Protein AF-0000000073389722 (afdb_homodimer)

InterPro domains:
  IPR005814 Aminotransferase class-III [PF00202] (37-452)
  IPR005814 Aminotransferase class-III [PIRSF000521] (42-454)
  IPR005814 Aminotransferase class-III [cd00610] (13-452)
  IPR015421 Pyridoxal phosphate-dependent transferase, major domain [G3DSA:3.40.640.10] (71-349)
  IPR015422 Pyridoxal phosphate-dependent transferase, small domain [G3DSA:3.90.1150.10] (22-452)
  IPR015424 Pyridoxal phosphate-dependent transferase [SSF53383] (17-454)
  IPR049704 Aminotransferases class-III pyridoxal-phosphate attachment site [PS00600] (259-296)

Nearest PDB structures (foldseek):
  6s4g-assembly1_B  TM=9.635E-01  e=1.731E-43  Chromobacterium violaceum ATCC 12472
  4e3q-assembly1_A  TM=9.580E-01  e=2.655E-41  Vibrio fluvialis
  4e3r-assembly1_A  TM=9.564E-01  e=3.849E-40  Vibrio fluvialis
  4grx-assembly2_D  TM=9.586E-01  e=2.822E-39  Paracoccus denitrificans PD1222
  3nui-assembly1_A  TM=9.426E-01  e=2.834E-38  Vibrio fluvialis

pLDDT: mean 97.2, std 6.7, range [24.64, 98.94]

Radius of gyration: 27.25 Å; Cα contacts (8 Å, |Δi|>4): 2241; chains: 2; bounding box: 58×83×64 Å

Secondary structure (DSSP, 8-state):
------HHHHHHHHHHHHHHBPPTTS-HHHHHHH--EEEEEEEBTEEEETT--EEEETTHHHHT-TT-B--HHHHHHHHHHHHH-S----GGGEEEHHHHHHHHHHHHHS-TTEEEEEEESSHHHHHHHHHHHHHHHHHHTT-TT--EEEEETT----SSTTHHHHS--GGGTTTTT-S-TTEEEE----TTTSTTTT-HHHHHHHHHHHHHHHHHHH-GGGEEEEEE-SSBSTTT-B-PPTTHHHHHHHHHHHTT-EEEEE-TTTTTTTTSSSSHHHHHT---SEEEE-GGGTTTSS--EEEEEEHHHHHHHHHHSPTTPPP----TTTT-HHHHHHHHHHHHHHHTTSHHHHHHHHHHHHHHHHHHGGGSTTEEEEEEETTEEEEEE-SBTTTTB---GGG-HHHHHHHHHHHTTEE-EE-TTSEEEE---TT--HHHHHHHHHHHHHHHHHHHHSHHHHHHHH-/------HHHHHHHHHHHHHHBPPTTS-HHHHHHH--EEEEEEEBTEEEETT--EEEETTHHHHT-TT-B--HHHHHHHHHHHHH-S----GGGEEEHHHHHHHHHHHHHS-TTEEEEEEESSHHHHHHHHHHHHHHHHHHTT-TT--EEEEETT----SSTTHHHHS--GGGTTTTT-S-TTEEEE----TTTSTTTT-HHHHHHHHHHHHHHHHHHH-GGGEEEEEE-SSBSTTT-B-PPTTHHHHHHHHHHHTT-EEEEE-TTTTTTTTSSSSHHHHHT---SEEEE-GGGTTTSS--EEEEEEHHHHHHHHHHSPTTPPP----TTTT-HHHHHHHHHHHHHHHTTSHHHHHHHHHHHHHHHHHHGGGSTTEEEEEEETTEEEEEE-SBTTTTB---GGG-HHHHHHHHHHHTTEE-EE-TTSEEEE---TT--HHHHHHHHHHHHHHHHHHHHSHHHHHHHH-

Organism: Paracidovorax avenae (strain ATCC 19860 / DSM 7227 / CCUG 15838 / JCM 20985 / LMG 2117 / NCPPB 1011) (NCBI:txid643561)

Solvent-accessible surface area (backbone atoms only — not comparable to full-atom values): 44077 Å² total; per-residue (Å²): 130,86,63,65,69,45,66,66,56,53,52,49,50,37,53,43,28,45,61,18,45,54,54,30,48,31,22,59,58,54,40,47,74,70,35,62,49,41,46,58,34,30,46,46,55,32,36,26,33,48,86,66,53,59,25,44,33,34,18,13,77,80,53,11,22,36,73,26,34,47,51,60,68,39,35,50,39,28,35,52,34,29,48,38,29,23,60,45,40,28,47,89,45,29,31,35,64,39,31,34,52,36,28,48,51,49,38,71,72,45,49,87,43,28,47,34,30,35,43,28,59,22,44,33,50,9,40,38,49,49,52,49,51,49,40,26,22,27,42,38,65,75,40,67,60,25,62,25,36,37,20,28,42,37,24,72,40,41,38,40,87,62,18,15,26,48,14,44,44,66,56,39,17,65,52,56,78,42,53,47,97,46,38,46,69,38,78,51,63,32,42,88,75,34,93,54,28,80,40,50,68,54,38,40,51,49,48,45,48,45,52,53,50,50,37,59,71,69,33,57,71,24,39,34,32,42,42,42,48,78,48,27,57,87,48,58,42,36,64,47,51,91,60,36,66,41,51,46,49,52,49,29,55,76,58,65,26,45,34,32,38,42,30,31,63,37,23,62,25,31,45,34,45,58,33,57,43,65,78,59,72,42,63,50,45,28,39,27,27,11,38,35,48,30,26,38,59,41,65,34,19,26,28,31,27,11,62,67,54,47,48,32,37,46,69,43,41,60,88,76,45,43,49,39,44,52,58,85,54,24,42,32,27,24,40,23,31,26,22,46,45,44,51,42,34,36,62,82,62,42,32,33,60,39,23,46,60,42,19,57,58,49,46,50,51,45,54,62,44,42,73,41,86,51,31,55,42,50,48,68,45,36,41,33,28,28,40,33,41,21,31,31,67,90,80,58,39,61,66,66,73,89,67,47,53,26,65,51,49,42,51,45,27,43,75,58,27,34,41,61,43,52,38,88,82,38,28,36,39,37,24,44,22,28,64,54,46,73,66,52,50,52,50,50,47,52,39,47,50,53,33,52,52,54,52,56,66,34,67,71,49,45,52,51,49,71,99,130,88,61,64,70,45,66,66,56,53,53,48,50,37,53,44,27,45,62,18,44,56,54,29,48,32,22,59,58,54,40,47,73,70,34,63,50,41,46,58,33,30,45,46,54,34,36,27,32,48,86,66,53,60,26,44,33,33,18,12,77,80,54,12,23,35,74,26,33,47,51,59,69,39,35,49,39,29,35,54,34,30,48,36,28,24,59,43,40,28,48,88,44,29,29,35,63,40,32,34,53,35,29,49,53,49,38,70,72,43,48,85,43,29,48,35,31,35,43,27,59,22,45,32,50,9,40,37,49,48,52,50,51,48,39,25,22,27,42,38,65,74,39,68,59,26,62,26,36,35,23,28,41,37,25,70,40,41,37,41,85,62,18,15,28,49,15,44,44,66,53,39,19,65,53,56,80,42,53,47,97,45,38,45,69,38,78,50,64,32,42,89,74,33,92,53,28,80,41,51,68,53,36,40,51,48,48,46,49,45,52,54,50,50,36,59,72,68,32,57,71,24,39,34,34,42,44,41,47,78,48,28,58,87,49,59,42,36,63,46,52,90,60,37,67,41,49,46,46,51,48,29,56,76,58,65,27,44,34,32,39,43,30,31,64,35,23,62,26,31,43,33,45,59,33,56,43,65,77,59,72,40,63,48,43,28,39,27,27,10,36,34,48,30,26,40,58,42,65,33,18,25,30,31,28,11,62,66,54,46,47,33,38,46,68,44,42,60,88,76,43,45,49,41,42,51,58,83,53,24,43,31,28,24,40,24,32,26,22,47,45,43,51,43,34,36,62,82,63,40,33,35,59,38,23,46,60,41,18,59,59,48,47,50,50,45,55,61,46,41,74,41,88,50,31,56,42,51,50,68,45,35,40,32,29,27,39,33,41,21,33,32,68,89,79,59,39,60,65,66,71,90,67,47,53,26,63,52,50,43,52,45,26,43,74,58,26,34,41,59,43,52,37,87,81,38,28,37,39,36,25,44,22,27,64,54,47,72,67,52,51,51,51,50,47,51,39,48,49,52,32,52,53,54,51,56,64,35,68,70,49,44,51,50,47,73,100

Structure (mmCIF, N/CA/C/O backbone):
data_AF-0000000073389722-model_v1
#
loop_
_entity.id
_entity.type
_entity.pdbx_description
1 polymer 'Adenosylmethionine--8-amino-7-oxononanoate transaminase'
#
loop_
_atom_site.group_PDB
_atom_site.id
_atom_site.type_symbol
_atom_site.label_atom_id
_atom_site.label_alt_id
_atom_site.label_comp_id
_atom_site.label_asym_id
_atom_site.label_entity_id
_atom_site.label_seq_id
_atom_site.pdbx_PDB_ins_code
_atom_site.Cartn_x
_atom_site.Cartn_y
_atom_site.Cartn_z
_atom_site.occupancy
_atom_site.B_iso_or_equiv
_atom_site.auth_seq_id
_atom_site.auth_comp_id
_atom_site.auth_asym_id
_atom_site.auth_atom_id
_atom_site.pdbx_PDB_model_num
ATOM 1 N N . MET A 1 1 ? -17.266 -22.625 18.078 1 25.12 1 MET A N 1
ATOM 2 C CA . MET A 1 1 ? -17.109 -22.188 16.688 1 25.12 1 MET A CA 1
ATOM 3 C C . MET A 1 1 ? -18.438 -21.781 16.078 1 25.12 1 MET A C 1
ATOM 5 O O . MET A 1 1 ? -19.281 -22.641 15.781 1 25.12 1 MET A O 1
ATOM 9 N N . ASN A 1 2 ? -19.094 -20.656 16.406 1 32 2 ASN A N 1
ATOM 10 C CA . ASN A 1 2 ? -20.469 -20.344 16.031 1 32 2 ASN A CA 1
ATOM 11 C C . ASN A 1 2 ? -20.672 -20.391 14.523 1 32 2 ASN A C 1
ATOM 13 O O . ASN A 1 2 ? -20.094 -19.578 13.789 1 32 2 ASN A O 1
ATOM 17 N N . GLN A 1 3 ? -20.844 -21.516 13.906 1 37.94 3 GLN A N 1
ATOM 18 C CA . GLN A 1 3 ? -21.297 -21.781 12.539 1 37.94 3 GLN A CA 1
ATOM 19 C C . GLN A 1 3 ? -22.266 -20.703 12.062 1 37.94 3 GLN A C 1
ATOM 21 O O . GLN A 1 3 ? -23.156 -20.297 12.805 1 37.94 3 GLN A O 1
ATOM 26 N N . ILE A 1 4 ? -21.812 -19.828 11.203 1 47.44 4 ILE A N 1
ATOM 27 C CA . ILE A 1 4 ? -22.828 -18.953 10.625 1 47.44 4 ILE A CA 1
ATOM 28 C C . ILE A 1 4 ? -24.109 -19.734 10.414 1 47.44 4 ILE A C 1
ATOM 30 O O . ILE A 1 4 ? -24.297 -20.375 9.375 1 47.44 4 ILE A O 1
ATOM 34 N N . THR A 1 5 ? -24.469 -20.562 11.305 1 49.75 5 THR A N 1
ATOM 35 C CA . THR A 1 5 ? -25.656 -21.406 11.219 1 49.75 5 THR A CA 1
ATOM 36 C C . THR A 1 5 ? -26.844 -20.609 10.664 1 49.75 5 THR A C 1
ATOM 38 O O . THR A 1 5 ? -27.891 -21.188 10.336 1 49.75 5 THR A O 1
ATOM 41 N N . ASP A 1 6 ? -26.75 -19.297 10.719 1 67.5 6 ASP A N 1
ATOM 42 C CA . ASP A 1 6 ? -28.062 -18.719 10.445 1 67.5 6 ASP A CA 1
ATOM 43 C C . ASP A 1 6 ? -28.172 -18.281 8.984 1 67.5 6 ASP A C 1
ATOM 45 O O . ASP A 1 6 ? -27.406 -17.438 8.523 1 67.5 6 ASP A O 1
ATOM 49 N N . LEU A 1 7 ? -28.719 -19.078 8.078 1 75.06 7 LEU A N 1
ATOM 50 C CA . LEU A 1 7 ? -29.047 -18.812 6.68 1 75.06 7 LEU A CA 1
ATOM 51 C C . LEU A 1 7 ? -29.406 -17.344 6.465 1 75.06 7 LEU A C 1
ATOM 53 O O . LEU A 1 7 ? -29.062 -16.766 5.434 1 75.06 7 LEU A O 1
ATOM 57 N N . SER A 1 8 ? -29.984 -16.844 7.434 1 82.75 8 SER A N 1
ATOM 58 C CA . SER A 1 8 ? -30.359 -15.445 7.332 1 82.75 8 SER A CA 1
ATOM 59 C C . SER A 1 8 ? -29.141 -14.531 7.391 1 82.75 8 SER A C 1
ATOM 61 O O . SER A 1 8 ? -29.078 -13.531 6.672 1 82.75 8 SER A O 1
ATOM 63 N N . SER A 1 9 ? -28.172 -14.875 8.117 1 88 9 SER A N 1
ATOM 64 C CA . SER A 1 9 ? -26.953 -14.094 8.227 1 88 9 SER A CA 1
ATOM 65 C C . SER A 1 9 ? -26.125 -14.18 6.945 1 88 9 SER A C 1
ATOM 67 O O . SER A 1 9 ? -25.562 -13.18 6.492 1 88 9 SER A O 1
ATOM 69 N N . LEU A 1 10 ? -26.109 -15.344 6.418 1 92.75 10 LEU A N 1
ATOM 70 C CA . LEU A 1 10 ? -25.359 -15.539 5.176 1 92.75 10 LEU A CA 1
ATOM 71 C C . LEU A 1 10 ? -26.016 -14.766 4.031 1 92.75 10 LEU A C 1
ATOM 73 O O . LEU A 1 10 ? -25.312 -14.203 3.186 1 92.75 10 LEU A O 1
ATOM 77 N N . ALA A 1 11 ? -27.344 -14.805 3.98 1 94.5 11 ALA A N 1
ATOM 78 C CA . ALA A 1 11 ? -28.062 -14.047 2.961 1 94.5 11 ALA A CA 1
ATOM 79 C C . ALA A 1 11 ? -27.781 -12.555 3.084 1 94.5 11 ALA A C 1
ATOM 81 O O . ALA A 1 11 ? -27.672 -11.852 2.078 1 94.5 11 ALA A O 1
ATOM 82 N N . SER A 1 12 ? -27.75 -12.141 4.289 1 96.38 12 SER A N 1
ATOM 83 C CA . SER A 1 12 ? -27.453 -10.734 4.535 1 96.38 12 SER A CA 1
ATOM 84 C C . SER A 1 12 ? -26.047 -10.383 4.066 1 96.38 12 SER A C 1
ATOM 86 O O . SER A 1 12 ? -25.859 -9.367 3.398 1 96.38 12 SER A O 1
ATOM 88 N N . LEU A 1 13 ? -25.062 -11.195 4.418 1 97.94 13 LEU A N 1
ATOM 89 C CA . LEU A 1 13 ? -23.688 -10.969 3.975 1 97.94 13 LEU A CA 1
ATOM 90 C C . LEU A 1 13 ? -23.609 -10.961 2.451 1 97.94 13 LEU A C 1
ATOM 92 O O . LEU A 1 13 ? -22.906 -10.125 1.868 1 97.94 13 LEU A O 1
ATOM 96 N N . ASP A 1 14 ? -24.281 -11.922 1.877 1 98.06 14 ASP A N 1
ATOM 97 C CA . ASP A 1 14 ? -24.312 -12.023 0.422 1 98.06 14 ASP A CA 1
ATOM 98 C C . ASP A 1 14 ? -24.844 -10.742 -0.21 1 98.06 14 ASP A C 1
ATOM 100 O O . ASP A 1 14 ? -24.234 -10.188 -1.123 1 98.06 14 ASP A O 1
ATOM 104 N N . ALA A 1 15 ? -25.953 -10.211 0.281 1 98.38 15 ALA A N 1
ATOM 105 C CA . ALA A 1 15 ? -26.594 -9.008 -0.257 1 98.38 15 ALA A CA 1
ATOM 106 C C . ALA A 1 15 ? -25.703 -7.789 -0.076 1 98.38 15 ALA A C 1
ATOM 108 O O . ALA A 1 15 ? -25.578 -6.961 -0.983 1 98.38 15 ALA A O 1
ATOM 109 N N . ILE A 1 16 ? -25.125 -7.652 1.079 1 98.75 16 ILE A N 1
ATOM 110 C CA . ILE A 1 16 ? -24.266 -6.516 1.389 1 98.75 16 ILE A CA 1
ATOM 111 C C . ILE A 1 16 ? -23.031 -6.543 0.494 1 98.75 16 ILE A C 1
ATOM 113 O O . ILE A 1 16 ? -22.625 -5.516 -0.066 1 98.75 16 ILE A O 1
ATOM 117 N N . ASP A 1 17 ? -22.422 -7.711 0.407 1 98.81 17 ASP A N 1
ATOM 118 C CA . ASP A 1 17 ? -21.219 -7.871 -0.414 1 98.81 17 ASP A CA 1
ATOM 119 C C . ASP A 1 17 ? -21.5 -7.48 -1.864 1 98.81 17 ASP A C 1
ATOM 121 O O . ASP A 1 17 ? -20.781 -6.648 -2.432 1 98.81 17 ASP A O 1
ATOM 125 N N . ARG A 1 18 ? -22.547 -8.008 -2.479 1 98.5 18 ARG A N 1
ATOM 126 C CA . ARG A 1 18 ? -22.922 -7.73 -3.861 1 98.5 18 ARG A CA 1
ATOM 127 C C . ARG A 1 18 ? -23.172 -6.242 -4.074 1 98.5 18 ARG A C 1
ATOM 129 O O . ARG A 1 18 ? -22.828 -5.691 -5.117 1 98.5 18 ARG A O 1
ATOM 136 N N . ALA A 1 19 ? -23.688 -5.625 -3.043 1 98.38 19 ALA A N 1
ATOM 137 C CA . ALA A 1 19 ? -24.141 -4.246 -3.18 1 98.38 19 ALA A CA 1
ATOM 138 C C . ALA A 1 19 ? -22.984 -3.262 -3.029 1 98.38 19 ALA A C 1
ATOM 140 O O . ALA A 1 19 ? -22.969 -2.203 -3.662 1 98.38 19 ALA A O 1
ATOM 141 N N . HIS A 1 20 ? -21.969 -3.629 -2.164 1 98.81 20 HIS A N 1
ATOM 142 C CA . HIS A 1 20 ? -21.141 -2.525 -1.706 1 98.81 20 HIS A CA 1
ATOM 143 C C . HIS A 1 20 ? -19.656 -2.852 -1.874 1 98.81 20 HIS A C 1
ATOM 145 O O . HIS A 1 20 ? -18.828 -1.949 -2.023 1 98.81 20 HIS A O 1
ATOM 151 N N . LEU A 1 21 ? -19.266 -4.082 -1.75 1 98.88 21 LEU A N 1
ATOM 152 C CA . LEU A 1 21 ? -17.844 -4.41 -1.696 1 98.88 21 LEU A CA 1
ATOM 153 C C . LEU A 1 21 ? -17.297 -4.684 -3.092 1 98.88 21 LEU A C 1
ATOM 155 O O . LEU A 1 21 ? -17.797 -5.566 -3.797 1 98.88 21 LEU A O 1
ATOM 159 N N . ILE A 1 22 ? -16.344 -3.902 -3.564 1 98.88 22 ILE A N 1
ATOM 160 C CA . ILE A 1 22 ? -15.641 -4.129 -4.824 1 98.88 22 ILE A CA 1
ATOM 161 C C . ILE A 1 22 ? -14.516 -5.141 -4.613 1 98.88 22 ILE A C 1
ATOM 163 O O . ILE A 1 22 ? -13.641 -4.945 -3.764 1 98.88 22 ILE A O 1
ATOM 167 N N . HIS A 1 23 ? -14.547 -6.215 -5.336 1 98.69 23 HIS A N 1
ATOM 168 C CA . HIS A 1 23 ? -13.547 -7.27 -5.23 1 98.69 23 HIS A CA 1
ATOM 169 C C . HIS A 1 23 ? -12.375 -7.012 -6.172 1 98.69 23 HIS A C 1
ATOM 171 O O . HIS A 1 23 ? -12.57 -6.543 -7.297 1 98.69 23 HIS A O 1
ATOM 177 N N . PRO A 1 24 ? -11.156 -7.289 -5.73 1 98.25 24 PRO A N 1
ATOM 178 C CA . PRO A 1 24 ? -9.977 -7.102 -6.57 1 98.25 24 PRO A CA 1
ATOM 179 C C . PRO A 1 24 ? -9.945 -8.039 -7.77 1 98.25 24 PRO A C 1
ATOM 181 O O . PRO A 1 24 ? -10.297 -9.219 -7.645 1 98.25 24 PRO A O 1
ATOM 184 N N . VAL A 1 25 ? -9.516 -7.492 -8.914 1 97.62 25 VAL A N 1
ATOM 185 C CA . VAL A 1 25 ? -9.281 -8.227 -10.156 1 97.62 25 VAL A CA 1
ATOM 186 C C . VAL A 1 25 ? -10.453 -9.164 -10.43 1 97.62 25 VAL A C 1
ATOM 188 O O . VAL A 1 25 ? -10.266 -10.375 -10.594 1 97.62 25 VAL A O 1
ATOM 191 N N . SER A 1 26 ? -11.625 -8.648 -10.453 1 97.5 26 SER A N 1
ATOM 192 C CA . SER A 1 26 ? -12.859 -9.398 -10.656 1 97.5 26 SER A CA 1
ATOM 193 C C . SER A 1 26 ? -13.75 -8.734 -11.695 1 97.5 26 SER A C 1
ATOM 195 O O . SER A 1 26 ? -13.672 -7.516 -11.898 1 97.5 26 SER A O 1
ATOM 197 N N . PRO A 1 27 ? -14.508 -9.531 -12.453 1 97.69 27 PRO A N 1
ATOM 198 C CA . PRO A 1 27 ? -15.586 -8.922 -13.234 1 97.69 27 PRO A CA 1
ATOM 199 C C . PRO A 1 27 ? -16.734 -8.422 -12.359 1 97.69 27 PRO A C 1
ATOM 201 O O . PRO A 1 27 ? -17.5 -9.227 -11.812 1 97.69 27 PRO A O 1
ATOM 204 N N . TRP A 1 28 ? -16.875 -7.145 -12.234 1 98.44 28 TRP A N 1
ATOM 205 C CA . TRP A 1 28 ? -17.719 -6.535 -11.211 1 98.44 28 TRP A CA 1
ATOM 206 C C . TRP A 1 28 ? -19.172 -6.961 -11.383 1 98.44 28 TRP A C 1
ATOM 208 O O . TRP A 1 28 ? -19.828 -7.34 -10.406 1 98.44 28 TRP A O 1
ATOM 218 N N . ARG A 1 29 ? -19.719 -6.98 -12.648 1 98.06 29 ARG A N 1
ATOM 219 C CA . ARG A 1 29 ? -21.109 -7.359 -12.867 1 98.06 29 ARG A CA 1
ATOM 220 C C . ARG A 1 29 ? -21.312 -8.852 -12.641 1 98.06 29 ARG A C 1
ATOM 222 O O . ARG A 1 29 ? -22.328 -9.273 -12.086 1 98.06 29 ARG A O 1
ATOM 229 N N . THR A 1 30 ? -20.328 -9.641 -13.086 1 97.5 30 THR A N 1
ATOM 230 C CA . THR A 1 30 ? -20.391 -11.07 -12.82 1 97.5 30 THR A CA 1
ATOM 231 C C . THR A 1 30 ? -20.438 -11.344 -11.32 1 97.5 30 THR A C 1
ATOM 233 O O . THR A 1 30 ? -21.188 -12.227 -10.867 1 97.5 30 THR A O 1
ATOM 236 N N . HIS A 1 31 ? -19.625 -10.641 -10.57 1 98.06 31 HIS A N 1
ATOM 237 C CA . HIS A 1 31 ? -19.609 -10.812 -9.125 1 98.06 31 HIS A CA 1
ATOM 238 C C . HIS A 1 31 ? -20.969 -10.477 -8.508 1 98.06 31 HIS A C 1
ATOM 240 O O . HIS A 1 31 ? -21.438 -11.164 -7.602 1 98.06 31 HIS A O 1
ATOM 246 N N . GLU A 1 32 ? -21.641 -9.43 -8.953 1 97.69 32 GLU A N 1
ATOM 247 C CA . GLU A 1 32 ? -22.969 -9.062 -8.461 1 97.69 32 GLU A CA 1
ATOM 248 C C . GLU A 1 32 ? -23.953 -10.203 -8.672 1 97.69 32 GLU A C 1
ATOM 250 O O . GLU A 1 32 ? -24.812 -10.461 -7.812 1 97.69 32 GLU A O 1
ATOM 255 N N . GLU A 1 33 ? -23.812 -10.836 -9.781 1 97 33 GLU A N 1
ATOM 256 C CA . GLU A 1 33 ? -24.734 -11.922 -10.125 1 97 33 GLU A CA 1
ATOM 257 C C . GLU A 1 33 ? -24.438 -13.18 -9.32 1 97 33 GLU A C 1
ATOM 259 O O . GLU A 1 33 ? -25.344 -13.836 -8.82 1 97 33 GLU A O 1
ATOM 264 N N . ARG A 1 34 ? -23.188 -13.469 -9.195 1 95.19 34 ARG A N 1
ATOM 265 C CA . ARG A 1 34 ? -22.734 -14.719 -8.602 1 95.19 34 ARG A CA 1
ATOM 266 C C . ARG A 1 34 ? -22.766 -14.648 -7.074 1 95.19 34 ARG A C 1
ATOM 268 O O . ARG A 1 34 ? -23.094 -15.633 -6.41 1 95.19 34 ARG A O 1
ATOM 275 N N . GLY A 1 35 ? -22.359 -13.461 -6.566 1 97.06 35 GLY A N 1
ATOM 276 C CA . GLY A 1 35 ? -22.172 -13.297 -5.133 1 97.06 35 GLY A CA 1
ATOM 277 C C . GLY A 1 35 ? -20.844 -13.836 -4.637 1 97.06 35 GLY A C 1
ATOM 278 O O . GLY A 1 35 ? -20.078 -14.398 -5.414 1 97.06 35 GLY A O 1
ATOM 279 N N . PRO A 1 36 ? -20.594 -13.703 -3.275 1 98.31 36 PRO A N 1
ATOM 280 C CA . PRO A 1 36 ? -19.312 -14.086 -2.699 1 98.31 36 PRO A CA 1
ATOM 281 C C . PRO A 1 36 ? -19.297 -15.516 -2.168 1 98.31 36 PRO A C 1
ATOM 283 O O . PRO A 1 36 ? -20.359 -16.062 -1.856 1 98.31 36 PRO A O 1
ATOM 286 N N . THR A 1 37 ? -18.141 -16.109 -2.186 1 98.12 37 THR A N 1
ATOM 287 C CA . THR A 1 37 ? -17.859 -17.234 -1.294 1 98.12 37 THR A CA 1
ATOM 288 C C . THR A 1 37 ? -17.188 -16.75 -0.01 1 98.12 37 THR A C 1
ATOM 290 O O . THR A 1 37 ? -16.016 -16.359 -0.018 1 98.12 37 THR A O 1
ATOM 293 N N . VAL A 1 38 ? -17.891 -16.781 1.065 1 98.5 38 VAL A N 1
ATOM 294 C CA . VAL A 1 38 ? -17.391 -16.203 2.316 1 98.5 38 VAL A CA 1
ATOM 295 C C . VAL A 1 38 ? -16.625 -17.266 3.102 1 98.5 38 VAL A C 1
ATOM 297 O O . VAL A 1 38 ? -17.156 -18.328 3.424 1 98.5 38 VAL A O 1
ATOM 300 N N . LEU A 1 39 ? -15.359 -17.016 3.365 1 98.62 39 LEU A N 1
ATOM 301 C CA . LEU A 1 39 ? -14.555 -17.859 4.238 1 98.62 39 LEU A CA 1
ATOM 302 C C . LEU A 1 39 ? -14.758 -17.5 5.699 1 98.62 39 LEU A C 1
ATOM 304 O O . LEU A 1 39 ? -14.859 -16.312 6.035 1 98.62 39 LEU A O 1
ATOM 308 N N . SER A 1 40 ? -14.805 -18.516 6.555 1 98.12 40 SER A N 1
ATOM 309 C CA . SER A 1 40 ? -15.203 -18.266 7.938 1 98.12 40 SER A CA 1
ATOM 310 C C . SER A 1 40 ? -14.039 -18.5 8.898 1 98.12 40 SER A C 1
ATOM 312 O O . SER A 1 40 ? -13.906 -17.797 9.906 1 98.12 40 SER A O 1
ATOM 314 N N . SER A 1 41 ? -13.273 -19.516 8.641 1 98.69 41 SER A N 1
ATOM 315 C CA . SER A 1 41 ? -12.172 -19.828 9.555 1 98.69 41 SER A CA 1
ATOM 316 C C . SER A 1 41 ? -11.078 -20.609 8.852 1 98.69 41 SER A C 1
ATOM 318 O O . SER A 1 41 ? -11.289 -21.156 7.758 1 98.69 41 SER A O 1
ATOM 320 N N . GLY A 1 42 ? -9.867 -20.562 9.422 1 98.56 42 GLY A N 1
ATOM 321 C CA . GLY A 1 42 ? -8.734 -21.344 8.938 1 98.56 42 GLY A CA 1
ATOM 322 C C . GLY A 1 42 ? -7.887 -21.922 10.055 1 98.56 42 GLY A C 1
ATOM 323 O O . GLY A 1 42 ? -7.742 -21.312 11.109 1 98.56 42 GLY A O 1
ATOM 324 N N . ARG A 1 43 ? -7.316 -23.078 9.859 1 98.31 43 ARG A N 1
ATOM 325 C CA . ARG A 1 43 ? -6.406 -23.75 10.781 1 98.31 43 ARG A CA 1
ATOM 326 C C . ARG A 1 43 ? -5.414 -24.625 10.023 1 98.31 43 ARG A C 1
ATOM 328 O O . ARG A 1 43 ? -5.812 -25.531 9.273 1 98.31 43 ARG A O 1
ATOM 335 N N . GLY A 1 44 ? -4.148 -24.406 10.344 1 98.25 44 GLY A N 1
ATOM 336 C CA . GLY A 1 44 ? -3.166 -25.141 9.555 1 98.25 44 GLY A CA 1
ATOM 337 C C . GLY A 1 44 ? -3.312 -24.906 8.062 1 98.25 44 GLY A C 1
ATOM 338 O O . GLY A 1 44 ? -3.32 -23.766 7.602 1 98.25 44 GLY A O 1
ATOM 339 N N . ALA A 1 45 ? -3.512 -25.984 7.32 1 98.44 45 ALA A N 1
ATOM 340 C CA . ALA A 1 45 ? -3.65 -25.906 5.871 1 98.44 45 ALA A CA 1
ATOM 341 C C . ALA A 1 45 ? -5.117 -25.938 5.453 1 98.44 45 ALA A C 1
ATOM 343 O O . ALA A 1 45 ? -5.434 -26.047 4.266 1 98.44 45 ALA A O 1
ATOM 344 N N . TRP A 1 46 ? -6.027 -25.766 6.41 1 98.75 46 TRP A N 1
ATOM 345 C CA . TRP A 1 46 ? -7.445 -26 6.145 1 98.75 46 TRP A CA 1
ATOM 346 C C . TRP A 1 46 ? -8.242 -24.703 6.281 1 98.75 46 TRP A C 1
ATOM 348 O O . TRP A 1 46 ? -7.953 -23.875 7.156 1 98.75 46 TRP A O 1
ATOM 358 N N . LEU A 1 47 ? -9.234 -24.547 5.449 1 98.75 47 LEU A N 1
ATOM 359 C CA . LEU A 1 47 ? -10.219 -23.484 5.496 1 98.75 47 LEU A CA 1
ATOM 360 C C . LEU A 1 47 ? -11.625 -24.047 5.664 1 98.75 47 LEU A C 1
ATOM 362 O O . LEU A 1 47 ? -11.898 -25.172 5.242 1 98.75 47 LEU A O 1
ATOM 366 N N . THR A 1 48 ? -12.445 -23.297 6.293 1 98.69 48 THR A N 1
ATOM 367 C CA . THR A 1 48 ? -13.875 -23.562 6.332 1 98.69 48 THR A CA 1
ATOM 368 C C . THR A 1 48 ? -14.672 -22.359 5.824 1 98.69 48 THR A C 1
ATOM 370 O O . THR A 1 48 ? -14.43 -21.234 6.25 1 98.69 48 THR A O 1
ATOM 373 N N . ASP A 1 49 ? -15.547 -22.578 4.859 1 98.06 49 ASP A N 1
ATOM 374 C CA . ASP A 1 49 ? -16.344 -21.469 4.375 1 98.06 49 ASP A CA 1
ATOM 375 C C . ASP A 1 49 ? -17.594 -21.281 5.238 1 98.06 49 ASP A C 1
ATOM 377 O O . ASP A 1 49 ? -17.797 -22 6.211 1 98.06 49 ASP A O 1
ATOM 381 N N . ALA A 1 50 ? -18.344 -20.297 4.953 1 97.12 50 ALA A N 1
ATOM 382 C CA . ALA A 1 50 ? -19.453 -19.891 5.805 1 97.12 50 ALA A CA 1
ATOM 383 C C . ALA A 1 50 ? -20.578 -20.922 5.781 1 97.12 50 ALA A C 1
ATOM 385 O O . ALA A 1 50 ? -21.469 -20.906 6.633 1 97.12 50 ALA A O 1
ATOM 386 N N . ARG A 1 51 ? -20.562 -21.859 4.875 1 95.94 51 ARG A N 1
ATOM 387 C CA . ARG A 1 51 ? -21.562 -22.922 4.793 1 95.94 51 ARG A CA 1
ATOM 388 C C . ARG A 1 51 ? -21.094 -24.188 5.492 1 95.94 51 ARG A C 1
ATOM 390 O O . ARG A 1 51 ? -21.797 -25.203 5.504 1 95.94 51 ARG A O 1
ATOM 397 N N . GLY A 1 52 ? -19.922 -24.156 5.973 1 97.12 52 GLY A N 1
ATOM 398 C CA . GLY A 1 52 ? -19.391 -25.281 6.734 1 97.12 52 GLY A CA 1
ATOM 399 C C . GLY A 1 52 ? -18.594 -26.25 5.891 1 97.12 52 GLY A C 1
ATOM 400 O O . GLY A 1 52 ? -18.172 -27.312 6.375 1 97.12 52 GLY A O 1
ATOM 401 N N . HIS A 1 53 ? -18.328 -25.938 4.66 1 98.06 53 HIS A N 1
ATOM 402 C CA . HIS A 1 53 ? -17.5 -26.766 3.781 1 98.06 53 HIS A CA 1
ATOM 403 C C . HIS A 1 53 ? -16.031 -26.641 4.125 1 98.06 53 HIS A C 1
ATOM 405 O O . HIS A 1 53 ? -15.477 -25.531 4.145 1 98.06 53 HIS A O 1
ATOM 411 N N . GLU A 1 54 ? -15.414 -27.75 4.422 1 98.44 54 GLU A N 1
ATOM 412 C CA . GLU A 1 54 ? -13.992 -27.766 4.742 1 98.44 54 GLU A CA 1
ATOM 413 C C . GLU A 1 54 ? -13.148 -27.953 3.482 1 98.44 54 GLU A C 1
ATOM 415 O O . GLU A 1 54 ? -13.445 -28.812 2.65 1 98.44 54 GLU A O 1
ATOM 420 N N . LEU A 1 55 ? -12.156 -27.172 3.371 1 98.69 55 LEU A N 1
ATOM 421 C CA . LEU A 1 55 ? -11.328 -27.125 2.168 1 98.69 55 LEU A CA 1
ATOM 422 C C . LEU A 1 55 ? -9.852 -27.25 2.518 1 98.69 55 LEU A C 1
ATOM 424 O O . LEU A 1 55 ? -9.367 -26.562 3.428 1 98.69 55 LEU A O 1
ATOM 428 N N . LEU A 1 56 ? -9.203 -28.188 1.884 1 98.88 56 LEU A N 1
ATOM 429 C CA . LEU A 1 56 ? -7.75 -28.172 1.914 1 98.88 56 LEU A CA 1
ATOM 430 C C . LEU A 1 56 ? -7.195 -27.094 0.991 1 98.88 56 LEU A C 1
ATOM 432 O O . LEU A 1 56 ? -7.457 -27.109 -0.214 1 98.88 56 LEU A O 1
ATOM 436 N N . ASP A 1 57 ? -6.527 -26.156 1.54 1 98.81 57 ASP A N 1
ATOM 437 C CA . ASP A 1 57 ? -6.012 -25.016 0.793 1 98.81 57 ASP A CA 1
ATOM 438 C C . ASP A 1 57 ? -4.684 -25.344 0.121 1 98.81 57 ASP A C 1
ATOM 440 O O . ASP A 1 57 ? -3.617 -25.188 0.719 1 98.81 57 ASP A O 1
ATOM 444 N N . ALA A 1 58 ? -4.738 -25.672 -1.126 1 98.75 58 ALA A N 1
ATOM 445 C CA . ALA A 1 58 ? -3.545 -26.062 -1.875 1 98.75 58 ALA A CA 1
ATOM 446 C C . ALA A 1 58 ? -2.898 -24.844 -2.537 1 98.75 58 ALA A C 1
ATOM 448 O O . ALA A 1 58 ? -2.014 -25 -3.385 1 98.75 58 ALA A O 1
ATOM 449 N N . PHE A 1 59 ? -3.342 -23.703 -2.156 1 98.38 59 PHE A N 1
ATOM 450 C CA . PHE A 1 59 ? -2.852 -22.469 -2.775 1 98.38 59 PHE A CA 1
ATOM 451 C C . PHE A 1 59 ? -2.344 -21.5 -1.72 1 98.38 59 PHE A C 1
ATOM 453 O O . PHE A 1 59 ? -1.748 -20.469 -2.051 1 98.38 59 PHE A O 1
ATOM 460 N N . ALA A 1 60 ? -2.6 -21.812 -0.43 1 98.19 60 ALA A N 1
ATOM 461 C CA . ALA A 1 60 ? -2.176 -21 0.711 1 98.19 60 ALA A CA 1
ATOM 462 C C . ALA A 1 60 ? -2.697 -19.562 0.598 1 98.19 60 ALA A C 1
ATOM 464 O O . ALA A 1 60 ? -1.923 -18.609 0.663 1 98.19 60 ALA A O 1
ATOM 465 N N . GLY A 1 61 ? -3.982 -19.391 0.581 1 97.81 61 GLY A N 1
ATOM 466 C CA . GLY A 1 61 ? -4.582 -18.078 0.359 1 97.81 61 GLY A CA 1
ATOM 467 C C . GLY A 1 61 ? -4.355 -17.547 -1.046 1 97.81 61 GLY A C 1
ATOM 468 O O . GLY A 1 61 ? -4.949 -18.047 -2.004 1 97.81 61 GLY A O 1
ATOM 469 N N . LEU A 1 62 ? -3.562 -16.562 -1.248 1 97.88 62 LEU A N 1
ATOM 470 C CA . LEU A 1 62 ? -3.068 -16.016 -2.504 1 97.88 62 LEU A CA 1
ATOM 471 C C . LEU A 1 62 ? -1.544 -16.016 -2.537 1 97.88 62 LEU A C 1
ATOM 473 O O . LEU A 1 62 ? -0.922 -14.961 -2.705 1 97.88 62 LEU A O 1
ATOM 477 N N . TRP A 1 63 ? -0.932 -17.188 -2.35 1 95.81 63 TRP A N 1
ATOM 478 C CA . TRP A 1 63 ? 0.508 -17.422 -2.297 1 95.81 63 TRP A CA 1
ATOM 479 C C . TRP A 1 63 ? 1.092 -16.938 -0.975 1 95.81 63 TRP A C 1
ATOM 481 O O . TRP A 1 63 ? 2.311 -16.812 -0.834 1 95.81 63 TRP A O 1
ATOM 491 N N . CYS A 1 64 ? 0.297 -16.578 0.024 1 98.38 64 CYS A N 1
ATOM 492 C CA . CYS A 1 64 ? 0.905 -15.742 1.051 1 98.38 64 CYS A CA 1
ATOM 493 C C . CYS A 1 64 ? 0.77 -16.375 2.428 1 98.38 64 CYS A C 1
ATOM 495 O O . CYS A 1 64 ? 1.355 -15.898 3.4 1 98.38 64 CYS A O 1
ATOM 497 N N . VAL A 1 65 ? 0.033 -17.547 2.607 1 98.75 65 VAL A N 1
ATOM 498 C CA . VAL A 1 65 ? -0.14 -18.203 3.904 1 98.75 65 VAL A CA 1
ATOM 499 C C . VAL A 1 65 ? 0.89 -19.312 4.066 1 98.75 65 VAL A C 1
ATOM 501 O O . VAL A 1 65 ? 0.53 -20.484 4.152 1 98.75 65 VAL A O 1
ATOM 504 N N . ASN A 1 66 ? 2.1 -18.922 4.27 1 98.81 66 ASN A N 1
ATOM 505 C CA . ASN A 1 66 ? 3.223 -19.844 4.258 1 98.81 66 ASN A CA 1
ATOM 506 C C . ASN A 1 66 ? 3.262 -20.703 5.527 1 98.81 66 ASN A C 1
ATOM 508 O O . ASN A 1 66 ? 3.617 -21.875 5.477 1 98.81 66 ASN A O 1
ATOM 512 N N . VAL A 1 67 ? 2.881 -20.156 6.668 1 98.88 67 VAL A N 1
ATOM 513 C CA . VAL A 1 67 ? 3.078 -20.859 7.934 1 98.88 67 VAL A CA 1
ATOM 514 C C . VAL A 1 67 ? 1.75 -21.438 8.414 1 98.88 67 VAL A C 1
ATOM 516 O O . VAL A 1 67 ? 1.629 -21.859 9.57 1 98.88 67 VAL A O 1
ATOM 519 N N . GLY A 1 68 ? 0.725 -21.453 7.512 1 98.69 68 GLY A N 1
ATOM 520 C CA . GLY A 1 68 ? -0.583 -21.984 7.871 1 98.69 68 GLY A CA 1
ATOM 521 C C . GLY A 1 68 ? -1.422 -21 8.672 1 98.69 68 GLY A C 1
ATOM 522 O O . GLY A 1 68 ? -0.905 -20 9.18 1 98.69 68 GLY A O 1
ATOM 523 N N . TYR A 1 69 ? -2.691 -21.297 8.773 1 98.56 69 TYR A N 1
ATOM 524 C CA . TYR A 1 69 ? -3.639 -20.516 9.562 1 98.56 69 TYR A CA 1
ATOM 525 C C . TYR A 1 69 ? -3.568 -20.891 11.031 1 98.56 69 TYR A C 1
ATOM 527 O O . TYR A 1 69 ? -3.277 -22.047 11.375 1 98.56 69 TYR A O 1
ATOM 535 N N . GLY A 1 70 ? -3.811 -19.891 11.898 1 96.31 70 GLY A N 1
ATOM 536 C CA . GLY A 1 70 ? -4.059 -20.188 13.297 1 96.31 70 GLY A CA 1
ATOM 537 C C . GLY A 1 70 ? -2.789 -20.297 14.117 1 96.31 70 GLY A C 1
ATOM 538 O O . GLY A 1 70 ? -2.764 -20.969 15.148 1 96.31 70 GLY A O 1
ATOM 539 N N . GLN A 1 71 ? -1.661 -19.719 13.719 1 98.38 71 GLN A N 1
ATOM 540 C CA . GLN A 1 71 ? -0.442 -19.672 14.523 1 98.38 71 GLN A CA 1
ATOM 541 C C . GLN A 1 71 ? -0.615 -18.781 15.75 1 98.38 71 GLN A C 1
ATOM 543 O O . GLN A 1 71 ? -0.466 -17.562 15.656 1 98.38 71 GLN A O 1
ATOM 548 N N . GLU A 1 72 ? -0.774 -19.422 16.922 1 98.62 72 GLU A N 1
ATOM 549 C CA . GLU A 1 72 ? -1.085 -18.672 18.125 1 98.62 72 GLU A CA 1
ATOM 550 C C . GLU A 1 72 ? 0.059 -17.734 18.516 1 98.62 72 GLU A C 1
ATOM 552 O O . GLU A 1 72 ? -0.173 -16.641 19.031 1 98.62 72 GLU A O 1
ATOM 557 N N . SER A 1 73 ? 1.285 -18.172 18.344 1 98.81 73 SER A N 1
ATOM 558 C CA . SER A 1 73 ? 2.414 -17.328 18.719 1 98.81 73 SER A CA 1
ATOM 559 C C . SER A 1 73 ? 2.436 -16.031 17.906 1 98.81 73 SER A C 1
ATOM 561 O O . SER A 1 73 ? 2.855 -14.992 18.391 1 98.81 73 SER A O 1
ATOM 563 N N . VAL A 1 74 ? 2.018 -16.094 16.641 1 98.94 74 VAL A N 1
ATOM 564 C CA . VAL A 1 74 ? 1.935 -14.906 15.805 1 98.94 74 VAL A CA 1
ATOM 565 C C . VAL A 1 74 ? 0.838 -13.984 16.328 1 98.94 74 VAL A C 1
ATOM 567 O O . VAL A 1 74 ? 1.021 -12.766 16.391 1 98.94 74 VAL A O 1
ATOM 570 N N . VAL A 1 75 ? -0.328 -14.57 16.719 1 98.88 75 VAL A N 1
ATOM 571 C CA . VAL A 1 75 ? -1.438 -13.812 17.281 1 98.88 75 VAL A CA 1
ATOM 572 C C . VAL A 1 75 ? -0.972 -13.062 18.531 1 98.88 75 VAL A C 1
ATOM 574 O O . VAL A 1 75 ? -1.262 -11.875 18.688 1 98.88 75 VAL A O 1
ATOM 577 N N . GLN A 1 76 ? -0.232 -13.711 19.344 1 98.88 76 GLN A N 1
ATOM 578 C CA . GLN A 1 76 ? 0.237 -13.117 20.594 1 98.88 76 GLN A CA 1
ATOM 579 C C . GLN A 1 76 ? 1.244 -12 20.328 1 98.88 76 GLN A C 1
ATOM 581 O O . GLN A 1 76 ? 1.219 -10.969 21 1 98.88 76 GLN A O 1
ATOM 586 N N . ALA A 1 77 ? 2.15 -12.227 19.391 1 98.88 77 ALA A N 1
ATOM 587 C CA . ALA A 1 77 ? 3.123 -11.195 19.031 1 98.88 77 ALA A CA 1
ATOM 588 C C . ALA A 1 77 ? 2.426 -9.922 18.562 1 98.88 77 ALA A C 1
ATOM 590 O O . ALA A 1 77 ? 2.82 -8.812 18.938 1 98.88 77 ALA A O 1
ATOM 591 N N . ALA A 1 78 ? 1.418 -10.102 17.734 1 98.88 78 ALA A N 1
ATOM 592 C CA . ALA A 1 78 ? 0.655 -8.961 17.234 1 98.88 78 ALA A CA 1
ATOM 593 C C . ALA A 1 78 ? -0.065 -8.242 18.375 1 98.88 78 ALA A C 1
ATOM 595 O O . ALA A 1 78 ? -0.015 -7.012 18.453 1 98.88 78 ALA A O 1
ATOM 596 N N . ALA A 1 79 ? -0.763 -9.008 19.203 1 98.81 79 ALA A N 1
ATOM 597 C CA . ALA A 1 79 ? -1.561 -8.438 20.281 1 98.81 79 ALA A CA 1
ATOM 598 C C . ALA A 1 79 ? -0.678 -7.688 21.281 1 98.81 79 ALA A C 1
ATOM 600 O O . ALA A 1 79 ? -1.028 -6.594 21.734 1 98.81 79 ALA A O 1
ATOM 601 N N . GLU A 1 80 ? 0.461 -8.273 21.641 1 98.81 80 GLU A N 1
ATOM 602 C CA . GLU A 1 80 ? 1.385 -7.645 22.578 1 98.81 80 GLU A CA 1
ATOM 603 C C . GLU A 1 80 ? 1.912 -6.32 22.047 1 98.81 80 GLU A C 1
ATOM 605 O O . GLU A 1 80 ? 1.939 -5.316 22.75 1 98.81 80 GLU A O 1
ATOM 610 N N . GLN A 1 81 ? 2.354 -6.336 20.797 1 98.88 81 GLN A N 1
ATOM 611 C CA . GLN A 1 81 ? 2.861 -5.117 20.172 1 98.88 81 GLN A CA 1
ATOM 612 C C . GLN A 1 81 ? 1.773 -4.051 20.094 1 98.88 81 GLN A C 1
ATOM 614 O O . GLN A 1 81 ? 2.031 -2.869 20.344 1 98.88 81 GLN A O 1
ATOM 619 N N . MET A 1 82 ? 0.547 -4.457 19.672 1 98.81 82 MET A N 1
ATOM 620 C CA . MET A 1 82 ? -0.568 -3.523 19.531 1 98.81 82 MET A CA 1
ATOM 621 C C . MET A 1 82 ? -0.905 -2.875 20.875 1 98.81 82 MET A C 1
ATOM 623 O O . MET A 1 82 ? -1.254 -1.694 20.922 1 98.81 82 MET A O 1
ATOM 627 N N . ARG A 1 83 ? -0.821 -3.639 21.953 1 98.5 83 ARG A N 1
ATOM 628 C CA . ARG A 1 83 ? -1.097 -3.129 23.297 1 98.5 83 ARG A CA 1
ATOM 629 C C . ARG A 1 83 ? -0.025 -2.139 23.734 1 98.5 83 ARG A C 1
ATOM 631 O O . ARG A 1 83 ? -0.331 -1.122 24.359 1 98.5 83 ARG A O 1
ATOM 638 N N . ARG A 1 84 ? 1.194 -2.453 23.406 1 98.62 84 ARG A N 1
ATOM 639 C CA . ARG A 1 84 ? 2.332 -1.649 23.844 1 98.62 84 ARG A CA 1
ATOM 640 C C . ARG A 1 84 ? 2.461 -0.384 23 1 98.62 84 ARG A C 1
ATOM 642 O O . ARG A 1 84 ? 2.619 0.713 23.547 1 98.62 84 ARG A O 1
ATOM 649 N N . LEU A 1 85 ? 2.422 -0.519 21.75 1 98.81 85 LEU A N 1
ATOM 650 C CA . LEU A 1 85 ? 2.619 0.55 20.781 1 98.81 85 LEU A CA 1
ATOM 651 C C . LEU A 1 85 ? 2.016 0.176 19.422 1 98.81 85 LEU A C 1
ATOM 653 O O . LEU A 1 85 ? 2.703 -0.376 18.562 1 98.81 85 LEU A O 1
ATOM 657 N N . PRO A 1 86 ? 0.761 0.57 19.234 1 98.75 86 PRO A N 1
ATOM 658 C CA . PRO A 1 86 ? 0.078 0.154 18 1 98.75 86 PRO A CA 1
ATOM 659 C C . PRO A 1 86 ? 0.604 0.874 16.766 1 98.75 86 PRO A C 1
ATOM 661 O O . PRO A 1 86 ? 0.463 0.369 15.648 1 98.75 86 PRO A O 1
ATOM 664 N N . TYR A 1 87 ? 1.174 2.051 17 1 98.75 87 TYR A N 1
ATOM 665 C CA . TYR A 1 87 ? 1.658 2.848 15.883 1 98.75 87 TYR A CA 1
ATOM 666 C C . TYR A 1 87 ? 2.879 3.666 16.281 1 98.75 87 TYR A C 1
ATOM 668 O O . TYR A 1 87 ? 2.939 4.199 17.391 1 98.75 87 TYR A O 1
ATOM 676 N N . ALA A 1 88 ? 3.844 3.701 15.43 1 98.5 88 ALA A N 1
ATOM 677 C CA . ALA A 1 88 ? 5 4.59 15.469 1 98.5 88 ALA A CA 1
ATOM 678 C C . ALA A 1 88 ? 5.406 5.027 14.062 1 98.5 88 ALA A C 1
ATOM 680 O O . ALA A 1 88 ? 5.727 4.191 13.219 1 98.5 88 ALA A O 1
ATOM 681 N N . THR A 1 89 ? 5.352 6.266 13.82 1 97.94 89 THR A N 1
ATOM 682 C CA . THR A 1 89 ? 5.707 6.73 12.484 1 97.94 89 THR A CA 1
ATOM 683 C C . THR A 1 89 ? 7.191 6.5 12.203 1 97.94 89 THR A C 1
ATOM 685 O O . THR A 1 89 ? 8.016 6.574 13.117 1 97.94 89 THR A O 1
ATOM 688 N N . GLY A 1 90 ? 7.516 6.176 10.977 1 97.31 90 GLY A N 1
ATOM 689 C CA . GLY A 1 90 ? 8.898 6.141 10.523 1 97.31 90 GLY A CA 1
ATOM 690 C C . GLY A 1 90 ? 9.391 7.473 9.992 1 97.31 90 GLY A C 1
ATOM 691 O O . GLY A 1 90 ? 10.57 7.625 9.672 1 97.31 90 GLY A O 1
ATOM 692 N N . TYR A 1 91 ? 8.508 8.477 9.914 1 97.31 91 TYR A N 1
ATOM 693 C CA . TYR A 1 91 ? 8.836 9.828 9.477 1 97.31 91 TYR A CA 1
ATOM 694 C C . TYR A 1 91 ? 9.641 10.562 10.547 1 97.31 91 TYR A C 1
ATOM 696 O O . TYR A 1 91 ? 9.625 10.172 11.719 1 97.31 91 TYR A O 1
ATOM 704 N N . PHE A 1 92 ? 10.414 11.602 10.156 1 96.88 92 PHE A N 1
ATOM 705 C CA . PHE A 1 92 ? 11.047 12.578 11.031 1 96.88 92 PHE A CA 1
ATOM 706 C C . PHE A 1 92 ? 12.07 11.906 11.945 1 96.88 92 PHE A C 1
ATOM 708 O O . PHE A 1 92 ? 12.227 12.297 13.102 1 96.88 92 PHE A O 1
ATOM 715 N N . HIS A 1 93 ? 12.602 10.805 11.539 1 97.69 93 HIS A N 1
ATOM 716 C CA . HIS A 1 93 ? 13.672 10.07 12.203 1 97.69 93 HIS A CA 1
ATOM 717 C C . HIS A 1 93 ? 13.148 9.281 13.391 1 97.69 93 HIS A C 1
ATOM 719 O O . HIS A 1 93 ? 13.922 8.812 14.227 1 97.69 93 HIS A O 1
ATOM 725 N N . PHE A 1 94 ? 11.773 9.141 13.523 1 98.56 94 PHE A N 1
ATOM 726 C CA . PHE A 1 94 ? 11.211 8.25 14.531 1 98.56 94 PHE A CA 1
ATOM 727 C C . PHE A 1 94 ? 11.328 6.797 14.086 1 98.56 94 PHE A C 1
ATOM 729 O O . PHE A 1 94 ? 11.453 6.516 12.891 1 98.56 94 PHE A O 1
ATOM 736 N N . SER A 1 95 ? 11.344 5.898 15.047 1 98.56 95 SER A N 1
ATOM 737 C CA . SER A 1 95 ? 11.438 4.465 14.781 1 98.56 95 SER A CA 1
ATOM 738 C C . SER A 1 95 ? 10.805 3.65 15.898 1 98.56 95 SER A C 1
ATOM 740 O O . SER A 1 95 ? 10.273 4.215 16.859 1 98.56 95 SER A O 1
ATOM 742 N N . SER A 1 96 ? 10.695 2.406 15.711 1 98.75 96 SER A N 1
ATOM 743 C CA . SER A 1 96 ? 10.266 1.444 16.719 1 98.75 96 SER A CA 1
ATOM 744 C C . SER A 1 96 ? 11.156 0.206 16.719 1 98.75 96 SER A C 1
ATOM 746 O O . SER A 1 96 ? 11.758 -0.13 15.695 1 98.75 96 SER A O 1
ATOM 748 N N . GLU A 1 97 ? 11.242 -0.426 17.797 1 98.69 97 GLU A N 1
ATOM 749 C CA . GLU A 1 97 ? 12.141 -1.563 17.969 1 98.69 97 GLU A CA 1
ATOM 750 C C . GLU A 1 97 ? 11.789 -2.686 16.984 1 98.69 97 GLU A C 1
ATOM 752 O O . GLU A 1 97 ? 12.672 -3.236 16.328 1 98.69 97 GLU A O 1
ATOM 757 N N . PRO A 1 98 ? 10.523 -3.074 16.844 1 98.88 98 PRO A N 1
ATOM 758 C CA . PRO A 1 98 ? 10.242 -4.184 15.938 1 98.88 98 PRO A CA 1
ATOM 759 C C . PRO A 1 98 ? 10.633 -3.873 14.492 1 98.88 98 PRO A C 1
ATOM 761 O O . PRO A 1 98 ? 11.117 -4.754 13.781 1 98.88 98 PRO A O 1
ATOM 764 N N . ALA A 1 99 ? 10.461 -2.66 14.062 1 98.88 99 ALA A N 1
ATOM 765 C CA . ALA A 1 99 ? 10.852 -2.283 12.703 1 98.88 99 ALA A CA 1
ATOM 766 C C . ALA A 1 99 ? 12.367 -2.375 12.523 1 98.88 99 ALA A C 1
ATOM 768 O O . ALA A 1 99 ? 12.844 -2.859 11.5 1 98.88 99 ALA A O 1
ATOM 769 N N . ILE A 1 100 ? 13.109 -1.894 13.508 1 98.94 100 ILE A N 1
ATOM 770 C CA . ILE A 1 100 ? 14.562 -1.914 13.469 1 98.94 100 ILE A CA 1
ATOM 771 C C . ILE A 1 100 ? 15.062 -3.357 13.438 1 98.94 100 ILE A C 1
ATOM 773 O O . ILE A 1 100 ? 15.906 -3.713 12.609 1 98.94 100 ILE A O 1
ATOM 777 N N . ARG A 1 101 ? 14.5 -4.188 14.32 1 98.88 101 ARG A N 1
ATOM 778 C CA . ARG A 1 101 ? 14.906 -5.586 14.414 1 98.88 101 ARG A CA 1
ATOM 779 C C . ARG A 1 101 ? 14.539 -6.348 13.141 1 98.88 101 ARG A C 1
ATOM 781 O O . ARG A 1 101 ? 15.266 -7.25 12.719 1 98.88 101 ARG A O 1
ATOM 788 N N . LEU A 1 102 ? 13.43 -6 12.562 1 98.94 102 LEU A N 1
ATOM 789 C CA . LEU A 1 102 ? 13.047 -6.645 11.312 1 98.94 102 LEU A CA 1
ATOM 790 C C . LEU A 1 102 ? 14.031 -6.301 10.195 1 98.94 102 LEU A C 1
ATOM 792 O O . LEU A 1 102 ? 14.398 -7.168 9.406 1 98.94 102 LEU A O 1
ATOM 796 N N . ALA A 1 103 ? 14.375 -5.027 10.078 1 98.94 103 ALA A N 1
ATOM 797 C CA . ALA A 1 103 ? 15.359 -4.637 9.07 1 98.94 103 ALA A CA 1
ATOM 798 C C . ALA A 1 103 ? 16.641 -5.441 9.227 1 98.94 103 ALA A C 1
ATOM 800 O O . ALA A 1 103 ? 17.203 -5.93 8.234 1 98.94 103 ALA A O 1
ATOM 801 N N . GLU A 1 104 ? 17.094 -5.559 10.438 1 98.88 104 GLU A N 1
ATOM 802 C CA . GLU A 1 104 ? 18.297 -6.336 10.711 1 98.88 104 GLU A CA 1
ATOM 803 C C . GLU A 1 104 ? 18.125 -7.785 10.258 1 98.88 104 GLU A C 1
ATOM 805 O O . GLU A 1 104 ? 19.016 -8.336 9.594 1 98.88 104 GLU A O 1
ATOM 810 N N . LYS A 1 105 ? 17.062 -8.383 10.672 1 98.94 105 LYS A N 1
ATOM 811 C CA . LYS A 1 105 ? 16.812 -9.781 10.336 1 98.94 105 LYS A CA 1
ATOM 812 C C . LYS A 1 105 ? 16.75 -9.984 8.828 1 98.94 105 LYS A C 1
ATOM 814 O O . LYS A 1 105 ? 17.281 -10.969 8.312 1 98.94 105 LYS A O 1
ATOM 819 N N . LEU A 1 106 ? 16.109 -9.109 8.117 1 98.94 106 LEU A N 1
ATOM 820 C CA . LEU A 1 106 ? 16.016 -9.234 6.664 1 98.94 106 LEU A CA 1
ATOM 821 C C . LEU A 1 106 ? 17.391 -9.156 6.02 1 98.94 106 LEU A C 1
ATOM 823 O O . LEU A 1 106 ? 17.688 -9.914 5.09 1 98.94 106 LEU A O 1
ATOM 827 N N . VAL A 1 107 ? 18.203 -8.266 6.48 1 98.88 107 VAL A N 1
ATOM 828 C CA . VAL A 1 107 ? 19.562 -8.156 5.938 1 98.88 107 VAL A CA 1
ATOM 829 C C . VAL A 1 107 ? 20.328 -9.453 6.18 1 98.88 107 VAL A C 1
ATOM 831 O O . VAL A 1 107 ? 21.109 -9.883 5.336 1 98.88 107 VAL A O 1
ATOM 834 N N . GLN A 1 108 ? 20.047 -10.078 7.293 1 98.75 108 GLN A N 1
ATOM 835 C CA . GLN A 1 108 ? 20.75 -11.297 7.672 1 98.75 108 GLN A CA 1
ATOM 836 C C . GLN A 1 108 ? 20.359 -12.461 6.762 1 98.75 108 GLN A C 1
ATOM 838 O O . GLN A 1 108 ? 21.172 -13.344 6.488 1 98.75 108 GLN A O 1
ATOM 843 N N . ILE A 1 109 ? 19.172 -12.453 6.246 1 98.75 109 ILE A N 1
ATOM 844 C CA . ILE A 1 109 ? 18.703 -13.688 5.621 1 98.75 109 ILE A CA 1
ATOM 845 C C . ILE A 1 109 ? 18.609 -13.5 4.109 1 98.75 109 ILE A C 1
ATOM 847 O O . ILE A 1 109 ? 18.375 -14.461 3.371 1 98.75 109 ILE A O 1
ATOM 851 N N . THR A 1 110 ? 18.781 -12.289 3.602 1 98.62 110 THR A N 1
ATOM 852 C CA . THR A 1 110 ? 18.75 -12.031 2.166 1 98.62 110 THR A CA 1
ATOM 853 C C . THR A 1 110 ? 20.172 -12.023 1.593 1 98.62 110 THR A C 1
ATOM 855 O O . THR A 1 110 ? 21.156 -12.094 2.34 1 98.62 110 THR A O 1
ATOM 858 N N . PRO A 1 111 ? 20.312 -12.016 0.183 1 98.5 111 PRO A N 1
ATOM 859 C CA . PRO A 1 111 ? 21.641 -12.008 -0.427 1 98.5 111 PRO A CA 1
ATOM 860 C C . PRO A 1 111 ? 22.531 -10.891 0.121 1 98.5 111 PRO A C 1
ATOM 862 O O . PRO A 1 111 ? 22.047 -9.789 0.406 1 98.5 111 PRO A O 1
ATOM 865 N N . ARG A 1 112 ? 23.844 -11.094 0.194 1 97.75 112 ARG A N 1
ATOM 866 C CA . ARG A 1 112 ? 24.812 -10.242 0.879 1 97.75 112 ARG A CA 1
ATOM 867 C C . ARG A 1 112 ? 24.859 -8.859 0.252 1 97.75 112 ARG A C 1
ATOM 869 O O . ARG A 1 112 ? 25.25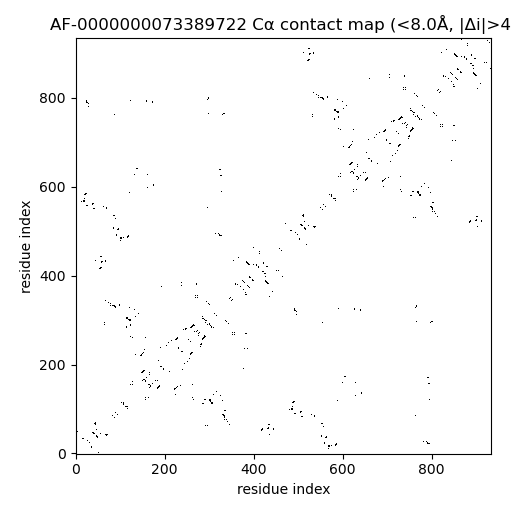 -7.887 0.907 1 97.75 112 ARG A O 1
ATOM 876 N N . SER A 1 113 ? 24.406 -8.75 -0.969 1 97.62 113 SER A N 1
ATOM 877 C CA . SER A 1 113 ? 24.453 -7.461 -1.649 1 97.62 113 SER A CA 1
ATOM 878 C C . SER A 1 113 ? 23.438 -6.492 -1.054 1 97.62 113 SER A C 1
ATOM 880 O O . SER A 1 113 ? 23.547 -5.277 -1.261 1 97.62 113 SER A O 1
ATOM 882 N N . LEU A 1 114 ? 22.453 -7.008 -0.379 1 98.81 114 LEU A N 1
ATOM 883 C CA . LEU A 1 114 ? 21.328 -6.211 0.07 1 98.81 114 LEU A CA 1
ATOM 884 C C . LEU A 1 114 ? 21.484 -5.82 1.536 1 98.81 114 LEU A C 1
ATOM 886 O O . LEU A 1 114 ? 21.359 -6.668 2.424 1 98.81 114 LEU A O 1
ATOM 890 N N . ASN A 1 115 ? 21.672 -4.484 1.784 1 98.81 115 ASN A N 1
ATOM 891 C CA . ASN A 1 115 ? 21.984 -4.078 3.148 1 98.81 115 ASN A CA 1
ATOM 892 C C . ASN A 1 115 ? 21.047 -2.99 3.648 1 98.81 115 ASN A C 1
ATOM 894 O O . ASN A 1 115 ? 21.125 -2.578 4.805 1 98.81 115 ASN A O 1
ATOM 898 N N . HIS A 1 116 ? 20.203 -2.447 2.803 1 98.94 116 HIS A N 1
ATOM 899 C CA . HIS A 1 116 ? 19.281 -1.367 3.154 1 98.94 116 HIS A CA 1
ATOM 900 C C . HIS A 1 116 ? 17.844 -1.765 2.898 1 98.94 116 HIS A C 1
ATOM 902 O O . HIS A 1 116 ? 17.5 -2.242 1.812 1 98.94 116 HIS A O 1
ATOM 908 N N . VAL A 1 117 ? 17 -1.571 3.914 1 98.94 117 VAL A N 1
ATOM 909 C CA . VAL A 1 117 ? 15.656 -2.133 3.881 1 98.94 117 VAL A CA 1
ATOM 910 C C . VAL A 1 117 ? 14.625 -1.009 3.979 1 98.94 117 VAL A C 1
ATOM 912 O O . VAL A 1 117 ? 14.625 -0.243 4.945 1 98.94 117 VAL A O 1
ATOM 915 N N . TYR A 1 118 ? 13.789 -0.816 3.002 1 98.94 118 TYR A N 1
ATOM 916 C CA . TYR A 1 118 ? 12.578 -0.009 3.086 1 98.94 118 TYR A CA 1
ATOM 917 C C . TYR A 1 118 ? 11.344 -0.89 3.275 1 98.94 118 TYR A C 1
ATOM 919 O O . TYR A 1 118 ? 11.023 -1.708 2.412 1 98.94 118 TYR A O 1
ATOM 927 N N . LEU A 1 119 ? 10.625 -0.749 4.395 1 98.94 119 LEU A N 1
ATOM 928 C CA . LEU A 1 119 ? 9.461 -1.571 4.715 1 98.94 119 LEU A CA 1
ATOM 929 C C . LEU A 1 119 ? 8.188 -0.955 4.152 1 98.94 119 LEU A C 1
ATOM 931 O O . LEU A 1 119 ? 7.891 0.214 4.414 1 98.94 119 LEU A O 1
ATOM 935 N N . THR A 1 120 ? 7.465 -1.758 3.361 1 98.75 120 THR A N 1
ATOM 936 C CA . THR A 1 120 ? 6.293 -1.284 2.633 1 98.75 120 THR A CA 1
ATOM 937 C C . THR A 1 120 ? 5.027 -1.959 3.15 1 98.75 120 THR A C 1
ATOM 939 O O . THR A 1 120 ? 5.035 -2.578 4.219 1 98.75 120 THR A O 1
ATOM 942 N N . LEU A 1 121 ? 3.861 -1.79 2.426 1 98.69 121 LEU A N 1
ATOM 943 C CA . LEU A 1 121 ? 2.588 -2.322 2.893 1 98.69 121 LEU A CA 1
ATOM 944 C C . LEU A 1 121 ? 2.217 -3.592 2.133 1 98.69 121 LEU A C 1
ATOM 946 O O . LEU A 1 121 ? 1.323 -4.332 2.549 1 98.69 121 LEU A O 1
ATOM 950 N N . GLY A 1 122 ? 2.955 -3.906 1.092 1 98.62 122 GLY A N 1
ATOM 951 C CA . GLY A 1 122 ? 2.686 -5.082 0.279 1 98.62 122 GLY A CA 1
ATOM 952 C C . GLY A 1 122 ? 3.557 -5.16 -0.961 1 98.62 122 GLY A C 1
ATOM 953 O O . GLY A 1 122 ? 4.488 -4.371 -1.123 1 98.62 122 GLY A O 1
ATOM 954 N N . GLY A 1 123 ? 3.289 -6.141 -1.804 1 98.62 123 GLY A N 1
ATOM 955 C CA . GLY A 1 123 ? 4.113 -6.379 -2.979 1 98.62 123 GLY A CA 1
ATOM 956 C C . GLY A 1 123 ? 4.035 -5.258 -3.998 1 98.62 123 GLY A C 1
ATOM 957 O O . GLY A 1 123 ? 5.059 -4.824 -4.527 1 98.62 123 GLY A O 1
ATOM 958 N N . SER A 1 124 ? 2.818 -4.781 -4.305 1 98.56 124 SER A N 1
ATOM 959 C CA . SER A 1 124 ? 2.658 -3.688 -5.258 1 98.56 124 SER A CA 1
ATOM 960 C C . SER A 1 124 ? 3.4 -2.438 -4.793 1 98.56 124 SER A C 1
ATOM 962 O O . SER A 1 124 ? 4.023 -1.745 -5.602 1 98.56 124 SER A O 1
ATOM 964 N N . ASP A 1 125 ? 3.361 -2.166 -3.512 1 98.12 125 ASP A N 1
ATOM 965 C CA . ASP A 1 125 ? 4.094 -1.039 -2.943 1 98.12 125 ASP A CA 1
ATOM 966 C C . ASP A 1 125 ? 5.602 -1.252 -3.055 1 98.12 125 ASP A C 1
ATOM 968 O O . ASP A 1 125 ? 6.352 -0.299 -3.271 1 98.12 125 ASP A O 1
ATOM 972 N N . SER A 1 126 ? 6.016 -2.459 -2.822 1 98.88 126 SER A N 1
ATOM 973 C CA . SER A 1 126 ? 7.441 -2.771 -2.891 1 98.88 126 SER A CA 1
ATOM 974 C C . SER A 1 126 ? 7.992 -2.533 -4.293 1 98.88 126 SER A C 1
ATOM 976 O O . SER A 1 126 ? 9.094 -1.991 -4.449 1 98.88 126 SER A O 1
ATOM 978 N N . VAL A 1 127 ? 7.219 -2.924 -5.301 1 98.88 127 VAL A N 1
ATOM 979 C CA . VAL A 1 127 ? 7.637 -2.727 -6.684 1 98.88 127 VAL A CA 1
ATOM 980 C C . VAL A 1 127 ? 7.598 -1.24 -7.031 1 98.88 127 VAL A C 1
ATOM 982 O O . VAL A 1 127 ? 8.492 -0.731 -7.711 1 98.88 127 VAL A O 1
ATOM 985 N N . ASP A 1 128 ? 6.566 -0.569 -6.602 1 98.62 128 ASP A N 1
ATOM 986 C CA . ASP A 1 128 ? 6.477 0.868 -6.84 1 98.62 128 ASP A CA 1
ATOM 987 C C . ASP A 1 128 ? 7.664 1.604 -6.227 1 98.62 128 ASP A C 1
ATOM 989 O O . ASP A 1 128 ? 8.234 2.5 -6.848 1 98.62 128 ASP A O 1
ATOM 993 N N . ALA A 1 129 ? 8.016 1.232 -5.012 1 98.75 129 ALA A N 1
ATOM 994 C CA . ALA A 1 129 ? 9.18 1.815 -4.355 1 98.75 129 ALA A CA 1
ATOM 995 C C . ALA A 1 129 ? 10.453 1.541 -5.152 1 98.75 129 ALA A C 1
ATOM 997 O O . ALA A 1 129 ? 11.289 2.43 -5.32 1 98.75 129 ALA A O 1
ATOM 998 N N . ALA A 1 130 ? 10.594 0.309 -5.617 1 98.88 130 ALA A N 1
ATOM 999 C CA . ALA A 1 130 ? 11.766 -0.041 -6.418 1 98.88 130 ALA A CA 1
ATOM 1000 C C . ALA A 1 130 ? 11.883 0.864 -7.641 1 98.88 130 ALA A C 1
ATOM 1002 O O . ALA A 1 130 ? 12.961 1.392 -7.93 1 98.88 130 ALA A O 1
ATOM 1003 N N . VAL A 1 131 ? 10.781 1.04 -8.344 1 98.69 131 VAL A N 1
ATOM 1004 C CA . VAL A 1 131 ? 10.781 1.86 -9.547 1 98.69 131 VAL A CA 1
ATOM 1005 C C . VAL A 1 131 ? 11.156 3.297 -9.203 1 98.69 131 VAL A C 1
ATOM 1007 O O . VAL A 1 131 ? 11.992 3.908 -9.867 1 98.69 131 VAL A O 1
ATOM 1010 N N . ARG A 1 132 ? 10.57 3.867 -8.203 1 98.56 132 ARG A N 1
ATOM 1011 C CA . ARG A 1 132 ? 10.852 5.242 -7.801 1 98.56 132 ARG A CA 1
ATOM 1012 C C . ARG A 1 132 ? 12.305 5.41 -7.391 1 98.56 132 ARG A C 1
ATOM 1014 O O . ARG A 1 132 ? 12.961 6.383 -7.773 1 98.56 132 ARG A O 1
ATOM 1021 N N . PHE A 1 133 ? 12.836 4.445 -6.633 1 98.81 133 PHE A N 1
ATOM 1022 C CA . PHE A 1 133 ? 14.227 4.516 -6.191 1 98.81 133 PHE A CA 1
ATOM 1023 C C . PHE A 1 133 ? 15.18 4.398 -7.379 1 98.81 133 PHE A C 1
ATOM 1025 O O . PHE A 1 133 ? 16.219 5.059 -7.41 1 98.81 133 PHE A O 1
ATOM 1032 N N . ILE A 1 134 ? 14.828 3.562 -8.352 1 98.88 134 ILE A N 1
ATOM 1033 C CA . ILE A 1 134 ? 15.648 3.414 -9.555 1 98.88 134 ILE A CA 1
ATOM 1034 C C . ILE A 1 134 ? 15.703 4.738 -10.312 1 98.88 134 ILE A C 1
ATOM 1036 O O . ILE A 1 134 ? 16.766 5.168 -10.75 1 98.88 134 ILE A O 1
ATOM 1040 N N . VAL A 1 135 ? 14.547 5.398 -10.477 1 98.62 135 VAL A N 1
ATOM 1041 C CA . VAL A 1 135 ? 14.484 6.691 -11.148 1 98.62 135 VAL A CA 1
ATOM 1042 C C . VAL A 1 135 ? 15.359 7.703 -10.406 1 98.62 135 VAL A C 1
ATOM 1044 O O . VAL A 1 135 ? 16.141 8.422 -11.023 1 98.62 135 VAL A O 1
ATOM 1047 N N . GLN A 1 136 ? 15.203 7.77 -9.109 1 98.44 136 GLN A N 1
ATOM 1048 C CA . GLN A 1 136 ? 16.016 8.656 -8.281 1 98.44 136 GLN A CA 1
ATOM 1049 C C . GLN A 1 136 ? 17.5 8.344 -8.438 1 98.44 136 GLN A C 1
ATOM 1051 O O . GLN A 1 136 ? 18.328 9.258 -8.531 1 98.44 136 GLN A O 1
ATOM 1056 N N . TYR A 1 137 ? 17.875 7.035 -8.414 1 98.81 137 TYR A N 1
ATOM 1057 C CA . TYR A 1 137 ? 19.266 6.578 -8.523 1 98.81 137 TYR A CA 1
ATOM 1058 C C . TYR A 1 137 ? 19.906 7.109 -9.797 1 98.81 137 TYR A C 1
ATOM 1060 O O . TYR A 1 137 ? 20.984 7.711 -9.75 1 98.81 137 TYR A O 1
ATOM 1068 N N . TYR A 1 138 ? 19.203 6.934 -10.938 1 98.81 138 TYR A N 1
ATOM 1069 C CA . TYR A 1 138 ? 19.797 7.305 -12.219 1 98.81 138 TYR A CA 1
ATOM 1070 C C . TYR A 1 138 ? 19.812 8.82 -12.391 1 98.81 138 TYR A C 1
ATOM 1072 O O . TYR A 1 138 ? 20.75 9.375 -12.969 1 98.81 138 TYR A O 1
ATOM 1080 N N . ASN A 1 139 ? 18.781 9.523 -11.922 1 98.62 139 ASN A N 1
ATOM 1081 C CA . ASN A 1 139 ? 18.828 10.977 -11.938 1 98.62 139 ASN A CA 1
ATOM 1082 C C . ASN A 1 139 ? 19.969 11.508 -11.086 1 98.62 139 ASN A C 1
ATOM 1084 O O . ASN A 1 139 ? 20.688 12.43 -11.492 1 98.62 139 ASN A O 1
ATOM 1088 N N . ASN A 1 140 ? 20.188 10.914 -9.961 1 98 140 ASN A N 1
ATOM 1089 C CA . ASN A 1 140 ? 21.188 11.375 -9 1 98 140 ASN A CA 1
ATOM 1090 C C . ASN A 1 140 ? 22.609 11.062 -9.477 1 98 140 ASN A C 1
ATOM 1092 O O . ASN A 1 140 ? 23.562 11.75 -9.102 1 98 140 ASN A O 1
ATOM 1096 N N . THR A 1 141 ? 22.766 10.047 -10.266 1 97.62 141 THR A N 1
ATOM 1097 C CA . THR A 1 141 ? 24.094 9.625 -10.68 1 97.62 141 THR A CA 1
ATOM 1098 C C . THR A 1 141 ? 24.422 10.156 -12.07 1 97.62 141 THR A C 1
ATOM 1100 O O . THR A 1 141 ? 25.328 9.656 -12.742 1 97.62 141 THR A O 1
ATOM 1103 N N . GLY A 1 142 ? 23.656 11.086 -12.625 1 97.44 142 GLY A N 1
ATOM 1104 C CA . GLY A 1 142 ? 23.953 11.82 -13.844 1 97.44 142 GLY A CA 1
ATOM 1105 C C . GLY A 1 142 ? 23.594 11.055 -15.102 1 97.44 142 GLY A C 1
ATOM 1106 O O . GLY A 1 142 ? 24.156 11.312 -16.172 1 97.44 142 GLY A O 1
ATOM 1107 N N . ARG A 1 143 ? 22.703 10.109 -15.016 1 98.06 143 ARG A N 1
ATOM 1108 C CA . ARG A 1 143 ? 22.266 9.312 -16.156 1 98.06 143 ARG A CA 1
ATOM 1109 C C . ARG A 1 143 ? 20.734 9.336 -16.281 1 98.06 143 ARG A C 1
ATOM 1111 O O . ARG A 1 143 ? 20.094 8.289 -16.266 1 98.06 143 ARG A O 1
ATOM 1118 N N . PRO A 1 144 ? 20.141 10.5 -16.484 1 98.06 144 PRO A N 1
ATOM 1119 C CA . PRO A 1 144 ? 18.688 10.688 -16.406 1 98.06 144 PRO A CA 1
ATOM 1120 C C . PRO A 1 144 ? 17.938 10.039 -17.562 1 98.06 144 PRO A C 1
ATOM 1122 O O . PRO A 1 144 ? 16.719 9.914 -17.516 1 98.06 144 PRO A O 1
ATOM 1125 N N . SER A 1 145 ? 18.656 9.562 -18.594 1 98.25 145 SER A N 1
ATOM 1126 C CA . SER A 1 145 ? 17.984 8.945 -19.734 1 98.25 145 SER A CA 1
ATOM 1127 C C . SER A 1 145 ? 17.594 7.5 -19.438 1 98.25 145 SER A C 1
ATOM 1129 O O . SER A 1 145 ? 16.781 6.914 -20.141 1 98.25 145 SER A O 1
ATOM 1131 N N . LYS A 1 146 ? 18.219 6.891 -18.422 1 98.62 146 LYS A N 1
ATOM 1132 C CA . LYS A 1 146 ? 17.906 5.512 -18.078 1 98.62 146 LYS A CA 1
ATOM 1133 C C . LYS A 1 146 ? 16.531 5.41 -17.406 1 98.62 146 LYS A C 1
ATOM 1135 O O . LYS A 1 146 ? 16.438 5.438 -16.172 1 98.62 146 LYS A O 1
ATOM 1140 N N . LYS A 1 147 ? 15.547 5.207 -18.25 1 98.06 147 LYS A N 1
ATOM 1141 C CA . LYS A 1 147 ? 14.172 5.238 -17.766 1 98.06 147 LYS A CA 1
ATOM 1142 C C . LYS A 1 147 ? 13.398 4 -18.219 1 98.06 147 LYS A C 1
ATOM 1144 O O . LYS A 1 147 ? 12.289 3.744 -17.734 1 98.06 147 LYS A O 1
ATOM 1149 N N . HIS A 1 148 ? 13.945 3.23 -19.094 1 98.81 148 HIS A N 1
ATOM 1150 C CA . HIS A 1 148 ? 13.234 2.086 -19.641 1 98.81 148 HIS A CA 1
ATOM 1151 C C . HIS A 1 148 ? 13.398 0.854 -18.766 1 98.81 148 HIS A C 1
ATOM 1153 O O . HIS A 1 148 ? 14.5 0.562 -18.297 1 98.81 148 HIS A O 1
ATOM 1159 N N . PHE A 1 149 ? 12.328 0.198 -18.5 1 98.94 149 PHE A N 1
ATOM 1160 C CA . PHE A 1 149 ? 12.281 -1.027 -17.719 1 98.94 149 PHE A CA 1
ATOM 1161 C C . PHE A 1 149 ? 11.906 -2.219 -18.594 1 98.94 149 PHE A C 1
ATOM 1163 O O . PHE A 1 149 ? 11.047 -2.109 -19.453 1 98.94 149 PHE A O 1
ATOM 1170 N N . ILE A 1 150 ? 12.578 -3.322 -18.422 1 98.94 150 ILE A N 1
ATOM 1171 C CA . ILE A 1 150 ? 12.281 -4.566 -19.109 1 98.94 150 ILE A CA 1
ATOM 1172 C C . ILE A 1 150 ? 11.828 -5.625 -18.109 1 98.94 150 ILE A C 1
ATOM 1174 O O . ILE A 1 150 ? 12.461 -5.809 -17.062 1 98.94 150 ILE A O 1
ATOM 1178 N N . ALA A 1 151 ? 10.695 -6.238 -18.328 1 98.88 151 ALA A N 1
ATOM 1179 C CA . ALA A 1 151 ? 10.211 -7.383 -17.562 1 98.88 151 ALA A CA 1
ATOM 1180 C C . ALA A 1 151 ? 9.961 -8.586 -18.469 1 98.88 151 ALA A C 1
ATOM 1182 O O . ALA A 1 151 ? 10.383 -8.594 -19.625 1 98.88 151 ALA A O 1
ATOM 1183 N N . LEU A 1 152 ? 9.445 -9.648 -17.906 1 98.94 152 LEU A N 1
ATOM 1184 C CA . LEU A 1 152 ? 9.164 -10.867 -18.656 1 98.94 152 LEU A CA 1
ATOM 1185 C C . LEU A 1 152 ? 7.711 -10.898 -19.125 1 98.94 152 LEU A C 1
ATOM 1187 O O . LEU A 1 152 ? 6.812 -10.461 -18.406 1 98.94 152 LEU A O 1
ATOM 1191 N N . GLU A 1 153 ? 7.551 -11.422 -20.312 1 98.44 153 GLU A N 1
ATOM 1192 C CA . GLU A 1 153 ? 6.184 -11.812 -20.656 1 98.44 153 GLU A CA 1
ATOM 1193 C C . GLU A 1 153 ? 5.582 -12.695 -19.562 1 98.44 153 GLU A C 1
ATOM 1195 O O . GLU A 1 153 ? 6.305 -13.438 -18.875 1 98.44 153 GLU A O 1
ATOM 1200 N N . ARG A 1 154 ? 4.27 -12.523 -19.297 1 98.06 154 ARG A N 1
ATOM 1201 C CA . ARG A 1 154 ? 3.49 -13.258 -18.297 1 98.06 154 ARG A CA 1
ATOM 1202 C C . ARG A 1 154 ? 3.959 -12.938 -16.891 1 98.06 154 ARG A C 1
ATOM 1204 O O . ARG A 1 154 ? 3.518 -13.57 -15.922 1 98.06 154 ARG A O 1
ATOM 1211 N N . GLY A 1 155 ? 4.926 -12.016 -16.75 1 98.69 155 GLY A N 1
ATOM 1212 C CA . GLY A 1 155 ? 5.359 -11.609 -15.422 1 98.69 155 GLY A CA 1
ATOM 1213 C C . GLY A 1 155 ? 4.305 -10.828 -14.664 1 98.69 155 GLY A C 1
ATOM 1214 O O . GLY A 1 155 ? 3.396 -10.25 -15.266 1 98.69 155 GLY A O 1
ATOM 1215 N N . TYR A 1 156 ? 4.371 -10.828 -13.375 1 98.62 156 TYR A N 1
ATOM 1216 C CA . TYR A 1 156 ? 3.49 -10.078 -12.484 1 98.62 156 TYR A CA 1
ATOM 1217 C C . TYR A 1 156 ? 4.293 -9.273 -11.477 1 98.62 156 TYR A C 1
ATOM 1219 O O . TYR A 1 156 ? 5.035 -9.836 -10.664 1 98.62 156 TYR A O 1
ATOM 1227 N N . HIS A 1 157 ? 4.16 -8.023 -11.461 1 98.81 157 HIS A N 1
ATOM 1228 C CA . HIS A 1 157 ? 4.898 -7.117 -10.586 1 98.81 157 HIS A CA 1
ATOM 1229 C C . HIS A 1 157 ? 3.967 -6.117 -9.914 1 98.81 157 HIS A C 1
ATOM 1231 O O . HIS A 1 157 ? 4.332 -4.957 -9.711 1 98.81 157 HIS A O 1
ATOM 1237 N N . GLY A 1 158 ? 2.742 -6.566 -9.602 1 97.5 158 GLY A N 1
ATOM 1238 C CA . GLY A 1 158 ? 1.772 -5.75 -8.883 1 97.5 158 GLY A CA 1
ATOM 1239 C C . GLY A 1 158 ? 0.774 -5.066 -9.797 1 97.5 158 GLY A C 1
ATOM 1240 O O . GLY A 1 158 ? 0.781 -5.293 -11.008 1 97.5 158 GLY A O 1
ATOM 1241 N N . SER A 1 159 ? -0.174 -4.277 -9.156 1 96.75 159 SER A N 1
ATOM 1242 C CA . SER A 1 159 ? -1.302 -3.713 -9.891 1 96.75 159 SER A CA 1
ATOM 1243 C C . SER A 1 159 ? -1.381 -2.201 -9.711 1 96.75 159 SER A C 1
ATOM 1245 O O . SER A 1 159 ? -2.396 -1.583 -10.039 1 96.75 159 SER A O 1
ATOM 1247 N N . SER A 1 160 ? -0.362 -1.558 -9.117 1 96.12 160 SER A N 1
ATOM 1248 C CA . SER A 1 160 ? -0.338 -0.101 -9.039 1 96.12 160 SER A CA 1
ATOM 1249 C C . SER A 1 160 ? -0.295 0.529 -10.422 1 96.12 160 SER A C 1
ATOM 1251 O O . SER A 1 160 ? -0.109 -0.169 -11.422 1 96.12 160 SER A O 1
ATOM 1253 N N . SER A 1 161 ? -0.427 1.835 -10.469 1 95.88 161 SER A N 1
ATOM 1254 C CA . SER A 1 161 ? -0.405 2.57 -11.727 1 95.88 161 SER A CA 1
ATOM 1255 C C . SER A 1 161 ? 0.884 2.309 -12.5 1 95.88 161 SER A C 1
ATOM 1257 O O . SER A 1 161 ? 0.887 2.305 -13.734 1 95.88 161 SER A O 1
ATOM 1259 N N . THR A 1 162 ? 1.951 2.049 -11.781 1 95.5 162 THR A N 1
ATOM 1260 C CA . THR A 1 162 ? 3.223 1.801 -12.445 1 95.5 162 THR A CA 1
ATOM 1261 C C . THR A 1 162 ? 3.516 0.305 -12.523 1 95.5 162 THR A C 1
ATOM 1263 O O . THR A 1 162 ? 3.908 -0.206 -13.57 1 95.5 162 THR A O 1
ATOM 1266 N N . GLY A 1 163 ? 3.301 -0.385 -11.422 1 97.38 163 GLY A N 1
ATOM 1267 C CA . GLY A 1 163 ? 3.574 -1.812 -11.375 1 97.38 163 GLY A CA 1
ATOM 1268 C C . GLY A 1 163 ? 2.768 -2.609 -12.383 1 97.38 163 GLY A C 1
ATOM 1269 O O . GLY A 1 163 ? 3.25 -3.607 -12.922 1 97.38 163 GLY A O 1
ATOM 1270 N N . ALA A 1 164 ? 1.597 -2.109 -12.727 1 98.31 164 ALA A N 1
ATOM 1271 C CA . ALA A 1 164 ? 0.702 -2.805 -13.648 1 98.31 164 ALA A CA 1
ATOM 1272 C C . ALA A 1 164 ? 1.27 -2.809 -15.062 1 98.31 164 ALA A C 1
ATOM 1274 O O . ALA A 1 164 ? 0.986 -3.715 -15.852 1 98.31 164 ALA A O 1
ATOM 1275 N N . GLY A 1 165 ? 2.078 -1.821 -15.375 1 98.38 165 GLY A N 1
ATOM 1276 C CA . GLY A 1 165 ? 2.723 -1.779 -16.672 1 98.38 165 GLY A CA 1
ATOM 1277 C C . GLY A 1 165 ? 3.9 -2.729 -16.797 1 98.38 165 GLY A C 1
ATOM 1278 O O . GLY A 1 165 ? 4.242 -3.17 -17.891 1 98.38 165 GLY A O 1
ATOM 1279 N N . LEU A 1 166 ? 4.562 -3.02 -15.656 1 98.75 166 LEU A N 1
ATOM 1280 C CA . LEU A 1 166 ? 5.621 -4.023 -15.625 1 98.75 166 LEU A CA 1
ATOM 1281 C C . LEU A 1 166 ? 5.031 -5.43 -15.617 1 98.75 166 LEU A C 1
ATOM 1283 O O . LEU A 1 166 ? 5.652 -6.371 -16.125 1 98.75 166 LEU A O 1
ATOM 1287 N N . THR A 1 167 ? 3.846 -5.535 -14.969 1 98.81 167 THR A N 1
ATOM 1288 C CA . THR A 1 167 ? 3.055 -6.754 -15.086 1 98.81 167 THR A CA 1
ATOM 1289 C C . THR A 1 167 ? 2.654 -7.004 -16.531 1 98.81 167 THR A C 1
ATOM 1291 O O . THR A 1 167 ? 2.084 -6.129 -17.188 1 98.81 167 THR A O 1
ATOM 1294 N N . ALA A 1 168 ? 2.969 -8.039 -17.125 1 98.5 168 ALA A N 1
ATOM 1295 C CA . ALA A 1 168 ? 2.754 -8.344 -18.547 1 98.5 168 ALA A CA 1
ATOM 1296 C C . ALA A 1 168 ? 1.529 -9.234 -18.734 1 98.5 168 ALA A C 1
ATOM 1298 O O . ALA A 1 168 ? 1.562 -10.188 -19.516 1 98.5 168 ALA A O 1
ATOM 1299 N N . LEU A 1 169 ? 0.483 -9.062 -17.969 1 98 169 LEU A N 1
ATOM 1300 C CA . LEU A 1 169 ? -0.8 -9.742 -18.094 1 98 169 LEU A CA 1
ATOM 1301 C C . LEU A 1 169 ? -1.875 -8.797 -18.609 1 98 169 LEU A C 1
ATOM 1303 O O . LEU A 1 169 ? -2.123 -7.746 -18.016 1 98 169 LEU A O 1
ATOM 1307 N N . PRO A 1 170 ? -2.512 -9.078 -19.656 1 96.69 170 PRO A N 1
ATOM 1308 C CA . PRO A 1 170 ? -3.414 -8.172 -20.375 1 96.69 170 PRO A CA 1
ATOM 1309 C C . PRO A 1 170 ? -4.52 -7.617 -19.469 1 96.69 170 PRO A C 1
ATOM 1311 O O . PRO A 1 170 ? -4.949 -6.473 -19.641 1 96.69 170 PRO A O 1
ATOM 1314 N N . ALA A 1 171 ? -5.012 -8.398 -18.531 1 96.25 171 ALA A N 1
ATOM 1315 C CA . ALA A 1 171 ? -6.09 -7.961 -17.641 1 96.25 171 ALA A CA 1
ATOM 1316 C C . ALA A 1 171 ? -5.707 -6.684 -16.906 1 96.25 171 ALA A C 1
ATOM 1318 O O . ALA A 1 171 ? -6.57 -5.863 -16.578 1 96.25 171 ALA A O 1
ATOM 1319 N N . PHE A 1 172 ? -4.434 -6.438 -16.672 1 98.19 172 PHE A N 1
ATOM 1320 C CA . PHE A 1 172 ? -3.969 -5.301 -15.883 1 98.19 172 PHE A CA 1
ATOM 1321 C C . PHE A 1 172 ? -3.67 -4.109 -16.781 1 98.19 172 PHE A C 1
ATOM 1323 O O . PHE A 1 172 ? -3.359 -3.018 -16.297 1 98.19 172 PHE A O 1
ATOM 1330 N N . HIS A 1 173 ? -3.773 -4.293 -18.125 1 98.19 173 HIS A N 1
ATOM 1331 C CA . HIS A 1 173 ? -3.559 -3.24 -19.109 1 98.19 173 HIS A CA 1
ATOM 1332 C C . HIS A 1 173 ? -4.883 -2.721 -19.656 1 98.19 173 HIS A C 1
ATOM 1334 O O . HIS A 1 173 ? -5.023 -1.525 -19.922 1 98.19 173 HIS A O 1
ATOM 1340 N N . ARG A 1 174 ? -5.824 -3.611 -19.812 1 97.69 174 ARG A N 1
ATOM 1341 C CA . ARG A 1 174 ? -7.082 -3.305 -20.484 1 97.69 174 ARG A CA 1
ATOM 1342 C C . ARG A 1 174 ? -7.797 -2.139 -19.812 1 97.69 174 ARG A C 1
ATOM 1344 O O . ARG A 1 174 ? -8.172 -2.227 -18.641 1 97.69 174 ARG A O 1
ATOM 1351 N N . GLY A 1 175 ? -7.883 -1.111 -20.562 1 97.25 175 GLY A N 1
ATOM 1352 C CA . GLY A 1 175 ? -8.625 0.048 -20.109 1 97.25 175 GLY A CA 1
ATOM 1353 C C . GLY A 1 175 ? -7.805 0.983 -19.234 1 97.25 175 GLY A C 1
ATOM 1354 O O . GLY A 1 175 ? -8.305 2.016 -18.781 1 97.25 175 GLY A O 1
ATOM 1355 N N . PHE A 1 176 ? -6.512 0.76 -19 1 98.06 176 PHE A N 1
ATOM 1356 C CA . PHE A 1 176 ? -5.723 1.532 -18.047 1 98.06 176 PHE A CA 1
ATOM 1357 C C . PHE A 1 176 ? -4.598 2.277 -18.75 1 98.06 176 PHE A C 1
ATOM 1359 O O . PHE A 1 176 ? -3.732 2.867 -18.109 1 98.06 176 PHE A O 1
ATOM 1366 N N . ASP A 1 177 ? -4.578 2.254 -20.078 1 97.5 177 ASP A N 1
ATOM 1367 C CA . ASP A 1 177 ? -3.551 2.918 -20.875 1 97.5 177 ASP A CA 1
ATOM 1368 C C . ASP A 1 177 ? -2.162 2.371 -20.547 1 97.5 177 ASP A C 1
ATOM 1370 O O . ASP A 1 177 ? -1.226 3.141 -20.328 1 97.5 177 ASP A O 1
ATOM 1374 N N . LEU A 1 178 ? -2.01 1.072 -20.438 1 97.88 178 LEU A N 1
ATOM 1375 C CA . LEU A 1 178 ? -0.759 0.387 -20.141 1 97.88 178 LEU A CA 1
ATOM 1376 C C . LEU A 1 178 ? -0.455 -0.685 -21.172 1 97.88 178 LEU A C 1
ATOM 1378 O O . LEU A 1 178 ? -1.367 -1.198 -21.828 1 97.88 178 LEU A O 1
ATOM 1382 N N . PRO A 1 179 ? 0.796 -0.968 -21.391 1 98.06 179 PRO A N 1
ATOM 1383 C CA . PRO A 1 179 ? 1.98 -0.475 -20.688 1 98.06 179 PRO A CA 1
ATOM 1384 C C . PRO A 1 179 ? 2.387 0.93 -21.125 1 98.06 179 PRO A C 1
ATOM 1386 O O . PRO A 1 179 ? 2.01 1.377 -22.203 1 98.06 179 PRO A O 1
ATOM 1389 N N . LEU A 1 180 ? 3.154 1.616 -20.266 1 97.06 180 LEU A N 1
ATOM 1390 C CA . LEU A 1 180 ? 3.752 2.895 -20.625 1 97.06 180 LEU A CA 1
ATOM 1391 C C . LEU A 1 180 ? 4.824 2.707 -21.703 1 97.06 180 LEU A C 1
ATOM 1393 O O . LEU A 1 180 ? 5.336 1.599 -21.875 1 97.06 180 LEU A O 1
ATOM 1397 N N . PRO A 1 181 ? 5.199 3.832 -22.344 1 96.75 181 PRO A N 1
ATOM 1398 C CA . PRO A 1 181 ? 6.211 3.723 -23.406 1 96.75 181 PRO A CA 1
ATOM 1399 C C . PRO A 1 181 ? 7.559 3.232 -22.875 1 96.75 181 PRO A C 1
ATOM 1401 O O . PRO A 1 181 ? 8.367 2.701 -23.641 1 96.75 181 PRO A O 1
ATOM 1404 N N . THR A 1 182 ? 7.777 3.352 -21.594 1 98.06 182 THR A N 1
ATOM 1405 C CA . THR A 1 182 ? 9.062 2.996 -21 1 98.06 182 THR A CA 1
ATOM 1406 C C . THR A 1 182 ? 9.023 1.581 -20.438 1 98.06 182 THR A C 1
ATOM 1408 O O . THR A 1 182 ? 9.969 1.153 -19.766 1 98.06 182 THR A O 1
ATOM 1411 N N . GLN A 1 183 ? 7.98 0.838 -20.609 1 98.81 183 GLN A N 1
ATOM 1412 C CA . GLN A 1 183 ? 7.816 -0.5 -20.047 1 98.81 183 GLN A CA 1
ATOM 1413 C C . GLN A 1 183 ? 7.754 -1.553 -21.141 1 98.81 183 GLN A C 1
ATOM 1415 O O . GLN A 1 183 ? 6.895 -1.487 -22.031 1 98.81 183 GLN A O 1
ATOM 1420 N N . HIS A 1 184 ? 8.719 -2.518 -21.094 1 98.94 184 HIS A N 1
ATOM 1421 C CA . HIS A 1 184 ? 8.922 -3.475 -22.172 1 98.94 184 HIS A CA 1
ATOM 1422 C C . HIS A 1 184 ? 9 -4.902 -21.641 1 98.94 184 HIS A C 1
ATOM 1424 O O . HIS A 1 184 ? 9.156 -5.113 -20.438 1 98.94 184 HIS A O 1
ATOM 1430 N N . TYR A 1 185 ? 8.898 -5.848 -22.609 1 98.88 185 TYR A N 1
ATOM 1431 C CA . TYR A 1 185 ? 8.883 -7.25 -22.219 1 98.88 185 TYR A CA 1
ATOM 1432 C C . TYR A 1 185 ? 9.766 -8.086 -23.141 1 98.88 185 TYR A C 1
ATOM 1434 O O . TYR A 1 185 ? 9.93 -7.762 -24.312 1 98.88 185 TYR A O 1
ATOM 1442 N N . ILE A 1 186 ? 10.336 -9.102 -22.641 1 98.88 186 ILE A N 1
ATOM 1443 C CA . ILE A 1 186 ? 10.984 -10.164 -23.391 1 98.88 186 ILE A CA 1
ATOM 1444 C C . ILE A 1 186 ? 10.32 -11.5 -23.078 1 98.88 186 ILE A C 1
ATOM 1446 O O . ILE A 1 186 ? 9.586 -11.617 -22.094 1 98.88 186 ILE A O 1
ATOM 1450 N N . PRO A 1 187 ? 10.516 -12.555 -23.844 1 98.56 187 PRO A N 1
ATOM 1451 C CA . PRO A 1 187 ? 9.805 -13.828 -23.672 1 98.56 187 PRO A CA 1
ATOM 1452 C C . PRO A 1 187 ? 10.086 -14.477 -22.312 1 98.56 187 PRO A C 1
ATOM 1454 O O . PRO A 1 187 ? 11.195 -14.359 -21.797 1 98.56 187 PRO A O 1
ATOM 1457 N N . SER A 1 188 ? 9.062 -15.141 -21.828 1 98.44 188 SER A N 1
ATOM 1458 C CA . SER A 1 188 ? 9.219 -15.93 -20.609 1 98.44 188 SER A CA 1
ATOM 1459 C C . SER A 1 188 ? 10.047 -17.188 -20.859 1 98.44 188 SER A C 1
ATOM 1461 O O . SER A 1 188 ? 9.992 -17.766 -21.938 1 98.44 188 SER A O 1
ATOM 1463 N N . PRO A 1 189 ? 10.781 -17.562 -19.844 1 98.19 189 PRO A N 1
ATOM 1464 C CA . PRO A 1 189 ? 11.562 -18.797 -19.969 1 98.19 189 PRO A CA 1
ATOM 1465 C C . PRO A 1 189 ? 10.75 -20.031 -19.625 1 98.19 189 PRO A C 1
ATOM 1467 O O . PRO A 1 189 ? 11.062 -20.734 -18.656 1 98.19 189 PRO A O 1
ATOM 1470 N N . ASN A 1 190 ? 9.75 -20.344 -20.422 1 97.69 190 ASN A N 1
ATOM 1471 C CA . ASN A 1 190 ? 8.852 -21.484 -20.219 1 97.69 190 ASN A CA 1
ATOM 1472 C C . ASN A 1 190 ? 9.32 -22.703 -21 1 97.69 190 ASN A C 1
ATOM 1474 O O . ASN A 1 190 ? 9.102 -22.797 -22.219 1 97.69 190 ASN A O 1
ATOM 1478 N N . PRO A 1 191 ? 9.883 -23.703 -20.328 1 97.31 191 PRO A N 1
ATOM 1479 C CA . PRO A 1 191 ? 10.422 -24.875 -21.047 1 97.31 191 PRO A CA 1
ATOM 1480 C C . PRO A 1 191 ? 9.367 -25.594 -21.875 1 97.31 191 PRO A C 1
ATOM 1482 O O . PRO A 1 191 ? 9.688 -26.219 -22.891 1 97.31 191 PRO A O 1
ATOM 1485 N N . TYR A 1 192 ? 8.141 -25.516 -21.5 1 97 192 TYR A N 1
ATOM 1486 C CA . TYR A 1 192 ? 7.07 -26.25 -22.156 1 97 192 TYR A CA 1
ATOM 1487 C C . TYR A 1 192 ? 6.633 -25.547 -23.438 1 97 192 TYR A C 1
ATOM 1489 O O . TYR A 1 192 ? 6.266 -26.203 -24.422 1 97 192 TYR A O 1
ATOM 1497 N N . ARG A 1 193 ? 6.719 -24.234 -23.453 1 96.38 193 ARG A N 1
ATOM 1498 C CA . ARG A 1 193 ? 6.105 -23.484 -24.547 1 96.38 193 ARG A CA 1
ATOM 1499 C C . ARG A 1 193 ? 7.16 -22.766 -25.375 1 96.38 193 ARG A C 1
ATOM 1501 O O . ARG A 1 193 ? 6.918 -22.438 -26.547 1 96.38 193 ARG A O 1
ATOM 1508 N N . HIS A 1 194 ? 8.32 -22.562 -24.781 1 95.25 194 HIS A N 1
ATOM 1509 C CA . HIS A 1 194 ? 9.367 -21.828 -25.5 1 95.25 194 HIS A CA 1
ATOM 1510 C C . HIS A 1 194 ? 9.883 -22.625 -26.688 1 95.25 194 HIS A C 1
ATOM 1512 O O . HIS A 1 194 ? 9.984 -23.859 -26.625 1 95.25 194 HIS A O 1
ATOM 1518 N N . PRO A 1 195 ? 10.281 -21.922 -27.75 1 93.44 195 PRO A N 1
ATOM 1519 C CA . PRO A 1 195 ? 10.766 -22.609 -28.938 1 93.44 195 PRO A CA 1
ATOM 1520 C C . PRO A 1 195 ? 12 -23.469 -28.656 1 93.44 195 PRO A C 1
ATOM 1522 O O . PRO A 1 195 ? 12.211 -24.5 -29.312 1 93.44 195 PRO A O 1
ATOM 1525 N N . ALA A 1 196 ? 12.797 -23.062 -27.703 1 91.5 196 ALA A N 1
ATOM 1526 C CA . ALA A 1 196 ? 13.984 -23.828 -27.328 1 91.5 196 ALA A CA 1
ATOM 1527 C C . ALA A 1 196 ? 13.617 -25.094 -26.594 1 91.5 196 ALA A C 1
ATOM 1529 O O . ALA A 1 196 ? 14.438 -26 -26.453 1 91.5 196 ALA A O 1
ATOM 1530 N N . GLY A 1 197 ? 12.422 -25.156 -26.156 1 87.38 197 GLY A N 1
ATOM 1531 C CA . GLY A 1 197 ? 11.898 -26.359 -25.531 1 87.38 197 GLY A CA 1
ATOM 1532 C C . GLY A 1 197 ? 12.594 -26.688 -24.219 1 87.38 197 GLY A C 1
ATOM 1533 O O . GLY A 1 197 ? 12.859 -25.797 -23.406 1 87.38 197 GLY A O 1
ATOM 1534 N N . ALA A 1 198 ? 12.852 -28.047 -24.109 1 86.88 198 ALA A N 1
ATOM 1535 C CA . ALA A 1 198 ? 13.32 -28.547 -22.828 1 86.88 198 ALA A CA 1
ATOM 1536 C C . ALA A 1 198 ? 14.836 -28.5 -22.734 1 86.88 198 ALA A C 1
ATOM 1538 O O . ALA A 1 198 ? 15.422 -28.859 -21.703 1 86.88 198 ALA A O 1
ATOM 1539 N N . ASP A 1 199 ? 15.492 -27.953 -23.75 1 95.62 199 ASP A N 1
ATOM 1540 C CA . ASP A 1 199 ? 16.938 -27.766 -23.672 1 95.62 199 ASP A CA 1
ATOM 1541 C C . ASP A 1 199 ? 17.297 -26.578 -22.781 1 95.62 199 ASP A C 1
ATOM 1543 O O . ASP A 1 199 ? 17.234 -25.438 -23.219 1 95.62 199 ASP A O 1
ATOM 1547 N N . ALA A 1 200 ? 17.797 -26.922 -21.641 1 97.25 200 ALA A N 1
ATOM 1548 C CA . ALA A 1 200 ? 18.031 -25.922 -20.609 1 97.25 200 ALA A CA 1
ATOM 1549 C C . ALA A 1 200 ? 19.031 -24.859 -21.078 1 97.25 200 ALA A C 1
ATOM 1551 O O . ALA A 1 200 ? 18.781 -23.656 -20.938 1 97.25 200 ALA A O 1
ATOM 1552 N N . GLN A 1 201 ? 20.125 -25.297 -21.641 1 98 201 GLN A N 1
ATOM 1553 C CA . GLN A 1 201 ? 21.188 -24.375 -22.062 1 98 201 GLN A CA 1
ATOM 1554 C C . GLN A 1 201 ? 20.703 -23.5 -23.219 1 98 201 GLN A C 1
ATOM 1556 O O . GLN A 1 201 ? 21.016 -22.297 -23.25 1 98 201 GLN A O 1
ATOM 1561 N N . ALA A 1 202 ? 19.969 -24.078 -24.141 1 98.19 202 ALA A N 1
ATOM 1562 C CA . ALA A 1 202 ? 19.438 -23.328 -25.266 1 98.19 202 ALA A CA 1
ATOM 1563 C C . ALA A 1 202 ? 18.438 -22.281 -24.797 1 98.19 202 ALA A C 1
ATOM 1565 O O . ALA A 1 202 ? 18.406 -21.156 -25.312 1 98.19 202 ALA A O 1
ATOM 1566 N N . LEU A 1 203 ? 17.594 -22.656 -23.875 1 98.31 203 LEU A N 1
ATOM 1567 C CA . LEU A 1 203 ? 16.594 -21.719 -23.344 1 98.31 203 LEU A CA 1
ATOM 1568 C C . LEU A 1 203 ? 17.281 -20.562 -22.609 1 98.31 203 LEU A C 1
ATOM 1570 O O . LEU A 1 203 ? 16.875 -19.406 -22.75 1 98.31 203 LEU A O 1
ATOM 1574 N N . ILE A 1 204 ? 18.266 -20.859 -21.812 1 98.69 204 ILE A N 1
ATOM 1575 C CA . ILE A 1 204 ? 19 -19.844 -21.078 1 98.69 204 ILE A CA 1
ATOM 1576 C C . ILE A 1 204 ? 19.672 -18.891 -22.062 1 98.69 204 ILE A C 1
ATOM 1578 O O . ILE A 1 204 ? 19.578 -17.672 -21.922 1 98.69 204 ILE A O 1
ATOM 1582 N N . ALA A 1 205 ? 20.328 -19.5 -23.062 1 98.62 205 ALA A N 1
ATOM 1583 C CA . ALA A 1 205 ? 21 -18.703 -24.078 1 98.62 205 ALA A CA 1
ATOM 1584 C C . ALA A 1 205 ? 20.016 -17.797 -24.797 1 98.62 205 ALA A C 1
ATOM 1586 O O . ALA A 1 205 ? 20.312 -16.641 -25.109 1 98.62 205 ALA A O 1
ATOM 1587 N N . ALA A 1 206 ? 18.875 -18.312 -25.109 1 98.62 206 ALA A N 1
ATOM 1588 C CA . ALA A 1 206 ? 17.844 -17.547 -25.797 1 98.62 206 ALA A CA 1
ATOM 1589 C C . ALA A 1 206 ? 17.375 -16.375 -24.938 1 98.62 206 ALA A C 1
ATOM 1591 O O . ALA A 1 206 ? 17.156 -15.281 -25.453 1 98.62 206 ALA A O 1
ATOM 1592 N N . SER A 1 207 ? 17.172 -16.594 -23.672 1 98.75 207 SER A N 1
ATOM 1593 C CA . SER A 1 207 ? 16.734 -15.547 -22.766 1 98.75 207 SER A CA 1
ATOM 1594 C C . SER A 1 207 ? 17.766 -14.43 -22.672 1 98.75 207 SER A C 1
ATOM 1596 O O . SER A 1 207 ? 17.406 -13.25 -22.703 1 98.75 207 SER A O 1
ATOM 1598 N N . VAL A 1 208 ? 19 -14.812 -22.531 1 98.88 208 VAL A N 1
ATOM 1599 C CA . VAL A 1 208 ? 20.094 -13.836 -22.469 1 98.88 208 VAL A CA 1
ATOM 1600 C C . VAL A 1 208 ? 20.141 -13.039 -23.766 1 98.88 208 VAL A C 1
ATOM 1602 O O . VAL A 1 208 ? 20.281 -11.812 -23.75 1 98.88 208 VAL A O 1
ATOM 1605 N N . ALA A 1 209 ? 20 -13.734 -24.891 1 98.81 209 ALA A N 1
ATOM 1606 C CA . ALA A 1 209 ? 20.016 -13.086 -26.188 1 98.81 209 ALA A CA 1
ATOM 1607 C C . ALA A 1 209 ? 18.844 -12.117 -26.328 1 98.81 209 ALA A C 1
ATOM 1609 O O . ALA A 1 209 ? 18.984 -11.039 -26.922 1 98.81 209 ALA A O 1
ATOM 1610 N N . ASP A 1 210 ? 17.688 -12.516 -25.875 1 98.88 210 ASP A N 1
ATOM 1611 C CA . ASP A 1 210 ? 16.516 -11.664 -25.922 1 98.88 210 ASP A CA 1
ATOM 1612 C C . ASP A 1 210 ? 16.734 -10.375 -25.141 1 98.88 210 ASP A C 1
ATOM 1614 O O . ASP A 1 210 ? 16.344 -9.289 -25.578 1 98.88 210 ASP A O 1
ATOM 1618 N N . LEU A 1 211 ? 17.328 -10.492 -23.938 1 98.94 211 LEU A N 1
ATOM 1619 C CA . LEU A 1 211 ? 17.609 -9.312 -23.125 1 98.94 211 LEU A CA 1
ATOM 1620 C C . LEU A 1 211 ? 18.594 -8.383 -23.812 1 98.94 211 LEU A C 1
ATOM 1622 O O . LEU A 1 211 ? 18.375 -7.172 -23.891 1 98.94 211 LEU A O 1
ATOM 1626 N N . ARG A 1 212 ? 19.656 -8.961 -24.344 1 98.88 212 ARG A N 1
ATOM 1627 C CA . ARG A 1 212 ? 20.672 -8.172 -25.047 1 98.88 212 ARG A CA 1
ATOM 1628 C C . ARG A 1 212 ? 20.062 -7.473 -26.266 1 98.88 212 ARG A C 1
ATOM 1630 O O . ARG A 1 212 ? 20.359 -6.301 -26.516 1 98.88 212 ARG A O 1
ATOM 1637 N N . ALA A 1 213 ? 19.25 -8.18 -27 1 98.88 213 ALA A N 1
ATOM 1638 C CA . ALA A 1 213 ? 18.609 -7.621 -28.188 1 98.88 213 ALA A CA 1
ATOM 1639 C C . ALA A 1 213 ? 17.672 -6.473 -27.828 1 98.88 213 ALA A C 1
ATOM 1641 O O . ALA A 1 213 ? 17.641 -5.453 -28.531 1 98.88 213 ALA A O 1
ATOM 1642 N N . LYS A 1 214 ? 16.891 -6.676 -26.781 1 98.94 214 LYS A N 1
ATOM 1643 C CA . LYS A 1 214 ? 15.961 -5.637 -26.375 1 98.94 214 LYS A CA 1
ATOM 1644 C C . LYS A 1 214 ? 16.688 -4.383 -25.906 1 98.94 214 LYS A C 1
ATOM 1646 O O . LYS A 1 214 ? 16.281 -3.264 -26.203 1 98.94 214 LYS A O 1
ATOM 1651 N N . VAL A 1 215 ? 17.75 -4.539 -25.156 1 98.88 215 VAL A N 1
ATOM 1652 C CA . VAL A 1 215 ? 18.562 -3.416 -24.688 1 98.88 215 VAL A CA 1
ATOM 1653 C C . VAL A 1 215 ? 19.156 -2.68 -25.875 1 98.88 215 VAL A C 1
ATOM 1655 O O . VAL A 1 215 ? 19.188 -1.446 -25.906 1 98.88 215 VAL A O 1
ATOM 1658 N N . ALA A 1 216 ? 19.625 -3.447 -26.828 1 98.81 216 ALA A N 1
ATOM 1659 C CA . ALA A 1 216 ? 20.188 -2.846 -28.031 1 98.81 216 ALA A CA 1
ATOM 1660 C C . ALA A 1 216 ? 19.125 -2.053 -28.781 1 98.81 216 ALA A C 1
ATOM 1662 O O . ALA A 1 216 ? 19.391 -0.956 -29.281 1 98.81 216 ALA A O 1
ATOM 1663 N N . GLU A 1 217 ? 17.969 -2.576 -28.859 1 98.81 217 GLU A N 1
ATOM 1664 C CA . GLU A 1 217 ? 16.859 -1.928 -29.531 1 98.81 217 GLU A CA 1
ATOM 1665 C C . GLU A 1 217 ? 16.516 -0.596 -28.875 1 98.81 217 GLU A C 1
ATOM 1667 O O . GLU A 1 217 ? 16.281 0.402 -29.562 1 98.81 217 GLU A O 1
ATOM 1672 N N . LEU A 1 218 ? 16.469 -0.541 -27.562 1 98.75 218 LEU A N 1
ATOM 1673 C CA . LEU A 1 218 ? 16.031 0.621 -26.781 1 98.75 218 LEU A CA 1
ATOM 1674 C C . LEU A 1 218 ? 17.172 1.627 -26.641 1 98.75 218 LEU A C 1
ATOM 1676 O O . LEU A 1 218 ? 16.922 2.812 -26.391 1 98.75 218 LEU A O 1
ATOM 1680 N N . GLY A 1 219 ? 18.406 1.185 -26.797 1 98.69 219 GLY A N 1
ATOM 1681 C CA . GLY A 1 219 ? 19.594 1.958 -26.453 1 98.69 219 GLY A CA 1
ATOM 1682 C C . GLY A 1 219 ? 20.094 1.713 -25.047 1 98.69 219 GLY A C 1
ATOM 1683 O O . GLY A 1 219 ? 19.391 2.025 -24.078 1 98.69 219 GLY A O 1
ATOM 1684 N N . ALA A 1 220 ? 21.297 1.172 -24.922 1 97.62 220 ALA A N 1
ATOM 1685 C CA . ALA A 1 220 ? 21.875 0.762 -23.656 1 97.62 220 ALA A CA 1
ATOM 1686 C C . ALA A 1 220 ? 21.828 1.902 -22.641 1 97.62 220 ALA A C 1
ATOM 1688 O O . ALA A 1 220 ? 21.641 1.669 -21.438 1 97.62 220 ALA A O 1
ATOM 1689 N N . ASP A 1 221 ? 21.906 3.113 -23.094 1 98.25 221 ASP A N 1
ATOM 1690 C CA . ASP A 1 221 ? 21.938 4.277 -22.203 1 98.25 221 ASP A CA 1
ATOM 1691 C C . ASP A 1 221 ? 20.531 4.684 -21.781 1 98.25 221 ASP A C 1
ATOM 1693 O O . ASP A 1 221 ? 20.375 5.594 -20.969 1 98.25 221 ASP A O 1
ATOM 1697 N N . ASN A 1 222 ? 19.516 3.914 -22.25 1 98.75 222 ASN A N 1
ATOM 1698 C CA . ASN A 1 222 ? 18.141 4.25 -21.922 1 98.75 222 ASN A CA 1
ATOM 1699 C C . ASN A 1 222 ? 17.531 3.221 -20.969 1 98.75 222 ASN A C 1
ATOM 1701 O O . ASN A 1 222 ? 16.484 3.473 -20.375 1 98.75 222 ASN A O 1
ATOM 1705 N N . VAL A 1 223 ? 18.172 2.043 -20.844 1 98.94 223 VAL A N 1
ATOM 1706 C CA . VAL A 1 223 ? 17.562 0.952 -20.078 1 98.94 223 VAL A CA 1
ATOM 1707 C C . VAL A 1 223 ? 18.031 1.019 -18.641 1 98.94 223 VAL A C 1
ATOM 1709 O O . VAL A 1 223 ? 19.234 1.026 -18.359 1 98.94 223 VAL A O 1
ATOM 1712 N N . ALA A 1 224 ? 17.062 1.07 -17.766 1 98.94 224 ALA A N 1
ATOM 1713 C CA . ALA A 1 224 ? 17.344 1.272 -16.344 1 98.94 224 ALA A CA 1
ATOM 1714 C C . ALA A 1 224 ? 17.484 -0.062 -15.625 1 98.94 224 ALA A C 1
ATOM 1716 O O . ALA A 1 224 ? 18.438 -0.26 -14.867 1 98.94 224 ALA A O 1
ATOM 1717 N N . ALA A 1 225 ? 16.578 -0.939 -15.828 1 98.94 225 ALA A N 1
ATOM 1718 C CA . ALA A 1 225 ? 16.562 -2.135 -14.992 1 98.94 225 ALA A CA 1
ATOM 1719 C C . ALA A 1 225 ? 15.82 -3.277 -15.68 1 98.94 225 ALA A C 1
ATOM 1721 O O . ALA A 1 225 ? 14.992 -3.045 -16.562 1 98.94 225 ALA A O 1
ATOM 1722 N N . PHE A 1 226 ? 16.203 -4.488 -15.359 1 98.94 226 PHE A N 1
ATOM 1723 C CA . PHE A 1 226 ? 15.5 -5.719 -15.688 1 98.94 226 PHE A CA 1
ATOM 1724 C C . PHE A 1 226 ? 14.82 -6.297 -14.453 1 98.94 226 PHE A C 1
ATOM 1726 O O . PHE A 1 226 ? 15.469 -6.551 -13.438 1 98.94 226 PHE A O 1
ATOM 1733 N N . PHE A 1 227 ? 13.477 -6.43 -14.531 1 98.94 227 PHE A N 1
ATOM 1734 C CA . PHE A 1 227 ? 12.664 -7.023 -13.469 1 98.94 227 PHE A CA 1
ATOM 1735 C C . PHE A 1 227 ? 12.344 -8.477 -13.789 1 98.94 227 PHE A C 1
ATOM 1737 O O . PHE A 1 227 ? 11.875 -8.789 -14.891 1 98.94 227 PHE A O 1
ATOM 1744 N N . CYS A 1 228 ? 12.5 -9.359 -12.773 1 98.81 228 CYS A N 1
ATOM 1745 C CA . CYS A 1 228 ? 12.047 -10.727 -13.008 1 98.81 228 CYS A CA 1
ATOM 1746 C C . CYS A 1 228 ? 11.68 -11.414 -11.703 1 98.81 228 CYS A C 1
ATOM 1748 O O . CYS A 1 228 ? 12.211 -11.07 -10.648 1 98.81 228 CYS A O 1
ATOM 1750 N N . GLU A 1 229 ? 10.719 -12.258 -11.773 1 98.88 229 GLU A N 1
ATOM 1751 C CA . GLU A 1 229 ? 10.531 -13.305 -10.766 1 98.88 229 GLU A CA 1
ATOM 1752 C C . GLU A 1 229 ? 11.445 -14.492 -11.023 1 98.88 229 GLU A C 1
ATOM 1754 O O . GLU A 1 229 ? 11.586 -14.938 -12.164 1 98.88 229 GLU A O 1
ATOM 1759 N N . PRO A 1 230 ? 12.016 -15.023 -9.938 1 98.81 230 PRO A N 1
ATOM 1760 C CA . PRO A 1 230 ? 12.789 -16.25 -10.188 1 98.81 230 PRO A CA 1
ATOM 1761 C C . PRO A 1 230 ? 11.938 -17.359 -10.797 1 98.81 230 PRO A C 1
ATOM 1763 O O . PRO A 1 230 ? 12.422 -18.125 -11.633 1 98.81 230 PRO A O 1
ATOM 1766 N N . ILE A 1 231 ? 10.781 -17.516 -10.32 1 98.75 231 ILE A N 1
ATOM 1767 C CA . ILE A 1 231 ? 9.703 -18.328 -10.875 1 98.75 231 ILE A CA 1
ATOM 1768 C C . ILE A 1 231 ? 8.438 -17.484 -11.023 1 98.75 231 ILE A C 1
ATOM 1770 O O . ILE A 1 231 ? 7.977 -16.875 -10.055 1 98.75 231 ILE A O 1
ATOM 1774 N N . GLN A 1 232 ? 7.98 -17.359 -12.258 1 98.75 232 GLN A N 1
ATOM 1775 C CA . GLN A 1 232 ? 6.773 -16.578 -12.461 1 98.75 232 GLN A CA 1
ATOM 1776 C C . GLN A 1 232 ? 5.551 -17.281 -11.883 1 98.75 232 GLN A C 1
ATOM 1778 O O . GLN A 1 232 ? 5.191 -18.375 -12.32 1 98.75 232 GLN A O 1
ATOM 1783 N N . GLY A 1 233 ? 4.906 -16.688 -10.883 1 98.06 233 GLY A N 1
ATOM 1784 C CA . GLY A 1 233 ? 3.758 -17.281 -10.227 1 98.06 233 GLY A CA 1
ATOM 1785 C C . GLY A 1 233 ? 2.453 -17.047 -10.961 1 98.06 233 GLY A C 1
ATOM 1786 O O . GLY A 1 233 ? 1.938 -17.938 -11.633 1 98.06 233 GLY A O 1
ATOM 1787 N N . SER A 1 234 ? 2.072 -15.781 -11.078 1 97.19 234 SER A N 1
ATOM 1788 C CA . SER A 1 234 ? 0.78 -15.391 -11.633 1 97.19 234 SER A CA 1
ATOM 1789 C C . SER A 1 234 ? 0.725 -15.633 -13.141 1 97.19 234 SER A C 1
ATOM 1791 O O . SER A 1 234 ? -0.359 -15.688 -13.719 1 97.19 234 SER A O 1
ATOM 1793 N N . GLY A 1 235 ? 1.885 -15.773 -13.719 1 97.31 235 GLY A N 1
ATOM 1794 C CA . GLY A 1 235 ? 1.944 -16.047 -15.148 1 97.31 235 GLY A CA 1
ATOM 1795 C C . GLY A 1 235 ? 1.777 -17.516 -15.492 1 97.31 235 GLY A C 1
ATOM 1796 O O . GLY A 1 235 ? 1.884 -17.891 -16.656 1 97.31 235 GLY A O 1
ATOM 1797 N N . GLY A 1 236 ? 1.511 -18.375 -14.5 1 97.88 236 GLY A N 1
ATOM 1798 C CA . GLY A 1 236 ? 1.288 -19.781 -14.758 1 97.88 236 GLY A CA 1
ATOM 1799 C C . GLY A 1 236 ? 2.377 -20.672 -14.188 1 97.88 236 GLY A C 1
ATOM 1800 O O . GLY A 1 236 ? 2.664 -21.734 -14.727 1 97.88 236 GLY A O 1
ATOM 1801 N N . VAL A 1 237 ? 3.027 -20.203 -13.172 1 98.62 237 VAL A N 1
ATOM 1802 C CA . VAL A 1 237 ? 4.07 -20.953 -12.484 1 98.62 237 VAL A CA 1
ATOM 1803 C C . VAL A 1 237 ? 5.113 -21.438 -13.492 1 98.62 237 VAL A C 1
ATOM 1805 O O . VAL A 1 237 ? 5.309 -22.641 -13.656 1 98.62 237 VAL A O 1
ATOM 1808 N N . ILE A 1 238 ? 5.82 -20.516 -14.102 1 98.44 238 ILE A N 1
ATOM 1809 C CA . ILE A 1 238 ? 6.848 -20.828 -15.086 1 98.44 238 ILE A CA 1
ATOM 1810 C C . ILE A 1 238 ? 8.188 -21.031 -14.383 1 98.44 238 ILE A C 1
ATOM 1812 O O . ILE A 1 238 ? 8.766 -20.078 -13.844 1 98.44 238 ILE A O 1
ATOM 1816 N N . VAL A 1 239 ? 8.664 -22.281 -14.383 1 98.38 239 VAL A N 1
ATOM 1817 C CA . VAL A 1 239 ? 9.906 -22.641 -13.711 1 98.38 239 VAL A CA 1
ATOM 1818 C C . VAL A 1 239 ? 11.055 -22.656 -14.719 1 98.38 239 VAL A C 1
ATOM 1820 O O . VAL A 1 239 ? 11.148 -23.562 -15.547 1 98.38 239 VAL A O 1
ATOM 1823 N N . PRO A 1 240 ? 11.914 -21.688 -14.641 1 98.19 240 PRO A N 1
ATOM 1824 C CA . PRO A 1 240 ? 13.062 -21.719 -15.547 1 98.19 240 PRO A CA 1
ATOM 1825 C C . PRO A 1 240 ? 14.055 -22.828 -15.211 1 98.19 240 PRO A C 1
ATOM 1827 O O . PRO A 1 240 ? 14.062 -23.344 -14.094 1 98.19 240 PRO A O 1
ATOM 1830 N N . PRO A 1 241 ? 14.875 -23.203 -16.234 1 97.62 241 PRO A N 1
ATOM 1831 C CA . PRO A 1 241 ? 15.93 -24.172 -15.914 1 97.62 241 PRO A CA 1
ATOM 1832 C C . PRO A 1 241 ? 16.938 -23.625 -14.906 1 97.62 241 PRO A C 1
ATOM 1834 O O . PRO A 1 241 ? 17.125 -22.406 -14.812 1 97.62 241 PRO A O 1
ATOM 1837 N N . ALA A 1 242 ? 17.562 -24.594 -14.109 1 97.12 242 ALA A N 1
ATOM 1838 C CA . ALA A 1 242 ? 18.625 -24.219 -13.188 1 97.12 242 ALA A CA 1
ATOM 1839 C C . ALA A 1 242 ? 19.703 -23.406 -13.898 1 97.12 242 ALA A C 1
ATOM 1841 O O . ALA A 1 242 ? 20.109 -23.734 -15.016 1 97.12 242 ALA A O 1
ATOM 1842 N N . GLY A 1 243 ? 20.078 -22.344 -13.336 1 98.25 243 GLY A N 1
ATOM 1843 C CA . GLY A 1 243 ? 21.109 -21.5 -13.906 1 98.25 243 GLY A CA 1
ATOM 1844 C C . GLY A 1 243 ? 20.562 -20.281 -14.609 1 98.25 243 GLY A C 1
ATOM 1845 O O . GLY A 1 243 ? 21.297 -19.328 -14.891 1 98.25 243 GLY A O 1
ATOM 1846 N N . TRP A 1 244 ? 19.312 -20.25 -14.891 1 98.75 244 TRP A N 1
ATOM 1847 C CA . TRP A 1 244 ? 18.688 -19.172 -15.648 1 98.75 244 TRP A CA 1
ATOM 1848 C C . TRP A 1 244 ? 18.844 -17.844 -14.93 1 98.75 244 TRP A C 1
ATOM 1850 O O . TRP A 1 244 ? 19.266 -16.844 -15.523 1 98.75 244 TRP A O 1
ATOM 1860 N N . LEU A 1 245 ? 18.484 -17.781 -13.641 1 98.88 245 LEU A N 1
ATOM 1861 C CA . LEU A 1 245 ? 18.531 -16.531 -12.883 1 98.88 245 LEU A CA 1
ATOM 1862 C C . LEU A 1 245 ? 19.938 -15.977 -12.828 1 98.88 245 LEU A C 1
ATOM 1864 O O . LEU A 1 245 ? 20.141 -14.773 -12.969 1 98.88 245 LEU A O 1
ATOM 1868 N N . LYS A 1 246 ? 20.875 -16.859 -12.625 1 98.75 246 LYS A N 1
ATOM 1869 C CA . LYS A 1 246 ? 22.266 -16.453 -12.578 1 98.75 246 LYS A CA 1
ATOM 1870 C C . LYS A 1 246 ? 22.719 -15.875 -13.922 1 98.75 246 LYS A C 1
ATOM 1872 O O . LYS A 1 246 ? 23.406 -14.852 -13.969 1 98.75 246 LYS A O 1
ATOM 1877 N N . ALA A 1 247 ? 22.344 -16.562 -15.016 1 98.88 247 ALA A N 1
ATOM 1878 C CA . ALA A 1 247 ? 22.703 -16.094 -16.359 1 98.88 247 ALA A CA 1
ATOM 1879 C C . ALA A 1 247 ? 22.125 -14.719 -16.625 1 98.88 247 ALA A C 1
ATOM 1881 O O . ALA A 1 247 ? 22.797 -13.859 -17.219 1 98.88 247 ALA A O 1
ATOM 1882 N N . MET A 1 248 ? 20.891 -14.492 -16.234 1 98.94 248 MET A N 1
ATOM 1883 C CA . MET A 1 248 ? 20.234 -13.203 -16.453 1 98.94 248 MET A CA 1
ATOM 1884 C C . MET A 1 248 ? 20.906 -12.109 -15.633 1 98.94 248 MET A C 1
ATOM 1886 O O . MET A 1 248 ? 21.047 -10.977 -16.094 1 98.94 248 MET A O 1
ATOM 1890 N N . ARG A 1 249 ? 21.25 -12.422 -14.383 1 98.81 249 ARG A N 1
ATOM 1891 C CA . ARG A 1 249 ? 21.969 -11.469 -13.539 1 98.81 249 ARG A CA 1
ATOM 1892 C C . ARG A 1 249 ? 23.281 -11.062 -14.18 1 98.81 249 ARG A C 1
ATOM 1894 O O . ARG A 1 249 ? 23.625 -9.875 -14.203 1 98.81 249 ARG A O 1
ATOM 1901 N N . GLU A 1 250 ? 24.031 -12.031 -14.68 1 98.75 250 GLU A N 1
ATOM 1902 C CA . GLU A 1 250 ? 25.312 -11.75 -15.328 1 98.75 250 GLU A CA 1
ATOM 1903 C C . GLU A 1 250 ? 25.125 -10.898 -16.578 1 98.75 250 GLU A C 1
ATOM 1905 O O . GLU A 1 250 ? 25.906 -9.969 -16.828 1 98.75 250 GLU A O 1
ATOM 1910 N N . ALA A 1 251 ? 24.125 -11.242 -17.359 1 98.88 251 ALA A N 1
ATOM 1911 C CA . ALA A 1 251 ? 23.812 -10.453 -18.547 1 98.88 251 ALA A CA 1
ATOM 1912 C C . ALA A 1 251 ? 23.5 -9.008 -18.172 1 98.88 251 ALA A C 1
ATOM 1914 O O . ALA A 1 251 ? 23.969 -8.078 -18.828 1 98.88 251 ALA A O 1
ATOM 1915 N N . ALA A 1 252 ? 22.672 -8.812 -17.141 1 98.81 252 ALA A N 1
ATOM 1916 C CA . ALA A 1 252 ? 22.312 -7.473 -16.703 1 98.81 252 ALA A CA 1
ATOM 1917 C C . ALA A 1 252 ? 23.547 -6.684 -16.281 1 98.81 252 ALA A C 1
ATOM 1919 O O . ALA A 1 252 ? 23.656 -5.492 -16.562 1 98.81 252 ALA A O 1
ATOM 1920 N N . ARG A 1 253 ? 24.438 -7.336 -15.555 1 98.31 253 ARG A N 1
ATOM 1921 C CA . ARG A 1 253 ? 25.688 -6.699 -15.133 1 98.31 253 ARG A CA 1
ATOM 1922 C C . ARG A 1 253 ? 26.5 -6.238 -16.328 1 98.31 253 ARG A C 1
ATOM 1924 O O . ARG A 1 253 ? 26.984 -5.105 -16.359 1 98.31 253 ARG A O 1
ATOM 1931 N N . GLU A 1 254 ? 26.625 -7.105 -17.312 1 98.69 254 GLU A N 1
ATOM 1932 C CA . GLU A 1 254 ? 27.391 -6.789 -18.516 1 98.69 254 GLU A CA 1
ATOM 1933 C C . GLU A 1 254 ? 26.766 -5.621 -19.281 1 98.69 254 GLU A C 1
ATOM 1935 O O . GLU A 1 254 ? 27.484 -4.816 -19.875 1 98.69 254 GLU A O 1
ATOM 1940 N N . LEU A 1 255 ? 25.5 -5.492 -19.203 1 98.75 255 LEU A N 1
ATOM 1941 C CA . LEU A 1 255 ? 24.766 -4.48 -19.953 1 98.75 255 LEU A CA 1
ATOM 1942 C C . LEU A 1 255 ? 24.656 -3.186 -19.156 1 98.75 255 LEU A C 1
ATOM 1944 O O . LEU A 1 255 ? 24.125 -2.191 -19.641 1 98.75 255 LEU A O 1
ATOM 1948 N N . ASP A 1 256 ? 25.141 -3.15 -17.922 1 98.12 256 ASP A N 1
ATOM 1949 C CA . ASP A 1 256 ? 25.078 -2.016 -17.016 1 98.12 256 ASP A CA 1
ATOM 1950 C C . ASP A 1 256 ? 23.641 -1.591 -16.766 1 98.12 256 ASP A C 1
ATOM 1952 O O . ASP A 1 256 ? 23.297 -0.417 -16.922 1 98.12 256 ASP A O 1
ATOM 1956 N N . ILE A 1 257 ? 22.797 -2.484 -16.5 1 98.38 257 ILE A N 1
ATOM 1957 C CA . ILE A 1 257 ? 21.438 -2.203 -16.062 1 98.38 257 ILE A CA 1
ATOM 1958 C C . ILE A 1 257 ? 21.188 -2.84 -14.695 1 98.38 257 ILE A C 1
ATOM 1960 O O . ILE A 1 257 ? 21.812 -3.844 -14.344 1 98.38 257 ILE A O 1
ATOM 1964 N N . LEU A 1 258 ? 20.359 -2.254 -13.844 1 98.94 258 LEU A N 1
ATOM 1965 C CA . LEU A 1 258 ? 20.062 -2.785 -12.516 1 98.94 258 LEU A CA 1
ATOM 1966 C C . LEU A 1 258 ? 19.266 -4.078 -12.609 1 98.94 258 LEU A C 1
ATOM 1968 O O . LEU A 1 258 ? 18.391 -4.211 -13.469 1 98.94 258 LEU A O 1
ATOM 1972 N N . PHE A 1 259 ? 19.625 -5.047 -11.836 1 98.94 259 PHE A N 1
ATOM 1973 C CA . PHE A 1 259 ? 18.953 -6.332 -11.766 1 98.94 259 PHE A CA 1
ATOM 1974 C C . PHE A 1 259 ? 18.016 -6.379 -10.562 1 98.94 259 PHE A C 1
ATOM 1976 O O . PHE A 1 259 ? 18.469 -6.387 -9.414 1 98.94 259 PHE A O 1
ATOM 1983 N N . VAL A 1 260 ? 16.719 -6.406 -10.797 1 98.94 260 VAL A N 1
ATOM 1984 C CA . VAL A 1 260 ? 15.703 -6.422 -9.75 1 98.94 260 VAL A CA 1
ATOM 1985 C C . VAL A 1 260 ? 15.062 -7.805 -9.672 1 98.94 260 VAL A C 1
ATOM 1987 O O . VAL A 1 260 ? 14.43 -8.258 -10.633 1 98.94 260 VAL A O 1
ATOM 1990 N N . VAL A 1 261 ? 15.188 -8.445 -8.555 1 98.94 261 VAL A N 1
ATOM 1991 C CA . VAL A 1 261 ? 14.547 -9.742 -8.367 1 98.94 261 VAL A CA 1
ATOM 1992 C C . VAL A 1 261 ? 13.297 -9.578 -7.496 1 98.94 261 VAL A C 1
ATOM 1994 O O . VAL A 1 261 ? 13.375 -9.07 -6.379 1 98.94 261 VAL A O 1
ATOM 1997 N N . ASP A 1 262 ? 12.195 -9.953 -8.039 1 98.94 262 ASP A N 1
ATOM 1998 C CA . ASP A 1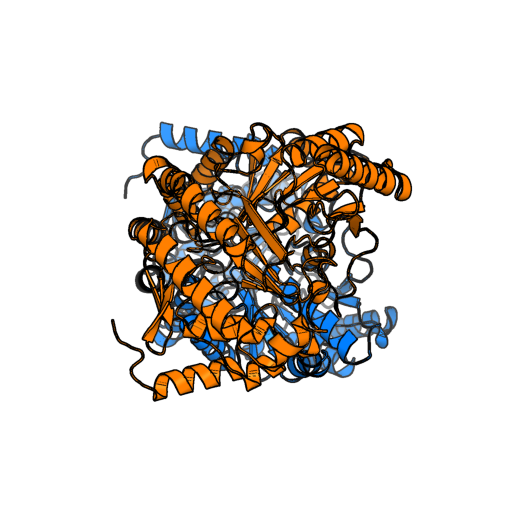 262 ? 10.914 -9.938 -7.348 1 98.94 262 ASP A CA 1
ATOM 1999 C C . ASP A 1 262 ? 10.656 -11.266 -6.645 1 98.94 262 ASP A C 1
ATOM 2001 O O . ASP A 1 262 ? 10.219 -12.234 -7.277 1 98.94 262 ASP A O 1
ATOM 2005 N N . GLU A 1 263 ? 10.883 -11.328 -5.352 1 98.88 263 GLU A N 1
ATOM 2006 C CA . GLU A 1 263 ? 10.734 -12.531 -4.531 1 98.88 263 GLU A CA 1
ATOM 2007 C C . GLU A 1 263 ? 9.422 -12.5 -3.752 1 98.88 263 GLU A C 1
ATOM 2009 O O . GLU A 1 263 ? 9.289 -13.18 -2.729 1 98.88 263 GLU A O 1
ATOM 2014 N N . VAL A 1 264 ? 8.43 -11.727 -4.211 1 98.88 264 VAL A N 1
ATOM 2015 C CA . VAL A 1 264 ? 7.16 -11.578 -3.504 1 98.88 264 VAL A CA 1
ATOM 2016 C C . VAL A 1 264 ? 6.492 -12.945 -3.348 1 98.88 264 VAL A C 1
ATOM 2018 O O . VAL A 1 264 ? 6.035 -13.297 -2.258 1 98.88 264 VAL A O 1
ATOM 2021 N N . ILE A 1 265 ? 6.434 -13.727 -4.43 1 98.75 265 ILE A N 1
ATOM 2022 C CA . ILE A 1 265 ? 5.82 -15.047 -4.367 1 98.75 265 ILE A CA 1
ATOM 2023 C C . ILE A 1 265 ? 6.863 -16.078 -3.943 1 98.75 265 ILE A C 1
ATOM 2025 O O . ILE A 1 265 ? 6.594 -16.938 -3.098 1 98.75 265 ILE A O 1
ATOM 2029 N N . THR A 1 266 ? 8.086 -15.992 -4.434 1 98.81 266 THR A N 1
ATOM 2030 C CA . THR A 1 266 ? 9.047 -17.094 -4.383 1 98.81 266 THR A CA 1
ATOM 2031 C C . THR A 1 266 ? 9.797 -17.094 -3.051 1 98.81 266 THR A C 1
ATOM 2033 O O . THR A 1 266 ? 10.43 -18.078 -2.691 1 98.81 266 THR A O 1
ATOM 2036 N N . GLY A 1 267 ? 9.727 -15.977 -2.291 1 98.75 267 GLY A N 1
ATOM 2037 C CA . GLY A 1 267 ? 10.5 -15.875 -1.062 1 98.75 267 GLY A CA 1
ATOM 2038 C C . GLY A 1 267 ? 9.906 -16.672 0.082 1 98.75 267 GLY A C 1
ATOM 2039 O O . GLY A 1 267 ? 8.836 -17.281 -0.06 1 98.75 267 GLY A O 1
ATOM 2040 N N . PHE A 1 268 ? 10.703 -16.812 1.112 1 98.88 268 PHE A N 1
ATOM 2041 C CA . PHE A 1 268 ? 10.32 -17.328 2.422 1 98.88 268 PHE A CA 1
ATOM 2042 C C . PHE A 1 268 ? 9.953 -18.812 2.338 1 98.88 268 PHE A C 1
ATOM 2044 O O . PHE A 1 268 ? 8.906 -19.219 2.828 1 98.88 268 PHE A O 1
ATOM 2051 N N . GLY A 1 269 ? 10.742 -19.562 1.628 1 98.69 269 GLY A N 1
ATOM 2052 C CA . GLY A 1 269 ? 10.672 -21.016 1.651 1 98.69 269 GLY A CA 1
ATOM 2053 C C . GLY A 1 269 ? 9.812 -21.594 0.545 1 98.69 269 GLY A C 1
ATOM 2054 O O . GLY A 1 269 ? 9.773 -22.812 0.346 1 98.69 269 GLY A O 1
ATOM 2055 N N . ARG A 1 270 ? 9.148 -20.766 -0.239 1 98.81 270 ARG A N 1
ATOM 2056 C CA . ARG A 1 270 ? 8.172 -21.203 -1.236 1 98.81 270 ARG A CA 1
ATOM 2057 C C . ARG A 1 270 ? 8.828 -22.109 -2.273 1 98.81 270 ARG A C 1
ATOM 2059 O O . ARG A 1 270 ? 8.219 -23.078 -2.734 1 98.81 270 ARG A O 1
ATOM 2066 N N . THR A 1 271 ? 10.102 -21.844 -2.615 1 98.5 271 THR A N 1
ATOM 2067 C CA . THR A 1 271 ? 10.789 -22.594 -3.658 1 98.5 271 THR A CA 1
ATOM 2068 C C . THR A 1 271 ? 11.867 -23.5 -3.057 1 98.5 271 THR A C 1
ATOM 2070 O O . THR A 1 271 ? 12.75 -23.969 -3.77 1 98.5 271 THR A O 1
ATOM 2073 N N . GLY A 1 272 ? 11.82 -23.703 -1.773 1 98.19 272 GLY A N 1
ATOM 2074 C CA . GLY A 1 272 ? 12.789 -24.531 -1.063 1 98.19 272 GLY A CA 1
ATOM 2075 C C . GLY A 1 272 ? 13.68 -23.719 -0.127 1 98.19 272 GLY A C 1
ATOM 2076 O O . GLY A 1 272 ? 13.43 -23.672 1.078 1 98.19 272 GLY A O 1
ATOM 2077 N N . PRO A 1 273 ? 14.656 -23.016 -0.652 1 98.31 273 PRO A N 1
ATOM 2078 C CA . PRO A 1 273 ? 15.445 -22.125 0.204 1 98.31 273 PRO A CA 1
ATOM 2079 C C . PRO A 1 273 ? 14.656 -20.906 0.689 1 98.31 273 PRO A C 1
ATOM 2081 O O . PRO A 1 273 ? 13.523 -20.688 0.249 1 98.31 273 PRO A O 1
ATOM 2084 N N . MET A 1 274 ? 15.227 -20.156 1.675 1 98.62 274 MET A N 1
ATOM 2085 C CA . MET A 1 274 ? 14.57 -18.953 2.172 1 98.62 274 MET A CA 1
ATOM 2086 C C . MET A 1 274 ? 14.203 -18.016 1.021 1 98.62 274 MET A C 1
ATOM 2088 O O . MET A 1 274 ? 13.094 -17.469 0.987 1 98.62 274 MET A O 1
ATOM 2092 N N . PHE A 1 275 ? 15.109 -17.844 0.113 1 98.75 275 PHE A N 1
ATOM 2093 C CA . PHE A 1 275 ? 14.875 -17.094 -1.114 1 98.75 275 PHE A CA 1
ATOM 2094 C C . PHE A 1 275 ? 15.383 -17.875 -2.326 1 98.75 275 PHE A C 1
ATOM 2096 O O . PHE A 1 275 ? 16.375 -18.594 -2.234 1 98.75 275 PHE A O 1
ATOM 2103 N N . ALA A 1 276 ? 14.68 -17.703 -3.488 1 98.56 276 ALA A N 1
ATOM 2104 C CA . ALA A 1 276 ? 15.07 -18.375 -4.727 1 98.56 276 ALA A CA 1
ATOM 2105 C C . ALA A 1 276 ? 16.484 -17.969 -5.137 1 98.56 276 ALA A C 1
ATOM 2107 O O . ALA A 1 276 ? 17.219 -18.781 -5.699 1 98.56 276 ALA A O 1
ATOM 2108 N N . CYS A 1 277 ? 16.906 -16.797 -4.859 1 98.56 277 CYS A N 1
ATOM 2109 C CA . CYS A 1 277 ? 18.25 -16.312 -5.164 1 98.56 277 CYS A CA 1
ATOM 2110 C C . CYS A 1 277 ? 19.312 -17.203 -4.531 1 98.56 277 CYS A C 1
ATOM 2112 O O . CYS A 1 277 ? 20.391 -17.391 -5.098 1 98.56 277 CYS A O 1
ATOM 2114 N N . ASP A 1 278 ? 18.984 -17.781 -3.365 1 97.94 278 ASP A N 1
ATOM 2115 C CA . ASP A 1 278 ? 19.938 -18.609 -2.635 1 97.94 278 ASP A CA 1
ATOM 2116 C C . ASP A 1 278 ? 20.281 -19.875 -3.418 1 97.94 278 ASP A C 1
ATOM 2118 O O . ASP A 1 278 ? 21.422 -20.359 -3.365 1 97.94 278 ASP A O 1
ATOM 2122 N N . ALA A 1 279 ? 19.359 -20.344 -4.129 1 96.44 279 ALA A N 1
ATOM 2123 C CA . ALA A 1 279 ? 19.547 -21.609 -4.855 1 96.44 279 ALA A CA 1
ATOM 2124 C C . ALA A 1 279 ? 20.578 -21.438 -5.965 1 96.44 279 ALA A C 1
ATOM 2126 O O . ALA A 1 279 ? 21.234 -22.406 -6.355 1 96.44 279 ALA A O 1
ATOM 2127 N N . GLU A 1 280 ? 20.75 -20.219 -6.434 1 95.81 280 GLU A N 1
ATOM 2128 C CA . GLU A 1 280 ? 21.656 -20.031 -7.559 1 95.81 280 GLU A CA 1
ATOM 2129 C C . GLU A 1 280 ? 22.781 -19.062 -7.203 1 95.81 280 GLU A C 1
ATOM 2131 O O . GLU A 1 280 ? 23.562 -18.672 -8.07 1 95.81 280 GLU A O 1
ATOM 2136 N N . GLY A 1 281 ? 22.844 -18.719 -5.977 1 97.5 281 GLY A N 1
ATOM 2137 C CA . GLY A 1 281 ? 23.891 -17.812 -5.543 1 97.5 281 GLY A CA 1
ATOM 2138 C C . GLY A 1 281 ? 23.828 -16.469 -6.227 1 97.5 281 GLY A C 1
ATOM 2139 O O . GLY A 1 281 ? 24.859 -15.93 -6.645 1 97.5 281 GLY A O 1
ATOM 2140 N N . VAL A 1 282 ? 22.656 -15.945 -6.422 1 98.56 282 VAL A N 1
ATOM 2141 C CA . VAL A 1 282 ? 22.453 -14.688 -7.133 1 98.56 282 VAL A CA 1
ATOM 2142 C C . VAL A 1 282 ? 22.359 -13.547 -6.129 1 98.56 282 VAL A C 1
ATOM 2144 O O . VAL A 1 282 ? 21.656 -13.656 -5.117 1 98.56 282 VAL A O 1
ATOM 2147 N N . GLU A 1 283 ? 23.047 -12.477 -6.324 1 98.44 283 GLU A N 1
ATOM 2148 C CA . GLU A 1 283 ? 23 -11.234 -5.559 1 98.44 283 GLU A CA 1
ATOM 2149 C C . GLU A 1 283 ? 22.438 -10.086 -6.395 1 98.44 283 GLU A C 1
ATOM 2151 O O . GLU A 1 283 ? 23.172 -9.461 -7.168 1 98.44 283 GLU A O 1
ATOM 2156 N N . PRO A 1 284 ? 21.203 -9.734 -6.219 1 98.81 284 PRO A N 1
ATOM 2157 C CA . PRO A 1 284 ? 20.609 -8.672 -7.031 1 98.81 284 PRO A CA 1
ATOM 2158 C C . PRO A 1 284 ? 20.953 -7.277 -6.523 1 98.81 284 PRO A C 1
ATOM 2160 O O . PRO A 1 284 ? 21.562 -7.137 -5.453 1 98.81 284 PRO A O 1
ATOM 2163 N N . ASP A 1 285 ? 20.625 -6.219 -7.348 1 98.94 285 ASP A N 1
ATOM 2164 C CA . ASP A 1 285 ? 20.75 -4.828 -6.922 1 98.94 285 ASP A CA 1
ATOM 2165 C C . ASP A 1 285 ? 19.594 -4.426 -6.012 1 98.94 285 ASP A C 1
ATOM 2167 O O . ASP A 1 285 ? 19.766 -3.588 -5.121 1 98.94 285 ASP A O 1
ATOM 2171 N N . ILE A 1 286 ? 18.484 -4.902 -6.332 1 98.94 286 ILE A N 1
ATOM 2172 C CA . ILE A 1 286 ? 17.25 -4.637 -5.605 1 98.94 286 ILE A CA 1
ATOM 2173 C C . ILE A 1 286 ? 16.422 -5.922 -5.496 1 98.94 286 ILE A C 1
ATOM 2175 O O . ILE A 1 286 ? 16.375 -6.715 -6.441 1 98.94 286 ILE A O 1
ATOM 2179 N N . MET A 1 287 ? 15.812 -6.148 -4.383 1 98.94 287 MET A N 1
ATOM 2180 C CA . MET A 1 287 ? 14.891 -7.266 -4.188 1 98.94 287 MET A CA 1
ATOM 2181 C C . MET A 1 287 ? 13.594 -6.797 -3.555 1 98.94 287 MET A C 1
ATOM 2183 O O . MET A 1 287 ? 13.602 -5.996 -2.615 1 98.94 287 MET A O 1
ATOM 2187 N N . THR A 1 288 ? 12.477 -7.172 -4.102 1 98.94 288 THR A N 1
ATOM 2188 C CA . THR A 1 288 ? 11.164 -6.891 -3.527 1 98.94 288 THR A CA 1
ATOM 2189 C C . THR A 1 288 ? 10.586 -8.141 -2.869 1 98.94 288 THR A C 1
ATOM 2191 O O . THR A 1 288 ? 10.859 -9.258 -3.301 1 98.94 288 THR A O 1
ATOM 2194 N N . MET A 1 289 ? 9.844 -7.992 -1.798 1 98.88 289 MET A N 1
ATOM 2195 C CA . MET A 1 289 ? 9.227 -9.117 -1.095 1 98.88 289 MET A CA 1
ATOM 2196 C C . MET A 1 289 ? 7.941 -8.68 -0.399 1 98.88 289 MET A C 1
ATOM 2198 O O . MET A 1 289 ? 7.691 -7.484 -0.24 1 98.88 289 MET A O 1
ATOM 2202 N N . ALA A 1 290 ? 7.125 -9.555 -0.04 1 98.88 290 ALA A N 1
ATOM 2203 C CA . ALA A 1 290 ? 5.883 -9.445 0.718 1 98.88 290 ALA A CA 1
ATOM 2204 C C . ALA A 1 290 ? 5.34 -10.82 1.088 1 98.88 290 ALA A C 1
ATOM 2206 O O . ALA A 1 290 ? 6.082 -11.68 1.572 1 98.88 290 ALA A O 1
ATOM 2207 N N . LYS A 1 291 ? 4.086 -11.023 0.968 1 98.75 291 LYS A N 1
ATOM 2208 C CA . LYS A 1 291 ? 3.387 -12.297 1.127 1 98.75 291 LYS A CA 1
ATOM 2209 C C . LYS A 1 291 ? 3.971 -13.102 2.281 1 98.75 291 LYS A C 1
ATOM 2211 O O . LYS A 1 291 ? 3.721 -12.805 3.449 1 98.75 291 LYS A O 1
ATOM 2216 N N . GLY A 1 292 ? 4.875 -14.055 2.029 1 98.88 292 GLY A N 1
ATOM 2217 C CA . GLY A 1 292 ? 5.461 -14.914 3.041 1 98.88 292 GLY A CA 1
ATOM 2218 C C . GLY A 1 292 ? 6.102 -14.148 4.184 1 98.88 292 GLY A C 1
ATOM 2219 O O . GLY A 1 292 ? 6.32 -14.703 5.262 1 98.88 292 GLY A O 1
ATOM 2220 N N . LEU A 1 293 ? 6.352 -12.891 4.039 1 98.94 293 LEU A N 1
ATOM 2221 C CA . LEU A 1 293 ? 7 -12.055 5.051 1 98.94 293 LEU A CA 1
ATOM 2222 C C . LEU A 1 293 ? 6.199 -12.055 6.348 1 98.94 293 LEU A C 1
ATOM 2224 O O . LEU A 1 293 ? 6.773 -12.125 7.438 1 98.94 293 LEU A O 1
ATOM 2228 N N . THR A 1 294 ? 4.895 -11.922 6.227 1 98.94 294 THR A N 1
ATOM 2229 C CA . THR A 1 294 ? 4.012 -11.969 7.387 1 98.94 294 THR A CA 1
ATOM 2230 C C . THR A 1 294 ? 3.076 -13.172 7.309 1 98.94 294 THR A C 1
ATOM 2232 O O . THR A 1 294 ? 2.176 -13.32 8.141 1 98.94 294 THR A O 1
ATOM 2235 N N . ALA A 1 295 ? 3.191 -13.938 6.246 1 98.88 295 ALA A N 1
ATOM 2236 C CA . ALA A 1 295 ? 2.377 -15.125 5.984 1 98.88 295 ALA A CA 1
ATOM 2237 C C . ALA A 1 295 ? 0.891 -14.773 5.965 1 98.88 295 ALA A C 1
ATOM 2239 O O . ALA A 1 295 ? 0.054 -15.57 6.395 1 98.88 295 ALA A O 1
ATOM 2240 N N . GLY A 1 296 ? 0.591 -13.594 5.547 1 98.69 296 GLY A N 1
ATOM 2241 C CA . GLY A 1 296 ? -0.788 -13.164 5.379 1 98.69 296 GLY A CA 1
ATOM 2242 C C . GLY A 1 296 ? -1.407 -12.625 6.656 1 98.69 296 GLY A C 1
ATOM 2243 O O . GLY A 1 296 ? -2.512 -12.078 6.633 1 98.69 296 GLY A O 1
ATOM 2244 N N . TYR A 1 297 ? -0.735 -12.664 7.828 1 98.88 297 TYR A N 1
ATOM 2245 C CA . TYR A 1 297 ? -1.323 -12.297 9.109 1 98.88 297 TYR A CA 1
ATOM 2246 C C . TYR A 1 297 ? -1.461 -10.781 9.234 1 98.88 297 TYR A C 1
ATOM 2248 O O . TYR A 1 297 ? -2.266 -10.289 10.031 1 98.88 297 TYR A O 1
ATOM 2256 N N . ALA A 1 298 ? -0.672 -10.047 8.523 1 98.88 298 ALA A N 1
ATOM 2257 C CA . ALA A 1 298 ? -0.72 -8.586 8.492 1 98.88 298 ALA A CA 1
ATOM 2258 C C . ALA A 1 298 ? -0.171 -8.047 7.172 1 98.88 298 ALA A C 1
ATOM 2260 O O . ALA A 1 298 ? 0.722 -8.648 6.57 1 98.88 298 ALA A O 1
ATOM 2261 N N . PRO A 1 299 ? -0.708 -6.914 6.707 1 98.81 299 PRO A N 1
ATOM 2262 C CA . PRO A 1 299 ? -0.13 -6.312 5.504 1 98.81 299 PRO A CA 1
ATOM 2263 C C . PRO A 1 299 ? 1.303 -5.828 5.715 1 98.81 299 PRO A C 1
ATOM 2265 O O . PRO A 1 299 ? 1.578 -5.105 6.676 1 98.81 299 PRO A O 1
ATOM 2268 N N . MET A 1 300 ? 2.25 -6.238 4.855 1 98.81 300 MET A N 1
ATOM 2269 C CA . MET A 1 300 ? 3.625 -5.75 4.883 1 98.81 300 MET A CA 1
ATOM 2270 C C . MET A 1 300 ? 4.398 -6.227 3.656 1 98.81 300 MET A C 1
ATOM 2272 O O . MET A 1 300 ? 4.066 -7.262 3.074 1 98.81 300 MET A O 1
ATOM 2276 N N . GLY A 1 301 ? 5.262 -5.496 3.154 1 98.81 301 GLY A N 1
ATOM 2277 C CA . GLY A 1 301 ? 6.297 -5.828 2.189 1 98.81 301 GLY A CA 1
ATOM 2278 C C . GLY A 1 301 ? 7.625 -5.152 2.48 1 98.81 301 GLY A C 1
ATOM 2279 O O . GLY A 1 301 ? 7.789 -4.52 3.525 1 98.81 301 GLY A O 1
ATOM 2280 N N . ALA A 1 302 ? 8.547 -5.324 1.601 1 98.94 302 ALA A N 1
ATOM 2281 C CA . ALA A 1 302 ? 9.844 -4.668 1.744 1 98.94 302 ALA A CA 1
ATOM 2282 C C . ALA A 1 302 ? 10.547 -4.547 0.396 1 98.94 302 ALA A C 1
ATOM 2284 O O . ALA A 1 302 ? 10.336 -5.367 -0.498 1 98.94 302 ALA A O 1
ATOM 2285 N N . THR A 1 303 ? 11.266 -3.547 0.224 1 98.94 303 THR A N 1
ATOM 2286 C CA . THR A 1 303 ? 12.219 -3.334 -0.862 1 98.94 303 THR A CA 1
ATOM 2287 C C . THR A 1 303 ? 13.633 -3.188 -0.318 1 98.94 303 THR A C 1
ATOM 2289 O O . THR A 1 303 ? 13.922 -2.266 0.448 1 98.94 303 THR A O 1
ATOM 2292 N N . LEU A 1 304 ? 14.477 -4.113 -0.655 1 98.94 304 LEU A N 1
ATOM 2293 C CA . LEU A 1 304 ? 15.867 -4.059 -0.209 1 98.94 304 LEU A CA 1
ATOM 2294 C C . LEU A 1 304 ? 16.766 -3.525 -1.314 1 98.94 304 LEU A C 1
ATOM 2296 O O . LEU A 1 304 ? 16.594 -3.869 -2.486 1 98.94 304 LEU A O 1
ATOM 2300 N N . LEU A 1 305 ? 17.688 -2.715 -0.96 1 98.94 305 LEU A N 1
ATOM 2301 C CA . LEU A 1 305 ? 18.609 -2.076 -1.889 1 98.94 305 LEU A CA 1
ATOM 2302 C C . LEU A 1 305 ? 20.047 -2.5 -1.602 1 98.94 305 LEU A C 1
ATOM 2304 O O . LEU A 1 305 ? 20.438 -2.639 -0.44 1 98.94 305 LEU A O 1
ATOM 2308 N N . SER A 1 306 ? 20.859 -2.65 -2.645 1 98.94 306 SER A N 1
ATOM 2309 C CA . SER A 1 306 ? 22.312 -2.799 -2.508 1 98.94 306 SER A CA 1
ATOM 2310 C C . SER A 1 306 ? 22.953 -1.505 -2.02 1 98.94 306 SER A C 1
ATOM 2312 O O . SER A 1 306 ? 22.344 -0.433 -2.111 1 98.94 306 SER A O 1
ATOM 2314 N N . ASP A 1 307 ? 24.188 -1.652 -1.519 1 98.62 307 ASP A N 1
ATOM 2315 C CA . ASP A 1 307 ? 24.953 -0.482 -1.101 1 98.62 307 ASP A CA 1
ATOM 2316 C C . ASP A 1 307 ? 25.094 0.513 -2.248 1 98.62 307 ASP A C 1
ATOM 2318 O O . ASP A 1 307 ? 25.031 1.727 -2.037 1 98.62 307 ASP A O 1
ATOM 2322 N N . LYS A 1 308 ? 25.281 -0.011 -3.432 1 98.38 308 LYS A N 1
ATOM 2323 C CA . LYS A 1 308 ? 25.484 0.819 -4.617 1 98.38 308 LYS A CA 1
ATOM 2324 C C . LYS A 1 308 ? 24.266 1.697 -4.883 1 98.38 308 LYS A C 1
ATOM 2326 O O . LYS A 1 308 ? 24.391 2.914 -5.043 1 98.38 308 LYS A O 1
ATOM 2331 N N . VAL A 1 309 ? 23.109 1.087 -4.957 1 98.88 309 VAL A N 1
ATOM 2332 C CA . VAL A 1 309 ? 21.891 1.818 -5.254 1 98.88 309 VAL A CA 1
ATOM 2333 C C . VAL A 1 309 ? 21.594 2.807 -4.129 1 98.88 309 VAL A C 1
ATOM 2335 O O . VAL A 1 309 ? 21.266 3.969 -4.387 1 98.88 309 VAL A O 1
ATOM 2338 N N . TYR A 1 310 ? 21.734 2.373 -2.906 1 98.81 310 TYR A N 1
ATOM 2339 C CA . TYR A 1 310 ? 21.5 3.223 -1.745 1 98.81 310 TYR A CA 1
ATOM 2340 C C . TYR A 1 310 ? 22.406 4.445 -1.766 1 98.81 310 TYR A C 1
ATOM 2342 O O . TYR A 1 310 ? 21.953 5.578 -1.615 1 98.81 310 TYR A O 1
ATOM 2350 N N . ALA A 1 311 ? 23.672 4.23 -1.942 1 98.62 311 ALA A N 1
ATOM 2351 C CA . ALA A 1 311 ? 24.656 5.312 -1.931 1 98.62 311 ALA A CA 1
ATOM 2352 C C . ALA A 1 311 ? 24.406 6.301 -3.064 1 98.62 311 ALA A C 1
ATOM 2354 O O . ALA A 1 311 ? 24.562 7.512 -2.887 1 98.62 311 ALA A O 1
ATOM 2355 N N . GLY A 1 312 ? 24.078 5.762 -4.25 1 98.69 312 GLY A N 1
ATOM 2356 C CA . GLY A 1 312 ? 23.766 6.637 -5.367 1 98.69 312 GLY A CA 1
ATOM 2357 C C . GLY A 1 312 ? 22.625 7.586 -5.082 1 98.69 312 GLY A C 1
ATOM 2358 O O . GLY A 1 312 ? 22.656 8.75 -5.488 1 98.69 312 GLY A O 1
ATOM 2359 N N . ILE A 1 313 ? 21.594 7.137 -4.375 1 98.69 313 ILE A N 1
ATOM 2360 C CA . ILE A 1 313 ? 20.438 7.961 -4.039 1 98.69 313 ILE A CA 1
ATOM 2361 C C . ILE A 1 313 ? 20.812 8.93 -2.914 1 98.69 313 ILE A C 1
ATOM 2363 O O . ILE A 1 313 ? 20.578 10.133 -3.027 1 98.69 313 ILE A O 1
ATOM 2367 N N . ALA A 1 314 ? 21.422 8.406 -1.846 1 98.12 314 ALA A N 1
ATOM 2368 C CA . ALA A 1 314 ? 21.734 9.164 -0.636 1 98.12 314 ALA A CA 1
ATOM 2369 C C . ALA A 1 314 ? 22.734 10.281 -0.928 1 98.12 314 ALA A C 1
ATOM 2371 O O . ALA A 1 314 ? 22.594 11.398 -0.432 1 98.12 314 ALA A O 1
ATOM 2372 N N . ASP A 1 315 ? 23.734 10.047 -1.732 1 97.81 315 ASP A N 1
ATOM 2373 C CA . ASP A 1 315 ? 24.828 10.984 -2.008 1 97.81 315 ASP A CA 1
ATOM 2374 C C . ASP A 1 315 ? 24.422 11.992 -3.082 1 97.81 315 ASP A C 1
ATOM 2376 O O . ASP A 1 315 ? 24.984 13.086 -3.162 1 97.81 315 ASP A O 1
ATOM 2380 N N . GLY A 1 316 ? 23.5 11.578 -3.93 1 96.69 316 GLY A N 1
ATOM 2381 C CA . GLY A 1 316 ? 23.109 12.438 -5.031 1 96.69 316 GLY A CA 1
ATOM 2382 C C . GLY A 1 316 ? 22.078 13.484 -4.629 1 96.69 316 GLY A C 1
ATOM 2383 O O . GLY A 1 316 ? 21.875 14.469 -5.352 1 96.69 316 GLY A O 1
ATOM 2384 N N . ALA A 1 317 ? 21.469 13.336 -3.479 1 94.5 317 ALA A N 1
ATOM 2385 C CA . ALA A 1 317 ? 20.484 14.312 -2.994 1 94.5 317 ALA A CA 1
ATOM 2386 C C . ALA A 1 317 ? 21.188 15.492 -2.32 1 94.5 317 ALA A C 1
ATOM 2388 O O . ALA A 1 317 ? 22.25 15.336 -1.714 1 94.5 317 ALA A O 1
ATOM 2389 N N . PRO A 1 318 ? 20.594 16.734 -2.498 1 94.44 318 PRO A N 1
ATOM 2390 C CA . PRO A 1 318 ? 21.156 17.844 -1.729 1 94.44 318 PRO A CA 1
ATOM 2391 C C . PRO A 1 318 ? 21.219 17.547 -0.231 1 94.44 318 PRO A C 1
ATOM 2393 O O . PRO A 1 318 ? 20.344 16.859 0.305 1 94.44 318 PRO A O 1
ATOM 2396 N N . LYS A 1 319 ? 22.281 18.141 0.397 1 91.75 319 LYS A N 1
ATOM 2397 C CA . LYS A 1 319 ? 22.453 17.922 1.83 1 91.75 319 LYS A CA 1
ATOM 2398 C C . LYS A 1 319 ? 21.203 18.312 2.605 1 91.75 319 LYS A C 1
ATOM 2400 O O . LYS A 1 319 ? 20.672 19.422 2.416 1 91.75 319 LYS A O 1
ATOM 2405 N N . GLY A 1 320 ? 20.75 17.391 3.357 1 93 320 GLY A N 1
ATOM 2406 C CA . GLY A 1 320 ? 19.625 17.672 4.234 1 93 320 GLY A CA 1
ATOM 2407 C C . GLY A 1 320 ? 18.281 17.531 3.549 1 93 320 GLY A C 1
ATOM 2408 O O . GLY A 1 320 ? 17.234 17.609 4.195 1 93 320 GLY A O 1
ATOM 2409 N N . ALA A 1 321 ? 18.219 17.297 2.293 1 95.06 321 ALA A N 1
ATOM 2410 C CA . ALA A 1 321 ? 16.953 17.172 1.566 1 95.06 321 ALA A CA 1
ATOM 2411 C C . ALA A 1 321 ? 16.391 15.758 1.691 1 95.06 321 ALA A C 1
ATOM 2413 O O . ALA A 1 321 ? 17.141 14.773 1.572 1 95.06 321 ALA A O 1
ATOM 2414 N N . PRO A 1 322 ? 15.148 15.625 2.002 1 97.31 322 PRO A N 1
ATOM 2415 C CA . PRO A 1 322 ? 14.555 14.281 2.098 1 97.31 322 PRO A CA 1
ATOM 2416 C C . PRO A 1 322 ? 14.398 13.609 0.735 1 97.31 322 PRO A C 1
ATOM 2418 O O . PRO A 1 322 ? 14.25 14.297 -0.281 1 97.31 322 PRO A O 1
ATOM 2421 N N . ILE A 1 323 ? 14.492 12.281 0.681 1 98.31 323 ILE A N 1
ATOM 2422 C CA . ILE A 1 323 ? 14.023 11.492 -0.453 1 98.31 323 ILE A CA 1
ATOM 2423 C C . ILE A 1 323 ? 12.516 11.297 -0.357 1 98.31 323 ILE A C 1
ATOM 2425 O O . ILE A 1 323 ? 12.023 10.695 0.599 1 98.31 323 ILE A O 1
ATOM 2429 N N . GLY A 1 324 ? 11.789 11.781 -1.317 1 97.94 324 GLY A N 1
ATOM 2430 C CA . GLY A 1 324 ? 10.352 11.984 -1.213 1 97.94 324 GLY A CA 1
ATOM 2431 C C . GLY A 1 324 ? 9.555 10.727 -1.504 1 97.94 324 GLY A C 1
ATOM 2432 O O . GLY A 1 324 ? 8.672 10.727 -2.367 1 97.94 324 GLY A O 1
ATOM 2433 N N . HIS A 1 325 ? 9.789 9.68 -0.737 1 98.31 325 HIS A N 1
ATOM 2434 C CA . HIS A 1 325 ? 8.992 8.453 -0.797 1 98.31 325 HIS A CA 1
ATOM 2435 C C . HIS A 1 325 ? 8.68 7.934 0.601 1 98.31 325 HIS A C 1
ATOM 2437 O O . HIS A 1 325 ? 9.578 7.762 1.423 1 98.31 325 HIS A O 1
ATOM 2443 N N . GLY A 1 326 ? 7.418 7.723 0.823 1 97.62 326 GLY A N 1
ATOM 2444 C CA . GLY A 1 326 ? 7.039 7.211 2.131 1 97.62 326 GLY A CA 1
ATOM 2445 C C . GLY A 1 326 ? 5.539 7.055 2.299 1 97.62 326 GLY A C 1
ATOM 2446 O O . GLY A 1 326 ? 4.762 7.848 1.764 1 97.62 326 GLY A O 1
ATOM 2447 N N . ALA A 1 327 ? 5.133 6.059 3.07 1 97.5 327 ALA A N 1
ATOM 2448 C CA . ALA A 1 327 ? 3.734 5.836 3.428 1 97.5 327 ALA A CA 1
ATOM 2449 C C . ALA A 1 327 ? 3.523 5.992 4.93 1 97.5 327 ALA A C 1
ATOM 2451 O O . ALA A 1 327 ? 4.438 5.746 5.723 1 97.5 327 ALA A O 1
ATOM 2452 N N . THR A 1 328 ? 2.287 6.32 5.281 1 98.25 328 THR A N 1
ATOM 2453 C CA . THR A 1 328 ? 1.921 6.492 6.684 1 98.25 328 THR A CA 1
ATOM 2454 C C . THR A 1 328 ? 2.221 5.223 7.477 1 98.25 328 THR A C 1
ATOM 2456 O O . THR A 1 328 ? 2.742 5.293 8.594 1 98.25 328 THR A O 1
ATOM 2459 N N . TYR A 1 329 ? 1.996 4.086 6.91 1 98.56 329 TYR A N 1
ATOM 2460 C CA . TYR A 1 329 ? 2.084 2.828 7.641 1 98.56 329 TYR A CA 1
ATOM 2461 C C . TYR A 1 329 ? 3.398 2.115 7.348 1 98.56 329 TYR A C 1
ATOM 2463 O O . TYR A 1 329 ? 3.561 0.938 7.68 1 98.56 329 TYR A O 1
ATOM 2471 N N . SER A 1 330 ? 4.352 2.785 6.637 1 98.06 330 SER A N 1
ATOM 2472 C CA . SER A 1 330 ? 5.66 2.172 6.434 1 98.06 330 SER A CA 1
ATOM 2473 C C . SER A 1 330 ? 6.289 1.759 7.758 1 98.06 330 SER A C 1
ATOM 2475 O O . SER A 1 330 ? 6.262 2.518 8.727 1 98.06 330 SER A O 1
ATOM 2477 N N . ALA A 1 331 ? 6.809 0.538 7.82 1 98.56 331 ALA A N 1
ATOM 2478 C CA . ALA A 1 331 ? 7.469 0.002 9.008 1 98.56 331 ALA A CA 1
ATOM 2479 C C . ALA A 1 331 ? 6.516 -0.037 10.195 1 98.56 331 ALA A C 1
ATOM 2481 O O . ALA A 1 331 ? 6.91 0.246 11.328 1 98.56 331 ALA A O 1
ATOM 2482 N N . HIS A 1 332 ? 5.258 -0.357 9.898 1 98.88 332 HIS A N 1
ATOM 2483 C CA . HIS A 1 332 ? 4.25 -0.462 10.953 1 98.88 332 HIS A CA 1
ATOM 2484 C C . HIS A 1 332 ? 4.711 -1.405 12.062 1 98.88 332 HIS A C 1
ATOM 2486 O O . HIS A 1 332 ? 5.055 -2.559 11.797 1 98.88 332 HIS A O 1
ATOM 2492 N N . PRO A 1 333 ? 4.68 -0.973 13.32 1 98.88 333 PRO A N 1
ATOM 2493 C CA . PRO A 1 333 ? 5.273 -1.761 14.398 1 98.88 333 PRO A CA 1
ATOM 2494 C C . PRO A 1 333 ? 4.609 -3.125 14.57 1 98.88 333 PRO A C 1
ATOM 2496 O O . PRO A 1 333 ? 5.297 -4.129 14.781 1 98.88 333 PRO A O 1
ATOM 2499 N N . VAL A 1 334 ? 3.303 -3.184 14.469 1 98.94 334 VAL A N 1
ATOM 2500 C CA . VAL A 1 334 ? 2.576 -4.434 14.656 1 98.94 334 VAL A CA 1
ATOM 2501 C C . VAL A 1 334 ? 2.891 -5.395 13.516 1 98.94 334 VAL A C 1
ATOM 2503 O O . VAL A 1 334 ? 3.133 -6.582 13.742 1 98.94 334 VAL A O 1
ATOM 2506 N N . SER A 1 335 ? 2.871 -4.914 12.273 1 98.94 335 SER A N 1
ATOM 2507 C CA . SER A 1 335 ? 3.236 -5.746 11.133 1 98.94 335 SER A CA 1
ATOM 2508 C C . SER A 1 335 ? 4.664 -6.266 11.266 1 98.94 335 SER A C 1
ATOM 2510 O O . SER A 1 335 ? 4.949 -7.406 10.891 1 98.94 335 SER A O 1
ATOM 2512 N N . ALA A 1 336 ? 5.547 -5.391 11.75 1 98.94 336 ALA A N 1
ATOM 2513 C CA . ALA A 1 336 ? 6.938 -5.793 11.93 1 98.94 336 ALA A CA 1
ATOM 2514 C C . ALA A 1 336 ? 7.066 -6.891 12.984 1 98.94 336 ALA A C 1
ATOM 2516 O O . ALA A 1 336 ? 7.84 -7.832 12.812 1 98.94 336 ALA A O 1
ATOM 2517 N N . ALA A 1 337 ? 6.336 -6.742 14.07 1 98.94 337 ALA A N 1
ATOM 2518 C CA . ALA A 1 337 ? 6.344 -7.773 15.102 1 98.94 337 ALA A CA 1
ATOM 2519 C C . ALA A 1 337 ? 5.828 -9.102 14.562 1 98.94 337 ALA A C 1
ATOM 2521 O O . ALA A 1 337 ? 6.375 -10.164 14.875 1 98.94 337 ALA A O 1
ATOM 2522 N N . VAL A 1 338 ? 4.785 -9.055 13.781 1 98.94 338 VAL A N 1
ATOM 2523 C CA . VAL A 1 338 ? 4.234 -10.242 13.133 1 98.94 338 VAL A CA 1
ATOM 2524 C C . VAL A 1 338 ? 5.293 -10.867 12.227 1 98.94 338 VAL A C 1
ATOM 2526 O O . VAL A 1 338 ? 5.523 -12.078 12.273 1 98.94 338 VAL A O 1
ATOM 2529 N N . ALA A 1 339 ? 5.938 -10.055 11.422 1 98.94 339 ALA A N 1
ATOM 2530 C CA . ALA A 1 339 ? 6.957 -10.539 10.492 1 98.94 339 ALA A CA 1
ATOM 2531 C C . ALA A 1 339 ? 8.086 -11.242 11.234 1 98.94 339 ALA A C 1
ATOM 2533 O O . ALA A 1 339 ? 8.555 -12.305 10.812 1 98.94 339 ALA A O 1
ATOM 2534 N N . LEU A 1 340 ? 8.539 -10.617 12.336 1 98.94 340 LEU A N 1
ATOM 2535 C CA . LEU A 1 340 ? 9.625 -11.203 13.117 1 98.94 340 LEU A CA 1
ATOM 2536 C C . LEU A 1 340 ? 9.234 -12.57 13.656 1 98.94 340 LEU A C 1
ATOM 2538 O O . LEU A 1 340 ? 10.039 -13.508 13.633 1 98.94 340 LEU A O 1
ATOM 2542 N N . GLU A 1 341 ? 8.008 -12.695 14.172 1 98.94 341 GLU A N 1
ATOM 2543 C CA . GLU A 1 341 ? 7.566 -13.984 14.695 1 98.94 341 GLU A CA 1
ATOM 2544 C C . GLU A 1 341 ? 7.438 -15.023 13.586 1 98.94 341 GLU A C 1
ATOM 2546 O O . GLU A 1 341 ? 7.777 -16.188 13.773 1 98.94 341 GLU A O 1
ATOM 2551 N N . VAL A 1 342 ? 6.949 -14.633 12.445 1 98.94 342 VAL A N 1
ATOM 2552 C CA . VAL A 1 342 ? 6.824 -15.523 11.297 1 98.94 342 VAL A CA 1
ATOM 2553 C C . VAL A 1 342 ? 8.203 -16 10.859 1 98.94 342 VAL A C 1
ATOM 2555 O O . VAL A 1 342 ? 8.406 -17.188 10.594 1 98.94 342 VAL A O 1
ATOM 2558 N N . LEU A 1 343 ? 9.141 -15.07 10.797 1 98.94 343 LEU A N 1
ATOM 2559 C CA . LEU A 1 343 ? 10.508 -15.422 10.43 1 98.94 343 LEU A CA 1
ATOM 2560 C C . LEU A 1 343 ? 11.094 -16.422 11.43 1 98.94 343 LEU A C 1
ATOM 2562 O O . LEU A 1 343 ? 11.812 -17.344 11.039 1 98.94 343 LEU A O 1
ATOM 2566 N N . ARG A 1 344 ? 10.82 -16.188 12.711 1 98.88 344 ARG A N 1
ATOM 2567 C CA . ARG A 1 344 ? 11.273 -17.125 13.727 1 98.88 344 ARG A CA 1
ATOM 2568 C C . ARG A 1 344 ? 10.695 -18.516 13.477 1 98.88 344 ARG A C 1
ATOM 2570 O O . ARG A 1 344 ? 11.398 -19.516 13.594 1 98.88 344 ARG A O 1
ATOM 2577 N N . LEU A 1 345 ? 9.406 -18.609 13.102 1 98.88 345 LEU A N 1
ATOM 2578 C CA . LEU A 1 345 ? 8.734 -19.875 12.852 1 98.88 345 LEU A CA 1
ATOM 2579 C C . LEU A 1 345 ? 9.375 -20.609 11.68 1 98.88 345 LEU A C 1
ATOM 2581 O O . LEU A 1 345 ? 9.508 -21.828 11.703 1 98.88 345 LEU A O 1
ATOM 2585 N N . TYR A 1 346 ? 9.766 -19.844 10.602 1 98.81 346 TYR A N 1
ATOM 2586 C CA . TYR A 1 346 ? 10.43 -20.469 9.469 1 98.81 346 TYR A CA 1
ATOM 2587 C C . TYR A 1 346 ? 11.695 -21.203 9.906 1 98.81 346 TYR A C 1
ATOM 2589 O O . TYR A 1 346 ? 11.938 -22.344 9.5 1 98.81 346 TYR A O 1
ATOM 2597 N N . GLU A 1 347 ? 12.5 -20.531 10.711 1 97.88 347 GLU A N 1
ATOM 2598 C CA . GLU A 1 347 ? 13.828 -21.031 11.062 1 97.88 347 GLU A CA 1
ATOM 2599 C C . GLU A 1 347 ? 13.773 -21.906 12.312 1 97.88 347 GLU A C 1
ATOM 2601 O O . GLU A 1 347 ? 13.898 -23.125 12.219 1 97.88 347 GLU A O 1
ATOM 2606 N N . GLU A 1 348 ? 13.414 -21.359 13.484 1 97.62 348 GLU A N 1
ATOM 2607 C CA . GLU A 1 348 ? 13.461 -22.047 14.773 1 97.62 348 GLU A CA 1
ATOM 2608 C C . GLU A 1 348 ? 12.258 -22.953 14.961 1 97.62 348 GLU A C 1
ATOM 2610 O O . GLU A 1 348 ? 12.336 -23.969 15.664 1 97.62 348 GLU A O 1
ATOM 2615 N N . GLY A 1 349 ? 11.172 -22.609 14.289 1 96.88 349 GLY A N 1
ATOM 2616 C CA . GLY A 1 349 ? 9.961 -23.406 14.422 1 96.88 349 GLY A CA 1
ATOM 2617 C C . GLY A 1 349 ? 9.969 -24.641 13.547 1 96.88 349 GLY A C 1
ATOM 2618 O O . GLY A 1 349 ? 9.07 -25.5 13.648 1 96.88 349 GLY A O 1
ATOM 2619 N N . GLY A 1 350 ? 10.938 -24.703 12.641 1 98.25 350 GLY A N 1
ATOM 2620 C CA . GLY A 1 350 ? 11.102 -25.891 11.812 1 98.25 350 GLY A CA 1
ATOM 2621 C C . GLY A 1 350 ? 10.211 -25.891 10.594 1 98.25 350 GLY A C 1
ATOM 2622 O O . GLY A 1 350 ? 10.109 -26.906 9.891 1 98.25 350 GLY A O 1
ATOM 2623 N N . ILE A 1 351 ? 9.57 -24.859 10.305 1 98.69 351 ILE A N 1
ATOM 2624 C CA . ILE A 1 351 ? 8.586 -24.828 9.234 1 98.69 351 ILE A CA 1
ATOM 2625 C C . ILE A 1 351 ? 9.289 -24.875 7.879 1 98.69 351 ILE A C 1
ATOM 2627 O O . ILE A 1 351 ? 8.82 -25.516 6.945 1 98.69 351 ILE A O 1
ATOM 2631 N N . LEU A 1 352 ? 10.398 -24.109 7.758 1 98.75 352 LEU A N 1
ATOM 2632 C CA . LEU A 1 352 ? 11.172 -24.156 6.523 1 98.75 352 LEU A CA 1
ATOM 2633 C C . LEU A 1 352 ? 11.641 -25.578 6.227 1 98.75 352 LEU A C 1
ATOM 2635 O O . LEU A 1 352 ? 11.516 -26.047 5.098 1 98.75 352 LEU A O 1
ATOM 2639 N N . ALA A 1 353 ? 12.164 -26.25 7.215 1 98.75 353 ALA A N 1
ATOM 2640 C CA . ALA A 1 353 ? 12.617 -27.641 7.066 1 98.75 353 ALA A CA 1
ATOM 2641 C C . ALA A 1 353 ? 11.461 -28.547 6.66 1 98.75 353 ALA A C 1
ATOM 2643 O O . ALA A 1 353 ? 11.633 -29.453 5.844 1 98.75 353 ALA A O 1
ATOM 2644 N N . ASN A 1 354 ? 10.32 -28.359 7.262 1 98.81 354 ASN A N 1
ATOM 2645 C CA . ASN A 1 354 ? 9.148 -29.141 6.902 1 98.81 354 ASN A CA 1
ATOM 2646 C C . ASN A 1 354 ? 8.766 -28.938 5.438 1 98.81 354 ASN A C 1
ATOM 2648 O O . ASN A 1 354 ? 8.43 -29.891 4.742 1 98.81 354 ASN A O 1
ATOM 2652 N N . GLY A 1 355 ? 8.766 -27.656 5.008 1 98.69 355 GLY A N 1
ATOM 2653 C CA . GLY A 1 355 ? 8.484 -27.375 3.609 1 98.69 355 GLY A CA 1
ATOM 2654 C C . GLY A 1 355 ? 9.453 -28.062 2.662 1 98.69 355 GLY A C 1
ATOM 2655 O O . GLY A 1 355 ? 9.047 -28.578 1.617 1 98.69 355 GLY A O 1
ATOM 2656 N N . GLN A 1 356 ? 10.711 -28.062 3.023 1 98.56 356 GLN A N 1
ATOM 2657 C CA . GLN A 1 356 ? 11.734 -28.719 2.215 1 98.56 356 GLN A CA 1
ATOM 2658 C C . GLN A 1 356 ? 11.508 -30.219 2.146 1 98.56 356 GLN A C 1
ATOM 2660 O O . GLN A 1 356 ? 11.648 -30.828 1.084 1 98.56 356 GLN A O 1
ATOM 2665 N N . HIS A 1 357 ? 11.148 -30.781 3.229 1 98.44 357 HIS A N 1
ATOM 2666 C CA . HIS A 1 357 ? 10.836 -32.188 3.27 1 98.44 357 HIS A CA 1
ATOM 2667 C C . HIS A 1 357 ? 9.609 -32.531 2.426 1 98.44 357 HIS A C 1
ATOM 2669 O O . HIS A 1 357 ? 9.594 -33.5 1.684 1 98.44 357 HIS A O 1
ATOM 2675 N N . GLY A 1 358 ? 8.57 -31.75 2.568 1 98.56 358 GLY A N 1
ATOM 2676 C CA . GLY A 1 358 ? 7.316 -31.953 1.861 1 98.56 358 GLY A CA 1
ATOM 2677 C C . GLY A 1 358 ? 7.445 -31.797 0.358 1 98.56 358 GLY A C 1
ATOM 2678 O O . GLY A 1 358 ? 6.633 -32.344 -0.398 1 98.56 358 GLY A O 1
ATOM 2679 N N . ALA A 1 359 ? 8.492 -31.078 -0.072 1 98.56 359 ALA A N 1
ATOM 2680 C CA . ALA A 1 359 ? 8.688 -30.781 -1.49 1 98.56 359 ALA A CA 1
ATOM 2681 C C . ALA A 1 359 ? 8.781 -32.062 -2.303 1 98.56 359 ALA A C 1
ATOM 2683 O O . ALA A 1 359 ? 8.336 -32.125 -3.451 1 98.56 359 ALA A O 1
ATOM 2684 N N . ALA A 1 360 ? 9.344 -33.094 -1.746 1 98.25 360 ALA A N 1
ATOM 2685 C CA . ALA A 1 360 ? 9.469 -34.375 -2.447 1 98.25 360 ALA A CA 1
ATOM 2686 C C . ALA A 1 360 ? 8.102 -35 -2.703 1 98.25 360 ALA A C 1
ATOM 2688 O O . ALA A 1 360 ? 7.855 -35.562 -3.773 1 98.25 360 ALA A O 1
ATOM 2689 N N . HIS A 1 361 ? 7.219 -34.969 -1.693 1 98.38 361 HIS A N 1
ATOM 2690 C CA . HIS A 1 361 ? 5.859 -35.5 -1.842 1 98.38 361 HIS A CA 1
ATOM 2691 C C . HIS A 1 361 ? 5.074 -34.688 -2.867 1 98.38 361 HIS A C 1
ATOM 2693 O O . HIS A 1 361 ? 4.336 -35.25 -3.678 1 98.38 361 HIS A O 1
ATOM 2699 N N . PHE A 1 362 ? 5.273 -33.469 -2.791 1 98.75 362 PHE A N 1
ATOM 2700 C CA . PHE A 1 362 ? 4.602 -32.531 -3.703 1 98.75 362 PHE A CA 1
ATOM 2701 C C . PHE A 1 362 ? 5.027 -32.812 -5.145 1 98.75 362 PHE A C 1
ATOM 2703 O O . PHE A 1 362 ? 4.188 -32.906 -6.035 1 98.75 362 PHE A O 1
ATOM 2710 N N . ALA A 1 363 ? 6.312 -32.812 -5.332 1 98.62 363 ALA A N 1
ATOM 2711 C CA . ALA A 1 363 ? 6.883 -33.094 -6.648 1 98.62 363 ALA A CA 1
ATOM 2712 C C . ALA A 1 363 ? 6.391 -34.406 -7.203 1 98.62 363 ALA A C 1
ATOM 2714 O O . ALA A 1 363 ? 5.984 -34.5 -8.367 1 98.62 363 ALA A O 1
ATOM 2715 N N . ALA A 1 364 ? 6.418 -35.406 -6.41 1 98.56 364 ALA A N 1
ATOM 2716 C CA . ALA A 1 364 ? 5.996 -36.75 -6.836 1 98.56 364 ALA A CA 1
ATOM 2717 C C . ALA A 1 364 ? 4.523 -36.75 -7.242 1 98.56 364 ALA A C 1
ATOM 2719 O O . ALA A 1 364 ? 4.145 -37.406 -8.227 1 98.56 364 ALA A O 1
ATOM 2720 N N . GLY A 1 365 ? 3.695 -36.094 -6.449 1 98.62 365 GLY A N 1
ATOM 2721 C CA . GLY A 1 365 ? 2.275 -36 -6.75 1 98.62 365 GLY A CA 1
ATOM 2722 C C . GLY A 1 365 ? 1.989 -35.344 -8.078 1 98.62 365 GLY A C 1
ATOM 2723 O O . GLY A 1 365 ? 1.169 -35.812 -8.867 1 98.62 365 GLY A O 1
ATOM 2724 N N . LEU A 1 366 ? 2.656 -34.188 -8.328 1 98.75 366 LEU A N 1
ATOM 2725 C CA . LEU A 1 366 ? 2.463 -33.5 -9.594 1 98.75 366 LEU A CA 1
ATOM 2726 C C . LEU A 1 366 ? 2.979 -34.312 -10.766 1 98.75 366 LEU A C 1
ATOM 2728 O O . LEU A 1 366 ? 2.326 -34.406 -11.805 1 98.75 366 LEU A O 1
ATOM 2732 N N . ASP A 1 367 ? 4.129 -34.938 -10.602 1 98.44 367 ASP A N 1
ATOM 2733 C CA . ASP A 1 367 ? 4.746 -35.688 -11.672 1 98.44 367 ASP A CA 1
ATOM 2734 C C . ASP A 1 367 ? 3.891 -36.906 -12.039 1 98.44 367 ASP A C 1
ATOM 2736 O O . ASP A 1 367 ? 3.826 -37.312 -13.203 1 98.44 367 ASP A O 1
ATOM 2740 N N . MET A 1 368 ? 3.285 -37.5 -11.062 1 98.12 368 MET A N 1
ATOM 2741 C CA . MET A 1 368 ? 2.428 -38.656 -11.305 1 98.12 368 MET A CA 1
ATOM 2742 C C . MET A 1 368 ? 1.248 -38.281 -12.195 1 98.12 368 MET A C 1
ATOM 2744 O O . MET A 1 368 ? 0.771 -39.094 -12.984 1 98.12 368 MET A O 1
ATOM 2748 N N . LEU A 1 369 ? 0.818 -37.062 -12.125 1 98.38 369 LEU A N 1
ATOM 2749 C CA . LEU A 1 369 ? -0.357 -36.594 -12.859 1 98.38 369 LEU A CA 1
ATOM 2750 C C . LEU A 1 369 ? 0.003 -36.281 -14.305 1 98.38 369 LEU A C 1
ATOM 2752 O O . LEU A 1 369 ? -0.881 -36.062 -15.133 1 98.38 369 LEU A O 1
ATOM 2756 N N . ARG A 1 370 ? 1.314 -36.281 -14.68 1 96.56 370 ARG A N 1
ATOM 2757 C CA . ARG A 1 370 ? 1.741 -36.094 -16.062 1 96.56 370 ARG A CA 1
ATOM 2758 C C . ARG A 1 370 ? 1.103 -37.125 -16.984 1 96.56 370 ARG A C 1
ATOM 2760 O O . ARG A 1 370 ? 0.87 -36.844 -18.156 1 96.56 370 ARG A O 1
ATOM 2767 N N . GLY A 1 371 ? 0.831 -38.281 -16.391 1 96.44 371 GLY A N 1
ATOM 2768 C CA . GLY A 1 371 ? 0.265 -39.375 -17.172 1 96.44 371 GLY A CA 1
ATOM 2769 C C . GLY A 1 371 ? -1.222 -39.219 -17.438 1 96.44 371 GLY A C 1
ATOM 2770 O O . GLY A 1 371 ? -1.781 -39.875 -18.312 1 96.44 371 GLY A O 1
ATOM 2771 N N . HIS A 1 372 ? -1.868 -38.344 -16.734 1 98.06 372 HIS A N 1
ATOM 2772 C CA . HIS A 1 372 ? -3.299 -38.125 -16.922 1 98.06 372 HIS A CA 1
ATOM 2773 C C . HIS A 1 372 ? -3.594 -37.562 -18.312 1 98.06 372 HIS A C 1
ATOM 2775 O O . HIS A 1 372 ? -2.865 -36.719 -18.812 1 98.06 372 HIS A O 1
ATOM 2781 N N . PRO A 1 373 ? -4.664 -37.938 -18.969 1 97.5 373 PRO A N 1
ATOM 2782 C CA . PRO A 1 373 ? -4.941 -37.531 -20.359 1 97.5 373 PRO A CA 1
ATOM 2783 C C . PRO A 1 373 ? -5.074 -36.031 -20.531 1 97.5 373 PRO A C 1
ATOM 2785 O O . PRO A 1 373 ? -4.766 -35.5 -21.594 1 97.5 373 PRO A O 1
ATOM 2788 N N . LEU A 1 374 ? -5.461 -35.312 -19.5 1 98.31 374 LEU A N 1
ATOM 2789 C CA . LEU A 1 374 ? -5.719 -33.906 -19.594 1 98.31 374 LEU A CA 1
ATOM 2790 C C . LEU A 1 374 ? -4.434 -33.094 -19.406 1 98.31 374 LEU A C 1
ATOM 2792 O O . LEU A 1 374 ? -4.391 -31.891 -19.703 1 98.31 374 LEU A O 1
ATOM 2796 N N . VAL A 1 375 ? -3.379 -33.719 -18.875 1 98.69 375 VAL A N 1
ATOM 2797 C CA . VAL A 1 375 ? -2.227 -32.969 -18.391 1 98.69 375 VAL A CA 1
ATOM 2798 C C . VAL A 1 375 ? -1.112 -33 -19.438 1 98.69 375 VAL A C 1
ATOM 2800 O O . VAL A 1 375 ? -0.565 -34.062 -19.734 1 98.69 375 VAL A O 1
ATOM 2803 N N . GLY A 1 376 ? -0.805 -31.812 -19.969 1 98.19 376 GLY A N 1
ATOM 2804 C CA . GLY A 1 376 ? 0.302 -31.703 -20.906 1 98.19 376 GLY A CA 1
ATOM 2805 C C . GLY A 1 376 ? 1.643 -31.5 -20.234 1 98.19 376 GLY A C 1
ATOM 2806 O O . GLY A 1 376 ? 2.67 -31.969 -20.719 1 98.19 376 GLY A O 1
ATOM 2807 N N . ASP A 1 377 ? 1.603 -30.766 -19.125 1 98 377 ASP A N 1
ATOM 2808 C CA . ASP A 1 377 ? 2.838 -30.453 -18.406 1 98 377 ASP A CA 1
ATOM 2809 C C . ASP A 1 377 ? 2.602 -30.375 -16.906 1 98 377 ASP A C 1
ATOM 2811 O O . ASP A 1 377 ? 1.517 -30 -16.453 1 98 377 ASP A O 1
ATOM 2815 N N . ALA A 1 378 ? 3.504 -30.906 -16.156 1 98.38 378 ALA A N 1
ATOM 2816 C CA . ALA A 1 378 ? 3.617 -30.75 -14.719 1 98.38 378 ALA A CA 1
ATOM 2817 C C . ALA A 1 378 ? 4.961 -30.125 -14.336 1 98.38 378 ALA A C 1
ATOM 2819 O O . ALA A 1 378 ? 6.008 -30.578 -14.812 1 98.38 378 ALA A O 1
ATOM 2820 N N . ARG A 1 379 ? 4.973 -29.078 -13.594 1 98.19 379 ARG A N 1
ATOM 2821 C CA . ARG A 1 379 ? 6.207 -28.406 -13.211 1 98.19 379 ARG A CA 1
ATOM 2822 C C . ARG A 1 379 ? 6.16 -27.953 -11.758 1 98.19 379 ARG A C 1
ATOM 2824 O O . ARG A 1 379 ? 5.082 -27.719 -11.211 1 98.19 379 ARG A O 1
ATOM 2831 N N . HIS A 1 380 ? 7.281 -27.875 -11.172 1 98.31 380 HIS A N 1
ATOM 2832 C CA . HIS A 1 380 ? 7.348 -27.531 -9.75 1 98.31 380 HIS A CA 1
ATOM 2833 C C . HIS A 1 380 ? 8.766 -27.141 -9.344 1 98.31 380 HIS A C 1
ATOM 2835 O O . HIS A 1 380 ? 9.727 -27.5 -10.023 1 98.31 380 HIS A O 1
ATOM 2841 N N . ARG A 1 381 ? 8.922 -26.344 -8.359 1 98.5 381 ARG A N 1
ATOM 2842 C CA . ARG A 1 381 ? 10.094 -26.062 -7.535 1 98.5 381 ARG A CA 1
ATOM 2843 C C . ARG A 1 381 ? 9.703 -25.812 -6.086 1 98.5 381 ARG A C 1
ATOM 2845 O O . ARG A 1 381 ? 8.914 -24.906 -5.801 1 98.5 381 ARG A O 1
ATOM 2852 N N . GLY A 1 382 ? 10.281 -26.641 -5.09 1 98.5 382 GLY A N 1
ATOM 2853 C CA . GLY A 1 382 ? 9.781 -26.547 -3.729 1 98.5 382 GLY A CA 1
ATOM 2854 C C . GLY A 1 382 ? 8.297 -26.812 -3.617 1 98.5 382 GLY A C 1
ATOM 2855 O O . GLY A 1 382 ? 7.809 -27.844 -4.082 1 98.5 382 GLY A O 1
ATOM 2856 N N . LEU A 1 383 ? 7.535 -25.906 -3.004 1 98.88 383 LEU A N 1
ATOM 2857 C CA . LEU A 1 383 ? 6.09 -26.047 -2.85 1 98.88 383 LEU A CA 1
ATOM 2858 C C . LEU A 1 383 ? 5.359 -25.031 -3.723 1 98.88 383 LEU A C 1
ATOM 2860 O O . LEU A 1 383 ? 4.398 -24.406 -3.275 1 98.88 383 LEU A O 1
ATOM 2864 N N . LEU A 1 384 ? 5.898 -24.844 -4.879 1 98.88 384 LEU A N 1
ATOM 2865 C CA . LEU A 1 384 ? 5.285 -24.078 -5.965 1 98.88 384 LEU A CA 1
ATOM 2866 C C . LEU A 1 384 ? 5.219 -24.906 -7.242 1 98.88 384 LEU A C 1
ATOM 2868 O O . LEU A 1 384 ? 6.238 -25.422 -7.715 1 98.88 384 LEU A O 1
ATOM 2872 N N . GLY A 1 385 ? 4 -25.125 -7.727 1 98.81 385 GLY A N 1
ATOM 2873 C CA . GLY A 1 385 ? 3.885 -25.969 -8.898 1 98.81 385 GLY A CA 1
ATOM 2874 C C . GLY A 1 385 ? 2.594 -25.75 -9.664 1 98.81 385 GLY A C 1
ATOM 2875 O O . GLY A 1 385 ? 1.761 -24.938 -9.273 1 98.81 385 GLY A O 1
ATOM 2876 N N . ALA A 1 386 ? 2.49 -26.438 -10.828 1 98.81 386 ALA A N 1
ATOM 2877 C CA . ALA A 1 386 ? 1.312 -26.281 -11.672 1 98.81 386 ALA A CA 1
ATOM 2878 C C . ALA A 1 386 ? 1.128 -27.484 -12.586 1 98.81 386 ALA A C 1
ATOM 2880 O O . ALA A 1 386 ? 2.074 -28.234 -12.828 1 98.81 386 ALA A O 1
ATOM 2881 N N . LEU A 1 387 ? -0.08 -27.734 -12.992 1 98.81 387 LEU A N 1
ATOM 2882 C CA . LEU A 1 387 ? -0.458 -28.578 -14.117 1 98.81 387 LEU A CA 1
ATOM 2883 C C . LEU A 1 387 ? -0.983 -27.734 -15.281 1 98.81 387 LEU A C 1
ATOM 2885 O O . LEU A 1 387 ? -1.819 -26.859 -15.086 1 98.81 387 LEU A O 1
ATOM 2889 N N . GLU A 1 388 ? -0.435 -27.922 -16.422 1 98.62 388 GLU A N 1
ATOM 2890 C CA . GLU A 1 388 ? -1.004 -27.312 -17.609 1 98.62 388 GLU A CA 1
ATOM 2891 C C . GLU A 1 388 ? -1.833 -28.312 -18.406 1 98.62 388 GLU A C 1
ATOM 2893 O O . GLU A 1 388 ? -1.318 -29.344 -18.844 1 98.62 388 GLU A O 1
ATOM 2898 N N . LEU A 1 389 ? -3.102 -28 -18.562 1 98.56 389 LEU A N 1
ATOM 2899 C CA . LEU A 1 389 ? -4.02 -28.875 -19.281 1 98.56 389 LEU A CA 1
ATOM 2900 C C . LEU A 1 389 ? -4.047 -28.547 -20.766 1 98.56 389 LEU A C 1
ATOM 2902 O O . LEU A 1 389 ? -4 -27.375 -21.141 1 98.56 389 LEU A O 1
ATOM 2906 N N . VAL A 1 390 ? -4.066 -29.562 -21.562 1 98 390 VAL A N 1
ATOM 2907 C CA . VAL A 1 390 ? -4.105 -29.406 -23.016 1 98 390 VAL A CA 1
ATOM 2908 C C . VAL A 1 390 ? -5.141 -30.359 -23.609 1 98 390 VAL A C 1
ATOM 2910 O O . VAL A 1 390 ? -5.457 -31.391 -23.016 1 98 390 VAL A O 1
ATOM 2913 N N . SER A 1 391 ? -5.676 -30.016 -24.734 1 97.44 391 SER A N 1
ATOM 2914 C CA . SER A 1 391 ? -6.629 -30.859 -25.438 1 97.44 391 SER A CA 1
ATOM 2915 C C . SER A 1 391 ? -5.918 -31.875 -26.328 1 97.44 391 SER A C 1
ATOM 2917 O O . SER A 1 391 ? -6.52 -32.844 -26.766 1 97.44 391 SER A O 1
ATOM 2919 N N . ASP A 1 392 ? -4.625 -31.609 -26.578 1 97.31 392 ASP A N 1
ATOM 2920 C CA . ASP A 1 392 ? -3.773 -32.5 -27.344 1 97.31 392 ASP A CA 1
ATOM 2921 C C . ASP A 1 392 ? -2.336 -32.469 -26.828 1 97.31 392 ASP A C 1
ATOM 2923 O O . ASP A 1 392 ? -1.634 -31.484 -27 1 97.31 392 ASP A O 1
ATOM 2927 N N . LYS A 1 393 ? -1.896 -33.531 -26.297 1 96 393 LYS A N 1
ATOM 2928 C CA . LYS A 1 393 ? -0.584 -33.594 -25.656 1 96 393 LYS A CA 1
ATOM 2929 C C . LYS A 1 393 ? 0.535 -33.469 -26.688 1 96 393 LYS A C 1
ATOM 2931 O O . LYS A 1 393 ? 1.582 -32.906 -26.406 1 96 393 LYS A O 1
ATOM 2936 N N . ALA A 1 394 ? 0.32 -34.031 -27.875 1 95.38 394 ALA A N 1
ATOM 2937 C CA . ALA A 1 394 ? 1.345 -34.031 -28.922 1 95.38 394 ALA A CA 1
ATOM 2938 C C . ALA A 1 394 ? 1.592 -32.625 -29.469 1 95.38 394 ALA A C 1
ATOM 2940 O O . ALA A 1 394 ? 2.74 -32.219 -29.672 1 95.38 394 ALA A O 1
ATOM 2941 N N . THR A 1 395 ? 0.55 -31.891 -29.672 1 96.44 395 THR A N 1
ATOM 2942 C CA . THR A 1 395 ? 0.671 -30.562 -30.266 1 96.44 395 THR A CA 1
ATOM 2943 C C . THR A 1 395 ? 0.685 -29.484 -29.172 1 96.44 395 THR A C 1
ATOM 2945 O O . THR A 1 395 ? 1.003 -28.328 -29.453 1 96.44 395 THR A O 1
ATOM 2948 N N . LYS A 1 396 ? 0.341 -29.859 -27.938 1 96.75 396 LYS A N 1
ATOM 2949 C CA . LYS A 1 396 ? 0.245 -28.953 -26.797 1 96.75 396 LYS A CA 1
ATOM 2950 C C . LYS A 1 396 ? -0.905 -27.969 -26.969 1 96.75 396 LYS A C 1
ATOM 2952 O O . LYS A 1 396 ? -0.899 -26.875 -26.375 1 96.75 396 LYS A O 1
ATOM 2957 N N . ARG A 1 397 ? -1.887 -28.297 -27.797 1 97.25 397 ARG A N 1
ATOM 2958 C CA . ARG A 1 397 ? -3.021 -27.422 -28.062 1 97.25 397 ARG A CA 1
ATOM 2959 C C . ARG A 1 397 ? -3.885 -27.25 -26.812 1 97.25 397 ARG A C 1
ATOM 2961 O O . ARG A 1 397 ? -4.219 -28.234 -26.141 1 97.25 397 ARG A O 1
ATOM 2968 N N . GLY A 1 398 ? -4.195 -26.031 -26.438 1 96.31 398 GLY A N 1
ATOM 2969 C CA . GLY A 1 398 ? -5.078 -25.75 -25.312 1 96.31 398 GLY A CA 1
ATOM 2970 C C . GLY A 1 398 ? -6.539 -26.016 -25.609 1 96.31 398 GLY A C 1
ATOM 2971 O O . GLY A 1 398 ? -6.883 -26.391 -26.734 1 96.31 398 GLY A O 1
ATOM 2972 N N . PHE A 1 399 ? -7.363 -25.891 -24.641 1 97.25 399 PHE A N 1
ATOM 2973 C CA . PHE A 1 399 ? -8.805 -26.047 -24.812 1 97.25 399 PHE A CA 1
ATOM 2974 C C . PHE A 1 399 ? -9.438 -24.781 -25.344 1 97.25 399 PHE A C 1
ATOM 2976 O O . PHE A 1 399 ? -8.914 -23.688 -25.125 1 97.25 399 PHE A O 1
ATOM 2983 N N . ASP A 1 400 ? -10.539 -24.906 -26.047 1 95.31 400 ASP A N 1
ATOM 2984 C CA . ASP A 1 400 ? -11.336 -23.766 -26.5 1 95.31 400 ASP A CA 1
ATOM 2985 C C . ASP A 1 400 ? -11.828 -22.938 -25.297 1 95.31 400 ASP A C 1
ATOM 2987 O O . ASP A 1 400 ? -12.469 -23.469 -24.391 1 95.31 400 ASP A O 1
ATOM 2991 N N . PRO A 1 401 ? -11.5 -21.688 -25.281 1 91.56 401 PRO A N 1
ATOM 2992 C CA . PRO A 1 401 ? -11.945 -20.844 -24.172 1 91.56 401 PRO A CA 1
ATOM 2993 C C . PRO A 1 401 ? -13.453 -20.875 -23.969 1 91.56 401 PRO A C 1
ATOM 2995 O O . PRO A 1 401 ? -13.938 -20.672 -22.844 1 91.56 401 PRO A O 1
ATOM 2998 N N . ALA A 1 402 ? -14.188 -21.109 -24.984 1 91.62 402 ALA A N 1
ATOM 2999 C CA . ALA A 1 402 ? -15.648 -21.125 -24.922 1 91.62 402 ALA A CA 1
ATOM 3000 C C . ALA A 1 402 ? -16.156 -22.219 -23.984 1 91.62 402 ALA A C 1
ATOM 3002 O O . ALA A 1 402 ? -17.297 -22.156 -23.516 1 91.62 402 ALA A O 1
ATOM 3003 N N . LEU A 1 403 ? -15.273 -23.172 -23.688 1 94.94 403 LEU A N 1
ATOM 3004 C CA . LEU A 1 403 ? -15.648 -24.25 -22.781 1 94.94 403 LEU A CA 1
ATOM 3005 C C . LEU A 1 403 ? -15.773 -23.75 -21.359 1 94.94 403 LEU A C 1
ATOM 3007 O O . LEU A 1 403 ? -16.344 -24.438 -20.5 1 94.94 403 LEU A O 1
ATOM 3011 N N . GLY A 1 404 ? -15.156 -22.547 -21.031 1 94.06 404 GLY A N 1
ATOM 3012 C CA . GLY A 1 404 ? -15.164 -22.047 -19.672 1 94.06 404 GLY A CA 1
ATOM 3013 C C . GLY A 1 404 ? -14.547 -23.016 -18.688 1 94.06 404 GLY A C 1
ATOM 3014 O O . GLY A 1 404 ? -15.008 -23.125 -17.547 1 94.06 404 GLY A O 1
ATOM 3015 N N . LEU A 1 405 ? -13.594 -23.766 -19.109 1 96.12 405 LEU A N 1
ATOM 3016 C CA . LEU A 1 405 ? -13.078 -24.922 -18.391 1 96.12 405 LEU A CA 1
ATOM 3017 C C . LEU A 1 405 ? -12.438 -24.5 -17.078 1 96.12 405 LEU A C 1
ATOM 3019 O O . LEU A 1 405 ? -12.539 -25.219 -16.078 1 96.12 405 LEU A O 1
ATOM 3023 N N . ALA A 1 406 ? -11.758 -23.375 -17.078 1 95.44 406 ALA A N 1
ATOM 3024 C CA . ALA A 1 406 ? -11.047 -22.922 -15.883 1 95.44 406 ALA A CA 1
ATOM 3025 C C . ALA A 1 406 ? -12 -22.797 -14.703 1 95.44 406 ALA A C 1
ATOM 3027 O O . ALA A 1 406 ? -11.727 -23.297 -13.617 1 95.44 406 ALA A O 1
ATOM 3028 N N . ASP A 1 407 ? -13.141 -22.094 -14.867 1 95.5 407 ASP A N 1
ATOM 3029 C CA . ASP A 1 407 ? -14.125 -21.891 -13.805 1 95.5 407 ASP A CA 1
ATOM 3030 C C . ASP A 1 407 ? -14.766 -23.219 -13.391 1 95.5 407 ASP A C 1
ATOM 3032 O O . ASP A 1 407 ? -15.023 -23.438 -12.211 1 95.5 407 ASP A O 1
ATOM 3036 N N . ARG A 1 408 ? -15.016 -24.062 -14.383 1 97.44 408 ARG A N 1
ATOM 3037 C CA . ARG A 1 408 ? -15.664 -25.344 -14.125 1 97.44 408 ARG A CA 1
ATOM 3038 C C . ARG A 1 408 ? -14.758 -26.266 -13.312 1 97.44 408 ARG A C 1
ATOM 3040 O O . ARG A 1 408 ? -15.219 -26.953 -12.398 1 97.44 408 ARG A O 1
ATOM 3047 N N . ILE A 1 409 ? -13.523 -26.266 -13.656 1 98.19 409 ILE A N 1
ATOM 3048 C CA . ILE A 1 409 ? -12.57 -27.094 -12.93 1 98.19 409 ILE A CA 1
ATOM 3049 C C . ILE A 1 409 ? -12.422 -26.578 -11.5 1 98.19 409 ILE A C 1
ATOM 3051 O O . ILE A 1 409 ? -12.336 -27.375 -10.562 1 98.19 409 ILE A O 1
ATOM 3055 N N . PHE A 1 410 ? -12.352 -25.266 -11.344 1 97.81 410 PHE A N 1
ATOM 3056 C CA . PHE A 1 410 ? -12.289 -24.688 -10.008 1 97.81 410 PHE A CA 1
ATOM 3057 C C . PHE A 1 410 ? -13.484 -25.141 -9.172 1 97.81 410 PHE A C 1
ATOM 3059 O O . PHE A 1 410 ? -13.312 -25.547 -8.023 1 97.81 410 PHE A O 1
ATOM 3066 N N . ALA A 1 411 ? -14.648 -25.062 -9.742 1 97.81 411 ALA A N 1
ATOM 3067 C CA . ALA A 1 411 ? -15.875 -25.438 -9.031 1 97.81 411 ALA A CA 1
ATOM 3068 C C . ALA A 1 411 ? -15.844 -26.922 -8.648 1 97.81 411 ALA A C 1
ATOM 3070 O O . ALA A 1 411 ? -16.266 -27.297 -7.559 1 97.81 411 ALA A O 1
ATOM 3071 N N . ALA A 1 412 ? -15.391 -27.797 -9.555 1 98.5 412 ALA A N 1
ATOM 3072 C CA . ALA A 1 412 ? -15.289 -29.219 -9.273 1 98.5 412 ALA A CA 1
ATOM 3073 C C . ALA A 1 412 ? -14.297 -29.484 -8.141 1 98.5 412 ALA A C 1
ATOM 3075 O O . ALA A 1 412 ? -14.57 -30.281 -7.246 1 98.5 412 ALA A O 1
ATOM 3076 N N . GLY A 1 413 ? -13.125 -28.844 -8.219 1 98.62 413 GLY A N 1
ATOM 3077 C CA . GLY A 1 413 ? -12.156 -28.953 -7.145 1 98.62 413 GLY A CA 1
ATOM 3078 C C . GLY A 1 413 ? -12.695 -28.484 -5.805 1 98.62 413 GLY A C 1
ATOM 3079 O O . GLY A 1 413 ? -12.484 -29.156 -4.785 1 98.62 413 GLY A O 1
ATOM 3080 N N . TYR A 1 414 ? -13.422 -27.344 -5.828 1 98.56 414 TYR A N 1
ATOM 3081 C CA . TYR A 1 414 ? -14.008 -26.812 -4.609 1 98.56 414 TYR A CA 1
ATOM 3082 C C . TYR A 1 414 ? -15.008 -27.797 -4.008 1 98.56 414 TYR A C 1
ATOM 3084 O O . TYR A 1 414 ? -15.016 -28.016 -2.797 1 98.56 414 TYR A O 1
ATOM 3092 N N . ARG A 1 415 ? -15.852 -28.391 -4.828 1 98.31 415 ARG A N 1
ATOM 3093 C CA . ARG A 1 415 ? -16.797 -29.406 -4.371 1 98.31 415 ARG A CA 1
ATOM 3094 C C . ARG A 1 415 ? -16.078 -30.594 -3.754 1 98.31 415 ARG A C 1
ATOM 3096 O O . ARG A 1 415 ? -16.547 -31.188 -2.779 1 98.31 415 ARG A O 1
ATOM 3103 N N . ASN A 1 416 ? -14.922 -30.875 -4.324 1 98.62 416 ASN A N 1
ATOM 3104 C CA . ASN A 1 416 ? -14.141 -32.031 -3.852 1 98.62 416 ASN A CA 1
ATOM 3105 C C . ASN A 1 416 ? -13.258 -31.641 -2.666 1 98.62 416 ASN A C 1
ATOM 3107 O O . ASN A 1 416 ? -12.414 -32.438 -2.238 1 98.62 416 ASN A O 1
ATOM 3111 N N . GLY A 1 417 ? -13.383 -30.422 -2.184 1 98.62 417 GLY A N 1
ATOM 3112 C CA . GLY A 1 417 ? -12.758 -30.031 -0.931 1 98.62 417 GLY A CA 1
ATOM 3113 C C . GLY A 1 417 ? -11.359 -29.469 -1.114 1 98.62 417 GLY A C 1
ATOM 3114 O O . GLY A 1 417 ? -10.531 -29.531 -0.202 1 98.62 417 GLY A O 1
ATOM 3115 N N . LEU A 1 418 ? -11.094 -28.969 -2.32 1 98.56 418 LEU A N 1
ATOM 3116 C CA . LEU A 1 418 ? -9.781 -28.406 -2.617 1 98.56 418 LEU A CA 1
ATOM 3117 C C . LEU A 1 418 ? -9.906 -26.969 -3.096 1 98.56 418 LEU A C 1
ATOM 3119 O O . LEU A 1 418 ? -10.812 -26.641 -3.857 1 98.56 418 LEU A O 1
ATOM 3123 N N . VAL A 1 419 ? -8.992 -26.156 -2.605 1 98.12 419 VAL A N 1
ATOM 3124 C CA . VAL A 1 419 ? -8.844 -24.828 -3.186 1 98.12 419 VAL A CA 1
ATOM 3125 C C . VAL A 1 419 ? -7.488 -24.719 -3.881 1 98.12 419 VAL A C 1
ATOM 3127 O O . VAL A 1 419 ? -6.453 -25.047 -3.295 1 98.12 419 VAL A O 1
ATOM 3130 N N . PHE A 1 420 ? -7.453 -24.375 -5.086 1 98.25 420 PHE A N 1
ATOM 3131 C CA . PHE A 1 420 ? -6.258 -24.094 -5.871 1 98.25 420 PHE A CA 1
ATOM 3132 C C . PHE A 1 420 ? -6.516 -22.969 -6.867 1 98.25 420 PHE A C 1
ATOM 3134 O O . PHE A 1 420 ? -7.633 -22.453 -6.957 1 98.25 420 PHE A O 1
ATOM 3141 N N . ARG A 1 421 ? -5.492 -22.5 -7.523 1 98 421 ARG A N 1
ATOM 3142 C CA . ARG A 1 421 ? -5.641 -21.469 -8.547 1 98 421 ARG A CA 1
ATOM 3143 C C . ARG A 1 421 ? -5.953 -22.094 -9.906 1 98 421 ARG A C 1
ATOM 3145 O O . ARG A 1 421 ? -5.219 -22.953 -10.383 1 98 421 ARG A O 1
ATOM 3152 N N . SER A 1 422 ? -7.059 -21.75 -10.453 1 97.69 422 SER A N 1
ATOM 3153 C CA . SER A 1 422 ? -7.41 -22.141 -11.82 1 97.69 422 SER A CA 1
ATOM 3154 C C . SER A 1 422 ? -7.273 -20.953 -12.773 1 97.69 422 SER A C 1
ATOM 3156 O O . SER A 1 422 ? -8.188 -20.141 -12.898 1 97.69 422 SER A O 1
ATOM 3158 N N . PHE A 1 423 ? -6.152 -20.891 -13.492 1 96.25 423 PHE A N 1
ATOM 3159 C CA . PHE A 1 423 ? -5.891 -19.797 -14.422 1 96.25 423 PHE A CA 1
ATOM 3160 C C . PHE A 1 423 ? -6.812 -19.891 -15.633 1 96.25 423 PHE A C 1
ATOM 3162 O O . PHE A 1 423 ? -7.25 -20.969 -16.016 1 96.25 423 PHE A O 1
ATOM 3169 N N . GLY A 1 424 ? -7.008 -18.766 -16.281 1 93 424 GLY A N 1
ATOM 3170 C CA . GLY A 1 424 ? -7.906 -18.688 -17.422 1 93 424 GLY A CA 1
ATOM 3171 C C . GLY A 1 424 ? -7.398 -19.469 -18.625 1 93 424 GLY A C 1
ATOM 3172 O O . GLY A 1 424 ? -8.172 -19.812 -19.516 1 93 424 GLY A O 1
ATOM 3173 N N . ASP A 1 425 ? -6.098 -19.75 -18.625 1 94.38 425 ASP A N 1
ATOM 3174 C CA . ASP A 1 425 ? -5.516 -20.453 -19.75 1 94.38 425 ASP A CA 1
ATOM 3175 C C . ASP A 1 425 ? -5.234 -21.922 -19.406 1 94.38 425 ASP A C 1
ATOM 3177 O O . ASP A 1 425 ? -4.277 -22.516 -19.906 1 94.38 425 ASP A O 1
ATOM 3181 N N . HIS A 1 426 ? -6.008 -22.469 -18.453 1 96.06 426 HIS A N 1
ATOM 3182 C CA . HIS A 1 426 ? -6.129 -23.875 -18.141 1 96.06 426 HIS A CA 1
ATOM 3183 C C . HIS A 1 426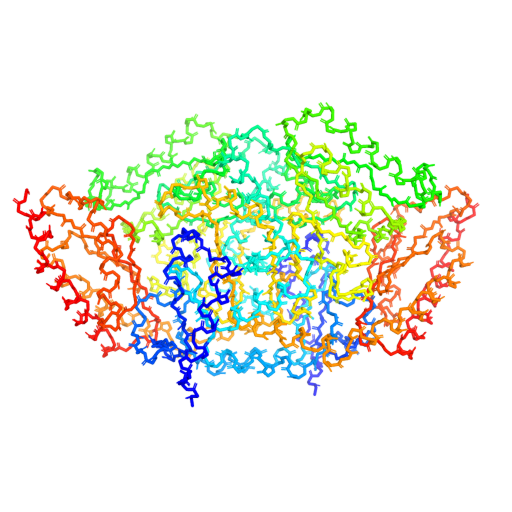 ? -4.875 -24.391 -17.438 1 96.06 426 HIS A C 1
ATOM 3185 O O . HIS A 1 426 ? -4.488 -25.547 -17.625 1 96.06 426 HIS A O 1
ATOM 3191 N N . ILE A 1 427 ? -4.184 -23.5 -16.812 1 98.25 427 ILE A N 1
ATOM 3192 C CA . ILE A 1 427 ? -3.137 -23.891 -15.875 1 98.25 427 ILE A CA 1
ATOM 3193 C C . ILE A 1 427 ? -3.703 -23.938 -14.453 1 98.25 427 ILE A C 1
ATOM 3195 O O . ILE A 1 427 ? -4.469 -23.047 -14.062 1 98.25 427 ILE A O 1
ATOM 3199 N N . LEU A 1 428 ? -3.475 -25.031 -13.773 1 98.69 428 LEU A N 1
ATOM 3200 C CA . LEU A 1 428 ? -3.807 -25.141 -12.359 1 98.69 428 LEU A CA 1
ATOM 3201 C C . LEU A 1 428 ? -2.576 -24.891 -11.492 1 98.69 428 LEU A C 1
ATOM 3203 O O . LEU A 1 428 ? -1.561 -25.578 -11.641 1 98.69 428 LEU A O 1
ATOM 3207 N N . GLY A 1 429 ? -2.617 -23.859 -10.672 1 98.69 429 GLY A N 1
ATOM 3208 C CA . GLY A 1 429 ? -1.494 -23.5 -9.82 1 98.69 429 GLY A CA 1
ATOM 3209 C C . GLY A 1 429 ? -1.662 -23.938 -8.383 1 98.69 429 GLY A C 1
ATOM 3210 O O . GLY A 1 429 ? -2.77 -23.906 -7.84 1 98.69 429 GLY A O 1
ATOM 3211 N N . PHE A 1 430 ? -0.558 -24.375 -7.777 1 98.81 430 PHE A N 1
ATOM 3212 C CA . PHE A 1 430 ? -0.546 -24.906 -6.418 1 98.81 430 PHE A CA 1
ATOM 3213 C C . PHE A 1 430 ? 0.609 -24.312 -5.617 1 98.81 430 PHE A C 1
ATOM 3215 O O . PHE A 1 430 ? 1.705 -24.125 -6.148 1 98.81 430 PHE A O 1
ATOM 3222 N N . ALA A 1 431 ? 0.396 -23.953 -4.43 1 98.81 431 ALA A N 1
ATOM 3223 C CA . ALA A 1 431 ? 1.3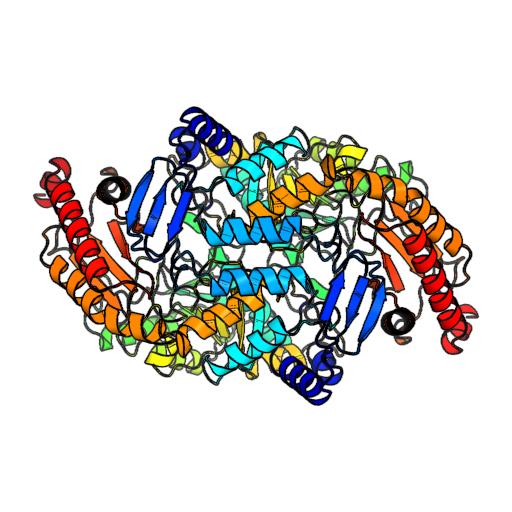87 -23.438 -3.488 1 98.81 431 ALA A CA 1
ATOM 3224 C C . ALA A 1 431 ? 1.017 -23.797 -2.053 1 98.81 431 ALA A C 1
ATOM 3226 O O . ALA A 1 431 ? 0.814 -22.922 -1.217 1 98.81 431 ALA A O 1
ATOM 3227 N N . PRO A 1 432 ? 0.933 -25.094 -1.747 1 98.69 432 PRO A N 1
ATOM 3228 C CA . PRO A 1 432 ? 0.545 -25.469 -0.387 1 98.69 432 PRO A CA 1
ATOM 3229 C C . PRO A 1 432 ? 1.399 -24.797 0.682 1 98.69 432 PRO A C 1
ATOM 3231 O O . PRO A 1 432 ? 2.586 -24.531 0.459 1 98.69 432 PRO A O 1
ATOM 3234 N N . ALA A 1 433 ? 0.811 -24.516 1.847 1 98.81 433 ALA A N 1
ATOM 3235 C CA . ALA A 1 433 ? 1.559 -23.969 2.977 1 98.81 433 ALA A CA 1
ATOM 3236 C C . ALA A 1 433 ? 2.705 -24.891 3.373 1 98.81 433 ALA A C 1
ATOM 3238 O O . ALA A 1 433 ? 2.631 -26.109 3.168 1 98.81 433 ALA A O 1
ATOM 3239 N N . LEU A 1 434 ? 3.711 -24.297 4.004 1 98.88 434 LEU A N 1
ATOM 3240 C CA . LEU A 1 434 ? 4.91 -25.062 4.348 1 98.88 434 LEU A CA 1
ATOM 3241 C C . LEU A 1 434 ? 4.629 -26.031 5.492 1 98.88 434 LEU A C 1
ATOM 3243 O O . LEU A 1 434 ? 5.426 -26.938 5.754 1 98.88 434 LEU A O 1
ATOM 3247 N N . VAL A 1 435 ? 3.455 -26 6.062 1 98.69 435 VAL A N 1
ATOM 3248 C CA . VAL A 1 435 ? 3.133 -26.812 7.227 1 98.69 435 VAL A CA 1
ATOM 3249 C C . VAL A 1 435 ? 2.434 -28.094 6.777 1 98.69 435 VAL A C 1
ATOM 3251 O O . VAL A 1 435 ? 2.08 -28.938 7.605 1 98.69 435 VAL A O 1
ATOM 3254 N N . PHE A 1 436 ? 2.213 -28.312 5.461 1 98.75 436 PHE A N 1
ATOM 3255 C CA . PHE A 1 436 ? 1.537 -29.5 4.953 1 98.75 436 PHE A CA 1
ATOM 3256 C C . PHE A 1 436 ? 2.184 -30.766 5.5 1 98.75 436 PHE A C 1
ATOM 3258 O O . PHE A 1 436 ? 3.41 -30.875 5.543 1 98.75 436 PHE A O 1
ATOM 3265 N N . SER A 1 437 ? 1.366 -31.656 5.945 1 98.31 437 SER A N 1
ATOM 3266 C CA . SER A 1 437 ? 1.826 -33 6.316 1 98.31 437 SER A CA 1
ATOM 3267 C C . SER A 1 437 ? 1.819 -33.938 5.113 1 98.31 437 SER A C 1
ATOM 3269 O O . SER A 1 437 ? 1.241 -33.625 4.074 1 98.31 437 SER A O 1
ATOM 3271 N N . GLU A 1 438 ? 2.455 -35.094 5.328 1 98.19 438 GLU A N 1
ATOM 3272 C CA . GLU A 1 438 ? 2.441 -36.094 4.273 1 98.19 438 GLU A CA 1
ATOM 3273 C C . GLU A 1 438 ? 1.017 -36.531 3.949 1 98.19 438 GLU A C 1
ATOM 3275 O O . GLU A 1 438 ? 0.681 -36.75 2.785 1 98.19 438 GLU A O 1
ATOM 3280 N N . THR A 1 439 ? 0.237 -36.625 4.98 1 98.44 439 THR A N 1
ATOM 3281 C CA . THR A 1 439 ? -1.156 -37 4.801 1 98.44 439 THR A CA 1
ATOM 3282 C C . THR A 1 439 ? -1.915 -35.969 3.998 1 98.44 439 THR A C 1
ATOM 3284 O O . THR A 1 439 ? -2.762 -36.281 3.168 1 98.44 439 THR A O 1
ATOM 3287 N N . GLU A 1 440 ? -1.648 -34.75 4.223 1 98.75 440 GLU A N 1
ATOM 3288 C CA . GLU A 1 440 ? -2.305 -33.688 3.492 1 98.75 440 GLU A CA 1
ATOM 3289 C C . GLU A 1 440 ? -1.873 -33.656 2.029 1 98.75 440 GLU A C 1
ATOM 3291 O O . GLU A 1 440 ? -2.678 -33.375 1.142 1 98.75 440 GLU A O 1
ATOM 3296 N N . PHE A 1 441 ? -0.6 -34 1.75 1 98.81 441 PHE A N 1
ATOM 3297 C CA . PHE A 1 441 ? -0.182 -34.125 0.361 1 98.81 441 PHE A CA 1
ATOM 3298 C C . PHE A 1 441 ? -0.934 -35.281 -0.313 1 98.81 441 PHE A C 1
ATOM 3300 O O . PHE A 1 441 ? -1.371 -35.156 -1.459 1 98.81 441 PHE A O 1
ATOM 3307 N N . THR A 1 442 ? -1.052 -36.375 0.411 1 98.5 442 THR A N 1
ATOM 3308 C CA . THR A 1 442 ? -1.795 -37.531 -0.126 1 98.5 442 THR A CA 1
ATOM 3309 C C . THR A 1 442 ? -3.229 -37.125 -0.463 1 98.5 442 THR A C 1
ATOM 3311 O O . THR A 1 442 ? -3.721 -37.406 -1.553 1 98.5 442 THR A O 1
ATOM 3314 N N . LEU A 1 443 ? -3.852 -36.438 0.472 1 98.69 443 LEU A N 1
ATOM 3315 C CA . LEU A 1 443 ? -5.23 -36 0.29 1 98.69 443 LEU A CA 1
ATOM 3316 C C . LEU A 1 443 ? -5.336 -35.031 -0.877 1 98.69 443 LEU A C 1
ATOM 3318 O O . LEU A 1 443 ? -6.293 -35.062 -1.65 1 98.69 443 LEU A O 1
ATOM 3322 N N . LEU A 1 444 ? -4.387 -34.094 -0.993 1 98.88 444 LEU A N 1
ATOM 3323 C CA . LEU A 1 444 ? -4.348 -33.156 -2.096 1 98.88 444 LEU A CA 1
ATOM 3324 C C . LEU A 1 444 ? -4.391 -33.875 -3.439 1 98.88 444 LEU A C 1
ATOM 3326 O O . LEU A 1 444 ? -5.25 -33.562 -4.277 1 98.88 444 LEU A O 1
ATOM 3330 N N . PHE A 1 445 ? -3.592 -34.812 -3.607 1 98.75 445 PHE A N 1
ATOM 3331 C CA . PHE A 1 445 ? -3.455 -35.406 -4.93 1 98.75 445 PHE A CA 1
ATOM 3332 C C . PHE A 1 445 ? -4.562 -36.406 -5.18 1 98.75 445 PHE A C 1
ATOM 3334 O O . PHE A 1 445 ? -4.957 -36.656 -6.324 1 98.75 445 PHE A O 1
ATOM 3341 N N . GLU A 1 446 ? -5.086 -37.031 -4.074 1 98.69 446 GLU A N 1
ATOM 3342 C CA . GLU A 1 446 ? -6.285 -37.844 -4.227 1 98.69 446 GLU A CA 1
ATOM 3343 C C . GLU A 1 446 ? -7.461 -37.031 -4.742 1 98.69 446 GLU A C 1
ATOM 3345 O O . GLU A 1 446 ? -8.133 -37.406 -5.699 1 98.69 446 GLU A O 1
ATOM 3350 N N . ARG A 1 447 ? -7.684 -35.938 -4.148 1 98.81 447 ARG A N 1
ATOM 3351 C CA . ARG A 1 447 ? -8.812 -35.062 -4.508 1 98.81 447 ARG A CA 1
ATOM 3352 C C . ARG A 1 447 ? -8.586 -34.406 -5.863 1 98.81 447 ARG A C 1
ATOM 3354 O O . ARG A 1 447 ? -9.531 -34.219 -6.625 1 98.81 447 ARG A O 1
ATOM 3361 N N . LEU A 1 448 ? -7.34 -34.062 -6.133 1 98.81 448 LEU A N 1
ATOM 3362 C CA . LEU A 1 448 ? -7.02 -33.469 -7.43 1 98.81 448 LEU A CA 1
ATOM 3363 C C . LEU A 1 448 ? -7.242 -34.469 -8.555 1 98.81 448 LEU A C 1
ATOM 3365 O O . LEU A 1 448 ? -7.809 -34.125 -9.594 1 98.81 448 LEU A O 1
ATOM 3369 N N . ARG A 1 449 ? -6.777 -35.688 -8.359 1 98.56 449 ARG A N 1
ATOM 3370 C CA . ARG A 1 449 ? -7.008 -36.75 -9.359 1 98.56 449 ARG A CA 1
ATOM 3371 C C . ARG A 1 449 ? -8.5 -37 -9.57 1 98.56 449 ARG A C 1
ATOM 3373 O O . ARG A 1 449 ? -8.961 -37.094 -10.703 1 98.56 449 ARG A O 1
ATOM 3380 N N . LYS A 1 450 ? -9.203 -37.031 -8.445 1 98.69 450 LYS A N 1
ATOM 3381 C CA . LYS A 1 450 ? -10.648 -37.188 -8.539 1 98.69 450 LYS A CA 1
ATOM 3382 C C . LYS A 1 450 ? -11.266 -36.062 -9.367 1 98.69 450 LYS A C 1
ATOM 3384 O O . LYS A 1 450 ? -12.141 -36.312 -10.203 1 98.69 450 LYS A O 1
ATOM 3389 N N . THR A 1 451 ? -10.844 -34.844 -9.172 1 98.75 451 THR A N 1
ATOM 3390 C CA . THR A 1 451 ? -11.336 -33.688 -9.898 1 98.75 451 THR A CA 1
ATOM 3391 C C . THR A 1 451 ? -11.023 -33.781 -11.383 1 98.75 451 THR A C 1
ATOM 3393 O O . THR A 1 451 ? -11.898 -33.594 -12.227 1 98.75 451 THR A O 1
ATOM 3396 N N . LEU A 1 452 ? -9.781 -34.156 -11.719 1 98.62 452 LEU A N 1
ATOM 3397 C CA . LEU A 1 452 ? -9.367 -34.281 -13.117 1 98.62 452 LEU A CA 1
ATOM 3398 C C . LEU A 1 452 ? -10.141 -35.406 -13.805 1 98.62 452 LEU A C 1
ATOM 3400 O O . LEU A 1 452 ? -10.516 -35.281 -14.969 1 98.62 452 LEU A O 1
ATOM 3404 N N . ASP A 1 453 ? -10.367 -36.531 -13.062 1 98.62 453 ASP A N 1
ATOM 3405 C CA . ASP A 1 453 ? -11.141 -37.625 -13.602 1 98.62 453 ASP A CA 1
ATOM 3406 C C . ASP A 1 453 ? -12.57 -37.219 -13.914 1 98.62 453 ASP A C 1
ATOM 3408 O O . ASP A 1 453 ? -13.125 -37.594 -14.945 1 98.62 453 ASP A O 1
ATOM 3412 N N . GLU A 1 454 ? -13.141 -36.469 -13.023 1 98.38 454 GLU A N 1
ATOM 3413 C CA . GLU A 1 454 ? -14.477 -35.938 -13.25 1 98.38 454 GLU A CA 1
ATOM 3414 C C . GLU A 1 454 ? -14.516 -35.062 -14.5 1 98.38 454 GLU A C 1
ATOM 3416 O O . GLU A 1 454 ? -15.438 -35.188 -15.32 1 98.38 454 GLU A O 1
ATOM 3421 N N . VAL A 1 455 ? -13.547 -34.188 -14.648 1 97.88 455 VAL A N 1
ATOM 3422 C CA . VAL A 1 455 ? -13.461 -33.281 -15.789 1 97.88 455 VAL A CA 1
ATOM 3423 C C . VAL A 1 455 ? -13.312 -34.094 -17.078 1 97.88 455 VAL A C 1
ATOM 3425 O O . VAL A 1 455 ? -13.938 -33.781 -18.094 1 97.88 455 VAL A O 1
ATOM 3428 N N . LEU A 1 456 ? -12.5 -35.125 -17.062 1 97.56 456 LEU A N 1
ATOM 3429 C CA . LEU A 1 456 ? -12.258 -35.969 -18.203 1 97.56 456 LEU A CA 1
ATOM 3430 C C . LEU A 1 456 ? -13.547 -36.656 -18.656 1 97.56 456 LEU A C 1
ATOM 3432 O O . LEU A 1 456 ? -13.727 -36.938 -19.844 1 97.56 456 LEU A O 1
ATOM 3436 N N . ASP A 1 457 ? -14.461 -36.844 -17.719 1 97.69 457 ASP A N 1
ATOM 3437 C CA . ASP A 1 457 ? -15.688 -37.562 -18 1 97.69 457 ASP A CA 1
ATOM 3438 C C . ASP A 1 457 ? -16.75 -36.656 -18.609 1 97.69 457 ASP A C 1
ATOM 3440 O O . ASP A 1 457 ? -17.766 -37.125 -19.109 1 97.69 457 ASP A O 1
ATOM 3444 N N . TRP A 1 458 ? -16.516 -35.375 -18.562 1 97.69 458 TRP A N 1
ATOM 3445 C CA . TRP A 1 458 ? -17.484 -34.469 -19.156 1 97.69 458 TRP A CA 1
ATOM 3446 C C . TRP A 1 458 ? -17.531 -34.625 -20.672 1 97.69 458 TRP A C 1
ATOM 3448 O O . TRP A 1 458 ? -16.5 -34.625 -21.344 1 97.69 458 TRP A O 1
ATOM 3458 N N . PRO A 1 459 ? -18.719 -34.75 -21.266 1 97.31 459 PRO A N 1
ATOM 3459 C CA . PRO A 1 459 ? -18.844 -35.062 -22.703 1 97.31 459 PRO A CA 1
ATOM 3460 C C . PRO A 1 459 ? -18.156 -34.031 -23.594 1 97.31 459 PRO A C 1
ATOM 3462 O O . PRO A 1 459 ? -17.531 -34.375 -24.594 1 97.31 459 PRO A O 1
ATOM 3465 N N . ASP A 1 460 ? -18.281 -32.781 -23.266 1 97 460 ASP A N 1
ATOM 3466 C CA . ASP A 1 460 ? -17.703 -31.75 -24.109 1 97 460 ASP A CA 1
ATOM 3467 C C . ASP A 1 460 ? -16.188 -31.734 -24 1 97 460 ASP A C 1
ATOM 3469 O O . ASP A 1 460 ? -15.5 -31.344 -24.938 1 97 460 ASP A O 1
ATOM 3473 N N . VAL A 1 461 ? -15.648 -32.156 -22.906 1 97.12 461 VAL A N 1
ATOM 3474 C CA . VAL A 1 461 ? -14.203 -32.25 -22.734 1 97.12 461 VAL A CA 1
ATOM 3475 C C . VAL A 1 461 ? -13.68 -33.469 -23.531 1 97.12 461 VAL A C 1
ATOM 3477 O O . VAL A 1 461 ? -12.664 -33.375 -24.219 1 97.12 461 VAL A O 1
ATOM 3480 N N . ARG A 1 462 ? -14.414 -34.594 -23.5 1 96.5 462 ARG A N 1
ATOM 3481 C CA . ARG A 1 462 ? -14.039 -35.75 -24.281 1 96.5 462 ARG A CA 1
ATOM 3482 C C . ARG A 1 462 ? -14.055 -35.469 -25.781 1 96.5 462 ARG A C 1
ATOM 3484 O O . ARG A 1 462 ? -13.195 -35.938 -26.516 1 96.5 462 ARG A O 1
ATOM 3491 N N . LYS A 1 463 ? -15.031 -34.719 -26.094 1 96.38 463 LYS A N 1
ATOM 3492 C CA . LYS A 1 463 ? -15.117 -34.312 -27.5 1 96.38 463 LYS A CA 1
ATOM 3493 C C . LYS A 1 463 ? -13.914 -33.469 -27.906 1 96.38 463 LYS A C 1
ATOM 3495 O O . LYS A 1 463 ? -13.383 -33.625 -29.016 1 96.38 463 LYS A O 1
ATOM 3500 N N . ALA A 1 464 ? -13.508 -32.531 -27.031 1 95.75 464 ALA A N 1
ATOM 3501 C CA . ALA A 1 464 ? -12.359 -31.672 -27.312 1 95.75 464 ALA A CA 1
ATOM 3502 C C . ALA A 1 464 ? -11.078 -32.5 -27.422 1 95.75 464 ALA A C 1
ATOM 3504 O O . ALA A 1 464 ? -10.188 -32.156 -28.203 1 95.75 464 ALA A O 1
ATOM 3505 N N . LEU A 1 465 ? -10.93 -33.562 -26.656 1 95.12 465 LEU A N 1
ATOM 3506 C CA . LEU A 1 465 ? -9.75 -34.438 -26.672 1 95.12 465 LEU A CA 1
ATOM 3507 C C . LEU A 1 465 ? -9.703 -35.25 -27.938 1 95.12 465 LEU A C 1
ATOM 3509 O O . LEU A 1 465 ? -8.625 -35.656 -28.406 1 95.12 465 LEU A O 1
ATOM 3513 N N . ALA A 1 466 ? -10.859 -35.562 -28.547 1 91.19 466 ALA A N 1
ATOM 3514 C CA . ALA A 1 466 ? -10.969 -36.406 -29.719 1 91.19 466 ALA A CA 1
ATOM 3515 C C . ALA A 1 466 ? -10.789 -35.625 -31 1 91.19 466 ALA A C 1
ATOM 3517 O O . ALA A 1 466 ? -10.617 -36.188 -32.094 1 91.19 466 ALA A O 1
ATOM 3518 N N . ALA A 1 467 ? -10.805 -34.375 -30.922 1 84.12 467 ALA A N 1
ATOM 3519 C CA . ALA A 1 467 ? -10.695 -33.5 -32.094 1 84.12 467 ALA A CA 1
ATOM 3520 C C . ALA A 1 467 ? -9.25 -33.375 -32.531 1 84.12 467 ALA A C 1
ATOM 3522 O O . ALA A 1 467 ? -8.328 -33.469 -31.719 1 84.12 467 ALA A O 1
ATOM 3523 N N . MET B 1 1 ? 6.75 -2.912 32.969 1 24.64 1 MET B N 1
ATOM 3524 C CA . MET B 1 1 ? 7.098 -2.045 31.844 1 24.64 1 MET B CA 1
ATOM 3525 C C . MET B 1 1 ? 8.602 -2.072 31.578 1 24.64 1 MET B C 1
ATOM 3527 O O . MET B 1 1 ? 9.375 -1.485 32.344 1 24.64 1 MET B O 1
ATOM 3531 N N . ASN B 1 2 ? 9.234 -3.135 31.047 1 31.42 2 ASN B N 1
ATOM 3532 C CA . ASN B 1 2 ? 10.68 -3.295 31.016 1 31.42 2 ASN B CA 1
ATOM 3533 C C . ASN B 1 2 ? 11.352 -2.135 30.281 1 31.42 2 ASN B C 1
ATOM 3535 O O . ASN B 1 2 ? 11.18 -1.969 29.078 1 31.42 2 ASN B O 1
ATOM 3539 N N . GLN B 1 3 ? 11.555 -0.996 30.891 1 37.44 3 GLN B N 1
ATOM 3540 C CA . GLN B 1 3 ? 12.367 0.146 30.484 1 37.44 3 GLN B CA 1
ATOM 3541 C C . GLN B 1 3 ? 13.586 -0.304 29.688 1 37.44 3 GLN B C 1
ATOM 3543 O O . GLN B 1 3 ? 14.242 -1.282 30.047 1 37.44 3 GLN B O 1
ATOM 3548 N N . ILE B 1 4 ? 13.57 -0.082 28.391 1 47.28 4 ILE B N 1
ATOM 3549 C CA . ILE B 1 4 ? 14.828 -0.345 27.703 1 47.28 4 ILE B CA 1
ATOM 3550 C C . ILE B 1 4 ? 16 0.066 28.594 1 47.28 4 ILE B C 1
ATOM 3552 O O . ILE B 1 4 ? 16.406 1.229 28.594 1 47.28 4 ILE B O 1
ATOM 3556 N N . THR B 1 5 ? 15.93 -0.18 29.828 1 48.97 5 THR B N 1
ATOM 3557 C CA . THR B 1 5 ? 16.969 0.17 30.797 1 48.97 5 THR B CA 1
ATOM 3558 C C . THR B 1 5 ? 18.359 -0.054 30.203 1 48.97 5 THR B C 1
ATOM 3560 O O . THR B 1 5 ? 19.359 0.362 30.797 1 48.97 5 THR B O 1
ATOM 3563 N N . ASP B 1 6 ? 18.453 -0.896 29.156 1 67.19 6 ASP B N 1
ATOM 3564 C CA . ASP B 1 6 ? 19.844 -1.271 28.953 1 67.19 6 ASP B CA 1
ATOM 3565 C C . ASP B 1 6 ? 20.484 -0.428 27.859 1 67.19 6 ASP B C 1
ATOM 3567 O O . ASP B 1 6 ? 20.031 -0.458 26.703 1 67.19 6 ASP B O 1
ATOM 3571 N N . LEU B 1 7 ? 21.125 0.683 28.141 1 74.88 7 LEU B N 1
ATOM 3572 C CA . LEU B 1 7 ? 21.938 1.54 27.281 1 74.88 7 LEU B CA 1
ATOM 3573 C C . LEU B 1 7 ? 22.562 0.734 26.156 1 74.88 7 LEU B C 1
ATOM 3575 O O . LEU B 1 7 ? 22.672 1.22 25.016 1 74.88 7 LEU B O 1
ATOM 3579 N N . SER B 1 8 ? 22.891 -0.42 26.516 1 82.31 8 SER B N 1
ATOM 3580 C CA . SER B 1 8 ? 23.5 -1.277 25.5 1 82.31 8 SER B CA 1
ATOM 3581 C C . SER B 1 8 ? 22.484 -1.688 24.438 1 82.31 8 SER B C 1
ATOM 3583 O O . SER B 1 8 ? 22.797 -1.744 23.25 1 82.31 8 SER B O 1
ATOM 3585 N N . SER B 1 9 ? 21.297 -1.874 24.797 1 87.62 9 SER B N 1
ATOM 3586 C CA . SER B 1 9 ? 20.234 -2.244 23.859 1 87.62 9 SER B CA 1
ATOM 3587 C C . SER B 1 9 ? 19.859 -1.074 22.953 1 87.62 9 SER B C 1
ATOM 3589 O O . SER B 1 9 ? 19.641 -1.258 21.75 1 87.62 9 SER B O 1
ATOM 3591 N N . LEU B 1 10 ? 19.828 0.053 23.547 1 92.69 10 LEU B N 1
ATOM 3592 C CA . LEU B 1 10 ? 19.516 1.243 22.766 1 92.69 10 LEU B CA 1
ATOM 3593 C C . LEU B 1 10 ? 20.609 1.534 21.75 1 92.69 10 LEU B C 1
ATOM 3595 O O . LEU B 1 10 ? 20.328 1.938 20.625 1 92.69 10 LEU B O 1
ATOM 3599 N N . ALA B 1 11 ? 21.875 1.378 22.188 1 94.38 11 ALA B N 1
ATOM 3600 C CA . ALA B 1 11 ? 23 1.572 21.266 1 94.38 11 ALA B CA 1
ATOM 3601 C C . ALA B 1 11 ? 22.938 0.588 20.109 1 94.38 11 ALA B C 1
ATOM 3603 O O . ALA B 1 11 ? 23.266 0.937 18.969 1 94.38 11 ALA B O 1
ATOM 3604 N N . SER B 1 12 ? 22.562 -0.575 20.453 1 96.06 12 SER B N 1
ATOM 3605 C CA . SER B 1 12 ? 22.438 -1.595 19.422 1 96.06 12 SER B CA 1
ATOM 3606 C C . SER B 1 12 ? 21.328 -1.234 18.438 1 96.06 12 SER B C 1
ATOM 3608 O O . SER B 1 12 ? 21.516 -1.326 17.219 1 96.06 12 SER B O 1
ATOM 3610 N N . LEU B 1 13 ? 20.156 -0.839 18.922 1 97.94 13 LEU B N 1
ATOM 3611 C CA . LEU B 1 13 ? 19.047 -0.42 18.062 1 97.94 13 LEU B CA 1
ATOM 3612 C C . LEU B 1 13 ? 19.469 0.751 17.172 1 97.94 13 LEU B C 1
ATOM 3614 O O . LEU B 1 13 ? 19.141 0.789 15.992 1 97.94 13 LEU B O 1
ATOM 3618 N N . ASP B 1 14 ? 20.141 1.682 17.812 1 98 14 ASP B N 1
ATOM 3619 C CA . ASP B 1 14 ? 20.625 2.855 17.094 1 98 14 ASP B CA 1
ATOM 3620 C C . ASP B 1 14 ? 21.531 2.451 15.93 1 98 14 ASP B C 1
ATOM 3622 O O . ASP B 1 14 ? 21.328 2.902 14.797 1 98 14 ASP B O 1
ATOM 3626 N N . ALA B 1 15 ? 22.484 1.574 16.156 1 98.38 15 ALA B N 1
ATOM 3627 C CA . ALA B 1 15 ? 23.438 1.137 15.148 1 98.38 15 ALA B CA 1
ATOM 3628 C C . ALA B 1 15 ? 22.75 0.376 14.023 1 98.38 15 ALA B C 1
ATOM 3630 O O . ALA B 1 15 ? 23.062 0.572 12.852 1 98.38 15 ALA B O 1
ATOM 3631 N N . ILE B 1 16 ? 21.859 -0.5 14.375 1 98.75 16 ILE B N 1
ATOM 3632 C CA . ILE B 1 16 ? 21.125 -1.311 13.398 1 98.75 16 ILE B CA 1
ATOM 3633 C C . ILE B 1 16 ? 20.266 -0.41 12.523 1 98.75 16 ILE B C 1
ATOM 3635 O O . ILE B 1 16 ? 20.25 -0.559 11.297 1 98.75 16 ILE B O 1
ATOM 3639 N N . ASP B 1 17 ? 19.547 0.481 13.172 1 98.81 17 ASP B N 1
ATOM 3640 C CA . ASP B 1 17 ? 18.672 1.396 12.445 1 98.81 17 ASP B CA 1
ATOM 3641 C C . ASP B 1 17 ? 19.453 2.217 11.422 1 98.81 17 ASP B C 1
ATOM 3643 O O . ASP B 1 17 ? 19.109 2.246 10.242 1 98.81 17 ASP B O 1
ATOM 3647 N N . ARG B 1 18 ? 20.547 2.855 11.828 1 98.5 18 ARG B N 1
ATOM 3648 C CA . ARG B 1 18 ? 21.391 3.684 10.969 1 98.5 18 ARG B CA 1
ATOM 3649 C C . ARG B 1 18 ? 21.938 2.877 9.797 1 98.5 18 ARG B C 1
ATOM 3651 O O . ARG B 1 18 ? 22.031 3.389 8.68 1 98.5 18 ARG B O 1
ATOM 3658 N N . ALA B 1 19 ? 22.172 1.621 10.062 1 98.38 19 ALA B N 1
ATOM 3659 C CA . ALA B 1 19 ? 22.859 0.791 9.086 1 98.38 19 ALA B CA 1
ATOM 3660 C C . ALA B 1 19 ? 21.891 0.247 8.039 1 98.38 19 ALA B C 1
ATOM 3662 O O . ALA B 1 19 ? 22.25 0.073 6.875 1 98.38 19 ALA B O 1
ATOM 3663 N N . HIS B 1 20 ? 20.609 -0.028 8.477 1 98.81 20 HIS B N 1
ATOM 3664 C CA . HIS B 1 20 ? 19.859 -0.935 7.617 1 98.81 20 HIS B CA 1
ATOM 3665 C C . HIS B 1 20 ? 18.484 -0.365 7.289 1 98.81 20 HIS B C 1
ATOM 3667 O O . HIS B 1 20 ? 17.906 -0.687 6.25 1 98.81 20 HIS B O 1
ATOM 3673 N N . LEU B 1 21 ? 17.875 0.378 8.164 1 98.88 21 LEU B N 1
ATOM 3674 C CA . LEU B 1 21 ? 16.484 0.765 7.984 1 98.88 21 LEU B CA 1
ATOM 3675 C C . LEU B 1 21 ? 16.375 2.092 7.242 1 98.88 21 LEU B C 1
ATOM 3677 O O . LEU B 1 21 ? 16.938 3.102 7.688 1 98.88 21 LEU B O 1
ATOM 3681 N N . ILE B 1 22 ? 15.773 2.121 6.07 1 98.88 22 ILE B N 1
ATOM 3682 C CA . ILE B 1 22 ? 15.492 3.336 5.316 1 98.88 22 ILE B CA 1
ATOM 3683 C C . ILE B 1 22 ? 14.211 3.986 5.84 1 98.88 22 ILE B C 1
ATOM 3685 O O . ILE B 1 22 ? 13.156 3.35 5.883 1 98.88 22 ILE B O 1
ATOM 3689 N N . HIS B 1 23 ? 14.305 5.199 6.273 1 98.69 23 HIS B N 1
ATOM 3690 C CA . HIS B 1 23 ? 13.164 5.938 6.812 1 98.69 23 HIS B CA 1
ATOM 3691 C C . HIS B 1 23 ? 12.422 6.688 5.711 1 98.69 23 HIS B C 1
ATOM 3693 O O . HIS B 1 23 ? 13.047 7.227 4.793 1 98.69 23 HIS B O 1
ATOM 3699 N N . PRO B 1 24 ? 11.102 6.715 5.773 1 98.25 24 PRO B N 1
ATOM 3700 C CA . PRO B 1 24 ? 10.297 7.434 4.777 1 98.25 24 PRO B CA 1
ATOM 3701 C C . PRO B 1 24 ? 10.523 8.945 4.816 1 98.25 24 PRO B C 1
ATOM 3703 O O . PRO B 1 24 ? 10.617 9.531 5.898 1 98.25 24 PRO B O 1
ATOM 3706 N N . VAL B 1 25 ? 10.578 9.539 3.623 1 97.69 25 VAL B N 1
ATOM 3707 C CA . VAL B 1 25 ? 10.656 10.984 3.414 1 97.69 25 VAL B CA 1
ATOM 3708 C C . VAL B 1 25 ? 11.688 11.594 4.363 1 97.69 25 VAL B C 1
ATOM 3710 O O . VAL B 1 25 ? 11.375 12.508 5.129 1 97.69 25 VAL B O 1
ATOM 3713 N N . SER B 1 26 ? 12.867 11.102 4.336 1 97.5 26 SER B N 1
ATOM 3714 C CA . SER B 1 26 ? 13.969 11.523 5.199 1 97.5 26 SER B CA 1
ATOM 3715 C C . SER B 1 26 ? 15.242 11.758 4.398 1 97.5 26 SER B C 1
ATOM 3717 O O . SER B 1 26 ? 15.43 11.164 3.336 1 97.5 26 SER B O 1
ATOM 3719 N N . PRO B 1 27 ? 16.062 12.719 4.832 1 97.69 27 PRO B N 1
ATOM 3720 C CA . PRO B 1 27 ? 17.422 12.766 4.289 1 97.69 27 PRO B CA 1
ATOM 3721 C C . PRO B 1 27 ? 18.281 11.602 4.762 1 97.69 27 PRO B C 1
ATOM 3723 O O . PRO B 1 27 ? 18.703 11.57 5.926 1 97.69 27 PRO B O 1
ATOM 3726 N N . TRP B 1 28 ? 18.594 10.695 3.889 1 98.44 28 TRP B N 1
ATOM 3727 C CA . TRP B 1 28 ? 19.141 9.391 4.262 1 98.44 28 TRP B CA 1
ATOM 3728 C C . TRP B 1 28 ? 20.484 9.555 4.965 1 98.44 28 TRP B C 1
ATOM 3730 O O . TRP B 1 28 ? 20.719 8.945 6.012 1 98.44 28 TRP B O 1
ATOM 3740 N N . ARG B 1 29 ? 21.391 10.445 4.457 1 98.06 29 ARG B N 1
ATOM 3741 C CA . ARG B 1 29 ? 22.703 10.625 5.074 1 98.06 29 ARG B CA 1
ATOM 3742 C C . ARG B 1 29 ? 22.594 11.359 6.406 1 98.06 29 ARG B C 1
ATOM 3744 O O . ARG B 1 29 ? 23.281 11.031 7.367 1 98.06 29 ARG B O 1
ATOM 3751 N N . THR B 1 30 ? 21.703 12.344 6.441 1 97.5 30 THR B N 1
ATOM 3752 C CA . THR B 1 30 ? 21.438 13.031 7.703 1 97.5 30 THR B CA 1
ATOM 3753 C C . THR B 1 30 ? 20.953 12.047 8.766 1 97.5 30 THR B C 1
ATOM 3755 O O . THR B 1 30 ? 21.359 12.133 9.93 1 97.5 30 THR B O 1
ATOM 3758 N N . HIS B 1 31 ? 20.062 11.156 8.383 1 98.06 31 HIS B N 1
ATOM 3759 C CA . HIS B 1 31 ? 19.547 10.164 9.312 1 98.06 31 HIS B CA 1
ATOM 3760 C C . HIS B 1 31 ? 20.672 9.266 9.836 1 98.06 31 HIS B C 1
ATOM 3762 O O . HIS B 1 31 ? 20.688 8.93 11.023 1 98.06 31 HIS B O 1
ATOM 3768 N N . GLU B 1 32 ? 21.594 8.844 9.008 1 97.62 32 GLU B N 1
ATOM 3769 C CA . GLU B 1 32 ? 22.719 8.031 9.438 1 97.62 32 GLU B CA 1
ATOM 3770 C C . GLU B 1 32 ? 23.547 8.742 10.516 1 97.62 32 GLU B C 1
ATOM 3772 O O . GLU B 1 32 ? 24.016 8.102 11.453 1 97.62 32 GLU B O 1
ATOM 3777 N N . GLU B 1 33 ? 23.672 10.008 10.328 1 97 33 GLU B N 1
ATOM 3778 C CA . GLU B 1 33 ? 24.469 10.805 11.258 1 97 33 GLU B CA 1
ATOM 3779 C C . GLU B 1 33 ? 23.734 11.023 12.57 1 97 33 GLU B C 1
ATOM 3781 O O . GLU B 1 33 ? 24.312 10.898 13.648 1 97 33 GLU B O 1
ATOM 3786 N N . ARG B 1 34 ? 22.484 11.305 12.461 1 95.19 34 ARG B N 1
ATOM 3787 C CA . ARG B 1 34 ? 21.656 11.703 13.602 1 95.19 34 ARG B CA 1
ATOM 3788 C C . ARG B 1 34 ? 21.219 10.492 14.406 1 95.19 34 ARG B C 1
ATOM 3790 O O . ARG B 1 34 ? 21.156 10.547 15.641 1 95.19 34 ARG B O 1
ATOM 3797 N N . GLY B 1 35 ? 20.844 9.422 13.648 1 97.06 35 GLY B N 1
ATOM 3798 C CA . GLY B 1 35 ? 20.234 8.25 14.258 1 97.06 35 GLY B CA 1
ATOM 3799 C C . GLY B 1 35 ? 18.75 8.422 14.523 1 97.06 35 GLY B C 1
ATOM 3800 O O . GLY B 1 35 ? 18.188 9.492 14.273 1 97.06 35 GLY B O 1
ATOM 3801 N N . PRO B 1 36 ? 18.094 7.332 15.102 1 98.31 36 PRO B N 1
ATOM 3802 C CA . PRO B 1 36 ? 16.641 7.34 15.289 1 98.31 36 PRO B CA 1
ATOM 3803 C C . PRO B 1 36 ? 16.234 7.828 16.672 1 98.31 36 PRO B C 1
ATOM 3805 O O . PRO B 1 36 ? 17.031 7.77 17.625 1 98.31 36 PRO B O 1
ATOM 3808 N N . THR B 1 37 ? 15.062 8.406 16.75 1 98.12 37 THR B N 1
ATOM 3809 C CA . THR B 1 37 ? 14.336 8.469 18.016 1 98.12 37 THR B CA 1
ATOM 3810 C C . THR B 1 37 ? 13.375 7.289 18.141 1 98.12 37 THR B C 1
ATOM 3812 O O . THR B 1 37 ? 12.344 7.242 17.469 1 98.12 37 THR B O 1
ATOM 3815 N N . VAL B 1 38 ? 13.672 6.379 19 1 98.5 38 VAL B N 1
ATOM 3816 C CA . VAL B 1 38 ? 12.906 5.141 19.094 1 98.5 38 VAL B CA 1
ATOM 3817 C C . VAL B 1 38 ? 11.758 5.32 20.094 1 98.5 38 VAL B C 1
ATOM 3819 O O . VAL B 1 38 ? 11.984 5.656 21.25 1 98.5 38 VAL B O 1
ATOM 3822 N N . LEU B 1 39 ? 10.531 5.16 19.641 1 98.62 39 LEU B N 1
ATOM 3823 C CA . LEU B 1 39 ? 9.367 5.152 20.516 1 98.62 39 LEU B CA 1
ATOM 3824 C C . LEU B 1 39 ? 9.141 3.766 21.125 1 98.62 39 LEU B C 1
ATOM 3826 O O . LEU B 1 39 ? 9.32 2.756 20.438 1 98.62 39 LEU B O 1
ATOM 3830 N N . SER B 1 40 ? 8.734 3.742 22.391 1 98.12 40 SER B N 1
ATOM 3831 C CA . SER B 1 40 ? 8.695 2.465 23.094 1 98.12 40 SER B CA 1
ATOM 3832 C C . SER B 1 40 ? 7.262 2.064 23.422 1 98.12 40 SER B C 1
ATOM 3834 O O . SER B 1 40 ? 6.926 0.878 23.406 1 98.12 40 SER B O 1
ATOM 3836 N N . SER B 1 41 ? 6.469 3.014 23.812 1 98.69 41 SER B N 1
ATOM 3837 C CA . SER B 1 41 ? 5.098 2.689 24.203 1 98.69 41 SER B CA 1
ATOM 3838 C C . SER B 1 41 ? 4.18 3.896 24.047 1 98.69 41 SER B C 1
ATOM 3840 O O . SER B 1 41 ? 4.652 5.031 23.922 1 98.69 41 SER B O 1
ATOM 3842 N N . GLY B 1 42 ? 2.871 3.631 23.938 1 98.56 42 GLY B N 1
ATOM 3843 C CA . GLY B 1 42 ? 1.848 4.664 23.891 1 98.56 42 GLY B CA 1
ATOM 3844 C C . GLY B 1 42 ? 0.607 4.309 24.688 1 98.56 42 GLY B C 1
ATOM 3845 O O . GLY B 1 42 ? 0.225 3.141 24.766 1 98.56 42 GLY B O 1
ATOM 3846 N N . ARG B 1 43 ? -0.048 5.266 25.281 1 98.31 43 ARG B N 1
ATOM 3847 C CA . ARG B 1 43 ? -1.3 5.129 26.031 1 98.31 43 ARG B CA 1
ATOM 3848 C C . ARG B 1 43 ? -2.121 6.414 25.953 1 98.31 43 ARG B C 1
ATOM 3850 O O . ARG B 1 43 ? -1.648 7.48 26.344 1 98.31 43 ARG B O 1
ATOM 3857 N N . GLY B 1 44 ? -3.373 6.238 25.547 1 98.25 44 GLY B N 1
ATOM 3858 C CA . GLY B 1 44 ? -4.148 7.453 25.344 1 98.25 44 GLY B CA 1
ATOM 3859 C C . GLY B 1 44 ? -3.494 8.43 24.391 1 98.25 44 GLY B C 1
ATOM 3860 O O . GLY B 1 44 ? -3.154 8.062 23.266 1 98.25 44 GLY B O 1
ATOM 3861 N N . ALA B 1 45 ? -3.234 9.641 24.859 1 98.44 45 ALA B N 1
ATOM 3862 C CA . ALA B 1 45 ? -2.621 10.672 24.031 1 98.44 45 ALA B CA 1
ATOM 3863 C C . ALA B 1 45 ? -1.123 10.773 24.297 1 98.44 45 ALA B C 1
ATOM 3865 O O . ALA B 1 45 ? -0.461 11.703 23.812 1 98.44 45 ALA B O 1
ATOM 3866 N N . TRP B 1 46 ? -0.559 9.789 25 1 98.75 46 TRP B N 1
ATOM 3867 C CA . TRP B 1 46 ? 0.812 9.906 25.484 1 98.75 46 TRP B CA 1
ATOM 3868 C C . TRP B 1 46 ? 1.715 8.867 24.828 1 98.75 46 TRP B C 1
ATOM 3870 O O . TRP B 1 46 ? 1.295 7.734 24.594 1 98.75 46 TRP B O 1
ATOM 3880 N N . LEU B 1 47 ? 2.936 9.25 24.562 1 98.75 47 LEU B N 1
ATOM 3881 C CA . LEU B 1 47 ? 4.012 8.383 24.094 1 98.75 47 LEU B CA 1
ATOM 3882 C C . LEU B 1 47 ? 5.176 8.383 25.078 1 98.75 47 LEU B C 1
ATOM 3884 O O . LEU B 1 47 ? 5.391 9.367 25.797 1 98.75 47 LEU B O 1
ATOM 3888 N N . THR B 1 48 ? 5.855 7.312 25.125 1 98.69 48 THR B N 1
ATOM 3889 C CA . THR B 1 48 ? 7.133 7.219 25.828 1 98.69 48 THR B CA 1
ATOM 3890 C C . THR B 1 48 ? 8.227 6.73 24.875 1 98.69 48 THR B C 1
ATOM 3892 O O . THR B 1 48 ? 8.047 5.738 24.172 1 98.69 48 THR B O 1
ATOM 3895 N N . ASP B 1 49 ? 9.32 7.465 24.797 1 98.06 49 ASP B N 1
ATOM 3896 C CA . ASP B 1 49 ? 10.406 7.008 23.938 1 98.06 49 ASP B CA 1
ATOM 3897 C C . ASP B 1 49 ? 11.312 6.023 24.672 1 98.06 49 ASP B C 1
ATOM 3899 O O . ASP B 1 49 ? 11.078 5.703 25.828 1 98.06 49 ASP B O 1
ATOM 3903 N N . ALA B 1 50 ? 12.258 5.512 24.016 1 97.06 50 ALA B N 1
ATOM 3904 C CA . ALA B 1 50 ? 13.086 4.426 24.531 1 97.06 50 ALA B CA 1
ATOM 3905 C C . ALA B 1 50 ? 13.969 4.91 25.672 1 97.06 50 ALA B C 1
ATOM 3907 O O . ALA B 1 50 ? 14.523 4.102 26.422 1 97.06 50 ALA B O 1
ATOM 3908 N N . ARG B 1 51 ? 14.117 6.191 25.875 1 95.81 51 ARG B N 1
ATOM 3909 C CA . ARG B 1 51 ? 14.914 6.75 26.969 1 95.81 51 ARG B CA 1
ATOM 3910 C C . ARG B 1 51 ? 14.039 7.086 28.172 1 95.81 51 ARG B C 1
ATOM 3912 O O . ARG B 1 51 ? 14.539 7.594 29.172 1 95.81 51 ARG B O 1
ATOM 3919 N N . GLY B 1 52 ? 12.789 6.902 28.031 1 97.12 52 GLY B N 1
ATOM 3920 C CA . GLY B 1 52 ? 11.883 7.109 29.156 1 97.12 52 GLY B CA 1
ATOM 3921 C C . GLY B 1 52 ? 11.25 8.484 29.156 1 97.12 52 GLY B C 1
ATOM 3922 O O . GLY B 1 52 ? 10.539 8.844 30.094 1 97.12 52 GLY B O 1
ATOM 3923 N N . HIS B 1 53 ? 11.445 9.266 28.141 1 98.06 53 HIS B N 1
ATOM 3924 C CA . HIS B 1 53 ? 10.836 10.586 28.016 1 98.06 53 HIS B CA 1
ATOM 3925 C C . HIS B 1 53 ? 9.367 10.484 27.625 1 98.06 53 HIS B C 1
ATOM 3927 O O . HIS B 1 53 ? 9.031 9.867 26.625 1 98.06 53 HIS B O 1
ATOM 3933 N N . GLU B 1 54 ? 8.523 11.047 28.453 1 98.44 54 GLU B N 1
ATOM 3934 C CA . GLU B 1 54 ? 7.09 11.047 28.188 1 98.44 54 GLU B CA 1
ATOM 3935 C C . GLU B 1 54 ? 6.684 12.258 27.359 1 98.44 54 GLU B C 1
ATOM 3937 O O . GLU B 1 54 ? 7.094 13.383 27.641 1 98.44 54 GLU B O 1
ATOM 3942 N N . LEU B 1 55 ? 5.914 12.016 26.359 1 98.69 55 LEU B N 1
ATOM 3943 C CA . LEU B 1 55 ? 5.547 13.039 25.391 1 98.69 55 LEU B CA 1
ATOM 3944 C C . LEU B 1 55 ? 4.035 13.078 25.188 1 98.69 55 LEU B C 1
ATOM 3946 O O . LEU B 1 55 ? 3.395 12.039 25.031 1 98.69 55 LEU B O 1
ATOM 3950 N N . LEU B 1 56 ? 3.49 14.258 25.359 1 98.88 56 LEU B N 1
ATOM 3951 C CA . LEU B 1 56 ? 2.123 14.453 24.891 1 98.88 56 LEU B CA 1
ATOM 3952 C C . LEU B 1 56 ? 2.08 14.57 23.359 1 98.88 56 LEU B C 1
ATOM 3954 O O . LEU B 1 56 ? 2.713 15.453 22.781 1 98.88 56 LEU B O 1
ATOM 3958 N N . ASP B 1 57 ? 1.416 13.68 22.75 1 98.81 57 ASP B N 1
ATOM 3959 C CA . ASP B 1 57 ? 1.362 13.617 21.297 1 98.81 57 ASP B CA 1
ATOM 3960 C C . ASP B 1 57 ? 0.289 14.555 20.734 1 98.81 57 ASP B C 1
ATOM 3962 O O . ASP B 1 57 ? -0.871 14.156 20.594 1 98.81 57 ASP B O 1
ATOM 3966 N N . ALA B 1 58 ? 0.695 15.703 20.312 1 98.75 58 ALA B N 1
ATOM 3967 C CA . ALA B 1 58 ? -0.235 16.703 19.797 1 98.75 58 ALA B CA 1
ATOM 3968 C C . ALA B 1 58 ? -0.422 16.547 18.297 1 98.75 58 ALA B C 1
ATOM 3970 O O . ALA B 1 58 ? -0.996 17.422 17.641 1 98.75 58 ALA B O 1
ATOM 3971 N N . PHE B 1 59 ? 0.054 15.477 17.766 1 98.38 59 PHE B N 1
ATOM 3972 C CA . PHE B 1 59 ? -0 15.25 16.328 1 98.38 59 PHE B CA 1
ATOM 3973 C C . PHE B 1 59 ? -0.662 13.922 16 1 98.38 59 PHE B C 1
ATOM 3975 O O . PHE B 1 59 ? -0.932 13.617 14.836 1 98.38 59 PHE B O 1
ATOM 3982 N N . ALA B 1 60 ? -0.911 13.102 17.047 1 98.12 60 ALA B N 1
ATOM 3983 C CA . ALA B 1 60 ? -1.553 11.797 16.938 1 98.12 60 ALA B CA 1
ATOM 3984 C C . ALA B 1 60 ? -0.803 10.898 15.961 1 98.12 60 ALA B C 1
ATOM 3986 O O . ALA B 1 60 ? -1.395 10.367 15.016 1 98.12 60 ALA B O 1
ATOM 3987 N N . GLY B 1 61 ? 0.424 10.625 16.219 1 97.62 61 GLY B N 1
ATOM 3988 C CA . GLY B 1 61 ? 1.27 9.883 15.297 1 97.62 61 GLY B CA 1
ATOM 3989 C C . GLY B 1 61 ? 1.597 10.656 14.039 1 97.62 61 GLY B C 1
ATOM 3990 O O . GLY B 1 61 ? 2.393 11.594 14.062 1 97.62 61 GLY B O 1
ATOM 3991 N N . LEU B 1 62 ? 1.105 10.336 12.922 1 97.81 62 LEU B N 1
ATOM 3992 C CA . LEU B 1 62 ? 1.138 11.016 11.625 1 97.81 62 LEU B CA 1
ATOM 3993 C C . LEU B 1 62 ? -0.275 11.273 11.117 1 97.81 62 LEU B C 1
ATOM 3995 O O . LEU B 1 62 ? -0.63 10.852 10.016 1 97.81 62 LEU B O 1
ATOM 3999 N N . TRP B 1 63 ? -1.103 11.938 11.93 1 95.75 63 TRP B N 1
ATOM 4000 C CA . TRP B 1 63 ? -2.498 12.273 11.664 1 95.75 63 TRP B CA 1
ATOM 4001 C C . TRP B 1 63 ? -3.393 11.047 11.836 1 95.75 63 TRP B C 1
ATOM 4003 O O . TRP B 1 63 ? -4.562 11.07 11.453 1 95.75 63 TRP B O 1
ATOM 4013 N N . CYS B 1 64 ? -2.912 9.93 12.352 1 98.31 64 CYS B N 1
ATOM 4014 C CA . CYS B 1 64 ? -3.686 8.727 12.086 1 98.31 64 CYS B CA 1
ATOM 4015 C C . CYS B 1 64 ? -4.117 8.055 13.391 1 98.31 64 CYS B C 1
ATOM 4017 O O . CYS B 1 64 ? -4.926 7.129 13.375 1 98.31 64 CYS B O 1
ATOM 4019 N N . VAL B 1 65 ? -3.662 8.523 14.625 1 98.75 65 VAL B N 1
ATOM 4020 C CA . VAL B 1 65 ? -4.031 7.914 15.898 1 98.75 65 VAL B CA 1
ATOM 4021 C C . VAL B 1 65 ? -5.219 8.664 16.5 1 98.75 65 VAL B C 1
ATOM 4023 O O . VAL B 1 65 ? -5.094 9.289 17.562 1 98.75 65 VAL B O 1
ATOM 4026 N N . ASN B 1 66 ? -6.359 8.445 15.945 1 98.75 66 ASN B N 1
ATOM 4027 C CA . ASN B 1 66 ? -7.551 9.219 16.281 1 98.75 66 ASN B CA 1
ATOM 4028 C C . ASN B 1 66 ? -8.133 8.781 17.625 1 98.75 66 ASN B C 1
ATOM 4030 O O . ASN B 1 66 ? -8.633 9.609 18.391 1 98.75 66 ASN B O 1
ATOM 4034 N N . VAL B 1 67 ? -8.062 7.512 17.984 1 98.81 67 VAL B N 1
ATOM 4035 C CA . VAL B 1 67 ? -8.766 7.016 19.156 1 98.81 67 VAL B CA 1
ATOM 4036 C C . VAL B 1 67 ? -7.773 6.793 20.297 1 98.81 67 VAL B C 1
ATOM 4038 O O . VAL B 1 67 ? -8.102 6.145 21.297 1 98.81 67 VAL B O 1
ATOM 4041 N N . GLY B 1 68 ? -6.527 7.328 20.141 1 98.69 68 GLY B N 1
ATOM 4042 C CA . GLY B 1 68 ? -5.512 7.172 21.172 1 98.69 68 GLY B CA 1
ATOM 4043 C C . GLY B 1 68 ? -4.832 5.816 21.141 1 98.69 68 GLY B C 1
ATOM 4044 O O . GLY B 1 68 ? -5.332 4.883 20.5 1 98.69 68 GLY B O 1
ATOM 4045 N N . TYR B 1 69 ? -3.732 5.719 21.812 1 98.56 69 TYR B N 1
ATOM 4046 C CA . TYR B 1 69 ? -2.98 4.477 21.969 1 98.56 69 TYR B CA 1
ATOM 4047 C C . TYR B 1 69 ? -3.582 3.602 23.062 1 98.56 69 TYR B C 1
ATOM 4049 O O . TYR B 1 69 ? -4.148 4.109 24.031 1 98.56 69 TYR B O 1
ATOM 4057 N N . GLY B 1 70 ? -3.475 2.283 22.859 1 96.31 70 GLY B N 1
ATOM 4058 C CA . GLY B 1 70 ? -3.746 1.363 23.953 1 96.31 70 GLY B CA 1
ATOM 4059 C C . GLY B 1 70 ? -5.215 1 24.078 1 96.31 70 GLY B C 1
ATOM 4060 O O . GLY B 1 70 ? -5.688 0.662 25.156 1 96.31 70 GLY B O 1
ATOM 4061 N N . GLN B 1 71 ? -6.035 1.107 23.031 1 98.44 71 GLN B N 1
ATOM 4062 C CA . GLN B 1 71 ? -7.422 0.664 23.062 1 98.44 71 GLN B CA 1
ATOM 4063 C C . GLN B 1 71 ? -7.516 -0.858 23.109 1 98.44 71 GLN B C 1
ATOM 4065 O O . GLN B 1 71 ? -7.426 -1.526 22.078 1 98.44 71 GLN B O 1
ATOM 4070 N N . GLU B 1 72 ? -7.848 -1.379 24.312 1 98.69 72 GLU B N 1
ATOM 4071 C CA . GLU B 1 72 ? -7.836 -2.824 24.516 1 98.69 72 GLU B CA 1
ATOM 4072 C C . GLU B 1 72 ? -8.875 -3.516 23.641 1 98.69 72 GLU B C 1
ATOM 4074 O O . GLU B 1 72 ? -8.648 -4.629 23.156 1 98.69 72 GLU B O 1
ATOM 4079 N N . SER B 1 73 ? -10.031 -2.918 23.469 1 98.81 73 SER B N 1
ATOM 4080 C CA . SER B 1 73 ? -11.07 -3.551 22.672 1 98.81 73 SER B CA 1
ATOM 4081 C C . SER B 1 73 ? -10.617 -3.73 21.219 1 98.81 73 SER B C 1
ATOM 4083 O O . SER B 1 73 ? -11.008 -4.695 20.562 1 98.81 73 SER B O 1
ATOM 4085 N N . VAL B 1 74 ? -9.828 -2.801 20.703 1 98.94 74 VAL B N 1
ATOM 4086 C CA . VAL B 1 74 ? -9.289 -2.922 19.344 1 98.94 74 VAL B CA 1
ATOM 4087 C C . VAL B 1 74 ? -8.289 -4.078 19.297 1 98.94 74 VAL B C 1
ATOM 4089 O O . VAL B 1 74 ? -8.289 -4.859 18.328 1 98.94 74 VAL B O 1
ATOM 4092 N N . VAL B 1 75 ? -7.426 -4.188 20.344 1 98.88 75 VAL B N 1
ATOM 4093 C CA . VAL B 1 75 ? -6.453 -5.273 20.438 1 98.88 75 VAL B CA 1
ATOM 4094 C C . VAL B 1 75 ? -7.172 -6.617 20.406 1 98.88 75 VAL B C 1
ATOM 4096 O O . VAL B 1 75 ? -6.766 -7.531 19.688 1 98.88 75 VAL B O 1
ATOM 4099 N N . GLN B 1 76 ? -8.234 -6.719 21.109 1 98.88 76 GLN B N 1
ATOM 4100 C CA . GLN B 1 76 ? -8.984 -7.965 21.203 1 98.88 76 GLN B CA 1
ATOM 4101 C C . GLN B 1 76 ? -9.656 -8.305 19.875 1 98.88 76 GLN B C 1
ATOM 4103 O O . GLN B 1 76 ? -9.688 -9.469 19.469 1 98.88 76 GLN B O 1
ATOM 4108 N N . ALA B 1 77 ? -10.227 -7.309 19.234 1 98.88 77 ALA B N 1
ATOM 4109 C CA . ALA B 1 77 ? -10.852 -7.527 17.922 1 98.88 77 ALA B CA 1
ATOM 4110 C C . ALA B 1 77 ? -9.844 -8.07 16.922 1 98.88 77 ALA B C 1
ATOM 4112 O O . ALA B 1 77 ? -10.156 -8.992 16.156 1 98.88 77 ALA B O 1
ATOM 4113 N N . ALA B 1 78 ? -8.672 -7.484 16.922 1 98.88 78 ALA B N 1
ATOM 4114 C CA . ALA B 1 78 ? -7.613 -7.934 16.016 1 98.88 78 ALA B CA 1
ATOM 4115 C C . ALA B 1 78 ? -7.199 -9.367 16.328 1 98.88 78 ALA B C 1
ATOM 4117 O O . ALA B 1 78 ? -7.082 -10.195 15.422 1 98.88 78 ALA B O 1
ATOM 4118 N N . ALA B 1 79 ? -6.941 -9.633 17.609 1 98.81 79 ALA B N 1
ATOM 4119 C CA . ALA B 1 79 ? -6.457 -10.945 18.031 1 98.81 79 ALA B CA 1
ATOM 4120 C C . ALA B 1 79 ? -7.484 -12.031 17.734 1 98.81 79 ALA B C 1
ATOM 4122 O O . ALA B 1 79 ? -7.129 -13.117 17.266 1 98.81 79 ALA B O 1
ATOM 4123 N N . GLU B 1 80 ? -8.75 -11.766 18.016 1 98.81 80 GLU B N 1
ATOM 4124 C CA . GLU B 1 80 ? -9.82 -12.734 17.766 1 98.81 80 GLU B CA 1
ATOM 4125 C C . GLU B 1 80 ? -9.922 -13.055 16.266 1 98.81 80 GLU B C 1
ATOM 4127 O O . GLU B 1 80 ? -10.023 -14.227 15.891 1 98.81 80 GLU B O 1
ATOM 4132 N N . GLN B 1 81 ? -9.93 -12.031 15.445 1 98.88 81 GLN B N 1
ATOM 4133 C CA . GLN B 1 81 ? -10.008 -12.242 14.008 1 98.88 81 GLN B CA 1
ATOM 4134 C C . GLN B 1 81 ? -8.797 -13.016 13.492 1 98.88 81 GLN B C 1
ATOM 4136 O O . GLN B 1 81 ? -8.93 -13.898 12.641 1 98.88 81 GLN B O 1
ATOM 4141 N N . MET B 1 82 ? -7.59 -12.633 13.969 1 98.81 82 MET B N 1
ATOM 4142 C CA . MET B 1 82 ? -6.355 -13.289 13.539 1 98.81 82 MET B CA 1
ATOM 4143 C C . MET B 1 82 ? -6.375 -14.766 13.891 1 98.81 82 MET B C 1
ATOM 4145 O O . MET B 1 82 ? -5.883 -15.602 13.125 1 98.81 82 MET B O 1
ATOM 4149 N N . ARG B 1 83 ? -6.926 -15.102 15.055 1 98.5 83 ARG B N 1
ATOM 4150 C CA . ARG B 1 83 ? -7.023 -16.484 15.5 1 98.5 83 ARG B CA 1
ATOM 4151 C C . ARG B 1 83 ? -8.008 -17.266 14.641 1 98.5 83 ARG B C 1
ATOM 4153 O O . ARG B 1 83 ? -7.766 -18.438 14.312 1 98.5 83 ARG B O 1
ATOM 4160 N N . ARG B 1 84 ? -9.086 -16.625 14.305 1 98.62 84 ARG B N 1
ATOM 4161 C CA . ARG B 1 84 ? -10.156 -17.281 13.562 1 98.62 84 ARG B CA 1
ATOM 4162 C C . ARG B 1 84 ? -9.805 -17.406 12.086 1 98.62 84 ARG B C 1
ATOM 4164 O O . ARG B 1 84 ? -9.961 -18.469 11.492 1 98.62 84 ARG B O 1
ATOM 4171 N N . LEU B 1 85 ? -9.383 -16.375 11.508 1 98.81 85 LEU B N 1
ATOM 4172 C CA . LEU B 1 85 ? -9.086 -16.266 10.086 1 98.81 85 LEU B CA 1
ATOM 4173 C C . LEU B 1 85 ? -8.148 -15.094 9.812 1 98.81 85 LEU B C 1
ATOM 4175 O O . LEU B 1 85 ? -8.594 -13.984 9.531 1 98.81 85 LEU B O 1
ATOM 4179 N N . PRO B 1 86 ? -6.852 -15.391 9.805 1 98.75 86 PRO B N 1
ATOM 4180 C CA . PRO B 1 86 ? -5.883 -14.297 9.664 1 98.75 86 PRO B CA 1
ATOM 4181 C C . PRO B 1 86 ? -5.855 -13.719 8.25 1 98.75 86 PRO B C 1
ATOM 4183 O O . PRO B 1 86 ? -5.43 -12.578 8.055 1 98.75 86 PRO B O 1
ATOM 4186 N N . TYR B 1 87 ? -6.285 -14.547 7.301 1 98.81 87 TYR B N 1
ATOM 4187 C CA . TYR B 1 87 ? -6.242 -14.117 5.91 1 98.81 87 TYR B CA 1
ATOM 4188 C C . TYR B 1 87 ? -7.383 -14.734 5.109 1 98.81 87 TYR B C 1
ATOM 4190 O O . TYR B 1 87 ? -7.719 -15.906 5.305 1 98.81 87 TYR B O 1
ATOM 4198 N N . ALA B 1 88 ? -7.988 -13.945 4.297 1 98.5 88 ALA B N 1
ATOM 4199 C CA . ALA B 1 88 ? -8.938 -14.352 3.264 1 98.5 88 ALA B CA 1
ATOM 4200 C C . ALA B 1 88 ? -8.797 -13.484 2.014 1 98.5 88 ALA B C 1
ATOM 4202 O O . ALA B 1 88 ? -8.953 -12.266 2.074 1 98.5 88 ALA B O 1
ATOM 4203 N N . THR B 1 89 ? -8.461 -14.078 0.94 1 97.94 89 THR B N 1
ATOM 4204 C CA . THR B 1 89 ? -8.289 -13.289 -0.274 1 97.94 89 THR B CA 1
ATOM 4205 C C . THR B 1 89 ? -9.617 -12.703 -0.735 1 97.94 89 THR B C 1
ATOM 4207 O O . THR B 1 89 ? -10.672 -13.32 -0.558 1 97.94 89 THR B O 1
ATOM 4210 N N . GLY B 1 90 ? -9.578 -11.508 -1.266 1 97.31 90 GLY B N 1
ATOM 4211 C CA . GLY B 1 90 ? -10.727 -10.922 -1.94 1 97.31 90 GLY B CA 1
ATOM 4212 C C . GLY B 1 90 ? -10.797 -11.273 -3.416 1 97.31 90 GLY B C 1
ATOM 4213 O O . GLY B 1 90 ? -11.773 -10.945 -4.094 1 97.31 90 GLY B O 1
ATOM 4214 N N . TYR B 1 91 ? -9.781 -11.969 -3.941 1 97.31 91 TYR B N 1
ATOM 4215 C CA . TYR B 1 91 ? -9.742 -12.43 -5.324 1 97.31 91 TYR B CA 1
ATOM 4216 C C . TYR B 1 91 ? -10.719 -13.578 -5.547 1 97.31 91 TYR B C 1
ATOM 4218 O O . TYR B 1 91 ? -11.148 -14.227 -4.59 1 97.31 91 TYR B O 1
ATOM 4226 N N . PHE B 1 92 ? -11.141 -13.812 -6.812 1 96.88 92 PHE B N 1
ATOM 4227 C CA . PHE B 1 92 ? -11.867 -14.992 -7.273 1 96.88 92 PHE B CA 1
ATOM 4228 C C . PHE B 1 92 ? -13.219 -15.094 -6.582 1 96.88 92 PHE B C 1
ATOM 4230 O O . PHE B 1 92 ? -13.68 -16.203 -6.285 1 96.88 92 PHE B O 1
ATOM 4237 N N . HIS B 1 93 ? -13.75 -14.016 -6.133 1 97.69 93 HIS B N 1
ATOM 4238 C CA . HIS B 1 93 ? -15.086 -13.891 -5.555 1 97.69 93 HIS B CA 1
ATOM 4239 C C . HIS B 1 93 ? -15.109 -14.398 -4.117 1 97.69 93 HIS B C 1
ATOM 4241 O O . HIS B 1 93 ? -16.188 -14.617 -3.551 1 97.69 93 HIS B O 1
ATOM 4247 N N . PHE B 1 94 ? -13.906 -14.633 -3.482 1 98.56 94 PHE B N 1
ATOM 4248 C CA . PHE B 1 94 ? -13.852 -14.938 -2.057 1 98.56 94 PHE B CA 1
ATOM 4249 C C . PHE B 1 94 ? -14.039 -13.664 -1.23 1 98.56 94 PHE B C 1
ATOM 4251 O O . PHE B 1 94 ? -13.812 -12.562 -1.721 1 98.56 94 PHE B O 1
ATOM 4258 N N . SER B 1 95 ? -14.523 -13.836 -0.023 1 98.56 95 SER B N 1
ATOM 4259 C CA . SER B 1 95 ? -14.742 -12.719 0.89 1 98.56 95 SER B CA 1
ATOM 4260 C C . SER B 1 95 ? -14.641 -13.164 2.344 1 98.56 95 SER B C 1
ATOM 4262 O O . SER B 1 95 ? -14.375 -14.336 2.621 1 98.56 95 SER B O 1
ATOM 4264 N N . SER B 1 96 ? -14.672 -12.266 3.227 1 98.75 96 SER B N 1
ATOM 4265 C CA . SER B 1 96 ? -14.758 -12.5 4.664 1 98.75 96 SER B CA 1
ATOM 4266 C C . SER B 1 96 ? -15.781 -11.586 5.32 1 98.75 96 SER B C 1
ATOM 4268 O O . SER B 1 96 ? -16.078 -10.5 4.809 1 98.75 96 SER B O 1
ATOM 4270 N N . GLU B 1 97 ? -16.328 -12.008 6.379 1 98.69 97 GLU B N 1
ATOM 4271 C CA . GLU B 1 97 ? -17.391 -11.273 7.039 1 98.69 97 GLU B CA 1
ATOM 4272 C C . GLU B 1 97 ? -16.938 -9.891 7.473 1 98.69 97 GLU B C 1
ATOM 4274 O O . GLU B 1 97 ? -17.625 -8.898 7.234 1 98.69 97 GLU B O 1
ATOM 4279 N N . PRO B 1 98 ? -15.766 -9.742 8.102 1 98.88 98 PRO B N 1
ATOM 4280 C CA . PRO B 1 98 ? -15.383 -8.391 8.531 1 98.88 98 PRO B CA 1
ATOM 4281 C C . PRO B 1 98 ? -15.234 -7.422 7.363 1 98.88 98 PRO B C 1
ATOM 4283 O O . PRO B 1 98 ? -15.594 -6.246 7.484 1 98.88 98 PRO B O 1
ATOM 4286 N N . ALA B 1 99 ? -14.742 -7.867 6.25 1 98.88 99 ALA B N 1
ATOM 4287 C CA . ALA B 1 99 ? -14.609 -7.004 5.082 1 98.88 99 ALA B CA 1
ATOM 4288 C C . ALA B 1 99 ? -15.977 -6.57 4.562 1 98.88 99 ALA B C 1
ATOM 4290 O O . ALA B 1 99 ? -16.172 -5.406 4.203 1 98.88 99 ALA B O 1
ATOM 4291 N N . ILE B 1 100 ? -16.906 -7.5 4.508 1 98.94 100 ILE B N 1
ATOM 4292 C CA . ILE B 1 100 ? -18.266 -7.23 4.035 1 98.94 100 ILE B CA 1
ATOM 4293 C C . ILE B 1 100 ? -18.938 -6.223 4.961 1 98.94 100 ILE B C 1
ATOM 4295 O O . ILE B 1 100 ? -19.516 -5.234 4.5 1 98.94 100 ILE B O 1
ATOM 4299 N N . ARG B 1 101 ? -18.828 -6.473 6.266 1 98.88 101 ARG B N 1
ATOM 4300 C CA . ARG B 1 101 ? -19.453 -5.605 7.258 1 98.88 101 ARG B CA 1
ATOM 4301 C C . ARG B 1 101 ? -18.828 -4.219 7.25 1 98.88 101 ARG B C 1
ATOM 4303 O O . ARG B 1 101 ? -19.516 -3.219 7.473 1 98.88 101 ARG B O 1
ATOM 4310 N N . LEU B 1 102 ? -17.562 -4.168 7.012 1 98.94 102 LEU B N 1
ATOM 4311 C CA . LEU B 1 102 ? -16.891 -2.869 6.934 1 98.94 102 LEU B CA 1
ATOM 4312 C C . LEU B 1 102 ? -17.391 -2.074 5.73 1 98.94 102 LEU B C 1
ATOM 4314 O O . LEU B 1 102 ? -17.625 -0.867 5.832 1 98.94 102 LEU B O 1
ATOM 4318 N N . ALA B 1 103 ? -17.484 -2.725 4.578 1 98.94 103 ALA B N 1
ATOM 4319 C CA . ALA B 1 103 ? -18.016 -2.043 3.4 1 98.94 103 ALA B CA 1
ATOM 4320 C C . ALA B 1 103 ? -19.391 -1.45 3.684 1 98.94 103 ALA B C 1
ATOM 4322 O O . ALA B 1 103 ? -19.656 -0.303 3.324 1 98.94 103 ALA B O 1
ATOM 4323 N N . GLU B 1 104 ? -20.203 -2.236 4.305 1 98.88 104 GLU B N 1
ATOM 4324 C CA . GLU B 1 104 ? -21.547 -1.768 4.668 1 98.88 104 GLU B CA 1
ATOM 4325 C C . GLU B 1 104 ? -21.469 -0.543 5.578 1 98.88 104 GLU B C 1
ATOM 4327 O O . GLU B 1 104 ? -22.156 0.452 5.344 1 98.88 104 GLU B O 1
ATOM 4332 N N . LYS B 1 105 ? -20.703 -0.656 6.613 1 98.94 105 LYS B N 1
ATOM 4333 C CA . LYS B 1 105 ? -20.578 0.431 7.582 1 98.94 105 LYS B CA 1
ATOM 4334 C C . LYS B 1 105 ? -20.062 1.706 6.914 1 98.94 105 LYS B C 1
ATOM 4336 O O . LYS B 1 105 ? -20.547 2.801 7.207 1 98.94 105 LYS B O 1
ATOM 4341 N N . LEU B 1 106 ? -19.109 1.604 6.051 1 98.94 106 LEU B N 1
ATOM 4342 C CA . LEU B 1 106 ? -18.562 2.773 5.367 1 98.94 106 LEU B CA 1
ATOM 4343 C C . LEU B 1 106 ? -19.625 3.439 4.504 1 98.94 106 LEU B C 1
ATOM 4345 O O . LEU B 1 106 ? -19.719 4.668 4.469 1 98.94 106 LEU B O 1
ATOM 4349 N N . VAL B 1 107 ? -20.391 2.654 3.809 1 98.88 107 VAL B N 1
ATOM 4350 C CA . VAL B 1 107 ? -21.453 3.215 2.984 1 98.88 107 VAL B CA 1
ATOM 4351 C C . VAL B 1 107 ? -22.453 3.961 3.867 1 98.88 107 VAL B C 1
ATOM 4353 O O . VAL B 1 107 ? -22.984 5 3.471 1 98.88 107 VAL B O 1
ATOM 4356 N N . GLN B 1 108 ? -22.672 3.459 5.043 1 98.75 108 GLN B N 1
ATOM 4357 C CA . GLN B 1 108 ? -23.641 4.043 5.965 1 98.75 108 GLN B CA 1
ATOM 4358 C C . GLN B 1 108 ? -23.172 5.402 6.473 1 98.75 108 GLN B C 1
ATOM 4360 O O . GLN B 1 108 ? -23.984 6.293 6.73 1 98.75 108 GLN B O 1
ATOM 4365 N N . ILE B 1 109 ? -21.891 5.609 6.57 1 98.75 109 ILE B N 1
ATOM 4366 C CA . ILE B 1 109 ? -21.438 6.777 7.32 1 98.75 109 ILE B CA 1
ATOM 4367 C C . ILE B 1 109 ? -20.844 7.805 6.363 1 98.75 109 ILE B C 1
ATOM 4369 O O . ILE B 1 109 ? -20.547 8.938 6.762 1 98.75 109 ILE B O 1
ATOM 4373 N N . THR B 1 110 ? -20.625 7.461 5.102 1 98.62 110 THR B N 1
ATOM 4374 C CA . THR B 1 110 ? -20.109 8.391 4.113 1 98.62 110 THR B CA 1
ATOM 4375 C C . THR B 1 110 ? -21.234 9.055 3.336 1 98.62 110 THR B C 1
ATOM 4377 O O . THR B 1 110 ? -22.406 8.688 3.492 1 98.62 110 THR B O 1
ATOM 4380 N N . PRO B 1 111 ? -20.906 10.156 2.498 1 98.5 111 PRO B N 1
ATOM 4381 C CA . PRO B 1 111 ? -21.953 10.828 1.724 1 98.5 111 PRO B CA 1
ATOM 4382 C C . PRO B 1 111 ? -22.781 9.859 0.887 1 98.5 111 PRO B C 1
ATOM 4384 O O . PRO B 1 111 ? -22.25 8.875 0.366 1 98.5 111 PRO B O 1
ATOM 4387 N N . ARG B 1 112 ? -24.062 10.141 0.651 1 97.81 112 ARG B N 1
ATOM 4388 C CA . ARG B 1 112 ? -25.062 9.242 0.067 1 97.81 112 ARG B CA 1
ATOM 4389 C C . ARG B 1 112 ? -24.688 8.859 -1.36 1 97.81 112 ARG B C 1
ATOM 4391 O O . ARG B 1 112 ? -25.109 7.816 -1.863 1 97.81 112 ARG B O 1
ATOM 4398 N N . SER B 1 113 ? -23.844 9.648 -1.97 1 97.75 113 SER B N 1
ATOM 4399 C CA . SER B 1 113 ? -23.453 9.375 -3.348 1 97.75 113 SER B CA 1
ATOM 4400 C C . SER B 1 113 ? -22.547 8.148 -3.432 1 97.75 113 SER B C 1
ATOM 4402 O O . SER B 1 113 ? -22.375 7.57 -4.508 1 97.75 113 SER B O 1
ATOM 4404 N N . LEU B 1 114 ? -21.938 7.797 -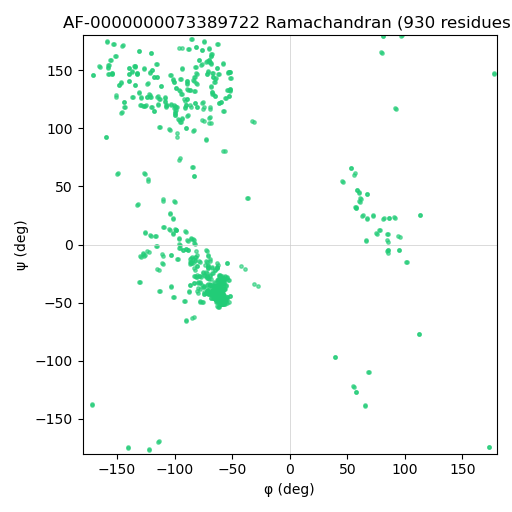2.348 1 98.81 114 LEU B N 1
ATOM 4405 C CA . LEU B 1 114 ? -20.891 6.773 -2.34 1 98.81 114 LEU B CA 1
ATOM 4406 C C . LEU B 1 114 ? -21.453 5.434 -1.873 1 98.81 114 LEU B C 1
ATOM 4408 O O . LEU B 1 114 ? -21.797 5.273 -0.698 1 98.81 114 LEU B O 1
ATOM 4412 N N . ASN B 1 115 ? -21.484 4.441 -2.811 1 98.81 115 ASN B N 1
ATOM 4413 C CA . ASN B 1 115 ? -22.156 3.195 -2.469 1 98.81 115 ASN B CA 1
ATOM 4414 C C . ASN B 1 115 ? -21.266 1.982 -2.717 1 98.81 115 ASN B C 1
ATOM 4416 O O . ASN B 1 115 ? -21.656 0.852 -2.41 1 98.81 115 ASN B O 1
ATOM 4420 N N . HIS B 1 116 ? -20.125 2.154 -3.334 1 98.94 116 HIS B N 1
ATOM 4421 C CA . HIS B 1 116 ? -19.219 1.063 -3.668 1 98.94 116 HIS B CA 1
ATOM 4422 C C . HIS B 1 116 ? -17.844 1.277 -3.037 1 98.94 116 HIS B C 1
ATOM 4424 O O . HIS B 1 116 ? -17.266 2.354 -3.168 1 98.94 116 HIS B O 1
ATOM 4430 N N . VAL B 1 117 ? -17.375 0.25 -2.344 1 98.94 117 VAL B N 1
ATOM 4431 C CA . VAL B 1 117 ? -16.188 0.412 -1.496 1 98.94 117 VAL B CA 1
ATOM 4432 C C . VAL B 1 117 ? -15.086 -0.529 -1.965 1 98.94 117 VAL B C 1
ATOM 4434 O O . VAL B 1 117 ? -15.273 -1.747 -2.006 1 98.94 117 VAL B O 1
ATOM 4437 N N . TYR B 1 118 ? -13.961 -0.044 -2.387 1 98.94 118 TYR B N 1
ATOM 4438 C CA . TYR B 1 118 ? -12.727 -0.805 -2.564 1 98.94 118 TYR B CA 1
ATOM 4439 C C . TYR B 1 118 ? -11.781 -0.598 -1.386 1 98.94 118 TYR B C 1
ATOM 4441 O O . TYR B 1 118 ? -11.336 0.523 -1.129 1 98.94 118 TYR B O 1
ATOM 4449 N N . LEU B 1 119 ? -11.445 -1.655 -0.642 1 98.94 119 LEU B N 1
ATOM 4450 C CA . LEU B 1 119 ? -10.602 -1.571 0.544 1 98.94 119 LEU B CA 1
ATOM 4451 C C . LEU B 1 119 ? -9.125 -1.732 0.174 1 98.94 119 LEU B C 1
ATOM 4453 O O . LEU B 1 119 ? -8.75 -2.709 -0.477 1 98.94 119 LEU B O 1
ATOM 4457 N N . THR B 1 120 ? -8.328 -0.736 0.58 1 98.75 120 THR B N 1
ATOM 4458 C CA . THR B 1 120 ? -6.93 -0.661 0.191 1 98.75 120 THR B CA 1
ATOM 4459 C C . THR B 1 120 ? -6.02 -0.841 1.404 1 98.75 120 THR B C 1
ATOM 4461 O O . THR B 1 120 ? -6.473 -1.277 2.465 1 98.75 120 THR B O 1
ATOM 4464 N N . LEU B 1 121 ? -4.672 -0.575 1.254 1 98.69 121 LEU B N 1
ATOM 4465 C CA . LEU B 1 121 ? -3.717 -0.802 2.332 1 98.69 121 LEU B CA 1
ATOM 4466 C C . LEU B 1 121 ? -3.332 0.513 3.004 1 98.69 121 LEU B C 1
ATOM 4468 O O . LEU B 1 121 ? -2.758 0.512 4.094 1 98.69 121 LEU B O 1
ATOM 4472 N N . GLY B 1 122 ? -3.738 1.626 2.42 1 98.62 122 GLY B N 1
ATOM 4473 C CA . GLY B 1 122 ? -3.41 2.938 2.955 1 98.62 122 GLY B CA 1
ATOM 4474 C C . GLY B 1 122 ? -3.832 4.074 2.047 1 98.62 122 GLY B C 1
ATOM 4475 O O . GLY B 1 122 ? -4.531 3.859 1.057 1 98.62 122 GLY B O 1
ATOM 4476 N N . GLY B 1 123 ? -3.461 5.281 2.41 1 98.62 123 GLY B N 1
ATOM 4477 C CA . GLY B 1 123 ? -3.887 6.461 1.675 1 98.62 123 GLY B CA 1
ATOM 4478 C C . GLY B 1 123 ? -3.309 6.535 0.274 1 98.62 123 GLY B C 1
ATOM 4479 O O . GLY B 1 123 ? -4.02 6.836 -0.684 1 98.62 123 GLY B O 1
ATOM 4480 N N . SER B 1 124 ? -1.991 6.281 0.129 1 98.56 124 SER B N 1
ATOM 4481 C CA . SER B 1 124 ? -1.362 6.305 -1.188 1 98.56 124 SER B CA 1
ATOM 4482 C C . SER B 1 124 ? -2.008 5.289 -2.127 1 98.56 124 SER B C 1
ATOM 4484 O O . SER B 1 124 ? -2.217 5.574 -3.307 1 98.56 124 SER B O 1
ATOM 4486 N N . ASP B 1 125 ? -2.344 4.133 -1.605 1 98.12 125 ASP B N 1
ATOM 4487 C CA . ASP B 1 125 ? -3.031 3.111 -2.391 1 98.12 125 ASP B CA 1
ATOM 4488 C C . ASP B 1 125 ? -4.438 3.566 -2.775 1 98.12 125 ASP B C 1
ATOM 4490 O O . ASP B 1 125 ? -4.918 3.256 -3.867 1 98.12 125 ASP B O 1
ATOM 4494 N N . SER B 1 126 ? -5.094 4.207 -1.856 1 98.88 126 SER B N 1
ATOM 4495 C CA . SER B 1 126 ? -6.449 4.68 -2.115 1 98.88 126 SER B CA 1
ATOM 4496 C C . SER B 1 126 ? -6.473 5.691 -3.258 1 98.88 126 SER B C 1
ATOM 4498 O O . SER B 1 126 ? -7.359 5.648 -4.113 1 98.88 126 SER B O 1
ATOM 4500 N N . VAL B 1 127 ? -5.48 6.586 -3.27 1 98.88 127 VAL B N 1
ATOM 4501 C CA . VAL B 1 127 ? -5.395 7.59 -4.328 1 98.88 127 VAL B CA 1
ATOM 4502 C C . VAL B 1 127 ? -5.012 6.918 -5.645 1 98.88 127 VAL B C 1
ATOM 4504 O O . VAL B 1 127 ? -5.547 7.258 -6.699 1 98.88 127 VAL B O 1
ATOM 4507 N N . ASP B 1 128 ? -4.082 5.996 -5.59 1 98.62 128 ASP B N 1
ATOM 4508 C CA . ASP B 1 128 ? -3.691 5.27 -6.793 1 98.62 128 ASP B CA 1
ATOM 4509 C C . ASP B 1 128 ? -4.883 4.527 -7.398 1 98.62 128 ASP B C 1
ATOM 4511 O O . ASP B 1 128 ? -5.074 4.539 -8.617 1 98.62 128 ASP B O 1
ATOM 4515 N N . ALA B 1 129 ? -5.664 3.889 -6.547 1 98.75 129 ALA B N 1
ATOM 4516 C CA . ALA B 1 129 ? -6.871 3.209 -7.004 1 98.75 129 ALA B CA 1
ATOM 4517 C C . ALA B 1 129 ? -7.84 4.191 -7.652 1 98.75 129 ALA B C 1
ATOM 4519 O O . ALA B 1 129 ? -8.43 3.898 -8.695 1 98.75 129 ALA B O 1
ATOM 4520 N N . ALA B 1 130 ? -8.023 5.344 -7.012 1 98.94 130 ALA B N 1
ATOM 4521 C CA . ALA B 1 130 ? -8.906 6.359 -7.57 1 98.94 130 ALA B CA 1
ATOM 4522 C C . ALA B 1 130 ? -8.477 6.746 -8.984 1 98.94 130 ALA B C 1
ATOM 4524 O O . ALA B 1 130 ? -9.297 6.812 -9.898 1 98.94 130 ALA B O 1
ATOM 4525 N N . VAL B 1 131 ? -7.191 7.004 -9.156 1 98.69 131 VAL B N 1
ATOM 4526 C CA . VAL B 1 131 ? -6.664 7.41 -10.453 1 98.69 131 VAL B CA 1
ATOM 4527 C C . VAL B 1 131 ? -6.902 6.305 -11.484 1 98.69 131 VAL B C 1
ATOM 4529 O O . VAL B 1 131 ? -7.367 6.574 -12.594 1 98.69 131 VAL B O 1
ATOM 4532 N N . ARG B 1 132 ? -6.586 5.098 -11.172 1 98.56 132 ARG B N 1
ATOM 4533 C CA . ARG B 1 132 ? -6.754 3.977 -12.094 1 98.56 132 ARG B CA 1
ATOM 4534 C C . ARG B 1 132 ? -8.219 3.787 -12.461 1 98.56 132 ARG B C 1
ATOM 4536 O O . ARG B 1 132 ? -8.547 3.578 -13.633 1 98.56 132 ARG B O 1
ATOM 4543 N N . PHE B 1 133 ? -9.117 3.893 -11.469 1 98.81 133 PHE B N 1
ATOM 4544 C CA . PHE B 1 133 ? -10.547 3.734 -11.727 1 98.81 133 PHE B CA 1
ATOM 4545 C C . PHE B 1 133 ? -11.07 4.863 -12.609 1 98.81 133 PHE B C 1
ATOM 4547 O O . PHE B 1 133 ? -11.922 4.645 -13.469 1 98.81 133 PHE B O 1
ATOM 4554 N N . ILE B 1 134 ? -10.562 6.082 -12.398 1 98.88 134 ILE B N 1
ATOM 4555 C CA . ILE B 1 134 ? -10.961 7.219 -13.219 1 98.88 134 ILE B CA 1
ATOM 4556 C C . ILE B 1 134 ? -10.547 6.98 -14.672 1 98.88 134 ILE B C 1
ATOM 4558 O O . ILE B 1 134 ? -11.336 7.215 -15.594 1 98.88 134 ILE B O 1
ATOM 4562 N N . VAL B 1 135 ? -9.312 6.508 -14.898 1 98.62 135 VAL B N 1
ATOM 4563 C CA . VAL B 1 135 ? -8.836 6.207 -16.25 1 98.62 135 VAL B CA 1
ATOM 4564 C C . VAL B 1 135 ? -9.727 5.148 -16.891 1 98.62 135 VAL B C 1
ATOM 4566 O O . VAL B 1 135 ? -10.156 5.301 -18.031 1 98.62 135 VAL B O 1
ATOM 4569 N N . GLN B 1 136 ? -9.992 4.082 -16.156 1 98.38 136 GLN B N 1
ATOM 4570 C CA . GLN B 1 136 ? -10.875 3.025 -16.641 1 98.38 136 GLN B CA 1
ATOM 4571 C C . GLN B 1 136 ? -12.258 3.574 -16.969 1 98.38 136 GLN B C 1
ATOM 4573 O O . GLN B 1 136 ? -12.852 3.213 -18 1 98.38 136 GLN B O 1
ATOM 4578 N N . TYR B 1 137 ? -12.828 4.43 -16.078 1 98.75 137 TYR B N 1
ATOM 4579 C CA . TYR B 1 137 ? -14.156 5.02 -16.234 1 98.75 137 TYR B CA 1
ATOM 4580 C C . TYR B 1 137 ? -14.258 5.766 -17.562 1 98.75 137 TYR B C 1
ATOM 4582 O O . TYR B 1 137 ? -15.18 5.523 -18.344 1 98.75 137 TYR B O 1
ATOM 4590 N N . TYR B 1 138 ? -13.25 6.641 -17.844 1 98.81 138 TYR B N 1
ATOM 4591 C CA . TYR B 1 138 ? -13.336 7.484 -19.031 1 98.81 138 TYR B CA 1
ATOM 4592 C C . TYR B 1 138 ? -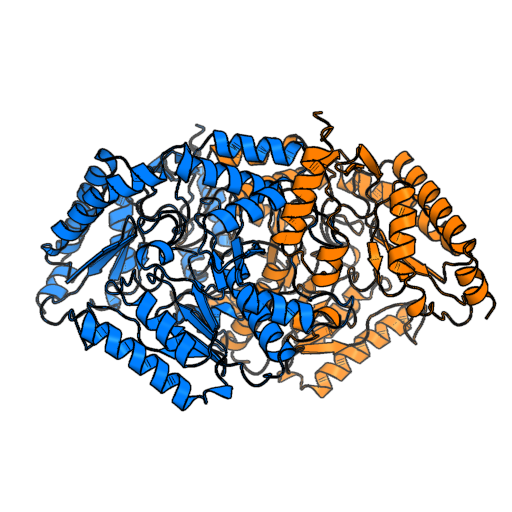13.055 6.676 -20.281 1 98.81 138 TYR B C 1
ATOM 4594 O O . TYR B 1 138 ? -13.656 6.918 -21.328 1 98.81 138 TYR B O 1
ATOM 4602 N N . ASN B 1 139 ? -12.125 5.707 -20.234 1 98.69 139 ASN B N 1
ATOM 4603 C CA . ASN B 1 139 ? -11.938 4.816 -21.359 1 98.69 139 ASN B CA 1
ATOM 4604 C C . ASN B 1 139 ? -13.195 4.012 -21.672 1 98.69 139 ASN B C 1
ATOM 4606 O O . ASN B 1 139 ? -13.578 3.861 -22.828 1 98.69 139 ASN B O 1
ATOM 4610 N N . ASN B 1 140 ? -13.859 3.562 -20.656 1 98 140 ASN B N 1
ATOM 4611 C CA . ASN B 1 140 ? -15.031 2.701 -20.797 1 98 140 ASN B CA 1
ATOM 4612 C C . ASN B 1 140 ? -16.25 3.484 -21.266 1 98 140 ASN B C 1
ATOM 4614 O O . ASN B 1 140 ? -17.156 2.92 -21.891 1 98 140 ASN B O 1
ATOM 4618 N N . THR B 1 141 ? -16.297 4.75 -20.984 1 97.56 141 THR B N 1
ATOM 4619 C CA . THR B 1 141 ? -17.469 5.543 -21.328 1 97.56 141 THR B CA 1
ATOM 4620 C C . THR B 1 141 ? -17.234 6.328 -22.609 1 97.56 141 THR B C 1
ATOM 4622 O O . THR B 1 141 ? -17.953 7.297 -22.891 1 97.56 141 THR B O 1
ATOM 4625 N N . GLY B 1 142 ? -16.203 6.039 -23.391 1 97.38 142 GLY B N 1
ATOM 4626 C CA . GLY B 1 142 ? -15.969 6.559 -24.734 1 97.38 142 GLY B CA 1
ATOM 4627 C C . GLY B 1 142 ? -15.352 7.945 -24.734 1 97.38 142 GLY B C 1
ATOM 4628 O O . GLY B 1 142 ? -15.492 8.688 -25.703 1 97.38 142 GLY B O 1
ATOM 4629 N N . ARG B 1 143 ? -14.711 8.336 -23.672 1 98.06 143 ARG B N 1
ATOM 4630 C CA . ARG B 1 143 ? -14.047 9.633 -23.547 1 98.06 143 ARG B CA 1
ATOM 4631 C C . ARG B 1 143 ? -12.586 9.469 -23.156 1 98.06 143 ARG B C 1
ATOM 4633 O O . ARG B 1 143 ? -12.148 10.016 -22.141 1 98.06 143 ARG B O 1
ATOM 4640 N N . PRO B 1 144 ? -11.773 8.797 -23.953 1 98.06 144 PRO B N 1
ATOM 4641 C CA . PRO B 1 144 ? -10.414 8.383 -23.578 1 98.06 144 PRO B CA 1
ATOM 4642 C C . PRO B 1 144 ? -9.445 9.562 -23.5 1 98.06 144 PRO B C 1
ATOM 4644 O O . PRO B 1 144 ? -8.336 9.414 -22.984 1 98.06 144 PRO B O 1
ATOM 4647 N N . SER B 1 145 ? -9.852 10.766 -23.938 1 98.25 145 SER B N 1
ATOM 4648 C CA . SER B 1 145 ? -8.961 11.922 -23.891 1 98.25 145 SER B CA 1
ATOM 4649 C C . SER B 1 145 ? -8.922 12.531 -22.5 1 98.25 145 SER B C 1
ATOM 4651 O O . SER B 1 145 ? -8.016 13.305 -22.172 1 98.25 145 SER B O 1
ATOM 4653 N N . LYS B 1 146 ? -9.922 12.234 -21.656 1 98.62 146 LYS B N 1
ATOM 4654 C CA . LYS B 1 146 ? -9.969 12.773 -20.297 1 98.62 146 LYS B CA 1
ATOM 4655 C C . LYS B 1 146 ? -8.93 12.102 -19.406 1 98.62 146 LYS B C 1
ATOM 4657 O O . LYS B 1 146 ? -9.227 11.125 -18.734 1 98.62 146 LYS B O 1
ATOM 4662 N N . LYS B 1 147 ? -7.766 12.727 -19.406 1 98.06 147 LYS B N 1
ATOM 4663 C CA . LYS B 1 147 ? -6.629 12.109 -18.719 1 98.06 147 LYS B CA 1
ATOM 4664 C C . LYS B 1 147 ? -5.961 13.109 -17.781 1 98.06 147 LYS B C 1
ATOM 4666 O O . LYS B 1 147 ? -5.129 12.727 -16.953 1 98.06 147 LYS B O 1
ATOM 4671 N N . HIS B 1 148 ? -6.309 14.359 -17.844 1 98.88 148 HIS B N 1
ATOM 4672 C CA . HIS B 1 148 ? -5.641 15.383 -17.047 1 98.88 148 HIS B CA 1
ATOM 4673 C C . HIS B 1 148 ? -6.277 15.5 -15.664 1 98.88 148 HIS B C 1
ATOM 4675 O O . HIS B 1 148 ? -7.504 15.508 -15.539 1 98.88 148 HIS B O 1
ATOM 4681 N N . PHE B 1 149 ? -5.469 15.531 -14.672 1 98.94 149 PHE B N 1
ATOM 4682 C CA . PHE B 1 149 ? -5.879 15.688 -13.281 1 98.94 149 PHE B CA 1
ATOM 4683 C C . PHE B 1 149 ? -5.434 17.047 -12.734 1 98.94 149 PHE B C 1
ATOM 4685 O O . PHE B 1 149 ? -4.328 17.5 -13.023 1 98.94 149 PHE B O 1
ATOM 4692 N N . ILE B 1 150 ? -6.293 17.719 -12.023 1 98.94 150 ILE B N 1
ATOM 4693 C CA . ILE B 1 150 ? -5.98 18.984 -11.359 1 98.94 150 ILE B CA 1
ATOM 4694 C C . ILE B 1 150 ? -6.055 18.797 -9.844 1 98.94 150 ILE B C 1
ATOM 4696 O O . ILE B 1 150 ? -7.008 18.219 -9.328 1 98.94 150 ILE B O 1
ATOM 4700 N N . ALA B 1 151 ? -5.031 19.172 -9.125 1 98.94 151 ALA B N 1
ATOM 4701 C CA . ALA B 1 151 ? -5.004 19.219 -7.668 1 98.94 151 ALA B CA 1
ATOM 4702 C C . ALA B 1 151 ? -4.668 20.625 -7.18 1 98.94 151 ALA B C 1
ATOM 4704 O O . ALA B 1 151 ? -4.68 21.578 -7.957 1 98.94 151 ALA B O 1
ATOM 4705 N N . LEU B 1 152 ? -4.547 20.781 -5.879 1 98.94 152 LEU B N 1
ATOM 4706 C CA . LEU B 1 152 ? -4.238 22.078 -5.273 1 98.94 152 LEU B CA 1
ATOM 4707 C C . LEU B 1 152 ? -2.738 22.219 -5.035 1 98.94 152 LEU B C 1
ATOM 4709 O O . LEU B 1 152 ? -2.068 21.25 -4.668 1 98.94 152 LEU B O 1
ATOM 4713 N N . GLU B 1 153 ? -2.287 23.422 -5.254 1 98.38 153 GLU B N 1
ATOM 4714 C CA . GLU B 1 153 ? -0.968 23.703 -4.695 1 98.38 153 GLU B CA 1
ATOM 4715 C C . GLU B 1 153 ? -0.902 23.328 -3.217 1 98.38 153 GLU B C 1
ATOM 4717 O O . GLU B 1 153 ? -1.913 23.375 -2.514 1 98.38 153 GLU B O 1
ATOM 4722 N N . ARG B 1 154 ? 0.27 22.812 -2.768 1 98.06 154 ARG B N 1
ATOM 4723 C CA . ARG B 1 154 ? 0.557 22.391 -1.401 1 98.06 154 ARG B CA 1
ATOM 4724 C C . ARG B 1 154 ? -0.291 21.188 -1.014 1 98.06 154 ARG B C 1
ATOM 4726 O O . ARG B 1 154 ? -0.294 20.766 0.147 1 98.06 154 ARG B O 1
ATOM 4733 N N . GLY B 1 155 ? -1.087 20.656 -1.949 1 98.69 155 GLY B N 1
ATOM 4734 C CA . GLY B 1 155 ? -1.854 19.453 -1.673 1 98.69 155 GLY B CA 1
ATOM 4735 C C . GLY B 1 155 ? -0.989 18.219 -1.505 1 98.69 155 GLY B C 1
ATOM 4736 O O . GLY B 1 155 ? 0.145 18.188 -1.987 1 98.69 155 GLY B O 1
ATOM 4737 N N . TYR B 1 156 ? -1.468 17.234 -0.807 1 98.62 156 TYR B N 1
ATOM 4738 C CA . TYR B 1 156 ? -0.811 15.953 -0.604 1 98.62 156 TYR B CA 1
ATOM 4739 C C . TYR B 1 156 ? -1.76 14.805 -0.914 1 98.62 156 TYR B C 1
ATOM 4741 O O . TYR B 1 156 ? -2.801 14.656 -0.268 1 98.62 156 TYR B O 1
ATOM 4749 N N . HIS B 1 157 ? -1.438 13.992 -1.825 1 98.81 157 HIS B N 1
ATOM 4750 C CA . HIS B 1 157 ? -2.266 12.875 -2.268 1 98.81 157 HIS B CA 1
ATOM 4751 C C . HIS B 1 157 ? -1.454 11.586 -2.352 1 98.81 157 HIS B C 1
ATOM 4753 O O . HIS B 1 157 ? -1.677 10.766 -3.244 1 98.81 157 HIS B O 1
ATOM 4759 N N . GLY B 1 158 ? -0.493 11.43 -1.438 1 97.5 158 GLY B N 1
ATOM 4760 C CA . GLY B 1 158 ? 0.309 10.219 -1.348 1 97.5 158 GLY B CA 1
ATOM 4761 C C . GLY B 1 158 ? 1.644 10.336 -2.059 1 97.5 158 GLY B C 1
ATOM 4762 O O . GLY B 1 158 ? 1.994 11.406 -2.564 1 97.5 158 GLY B O 1
ATOM 4763 N N . SER B 1 159 ? 2.455 9.211 -1.999 1 96.75 159 SER B N 1
ATOM 4764 C CA . SER B 1 159 ? 3.834 9.242 -2.475 1 96.75 159 SER B CA 1
ATOM 4765 C C . SER B 1 159 ? 4.09 8.141 -3.5 1 96.75 159 SER B C 1
ATOM 4767 O O . SER B 1 159 ? 5.242 7.836 -3.816 1 96.75 159 SER B O 1
ATOM 4769 N N . SER B 1 160 ? 3.053 7.457 -4 1 96.25 160 SER B N 1
ATOM 4770 C CA . SER B 1 160 ? 3.238 6.484 -5.074 1 96.25 160 SER B CA 1
ATOM 4771 C C . SER B 1 160 ? 3.75 7.156 -6.344 1 96.25 160 SER B C 1
ATOM 4773 O O . SER B 1 160 ? 3.787 8.383 -6.43 1 96.25 160 SER B O 1
ATOM 4775 N N . SER B 1 161 ? 4.094 6.348 -7.324 1 96 161 SER B N 1
ATOM 4776 C CA . SER B 1 161 ? 4.602 6.848 -8.594 1 96 161 SER B CA 1
ATOM 4777 C C . SER B 1 161 ? 3.611 7.805 -9.25 1 96 161 SER B C 1
ATOM 4779 O O . SER B 1 161 ? 4.012 8.742 -9.938 1 96 161 SER B O 1
ATOM 4781 N N . THR B 1 162 ? 2.348 7.586 -8.992 1 95.69 162 THR B N 1
ATOM 4782 C CA . THR B 1 162 ? 1.341 8.453 -9.594 1 95.69 162 THR B CA 1
ATOM 4783 C C . THR B 1 162 ? 0.847 9.484 -8.594 1 95.69 162 THR B C 1
ATOM 4785 O O . THR B 1 162 ? 0.741 10.672 -8.914 1 95.69 162 THR B O 1
ATOM 4788 N N . GLY B 1 163 ? 0.572 9.055 -7.387 1 97.38 163 GLY B N 1
ATOM 4789 C CA . GLY B 1 163 ? 0.064 9.953 -6.363 1 97.38 163 GLY B CA 1
ATOM 4790 C C . GLY B 1 163 ? 1.013 11.094 -6.047 1 97.38 163 GLY B C 1
ATOM 4791 O O . GLY B 1 163 ? 0.576 12.203 -5.738 1 97.38 163 GLY B O 1
ATOM 4792 N N . ALA B 1 164 ? 2.299 10.859 -6.234 1 98.31 164 ALA B N 1
ATOM 4793 C CA . ALA B 1 164 ? 3.316 11.859 -5.922 1 98.31 164 ALA B CA 1
ATOM 4794 C C . ALA B 1 164 ? 3.246 13.039 -6.887 1 98.31 164 ALA B C 1
ATOM 4796 O O . ALA B 1 164 ? 3.623 14.156 -6.535 1 98.31 164 ALA B O 1
ATOM 4797 N N . GLY B 1 165 ? 2.746 12.797 -8.078 1 98.38 165 GLY B N 1
ATOM 4798 C CA . GLY B 1 165 ? 2.574 13.867 -9.047 1 98.38 165 GLY B CA 1
ATOM 4799 C C . GLY B 1 165 ? 1.358 14.734 -8.766 1 98.38 165 GLY B C 1
ATOM 4800 O O . GLY B 1 165 ? 1.315 15.898 -9.156 1 98.38 165 GLY B O 1
ATOM 4801 N N . LEU B 1 166 ? 0.337 14.148 -8.109 1 98.75 166 LEU B N 1
ATOM 4802 C CA . LEU B 1 166 ? -0.821 14.914 -7.664 1 98.75 166 LEU B CA 1
ATOM 4803 C C . LEU B 1 166 ? -0.5 15.695 -6.391 1 98.75 166 LEU B C 1
ATOM 4805 O O . LEU B 1 166 ? -1.072 16.75 -6.145 1 98.75 166 LEU B O 1
ATOM 4809 N N . THR B 1 167 ? 0.38 15.078 -5.578 1 98.81 167 THR B N 1
ATOM 4810 C CA . THR B 1 167 ? 0.964 15.797 -4.453 1 98.81 167 THR B CA 1
ATOM 4811 C C . THR B 1 167 ? 1.767 17 -4.941 1 98.81 167 THR B C 1
ATOM 4813 O O . THR B 1 167 ? 2.652 16.859 -5.789 1 98.81 167 THR B O 1
ATOM 4816 N N . ALA B 1 168 ? 1.493 18.156 -4.562 1 98.5 168 ALA B N 1
ATOM 4817 C CA . ALA B 1 168 ? 2.104 19.391 -5.055 1 98.5 168 ALA B CA 1
ATOM 4818 C C . ALA B 1 168 ? 3.168 19.906 -4.09 1 98.5 168 ALA B C 1
ATOM 4820 O O . ALA B 1 168 ? 3.242 21.109 -3.814 1 98.5 168 ALA B O 1
ATOM 4821 N N . LEU B 1 169 ? 3.932 19.047 -3.467 1 98 169 LEU B N 1
ATOM 4822 C CA . LEU B 1 169 ? 5.055 19.359 -2.594 1 98 169 LEU B CA 1
ATOM 4823 C C . LEU B 1 169 ? 6.379 19 -3.258 1 98 169 LEU B C 1
ATOM 4825 O O . LEU B 1 169 ? 6.586 17.844 -3.645 1 98 169 LEU B O 1
ATOM 4829 N N . PRO B 1 170 ? 7.27 19.875 -3.418 1 96.75 170 PRO B N 1
ATOM 4830 C CA . PRO B 1 170 ? 8.484 19.703 -4.215 1 96.75 170 PRO B CA 1
ATOM 4831 C C . PRO B 1 170 ? 9.312 18.484 -3.777 1 96.75 170 PRO B C 1
ATOM 4833 O O . PRO B 1 170 ? 9.953 17.844 -4.609 1 96.75 170 PRO B O 1
ATOM 4836 N N . ALA B 1 171 ? 9.344 18.188 -2.496 1 96.31 171 ALA B N 1
ATOM 4837 C CA . ALA B 1 171 ? 10.133 17.062 -1.984 1 96.31 171 ALA B CA 1
ATOM 4838 C C . ALA B 1 171 ? 9.734 15.758 -2.666 1 96.31 171 ALA B C 1
ATOM 4840 O O . ALA B 1 171 ? 10.562 14.859 -2.828 1 96.31 171 ALA B O 1
ATOM 4841 N N . PHE B 1 172 ? 8.516 15.625 -3.133 1 98.19 172 PHE B N 1
ATOM 4842 C CA . PHE B 1 172 ? 8.008 14.383 -3.715 1 98.19 172 PHE B CA 1
ATOM 4843 C C . PHE B 1 172 ? 8.211 14.375 -5.227 1 98.19 172 PHE B C 1
ATOM 4845 O O . PHE B 1 172 ? 7.93 13.375 -5.887 1 98.19 172 PHE B O 1
ATOM 4852 N N . HIS B 1 173 ? 8.719 15.5 -5.797 1 98.25 173 HIS B N 1
ATOM 4853 C CA . HIS B 1 173 ? 9 15.625 -7.223 1 98.25 173 HIS B CA 1
ATOM 4854 C C . HIS B 1 173 ? 10.5 15.508 -7.496 1 98.25 173 HIS B C 1
ATOM 4856 O O . HIS B 1 173 ? 10.906 14.945 -8.516 1 98.25 173 HIS B O 1
ATOM 4862 N N . ARG B 1 174 ? 11.289 16.016 -6.598 1 97.69 174 ARG B N 1
ATOM 4863 C CA . ARG B 1 174 ? 12.727 16.141 -6.805 1 97.69 174 ARG B CA 1
ATOM 4864 C C . ARG B 1 174 ? 13.359 14.789 -7.094 1 97.69 174 ARG B C 1
ATOM 4866 O O . ARG B 1 174 ? 13.32 13.891 -6.254 1 97.69 174 ARG B O 1
ATOM 4873 N N . GLY B 1 175 ? 13.844 14.711 -8.273 1 97.25 175 GLY B N 1
ATOM 4874 C CA . GLY B 1 175 ? 14.57 13.516 -8.664 1 97.25 175 GLY B CA 1
ATOM 4875 C C . GLY B 1 175 ? 13.672 12.406 -9.164 1 97.25 175 GLY B C 1
ATOM 4876 O O . GLY B 1 175 ? 14.148 11.336 -9.555 1 97.25 175 GLY B O 1
ATOM 4877 N N . PHE B 1 176 ? 12.352 12.555 -9.273 1 98.06 176 PHE B N 1
ATOM 4878 C CA . PHE B 1 176 ? 11.422 11.477 -9.586 1 98.06 176 PHE B CA 1
ATOM 4879 C C . PHE B 1 176 ? 10.719 11.734 -10.914 1 98.06 176 PHE B C 1
ATOM 4881 O O . PHE B 1 176 ? 9.797 11.008 -11.281 1 98.06 176 PHE B O 1
ATOM 4888 N N . ASP B 1 177 ? 11.125 12.766 -11.648 1 97.56 177 ASP B N 1
ATOM 4889 C CA . ASP B 1 177 ? 10.539 13.125 -12.93 1 97.56 177 ASP B CA 1
ATOM 4890 C C . ASP B 1 177 ? 9.047 13.438 -12.781 1 97.56 177 ASP B C 1
ATOM 4892 O O . ASP B 1 177 ? 8.219 12.938 -13.547 1 97.56 177 ASP B O 1
ATOM 4896 N N . LEU B 1 178 ? 8.664 14.195 -11.781 1 97.88 178 LEU B N 1
ATOM 4897 C CA . LEU B 1 178 ? 7.289 14.594 -11.492 1 97.88 178 LEU B CA 1
ATOM 4898 C C . LEU B 1 178 ? 7.176 16.109 -11.352 1 97.88 178 LEU B C 1
ATOM 4900 O O . LEU B 1 178 ? 8.156 16.781 -11.031 1 97.88 178 LEU B O 1
ATOM 4904 N N . PRO B 1 179 ? 6.035 16.641 -11.656 1 98.06 179 PRO B N 1
ATOM 4905 C CA . PRO B 1 179 ? 4.781 15.984 -12.023 1 98.06 179 PRO B CA 1
ATOM 4906 C C . PRO B 1 179 ? 4.77 15.508 -13.477 1 98.06 179 PRO B C 1
ATOM 4908 O O . PRO B 1 179 ? 5.543 16 -14.297 1 98.06 179 PRO B O 1
ATOM 4911 N N . LEU B 1 180 ? 3.883 14.539 -13.773 1 97.12 180 LEU B N 1
ATOM 4912 C CA . LEU B 1 180 ? 3.652 14.117 -15.148 1 97.12 180 LEU B CA 1
ATOM 4913 C C . LEU B 1 180 ? 2.965 15.219 -15.953 1 97.12 180 LEU B C 1
ATOM 4915 O O . LEU B 1 180 ? 2.369 16.125 -15.367 1 97.12 180 LEU B O 1
ATOM 4919 N N . PRO B 1 181 ? 3 15.07 -17.297 1 96.88 181 PRO B N 1
ATOM 4920 C CA . PRO B 1 181 ? 2.383 16.109 -18.125 1 96.88 181 PRO B CA 1
ATOM 4921 C C . PRO B 1 181 ? 0.879 16.234 -17.891 1 96.88 181 PRO B C 1
ATOM 4923 O O . PRO B 1 181 ? 0.29 17.281 -18.188 1 96.88 181 PRO B O 1
ATOM 4926 N N . THR B 1 182 ? 0.285 15.219 -17.344 1 98.06 182 THR B N 1
ATOM 4927 C CA . THR B 1 182 ? -1.162 15.195 -17.156 1 98.06 182 THR B CA 1
ATOM 4928 C C . THR B 1 182 ? -1.538 15.633 -15.75 1 98.06 182 THR B C 1
ATOM 4930 O O . THR B 1 182 ? -2.701 15.539 -15.352 1 98.06 182 THR B O 1
ATOM 4933 N N . GLN B 1 183 ? -0.64 16.062 -14.93 1 98.81 183 GLN B N 1
ATOM 4934 C CA . GLN B 1 183 ? -0.88 16.438 -13.539 1 98.81 183 GLN B CA 1
ATOM 4935 C C . GLN B 1 183 ? -0.633 17.938 -13.328 1 98.81 183 GLN B C 1
ATOM 4937 O O . GLN B 1 183 ? 0.465 18.422 -13.594 1 98.81 183 GLN B O 1
ATOM 4942 N N . HIS B 1 184 ? -1.698 18.641 -12.875 1 98.94 184 HIS B N 1
ATOM 4943 C CA . HIS B 1 184 ? -1.692 20.109 -12.82 1 98.94 184 HIS B CA 1
ATOM 4944 C C . HIS B 1 184 ? -2.16 20.594 -11.453 1 98.94 184 HIS B C 1
ATOM 4946 O O . HIS B 1 184 ? -2.729 19.828 -10.672 1 98.94 184 HIS B O 1
ATOM 4952 N N . TYR B 1 185 ? -1.901 21.922 -11.242 1 98.88 185 TYR B N 1
ATOM 4953 C CA . TYR B 1 185 ? -2.246 22.484 -9.938 1 98.88 185 TYR B CA 1
ATOM 4954 C C . TYR B 1 185 ? -2.9 23.859 -10.102 1 98.88 185 TYR B C 1
ATOM 4956 O O . TYR B 1 185 ? -2.615 24.578 -11.055 1 98.88 185 TYR B O 1
ATOM 4964 N N . ILE B 1 186 ? -3.75 24.188 -9.234 1 98.88 186 ILE B N 1
ATOM 4965 C CA . ILE B 1 186 ? -4.273 25.547 -9.047 1 98.88 186 ILE B CA 1
ATOM 4966 C C . ILE B 1 186 ? -3.973 26.031 -7.633 1 98.88 186 ILE B C 1
ATOM 4968 O O . ILE B 1 186 ? -3.621 25.234 -6.758 1 98.88 186 ILE B O 1
ATOM 4972 N N . PRO B 1 187 ? -4.074 27.312 -7.32 1 98.56 187 PRO B N 1
ATOM 4973 C CA . PRO B 1 187 ? -3.672 27.859 -6.02 1 98.56 187 PRO B CA 1
ATOM 4974 C C . PRO B 1 187 ? -4.477 27.266 -4.859 1 98.56 187 PRO B C 1
ATOM 4976 O O . PRO B 1 187 ? -5.664 26.969 -5.016 1 98.56 187 PRO B O 1
ATOM 4979 N N . SER B 1 188 ? -3.791 27.141 -3.746 1 98.5 188 SER B N 1
ATOM 4980 C CA . SER B 1 188 ? -4.449 26.719 -2.514 1 98.5 188 SER B CA 1
ATOM 4981 C C . SER B 1 188 ? -5.34 27.828 -1.96 1 98.5 188 SER B C 1
ATOM 4983 O O . SER B 1 188 ? -5.027 29.016 -2.1 1 98.5 188 SER B O 1
ATOM 4985 N N . PRO B 1 189 ? -6.418 27.406 -1.353 1 98.19 189 PRO B N 1
ATOM 4986 C CA . PRO B 1 189 ? -7.305 28.391 -0.728 1 98.19 189 PRO B CA 1
ATOM 4987 C C . PRO B 1 189 ? -6.855 28.781 0.68 1 98.19 189 PRO B C 1
ATOM 4989 O O . PRO B 1 189 ? -7.57 28.531 1.651 1 98.19 189 PRO B O 1
ATOM 4992 N N . ASN B 1 190 ? -5.719 29.438 0.797 1 97.75 190 ASN B N 1
ATOM 4993 C CA . ASN B 1 190 ? -5.121 29.859 2.061 1 97.75 190 ASN B CA 1
ATOM 4994 C C . ASN B 1 190 ? -5.496 31.297 2.412 1 97.75 190 ASN B C 1
ATOM 4996 O O . ASN B 1 190 ? -4.91 32.25 1.883 1 97.75 190 ASN B O 1
ATOM 5000 N N . PRO B 1 191 ? -6.391 31.5 3.371 1 97.31 191 PRO B N 1
ATOM 5001 C CA . PRO B 1 191 ? -6.852 32.844 3.686 1 97.31 191 PRO B CA 1
ATOM 5002 C C . PRO B 1 191 ? -5.711 33.781 4.117 1 97.31 191 PRO B C 1
ATOM 5004 O O . PRO B 1 191 ? -5.785 35 3.916 1 97.31 191 PRO B O 1
ATOM 5007 N N . TYR B 1 192 ? -4.68 33.25 4.668 1 97 192 TYR B N 1
ATOM 5008 C CA . TYR B 1 192 ? -3.584 34.031 5.203 1 97 192 TYR B CA 1
ATOM 5009 C C . TYR B 1 192 ? -2.654 34.5 4.09 1 97 192 TYR B C 1
ATOM 5011 O O . TYR B 1 192 ? -2.102 35.625 4.156 1 97 192 TYR B O 1
ATOM 5019 N N . ARG B 1 193 ? -2.52 33.688 3.055 1 96.44 193 ARG B N 1
ATOM 5020 C CA . ARG B 1 193 ? -1.473 33.969 2.074 1 96.44 193 ARG B CA 1
ATOM 5021 C C . ARG B 1 193 ? -2.07 34.344 0.719 1 96.44 193 ARG B C 1
ATOM 5023 O O . ARG B 1 193 ? -1.416 34.969 -0.102 1 96.44 193 ARG B O 1
ATOM 5030 N N . HIS B 1 194 ? -3.312 33.938 0.513 1 95.38 194 HIS B N 1
ATOM 5031 C CA . HIS B 1 194 ? -3.941 34.188 -0.778 1 95.38 194 HIS B CA 1
ATOM 5032 C C . HIS B 1 194 ? -4.156 35.688 -1.006 1 95.38 194 HIS B C 1
ATOM 5034 O O . HIS B 1 194 ? -4.469 36.406 -0.068 1 95.38 194 HIS B O 1
ATOM 5040 N N . PRO B 1 195 ? -4.074 36.094 -2.273 1 93.56 195 PRO B N 1
ATOM 5041 C CA . PRO B 1 195 ? -4.254 37.531 -2.561 1 93.56 195 PRO B CA 1
ATOM 5042 C C . PRO B 1 195 ? -5.629 38.031 -2.145 1 93.56 195 PRO B C 1
ATOM 5044 O O . PRO B 1 195 ? -5.773 39.219 -1.793 1 93.56 195 PRO B O 1
ATOM 5047 N N . ALA B 1 196 ? -6.621 37.188 -2.182 1 91.75 196 ALA B N 1
ATOM 5048 C CA . ALA B 1 196 ? -7.969 37.562 -1.779 1 91.75 196 ALA B CA 1
ATOM 5049 C C . ALA B 1 196 ? -8.062 37.719 -0.266 1 91.75 196 ALA B C 1
ATOM 5051 O O . ALA B 1 196 ? -9.023 38.312 0.241 1 91.75 196 ALA B O 1
ATOM 5052 N N . GLY B 1 197 ? -7.113 37.25 0.396 1 87.56 197 GLY B N 1
ATOM 5053 C CA . GLY B 1 197 ? -7.023 37.438 1.836 1 87.56 197 GLY B CA 1
ATOM 5054 C C . GLY B 1 197 ? -8.141 36.75 2.594 1 87.56 197 GLY B C 1
ATOM 5055 O O . GLY B 1 197 ? -8.516 35.594 2.27 1 87.56 197 GLY B O 1
ATOM 5056 N N . ALA B 1 198 ? -8.617 37.531 3.611 1 87.06 198 ALA B N 1
ATOM 5057 C CA . ALA B 1 198 ? -9.555 36.938 4.559 1 87.06 198 ALA B CA 1
ATOM 5058 C C . ALA B 1 198 ? -10.992 37.094 4.082 1 87.06 198 ALA B C 1
ATOM 5060 O O . ALA B 1 198 ? -11.93 36.625 4.746 1 87.06 198 ALA B O 1
ATOM 5061 N N . ASP B 1 199 ? -11.195 37.656 2.893 1 95.75 199 ASP B N 1
ATOM 5062 C CA . ASP B 1 199 ? -12.531 37.719 2.322 1 95.75 199 ASP B CA 1
ATOM 5063 C C . ASP B 1 199 ? -12.969 36.344 1.798 1 95.75 199 ASP B C 1
ATOM 5065 O O . ASP B 1 199 ? -12.602 35.938 0.69 1 95.75 199 ASP B O 1
ATOM 5069 N N . ALA B 1 200 ? -13.867 35.75 2.533 1 97.31 200 ALA B N 1
ATOM 5070 C CA . ALA B 1 200 ? -14.258 34.375 2.264 1 97.31 200 ALA B CA 1
ATOM 5071 C C . ALA B 1 200 ? -14.859 34.25 0.868 1 97.31 200 ALA B C 1
ATOM 5073 O O . ALA B 1 200 ? -14.5 33.344 0.112 1 97.31 200 ALA B O 1
ATOM 5074 N N . GLN B 1 201 ? -15.781 35.125 0.541 1 98.06 201 GLN B N 1
ATOM 5075 C CA . GLN B 1 201 ? -16.469 35.031 -0.74 1 98.06 201 GLN B CA 1
ATOM 5076 C C . GLN B 1 201 ? -15.516 35.281 -1.901 1 98.06 201 GLN B C 1
ATOM 5078 O O . GLN B 1 201 ? -15.602 34.625 -2.936 1 98.06 201 GLN B O 1
ATOM 5083 N N . ALA B 1 202 ? -14.625 36.25 -1.734 1 98.19 202 ALA B N 1
ATOM 5084 C CA . ALA B 1 202 ? -13.641 36.562 -2.77 1 98.19 202 ALA B CA 1
ATOM 5085 C C . ALA B 1 202 ? -12.695 35.375 -2.986 1 98.19 202 ALA B C 1
ATOM 5087 O O . ALA B 1 202 ? -12.32 35.062 -4.121 1 98.19 202 ALA B O 1
ATOM 5088 N N . LEU B 1 203 ? -12.266 34.781 -1.908 1 98.31 203 LEU B N 1
ATOM 5089 C CA . LEU B 1 203 ? -11.367 33.625 -2.004 1 98.31 203 LEU B CA 1
ATOM 5090 C C . LEU B 1 203 ? -12.047 32.438 -2.689 1 98.31 203 LEU B C 1
ATOM 5092 O O . LEU B 1 203 ? -11.445 31.781 -3.531 1 98.31 203 LEU B O 1
ATOM 5096 N N . ILE B 1 204 ? -13.266 32.188 -2.336 1 98.69 204 ILE B N 1
ATOM 5097 C CA . ILE B 1 204 ? -14.039 31.109 -2.955 1 98.69 204 ILE B CA 1
ATOM 5098 C C . ILE B 1 204 ? -14.195 31.375 -4.449 1 98.69 204 ILE B C 1
ATOM 5100 O O . ILE B 1 204 ? -13.961 30.484 -5.273 1 98.69 204 ILE B O 1
ATOM 5104 N N . ALA B 1 205 ? -14.578 32.594 -4.746 1 98.62 205 ALA B N 1
ATOM 5105 C CA . ALA B 1 205 ? -14.75 33 -6.148 1 98.62 205 ALA B CA 1
ATOM 5106 C C . ALA B 1 205 ? -13.445 32.812 -6.922 1 98.62 205 ALA B C 1
ATOM 5108 O O . ALA B 1 205 ? -13.453 32.375 -8.078 1 98.62 205 ALA B O 1
ATOM 5109 N N . ALA B 1 206 ? -12.375 33.219 -6.324 1 98.62 206 ALA B N 1
ATOM 5110 C CA . ALA B 1 206 ? -11.062 33.094 -6.965 1 98.62 206 ALA B CA 1
ATOM 5111 C C . ALA B 1 206 ? -10.719 31.625 -7.23 1 98.62 206 ALA B C 1
ATOM 5113 O O . ALA B 1 206 ? -10.172 31.297 -8.289 1 98.62 206 ALA B O 1
ATOM 5114 N N . SER B 1 207 ? -10.977 30.766 -6.285 1 98.81 207 SER B N 1
ATOM 5115 C CA . SER B 1 207 ? -10.695 29.344 -6.441 1 98.81 207 SER B CA 1
ATOM 5116 C C . SER B 1 207 ? -11.516 28.734 -7.582 1 98.81 207 SER B C 1
ATOM 5118 O O . SER B 1 207 ? -10.992 27.969 -8.383 1 98.81 207 SER B O 1
ATOM 5120 N N . VAL B 1 208 ? -12.773 29.062 -7.605 1 98.88 208 VAL B N 1
ATOM 5121 C CA . VAL B 1 208 ? -13.656 28.578 -8.664 1 98.88 208 VAL B CA 1
ATOM 5122 C C . VAL B 1 208 ? -13.148 29.094 -10.016 1 98.88 208 VAL B C 1
ATOM 5124 O O . VAL B 1 208 ? -13.102 28.328 -10.992 1 98.88 208 VAL B O 1
ATOM 5127 N N . ALA B 1 209 ? -12.773 30.359 -10.07 1 98.81 209 ALA B N 1
ATOM 5128 C CA . ALA B 1 209 ? -12.258 30.953 -11.297 1 98.81 209 ALA B CA 1
ATOM 5129 C C . ALA B 1 209 ? -10.969 30.266 -11.734 1 98.81 209 ALA B C 1
ATOM 5131 O O . ALA B 1 209 ? -10.75 30.062 -12.93 1 98.81 209 ALA B O 1
ATOM 5132 N N . ASP B 1 210 ? -10.109 29.984 -10.805 1 98.88 210 ASP B N 1
ATOM 5133 C CA . ASP B 1 210 ? -8.852 29.297 -11.109 1 98.88 210 ASP B CA 1
ATOM 5134 C C . ASP B 1 210 ? -9.109 27.922 -11.727 1 98.88 210 ASP B C 1
ATOM 5136 O O . ASP B 1 210 ? -8.43 27.531 -12.68 1 98.88 210 ASP B O 1
ATOM 5140 N N . LEU B 1 211 ? -10.07 27.172 -11.148 1 98.94 211 LEU B N 1
ATOM 5141 C CA . LEU B 1 211 ? -10.398 25.859 -11.688 1 98.94 211 LEU B CA 1
ATOM 5142 C C . LEU B 1 211 ? -10.953 25.969 -13.102 1 98.94 211 LEU B C 1
ATOM 5144 O O . LEU B 1 211 ? -10.539 25.234 -14 1 98.94 211 LEU B O 1
ATOM 5148 N N . ARG B 1 212 ? -11.875 26.906 -13.305 1 98.88 212 ARG B N 1
ATOM 5149 C CA . ARG B 1 212 ? -12.461 27.109 -14.625 1 98.88 212 ARG B CA 1
ATOM 5150 C C . ARG B 1 212 ? -11.398 27.5 -15.641 1 98.88 212 ARG B C 1
ATOM 5152 O O . ARG B 1 212 ? -11.398 27.016 -16.766 1 98.88 212 ARG B O 1
ATOM 5159 N N . ALA B 1 213 ? -10.5 28.375 -15.25 1 98.88 213 ALA B N 1
ATOM 5160 C CA . ALA B 1 213 ? -9.438 28.844 -16.141 1 98.88 213 ALA B CA 1
ATOM 5161 C C . ALA B 1 213 ? -8.5 27.703 -16.516 1 98.88 213 ALA B C 1
ATOM 5163 O O . ALA B 1 213 ? -8.078 27.578 -17.672 1 98.88 213 ALA B O 1
ATOM 5164 N N . LYS B 1 214 ? -8.141 26.906 -15.523 1 98.94 214 LYS B N 1
ATOM 5165 C CA . LYS B 1 214 ? -7.238 25.781 -15.781 1 98.94 214 LYS B CA 1
ATOM 5166 C C . LYS B 1 214 ? -7.875 24.766 -16.719 1 98.94 214 LYS B C 1
ATOM 5168 O O . LYS B 1 214 ? -7.211 24.219 -17.609 1 98.94 214 LYS B O 1
ATOM 5173 N N . VAL B 1 215 ? -9.133 24.453 -16.516 1 98.88 215 VAL B N 1
ATOM 5174 C CA . VAL B 1 215 ? -9.859 23.531 -17.375 1 98.88 215 VAL B CA 1
ATOM 5175 C C . VAL B 1 215 ? -9.914 24.078 -18.797 1 98.88 215 VAL B C 1
ATOM 5177 O O . VAL B 1 215 ? -9.734 23.328 -19.766 1 98.88 215 VAL B O 1
ATOM 5180 N N . ALA B 1 216 ? -10.172 25.344 -18.891 1 98.81 216 ALA B N 1
ATOM 5181 C CA . ALA B 1 216 ? -10.195 25.984 -20.203 1 98.81 216 ALA B CA 1
ATOM 5182 C C . ALA B 1 216 ? -8.836 25.891 -20.891 1 98.81 216 ALA B C 1
ATOM 5184 O O . ALA B 1 216 ? -8.758 25.625 -22.094 1 98.81 216 ALA B O 1
ATOM 5185 N N . GLU B 1 217 ? -7.82 26.094 -20.156 1 98.81 217 GLU B N 1
ATOM 5186 C CA . GLU B 1 217 ? -6.453 26.031 -20.672 1 98.81 217 GLU B CA 1
ATOM 5187 C C . GLU B 1 217 ? -6.133 24.641 -21.203 1 98.81 217 GLU B C 1
ATOM 5189 O O . GLU B 1 217 ? -5.539 24.5 -22.281 1 98.81 217 GLU B O 1
ATOM 5194 N N . LEU B 1 218 ? -6.516 23.578 -20.5 1 98.75 218 LEU B N 1
ATOM 5195 C CA . LEU B 1 218 ? -6.172 22.203 -20.812 1 98.75 218 LEU B CA 1
ATOM 5196 C C . LEU B 1 218 ? -7.121 21.625 -21.859 1 98.75 218 LEU B C 1
ATOM 5198 O O . LEU B 1 218 ? -6.785 20.656 -22.547 1 98.75 218 LEU B O 1
ATOM 5202 N N . GLY B 1 219 ? -8.305 22.234 -22.016 1 98.62 219 GLY B N 1
ATOM 5203 C CA . GLY B 1 219 ? -9.391 21.688 -22.797 1 98.62 219 GLY B CA 1
ATOM 5204 C C . GLY B 1 219 ? -10.344 20.828 -21.984 1 98.62 219 GLY B C 1
ATOM 5205 O O . GLY B 1 219 ? -9.961 19.781 -21.453 1 98.62 219 GLY B O 1
ATOM 5206 N N . ALA B 1 220 ? -11.609 21.266 -21.906 1 97.56 220 ALA B N 1
ATOM 5207 C CA . ALA B 1 220 ? -12.617 20.625 -21.062 1 97.56 220 ALA B CA 1
ATOM 5208 C C . ALA B 1 220 ? -12.711 19.125 -21.359 1 97.56 220 ALA B C 1
ATOM 5210 O O . ALA B 1 220 ? -12.969 18.328 -20.453 1 97.56 220 ALA B O 1
ATOM 5211 N N . ASP B 1 221 ? -12.453 18.734 -22.547 1 98.25 221 ASP B N 1
ATOM 5212 C CA . ASP B 1 221 ? -12.586 17.344 -22.969 1 98.25 221 ASP B CA 1
ATOM 5213 C C . ASP B 1 221 ? -11.344 16.547 -22.578 1 98.25 221 ASP B C 1
ATOM 5215 O O . ASP B 1 221 ? -11.305 15.32 -22.781 1 98.25 221 ASP B O 1
ATOM 5219 N N . ASN B 1 222 ? -10.375 17.219 -21.938 1 98.75 222 ASN B N 1
ATOM 5220 C CA . ASN B 1 222 ? -9.141 16.547 -21.562 1 98.75 222 ASN B CA 1
ATOM 5221 C C . ASN B 1 222 ? -9.039 16.359 -20.047 1 98.75 222 ASN B C 1
ATOM 5223 O O . ASN B 1 222 ? -8.219 15.578 -19.562 1 98.75 222 ASN B O 1
ATOM 5227 N N . VAL B 1 223 ? -9.859 17.109 -19.281 1 98.94 223 VAL B N 1
ATOM 5228 C CA . VAL B 1 223 ? -9.727 17.109 -17.828 1 98.94 223 VAL B CA 1
ATOM 5229 C C . VAL B 1 223 ? -10.625 16.031 -17.219 1 98.94 223 VAL B C 1
ATOM 5231 O O . VAL B 1 223 ? -11.828 16 -17.469 1 98.94 223 VAL B O 1
ATOM 5234 N N . ALA B 1 224 ? -9.984 15.18 -16.469 1 98.94 224 ALA B N 1
ATOM 5235 C CA . ALA B 1 224 ? -10.672 14.016 -15.922 1 98.94 224 ALA B CA 1
ATOM 5236 C C . ALA B 1 224 ? -11.258 14.32 -14.547 1 98.94 224 ALA B C 1
ATOM 5238 O O . ALA B 1 224 ? -12.422 14.016 -14.281 1 98.94 224 ALA B O 1
ATOM 5239 N N . ALA B 1 225 ? -10.477 14.891 -13.695 1 98.94 225 ALA B N 1
ATOM 5240 C CA . ALA B 1 225 ? -10.93 15 -12.305 1 98.94 225 ALA B CA 1
ATOM 5241 C C . ALA B 1 225 ? -10.195 16.125 -11.57 1 98.94 225 ALA B C 1
ATOM 5243 O O . ALA B 1 225 ? -9.102 16.531 -11.984 1 98.94 225 ALA B O 1
ATOM 5244 N N . PHE B 1 226 ? -10.836 16.672 -10.578 1 98.94 226 PHE B N 1
ATOM 5245 C CA . PHE B 1 226 ? -10.266 17.578 -9.594 1 98.94 226 PHE B CA 1
ATOM 5246 C C . PHE B 1 226 ? -10.125 16.891 -8.242 1 98.94 226 PHE B C 1
ATOM 5248 O O . PHE B 1 226 ? -11.102 16.375 -7.695 1 98.94 226 PHE B O 1
ATOM 5255 N N . PHE B 1 227 ? -8.867 16.828 -7.758 1 98.94 227 PHE B N 1
ATOM 5256 C CA . PHE B 1 227 ? -8.555 16.266 -6.453 1 98.94 227 PHE B CA 1
ATOM 5257 C C . PHE B 1 227 ? -8.383 17.359 -5.414 1 98.94 227 PHE B C 1
ATOM 5259 O O . PHE B 1 227 ? -7.641 18.328 -5.637 1 98.94 227 PHE B O 1
ATOM 5266 N N . CYS B 1 228 ? -8.992 17.156 -4.223 1 98.88 228 CYS B N 1
ATOM 5267 C CA . CYS B 1 228 ? -8.719 18.125 -3.16 1 98.88 228 CYS B CA 1
ATOM 5268 C C . CYS B 1 228 ? -8.906 17.484 -1.787 1 98.88 228 CYS B C 1
ATOM 5270 O O . CYS B 1 228 ? -9.695 16.562 -1.633 1 98.88 228 CYS B O 1
ATOM 5272 N N . GLU B 1 229 ? -8.125 17.906 -0.868 1 98.88 229 GLU B N 1
ATOM 5273 C CA . GLU B 1 229 ? -8.445 17.766 0.549 1 98.88 229 GLU B CA 1
ATOM 5274 C C . GLU B 1 229 ? -9.406 18.844 1.016 1 98.88 229 GLU B C 1
ATOM 5276 O O . GLU B 1 229 ? -9.234 20.031 0.68 1 98.88 229 GLU B O 1
ATOM 5281 N N . PRO B 1 230 ? -10.383 18.453 1.837 1 98.81 230 PRO B N 1
ATOM 5282 C CA . PRO B 1 230 ? -11.211 19.531 2.385 1 98.81 230 PRO B CA 1
ATOM 5283 C C . PRO B 1 230 ? -10.406 20.562 3.176 1 98.81 230 PRO B C 1
ATOM 5285 O O . PRO B 1 230 ? -10.703 21.75 3.129 1 98.81 230 PRO B O 1
ATOM 5288 N N . ILE B 1 231 ? -9.5 20.094 3.93 1 98.75 231 ILE B N 1
ATOM 5289 C CA . ILE B 1 231 ? -8.445 20.859 4.594 1 98.75 231 ILE B CA 1
ATOM 5290 C C . ILE B 1 231 ? -7.086 20.234 4.27 1 98.75 231 ILE B C 1
ATOM 5292 O O . ILE B 1 231 ? -6.867 19.047 4.5 1 98.75 231 ILE B O 1
ATOM 5296 N N . GLN B 1 232 ? -6.242 21.047 3.633 1 98.69 232 GLN B N 1
ATOM 5297 C CA . GLN B 1 232 ? -4.926 20.516 3.309 1 98.69 232 GLN B CA 1
ATOM 5298 C C . GLN B 1 232 ? -4.086 20.312 4.57 1 98.69 232 GLN B C 1
ATOM 5300 O O . GLN B 1 232 ? -3.824 21.266 5.305 1 98.69 232 GLN B O 1
ATOM 5305 N N . GLY B 1 233 ? -3.682 19.078 4.859 1 98.06 233 GLY B N 1
ATOM 5306 C CA . GLY B 1 233 ? -2.922 18.766 6.062 1 98.06 233 GLY B CA 1
ATOM 5307 C C . GLY B 1 233 ? -1.428 18.984 5.891 1 98.06 233 GLY B C 1
ATOM 5308 O O . GLY B 1 233 ? -0.875 19.969 6.375 1 98.06 233 GLY B O 1
ATOM 5309 N N . SER B 1 234 ? -0.829 18.219 4.988 1 97.19 234 SER B N 1
ATOM 5310 C CA . SER B 1 234 ? 0.619 18.188 4.801 1 97.19 234 SER B CA 1
ATOM 5311 C C . SER B 1 234 ? 1.119 19.484 4.164 1 97.19 234 SER B C 1
ATOM 5313 O O . SER B 1 234 ? 2.311 19.797 4.23 1 97.19 234 SER B O 1
ATOM 5315 N N . GLY B 1 235 ? 0.2 20.203 3.58 1 97.31 235 GLY B N 1
ATOM 5316 C CA . GLY B 1 235 ? 0.562 21.469 2.969 1 97.31 235 GLY B CA 1
ATOM 5317 C C . GLY B 1 235 ? 0.591 22.625 3.957 1 97.31 235 GLY B C 1
ATOM 5318 O O . GLY B 1 235 ? 0.799 23.766 3.57 1 97.31 235 GLY B O 1
ATOM 5319 N N . GLY B 1 236 ? 0.388 22.359 5.25 1 97.88 236 GLY B N 1
ATOM 5320 C CA . GLY B 1 236 ? 0.452 23.406 6.258 1 97.88 236 GLY B CA 1
ATOM 5321 C C . GLY B 1 236 ? -0.89 23.688 6.902 1 97.88 236 GLY B C 1
ATOM 5322 O O . GLY B 1 236 ? -1.153 24.828 7.32 1 97.88 236 GLY B O 1
ATOM 5323 N N . VAL B 1 237 ? -1.748 22.719 6.902 1 98.56 237 VAL B N 1
ATOM 5324 C CA . VAL B 1 237 ? -3.066 22.828 7.52 1 98.56 237 VAL B CA 1
ATOM 5325 C C . VAL B 1 237 ? -3.783 24.062 6.988 1 98.56 237 VAL B C 1
ATOM 5327 O O . VAL B 1 237 ? -4.09 24.984 7.75 1 98.56 237 VAL B O 1
ATOM 5330 N N . ILE B 1 238 ? -4.113 24.062 5.715 1 98.44 238 ILE B N 1
ATOM 5331 C CA . ILE B 1 238 ? -4.801 25.188 5.074 1 98.44 238 ILE B CA 1
ATOM 5332 C C . ILE B 1 238 ? -6.312 25 5.191 1 98.44 238 ILE B C 1
ATOM 5334 O O . ILE B 1 238 ? -6.879 24.078 4.586 1 98.44 238 ILE B O 1
ATOM 5338 N N . VAL B 1 239 ? -6.953 25.844 5.992 1 98.38 239 VAL B N 1
ATOM 5339 C CA . VAL B 1 239 ? -8.391 25.766 6.242 1 98.38 239 VAL B CA 1
ATOM 5340 C C . VAL B 1 239 ? -9.133 26.719 5.32 1 98.38 239 VAL B C 1
ATOM 5342 O O . VAL B 1 239 ? -9.094 27.938 5.52 1 98.38 239 VAL B O 1
ATOM 5345 N N . PRO B 1 240 ? -9.805 26.188 4.34 1 98.19 240 PRO B N 1
ATOM 5346 C CA . PRO B 1 240 ? -10.586 27.094 3.484 1 98.19 240 PRO B CA 1
ATOM 5347 C C . PRO B 1 240 ? -11.797 27.688 4.203 1 98.19 240 PRO B C 1
ATOM 5349 O O . PRO B 1 240 ? -12.242 27.141 5.219 1 98.19 240 PRO B O 1
ATOM 5352 N N . PRO B 1 241 ? -12.297 28.844 3.656 1 97.62 241 PRO B N 1
ATOM 5353 C CA . PRO B 1 241 ? -13.531 29.359 4.234 1 97.62 241 PRO B CA 1
ATOM 5354 C C . PRO B 1 241 ? -14.719 28.422 4.055 1 97.62 241 PRO B C 1
ATOM 5356 O O . PRO B 1 241 ? -14.734 27.609 3.119 1 97.62 241 PRO B O 1
ATOM 5359 N N . ALA B 1 242 ? -15.703 28.516 5.035 1 97.12 242 ALA B N 1
ATOM 5360 C CA . ALA B 1 242 ? -16.938 27.734 4.918 1 97.12 242 ALA B CA 1
ATOM 5361 C C . ALA B 1 242 ? -17.578 27.953 3.551 1 97.12 242 ALA B C 1
ATOM 5363 O O . ALA B 1 242 ? -17.641 29.078 3.049 1 97.12 242 ALA B O 1
ATOM 5364 N N . GLY B 1 243 ? -17.953 26.906 2.945 1 98.25 243 GLY B N 1
ATOM 5365 C CA . GLY B 1 243 ? -18.594 26.984 1.646 1 98.25 243 GLY B CA 1
ATOM 5366 C C . GLY B 1 243 ? -17.656 26.672 0.493 1 98.25 243 GLY B C 1
ATOM 5367 O O . GLY B 1 243 ? -18.109 26.406 -0.625 1 98.25 243 GLY B O 1
ATOM 5368 N N . TRP B 1 244 ? -16.406 26.672 0.719 1 98.75 244 TRP B N 1
ATOM 5369 C CA . TRP B 1 244 ? -15.414 26.484 -0.334 1 98.75 244 TRP B CA 1
ATOM 5370 C C . TRP B 1 244 ? -15.578 25.109 -1.001 1 98.75 244 TRP B C 1
ATOM 5372 O O . TRP B 1 244 ? -15.617 25.016 -2.23 1 98.75 244 TRP B O 1
ATOM 5382 N N . LEU B 1 245 ? -15.648 24.047 -0.215 1 98.88 245 LEU B N 1
ATOM 5383 C CA . LEU B 1 245 ? -15.734 22.688 -0.753 1 98.88 245 LEU B CA 1
ATOM 5384 C C . LEU B 1 245 ? -16.984 22.531 -1.612 1 98.88 245 LEU B C 1
ATOM 5386 O O . LEU B 1 245 ? -16.938 21.906 -2.678 1 98.88 245 LEU B O 1
ATOM 5390 N N . LYS B 1 246 ? -18.047 23.062 -1.119 1 98.75 246 LYS B N 1
ATOM 5391 C CA . LYS B 1 246 ? -19.312 23.016 -1.856 1 98.75 246 LYS B CA 1
ATOM 5392 C C . LYS B 1 246 ? -19.203 23.75 -3.189 1 98.75 246 LYS B C 1
ATOM 5394 O O . LYS B 1 246 ? -19.656 23.25 -4.219 1 98.75 246 LYS B O 1
ATOM 5399 N N . ALA B 1 247 ? -18.609 24.938 -3.156 1 98.88 247 ALA B N 1
ATOM 5400 C CA . ALA B 1 247 ? -18.438 25.734 -4.375 1 98.88 247 ALA B CA 1
ATOM 5401 C C . ALA B 1 247 ? -17.594 24.984 -5.398 1 98.88 247 ALA B C 1
ATOM 5403 O O . ALA B 1 247 ? -17.891 25.016 -6.594 1 98.88 247 ALA B O 1
ATOM 5404 N N . MET B 1 248 ? -16.516 24.359 -4.949 1 98.94 248 MET B N 1
ATOM 5405 C CA . MET B 1 248 ? -15.641 23.609 -5.848 1 98.94 248 MET B CA 1
ATOM 5406 C C . MET B 1 248 ? -16.359 22.406 -6.445 1 98.94 248 MET B C 1
ATOM 5408 O O . MET B 1 248 ? -16.172 22.078 -7.613 1 98.94 248 MET B O 1
ATOM 5412 N N . ARG B 1 249 ? -17.125 21.703 -5.613 1 98.81 249 ARG B N 1
ATOM 5413 C CA . ARG B 1 249 ? -17.922 20.578 -6.105 1 98.81 249 ARG B CA 1
ATOM 5414 C C . ARG B 1 249 ? -18.875 21.016 -7.203 1 98.81 249 ARG B C 1
ATOM 5416 O O . ARG B 1 249 ? -19 20.344 -8.234 1 98.81 249 ARG B O 1
ATOM 5423 N N . GLU B 1 250 ? -19.578 22.125 -6.977 1 98.69 250 GLU B N 1
ATOM 5424 C CA . GLU B 1 250 ? -20.516 22.641 -7.965 1 98.69 250 GLU B CA 1
ATOM 5425 C C . GLU B 1 250 ? -19.797 23.047 -9.25 1 98.69 250 GLU B C 1
ATOM 5427 O O . GLU B 1 250 ? -20.297 22.766 -10.352 1 98.69 250 GLU B O 1
ATOM 5432 N N . ALA B 1 251 ? -18.656 23.688 -9.102 1 98.88 251 ALA B N 1
ATOM 5433 C CA . ALA B 1 251 ? -17.859 24.062 -10.273 1 98.88 251 ALA B CA 1
ATOM 5434 C C . ALA B 1 251 ? -17.453 22.828 -11.07 1 98.88 251 ALA B C 1
ATOM 5436 O O . ALA B 1 251 ? -17.531 22.812 -12.297 1 98.88 251 ALA B O 1
ATOM 5437 N N . ALA B 1 252 ? -17 21.781 -10.375 1 98.81 252 ALA B N 1
ATOM 5438 C CA . ALA B 1 252 ? -16.578 20.547 -11.039 1 98.81 252 ALA B CA 1
ATOM 5439 C C . ALA B 1 252 ? -17.75 19.922 -11.805 1 98.81 252 ALA B C 1
ATOM 5441 O O . ALA B 1 252 ? -17.562 19.422 -12.914 1 98.81 252 ALA B O 1
ATOM 5442 N N . ARG B 1 253 ? -18.922 19.922 -11.195 1 98.31 253 ARG B N 1
ATOM 5443 C CA . ARG B 1 253 ? -20.109 19.406 -11.852 1 98.31 253 ARG B CA 1
ATOM 5444 C C . ARG B 1 253 ? -20.406 20.156 -13.141 1 98.31 253 ARG B C 1
ATOM 5446 O O . ARG B 1 253 ? -20.672 19.547 -14.18 1 98.31 253 ARG B O 1
ATOM 5453 N N . GLU B 1 254 ? -20.359 21.469 -13.055 1 98.62 254 GLU B N 1
ATOM 5454 C CA . GLU B 1 254 ? -20.641 22.312 -14.219 1 98.62 254 GLU B CA 1
ATOM 5455 C C . GLU B 1 254 ? -19.625 22.062 -15.328 1 98.62 254 GLU B C 1
ATOM 5457 O O . GLU B 1 254 ? -19.953 22.141 -16.516 1 98.62 254 GLU B O 1
ATOM 5462 N N . LEU B 1 255 ? -18.438 21.719 -14.984 1 98.75 255 LEU B N 1
ATOM 5463 C CA . LEU B 1 255 ? -17.344 21.547 -15.93 1 98.75 255 LEU B CA 1
ATOM 5464 C C . LEU B 1 255 ? -17.297 20.109 -16.438 1 98.75 255 LEU B C 1
ATOM 5466 O O . LEU B 1 255 ? -16.469 19.781 -17.297 1 98.75 255 LEU B O 1
ATOM 5470 N N . ASP B 1 256 ? -18.141 19.234 -15.938 1 98.06 256 ASP B N 1
ATOM 5471 C CA . ASP B 1 256 ? -18.203 17.812 -16.281 1 98.06 256 ASP B CA 1
ATOM 5472 C C . ASP B 1 256 ? -16.859 17.125 -15.992 1 98.06 256 ASP B C 1
ATOM 5474 O O . ASP B 1 256 ? -16.297 16.453 -16.859 1 98.06 256 ASP B O 1
ATOM 5478 N N . ILE B 1 257 ? -16.312 17.344 -14.891 1 98.38 257 ILE B N 1
ATOM 5479 C CA . ILE B 1 257 ? -15.141 16.625 -14.414 1 98.38 257 ILE B CA 1
ATOM 5480 C C . ILE B 1 257 ? -15.453 15.938 -13.086 1 98.38 257 ILE B C 1
ATOM 5482 O O . ILE B 1 257 ? -16.312 16.406 -12.328 1 98.38 257 ILE B O 1
ATOM 5486 N N . LEU B 1 258 ? -14.859 14.789 -12.797 1 98.94 258 LEU B N 1
ATOM 5487 C CA . LEU B 1 258 ? -15.102 14.055 -11.562 1 98.94 258 LEU B CA 1
ATOM 5488 C C . LEU B 1 258 ? -14.531 14.812 -10.367 1 98.94 258 LEU B C 1
ATOM 5490 O O . LEU B 1 258 ? -13.453 15.406 -10.453 1 98.94 258 LEU B O 1
ATOM 5494 N N . PHE B 1 259 ? -15.281 14.875 -9.305 1 98.94 259 PHE B N 1
ATOM 5495 C CA . PHE B 1 259 ? -14.859 15.508 -8.055 1 98.94 259 PHE B CA 1
ATOM 5496 C C . PHE B 1 259 ? -14.391 14.469 -7.047 1 98.94 259 PHE B C 1
ATOM 5498 O O . PHE B 1 259 ? -15.188 13.672 -6.555 1 98.94 259 PHE B O 1
ATOM 5505 N N . VAL B 1 260 ? -13.117 14.461 -6.75 1 98.94 260 VAL B N 1
ATOM 5506 C CA . VAL B 1 260 ? -12.508 13.516 -5.828 1 98.94 260 VAL B CA 1
ATOM 5507 C C . VAL B 1 260 ? -12.148 14.219 -4.52 1 98.94 260 VAL B C 1
ATOM 5509 O O . VAL B 1 260 ? -11.32 15.125 -4.504 1 98.94 260 VAL B O 1
ATOM 5512 N N . VAL B 1 261 ? -12.734 13.789 -3.445 1 98.94 261 VAL B N 1
ATOM 5513 C CA . VAL B 1 261 ? -12.406 14.352 -2.139 1 98.94 261 VAL B CA 1
ATOM 5514 C C . VAL B 1 261 ? -11.492 13.391 -1.377 1 98.94 261 VAL B C 1
ATOM 5516 O O . VAL B 1 261 ? -11.844 12.227 -1.172 1 98.94 261 VAL B O 1
ATOM 5519 N N . ASP B 1 262 ? -10.352 13.859 -1.046 1 98.94 262 ASP B N 1
ATOM 5520 C CA . ASP B 1 262 ? -9.375 13.109 -0.257 1 98.94 262 ASP B CA 1
ATOM 5521 C C . ASP B 1 262 ? -9.57 13.359 1.237 1 98.94 262 ASP B C 1
ATOM 5523 O O . ASP B 1 262 ? -9.102 14.375 1.766 1 98.94 262 ASP B O 1
ATOM 5527 N N . GLU B 1 263 ? -10.211 12.453 1.937 1 98.88 263 GLU B N 1
ATOM 5528 C CA . GLU B 1 263 ? -10.531 12.555 3.357 1 98.88 263 GLU B CA 1
ATOM 5529 C C . GLU B 1 263 ? -9.555 11.734 4.199 1 98.88 263 GLU B C 1
ATOM 5531 O O . GLU B 1 263 ? -9.875 11.352 5.328 1 98.88 263 GLU B O 1
ATOM 5536 N N . VAL B 1 264 ? -8.359 11.438 3.676 1 98.88 264 VAL B N 1
ATOM 5537 C CA . VAL B 1 264 ? -7.383 10.602 4.367 1 98.88 264 VAL B CA 1
ATOM 5538 C C . VAL B 1 264 ? -7.031 11.227 5.715 1 98.88 264 VAL B C 1
ATOM 5540 O O . VAL B 1 264 ? -7.012 10.539 6.738 1 98.88 264 VAL B O 1
ATOM 5543 N N . ILE B 1 265 ? -6.754 12.539 5.727 1 98.75 265 ILE B N 1
ATOM 5544 C CA . ILE B 1 265 ? -6.418 13.219 6.973 1 98.75 265 ILE B CA 1
ATOM 5545 C C . ILE B 1 265 ? -7.695 13.703 7.656 1 98.75 265 ILE B C 1
ATOM 5547 O O . ILE B 1 265 ? -7.855 13.547 8.867 1 98.75 265 ILE B O 1
ATOM 5551 N N . THR B 1 266 ? -8.656 14.234 6.914 1 98.81 266 THR B N 1
ATOM 5552 C CA . THR B 1 266 ? -9.75 15.031 7.465 1 98.81 266 THR B CA 1
ATOM 5553 C C . THR B 1 266 ? -10.883 14.133 7.965 1 98.81 266 THR B C 1
ATOM 5555 O O . THR B 1 266 ? -11.742 14.578 8.719 1 98.81 266 THR B O 1
ATOM 5558 N N . GLY B 1 267 ? -10.891 12.844 7.555 1 98.75 267 GLY B N 1
ATOM 5559 C CA . GLY B 1 267 ? -11.992 11.961 7.914 1 98.75 267 GLY B CA 1
ATOM 5560 C C . GLY B 1 267 ? -11.93 11.492 9.359 1 98.75 267 GLY B C 1
ATOM 5561 O O . GLY B 1 267 ? -10.984 11.805 10.078 1 98.75 267 GLY B O 1
ATOM 5562 N N . PHE B 1 268 ? -13.031 10.914 9.789 1 98.88 268 PHE B N 1
ATOM 5563 C CA . PHE B 1 268 ? -13.18 10.172 11.039 1 98.88 268 PHE B CA 1
ATOM 5564 C C . PHE B 1 268 ? -13.039 11.102 12.234 1 98.88 268 PHE B C 1
ATOM 5566 O O . PHE B 1 268 ? -12.281 10.812 13.164 1 98.88 268 PHE B O 1
ATOM 5573 N N . GLY B 1 269 ? -13.656 12.242 12.164 1 98.69 269 GLY B N 1
ATOM 5574 C CA . GLY B 1 269 ? -13.828 13.125 13.305 1 98.69 269 GLY B CA 1
ATOM 5575 C C . GLY B 1 269 ? -12.758 14.195 13.406 1 98.69 269 GLY B C 1
ATOM 5576 O O . GLY B 1 269 ? -12.852 15.094 14.242 1 98.69 269 GLY B O 1
ATOM 5577 N N . ARG B 1 270 ? -11.758 14.172 12.547 1 98.81 270 ARG B N 1
ATOM 5578 C CA . ARG B 1 270 ? -10.594 15.055 12.641 1 98.81 270 ARG B CA 1
ATOM 5579 C C . ARG B 1 270 ? -11.016 16.516 12.547 1 98.81 270 ARG B C 1
ATOM 5581 O O . ARG B 1 270 ? -10.445 17.375 13.227 1 98.81 270 ARG B O 1
ATOM 5588 N N . THR B 1 271 ? -12.055 16.812 11.75 1 98.5 271 THR B N 1
ATOM 5589 C CA . THR B 1 271 ? -12.477 18.188 11.523 1 98.5 271 THR B CA 1
ATOM 5590 C C . THR B 1 271 ? -13.82 18.469 12.195 1 98.5 271 THR B C 1
ATOM 5592 O O . THR B 1 271 ? -14.492 19.453 11.875 1 98.5 271 THR B O 1
ATOM 5595 N N . GLY B 1 272 ? -14.227 17.609 13.086 1 98.19 272 GLY B N 1
ATOM 5596 C CA . GLY B 1 272 ? -15.492 17.734 13.797 1 98.19 272 GLY B CA 1
ATOM 5597 C C . GLY B 1 272 ? -16.484 16.656 13.422 1 98.19 272 GLY B C 1
ATOM 5598 O O . GLY B 1 272 ? -16.641 15.656 14.133 1 98.19 272 GLY B O 1
ATOM 5599 N N . PRO B 1 273 ? -17.125 16.766 12.258 1 98.31 273 PRO B N 1
ATOM 5600 C CA . PRO B 1 273 ? -18 15.68 11.805 1 98.31 273 PRO B CA 1
ATOM 5601 C C . PRO B 1 273 ? -17.219 14.422 11.406 1 98.31 273 PRO B C 1
ATOM 5603 O O . PRO B 1 273 ? -15.984 14.445 11.359 1 98.31 273 PRO B O 1
ATOM 5606 N N . MET B 1 274 ? -17.953 13.281 11.195 1 98.62 274 MET B N 1
ATOM 5607 C CA . MET B 1 274 ? -17.312 12.047 10.758 1 98.62 274 MET B CA 1
ATOM 5608 C C . MET B 1 274 ? -16.438 12.281 9.523 1 98.62 274 MET B C 1
ATOM 5610 O O . MET B 1 274 ? -15.32 11.789 9.445 1 98.62 274 MET B O 1
ATOM 5614 N N . PHE B 1 275 ? -16.969 13.016 8.594 1 98.75 275 PHE B N 1
ATOM 5615 C CA . PHE B 1 275 ? -16.234 13.453 7.41 1 98.75 275 PHE B CA 1
ATOM 5616 C C . PHE B 1 275 ? -16.438 14.938 7.16 1 98.75 275 PHE B C 1
ATOM 5618 O O . PHE B 1 275 ? -17.5 15.484 7.449 1 98.75 275 PHE B O 1
ATOM 5625 N N . ALA B 1 276 ? -15.367 15.625 6.621 1 98.56 276 ALA B N 1
ATOM 5626 C CA . ALA B 1 276 ? -15.438 17.047 6.316 1 98.56 276 ALA B CA 1
ATOM 5627 C C . ALA B 1 276 ? -16.562 17.344 5.324 1 98.56 276 ALA B C 1
ATOM 5629 O O . ALA B 1 276 ? -17.203 18.391 5.391 1 98.56 276 ALA B O 1
ATOM 5630 N N . CYS B 1 277 ? -16.859 16.469 4.445 1 98.56 277 CYS B N 1
ATOM 5631 C CA . CYS B 1 277 ? -17.938 16.609 3.471 1 98.56 277 CYS B CA 1
ATOM 5632 C C . CYS B 1 277 ? -19.266 16.844 4.164 1 98.56 277 CYS B C 1
ATOM 5634 O O . CYS B 1 277 ? -20.125 17.562 3.639 1 98.56 277 CYS B O 1
ATOM 5636 N N . ASP B 1 278 ? -19.438 16.25 5.348 1 97.88 278 ASP B N 1
ATOM 5637 C CA . ASP B 1 278 ? -20.703 16.375 6.078 1 97.88 278 ASP B CA 1
ATOM 5638 C C . ASP B 1 278 ? -20.969 17.812 6.5 1 97.88 278 ASP B C 1
ATOM 5640 O O . ASP B 1 278 ? -22.109 18.266 6.523 1 97.88 278 ASP B O 1
ATOM 5644 N N . ALA B 1 279 ? -19.938 18.5 6.781 1 96.38 279 ALA B N 1
ATOM 5645 C CA . ALA B 1 279 ? -20.078 19.875 7.277 1 96.38 279 ALA B CA 1
ATOM 5646 C C . ALA B 1 279 ? -20.656 20.781 6.199 1 96.38 279 ALA B C 1
ATOM 5648 O O . ALA B 1 279 ? -21.297 21.797 6.512 1 96.38 279 ALA B O 1
ATOM 5649 N N . GLU B 1 280 ? -20.469 20.406 4.938 1 95.75 280 GLU B N 1
ATOM 5650 C CA . GLU B 1 280 ? -20.906 21.297 3.871 1 95.75 280 GLU B CA 1
ATOM 5651 C C . GLU B 1 280 ? -21.938 20.609 2.971 1 95.75 280 GLU B C 1
ATOM 5653 O O . GLU B 1 280 ? -22.312 21.141 1.927 1 95.75 280 GLU B O 1
ATOM 5658 N N . GLY B 1 281 ? -22.328 19.469 3.381 1 97.5 281 GLY B N 1
ATOM 5659 C CA . GLY B 1 281 ? -23.312 18.734 2.59 1 97.5 281 GLY B CA 1
ATOM 5660 C C . GLY B 1 281 ? -22.828 18.391 1.194 1 97.5 281 GLY B C 1
ATOM 5661 O O . GLY B 1 281 ? -23.562 18.547 0.219 1 97.5 281 GLY B O 1
ATOM 5662 N N . VAL B 1 282 ? -21.578 18.031 1.068 1 98.56 282 VAL B N 1
ATOM 5663 C CA . VAL B 1 282 ? -20.969 17.766 -0.224 1 98.56 282 VAL B CA 1
ATOM 5664 C C . VAL B 1 282 ? -21.016 16.266 -0.51 1 98.56 282 VAL B C 1
ATOM 5666 O O . VAL B 1 282 ? -20.719 15.445 0.366 1 98.56 282 VAL B O 1
ATOM 5669 N N . GLU B 1 283 ? -21.422 15.859 -1.658 1 98.44 283 GLU B N 1
ATOM 5670 C CA . GLU B 1 283 ? -21.438 14.492 -2.168 1 98.44 283 GLU B CA 1
ATOM 5671 C C . GLU B 1 283 ? -20.469 14.328 -3.33 1 98.44 283 GLU B C 1
ATOM 5673 O O . GLU B 1 283 ? -20.797 14.648 -4.473 1 98.44 283 GLU B O 1
ATOM 5678 N N . PRO B 1 284 ? -19.312 13.773 -3.107 1 98.81 284 PRO B N 1
ATOM 5679 C CA . PRO B 1 284 ? -18.328 13.633 -4.184 1 98.81 284 PRO B CA 1
ATOM 5680 C C . PRO B 1 284 ? -18.594 12.43 -5.082 1 98.81 284 PRO B C 1
ATOM 5682 O O . PRO B 1 284 ? -19.484 11.617 -4.789 1 98.81 284 PRO B O 1
ATOM 5685 N N . ASP B 1 285 ? -17.844 12.344 -6.234 1 98.94 285 ASP B N 1
ATOM 5686 C CA . ASP B 1 285 ? -17.891 11.172 -7.102 1 98.94 285 ASP B CA 1
ATOM 5687 C C . ASP B 1 285 ? -17.031 10.039 -6.531 1 98.94 285 ASP B C 1
ATOM 5689 O O . ASP B 1 285 ? -17.344 8.859 -6.73 1 98.94 285 ASP B O 1
ATOM 5693 N N . ILE B 1 286 ? -15.969 10.406 -5.984 1 98.94 286 ILE B N 1
ATOM 5694 C CA . ILE B 1 286 ? -15.016 9.484 -5.383 1 98.94 286 ILE B CA 1
ATOM 5695 C C . ILE B 1 286 ? -14.484 10.07 -4.078 1 98.94 286 ILE B C 1
ATOM 5697 O O . ILE B 1 286 ? -14.258 11.281 -3.979 1 98.94 286 ILE B O 1
ATOM 5701 N N . MET B 1 287 ? -14.305 9.266 -3.08 1 98.94 287 MET B N 1
ATOM 5702 C CA . MET B 1 287 ? -13.688 9.672 -1.82 1 98.94 287 MET B CA 1
ATOM 5703 C C . MET B 1 287 ? -12.602 8.68 -1.406 1 98.94 287 MET B C 1
ATOM 5705 O O . MET B 1 287 ? -12.797 7.469 -1.493 1 98.94 287 MET B O 1
ATOM 5709 N N . THR B 1 288 ? -11.453 9.148 -1.067 1 98.94 288 THR B N 1
ATOM 5710 C CA . THR B 1 288 ? -10.367 8.328 -0.538 1 98.94 288 THR B CA 1
ATOM 5711 C C . THR B 1 288 ? -10.242 8.508 0.972 1 98.94 288 THR B C 1
ATOM 5713 O O . THR B 1 288 ? -10.531 9.578 1.5 1 98.94 288 THR B O 1
ATOM 5716 N N . MET B 1 289 ? -9.875 7.48 1.693 1 98.94 289 MET B N 1
ATOM 5717 C CA . MET B 1 289 ? -9.703 7.547 3.143 1 98.94 289 MET B CA 1
ATOM 5718 C C . MET B 1 289 ? -8.664 6.543 3.615 1 98.94 289 MET B C 1
ATOM 5720 O O . MET B 1 289 ? -8.281 5.641 2.869 1 98.94 289 MET B O 1
ATOM 5724 N N . ALA B 1 290 ? -8.156 6.684 4.75 1 98.88 290 ALA B N 1
ATOM 5725 C CA . ALA B 1 290 ? -7.223 5.84 5.488 1 98.88 290 ALA B CA 1
ATOM 5726 C C . ALA B 1 290 ? -7.055 6.336 6.922 1 98.88 290 ALA B C 1
ATOM 5728 O O . ALA B 1 290 ? -8.039 6.637 7.602 1 98.88 290 ALA B O 1
ATOM 5729 N N . LYS B 1 291 ? -5.879 6.352 7.43 1 98.75 291 LYS B N 1
ATOM 5730 C CA . LYS B 1 291 ? -5.48 6.914 8.719 1 98.75 291 LYS B CA 1
ATOM 5731 C C . LYS B 1 291 ? -6.531 6.629 9.789 1 98.75 291 LYS B C 1
ATOM 5733 O O . LYS B 1 291 ? -6.629 5.508 10.289 1 98.75 291 LYS B O 1
ATOM 5738 N N . GLY B 1 292 ? -7.445 7.559 10.078 1 98.88 292 GLY B N 1
ATOM 5739 C CA . GLY B 1 292 ? -8.461 7.414 11.109 1 98.88 292 GLY B CA 1
ATOM 5740 C C . GLY B 1 292 ? -9.305 6.164 10.953 1 98.88 292 GLY B C 1
ATOM 5741 O O . GLY B 1 292 ? -9.945 5.715 11.906 1 98.88 292 GLY B O 1
ATOM 5742 N N . LEU B 1 293 ? -9.289 5.535 9.828 1 98.94 293 LEU B N 1
ATOM 5743 C CA . LEU B 1 293 ? -10.086 4.344 9.547 1 98.94 293 LEU B CA 1
ATOM 5744 C C . LEU B 1 293 ? -9.758 3.225 10.523 1 98.94 293 LEU B C 1
ATOM 5746 O O . LEU B 1 293 ? -10.664 2.527 11 1 98.94 293 LEU B O 1
ATOM 5750 N N . THR B 1 294 ? -8.484 3.02 10.781 1 98.94 294 THR B N 1
ATOM 5751 C CA . THR B 1 294 ? -8.039 2.02 11.742 1 98.94 294 THR B CA 1
ATOM 5752 C C . THR B 1 294 ? -7.336 2.68 12.922 1 98.94 294 THR B C 1
ATOM 5754 O O . THR B 1 294 ? -6.789 1.993 13.789 1 98.94 294 THR B O 1
ATOM 5757 N N . ALA B 1 295 ? -7.219 3.996 12.883 1 98.88 295 ALA B N 1
ATOM 5758 C CA . ALA B 1 295 ? -6.562 4.805 13.906 1 98.88 295 ALA B CA 1
ATOM 5759 C C . ALA B 1 295 ? -5.117 4.363 14.109 1 98.88 295 ALA B C 1
ATOM 5761 O O . ALA B 1 295 ? -4.602 4.398 15.234 1 98.88 295 ALA B O 1
ATOM 5762 N N . GLY B 1 296 ? -4.508 3.896 13.07 1 98.69 296 GLY B N 1
ATOM 5763 C CA . GLY B 1 296 ? -3.102 3.533 13.102 1 98.69 296 GLY B CA 1
ATOM 5764 C C . GLY B 1 296 ? -2.859 2.123 13.602 1 98.69 296 GLY B C 1
ATOM 5765 O O . GLY B 1 296 ? -1.738 1.614 13.523 1 98.69 296 GLY B O 1
ATOM 5766 N N . TYR B 1 297 ? -3.869 1.362 14.062 1 98.88 297 TYR B N 1
ATOM 5767 C CA . TYR B 1 297 ? -3.684 0.058 14.695 1 98.88 297 TYR B CA 1
ATOM 5768 C C . TYR B 1 297 ? -3.357 -1.007 13.648 1 98.88 297 TYR B C 1
ATOM 5770 O O . TYR B 1 297 ? -2.791 -2.051 13.977 1 98.88 297 TYR B O 1
ATOM 5778 N N . ALA B 1 298 ? -3.738 -0.796 12.43 1 98.88 298 ALA B N 1
ATOM 5779 C CA . ALA B 1 298 ? -3.451 -1.69 11.312 1 98.88 298 ALA B CA 1
ATOM 5780 C C . ALA B 1 298 ? -3.447 -0.931 9.992 1 98.88 298 ALA B C 1
ATOM 5782 O O . ALA B 1 298 ? -4.188 0.042 9.828 1 98.88 298 ALA B O 1
ATOM 5783 N N . PRO B 1 299 ? -2.609 -1.367 9.039 1 98.81 299 PRO B N 1
ATOM 5784 C CA . PRO B 1 299 ? -2.664 -0.729 7.719 1 98.81 299 PRO B CA 1
ATOM 5785 C C . PRO B 1 299 ? -3.99 -0.968 7 1 98.81 299 PRO B C 1
ATOM 5787 O O . PRO B 1 299 ? -4.441 -2.111 6.895 1 98.81 299 PRO B O 1
ATOM 5790 N N . MET B 1 300 ? -4.66 0.097 6.527 1 98.88 300 MET B N 1
ATOM 5791 C CA . MET B 1 300 ? -5.871 -0.011 5.719 1 98.88 300 MET B CA 1
ATOM 5792 C C . MET B 1 300 ? -6.273 1.348 5.152 1 98.88 300 MET B C 1
ATOM 5794 O O . MET B 1 300 ? -5.945 2.387 5.73 1 98.88 300 MET B O 1
ATOM 5798 N N . GLY B 1 301 ? -6.801 1.412 4.031 1 98.81 301 GLY B N 1
ATOM 5799 C CA . GLY B 1 301 ? -7.512 2.523 3.418 1 98.81 301 GLY B CA 1
ATOM 5800 C C . GLY B 1 301 ? -8.734 2.088 2.633 1 98.81 301 GLY B C 1
ATOM 5801 O O . GLY B 1 301 ? -9.125 0.921 2.684 1 98.81 301 GLY B O 1
ATOM 5802 N N . ALA B 1 302 ? -9.344 3.016 1.977 1 98.94 302 ALA B N 1
ATOM 5803 C CA . ALA B 1 302 ? -10.492 2.703 1.134 1 98.94 302 ALA B CA 1
ATOM 5804 C C . ALA B 1 302 ? -10.695 3.77 0.062 1 98.94 302 ALA B C 1
ATOM 5806 O O . ALA B 1 302 ? -10.336 4.934 0.26 1 98.94 302 ALA B O 1
ATOM 5807 N N . THR B 1 303 ? -11.148 3.387 -1.034 1 98.94 303 THR B N 1
ATOM 5808 C CA . THR B 1 303 ? -11.648 4.238 -2.109 1 98.94 303 THR B CA 1
ATOM 5809 C C . THR B 1 303 ? -13.125 3.955 -2.381 1 98.94 303 THR B C 1
ATOM 5811 O O . THR B 1 303 ? -13.492 2.838 -2.758 1 98.94 303 THR B O 1
ATOM 5814 N N . LEU B 1 304 ? -13.953 4.93 -2.131 1 98.94 304 LEU B N 1
ATOM 5815 C CA . LEU B 1 304 ? -15.383 4.773 -2.375 1 98.94 304 LEU B CA 1
ATOM 5816 C C . LEU B 1 304 ? -15.781 5.43 -3.691 1 98.94 304 LEU B C 1
ATOM 5818 O O . LEU B 1 304 ? -15.297 6.516 -4.023 1 98.94 304 LEU B O 1
ATOM 5822 N N . LEU B 1 305 ? -16.625 4.801 -4.41 1 98.94 305 LEU B N 1
ATOM 5823 C CA . LEU B 1 305 ? -17.078 5.262 -5.715 1 98.94 305 LEU B CA 1
ATOM 5824 C C . LEU B 1 305 ? -18.578 5.531 -5.699 1 98.94 305 LEU B C 1
ATOM 5826 O O . LEU B 1 305 ? -19.344 4.789 -5.074 1 98.94 305 LEU B O 1
ATOM 5830 N N . SER B 1 306 ? -19.016 6.551 -6.422 1 98.94 306 SER B N 1
ATOM 5831 C CA . SER B 1 306 ? -20.438 6.766 -6.703 1 98.94 306 SER B CA 1
ATOM 5832 C C . SER B 1 306 ? -20.984 5.684 -7.633 1 98.94 306 SER B C 1
ATOM 5834 O O . SER B 1 306 ? -20.219 4.988 -8.305 1 98.94 306 SER B O 1
ATOM 5836 N N . ASP B 1 307 ? -22.328 5.586 -7.641 1 98.62 307 ASP B N 1
ATOM 5837 C CA . ASP B 1 307 ? -22.984 4.656 -8.547 1 98.62 307 ASP B CA 1
ATOM 5838 C C . ASP B 1 307 ? -22.594 4.934 -10 1 98.62 307 ASP B C 1
ATOM 5840 O O . ASP B 1 307 ? -22.406 4.004 -10.789 1 98.62 307 ASP B O 1
ATOM 5844 N N . LYS B 1 308 ? -22.469 6.191 -10.32 1 98.44 308 LYS B N 1
ATOM 5845 C CA . LYS B 1 308 ? -22.125 6.609 -11.68 1 98.44 308 LYS B CA 1
ATOM 5846 C C . LYS B 1 308 ? -20.766 6.074 -12.109 1 98.44 308 LYS B C 1
ATOM 5848 O O . LYS B 1 308 ? -20.641 5.457 -13.164 1 98.44 308 LYS B O 1
ATOM 5853 N N . VAL B 1 309 ? -19.781 6.332 -11.312 1 98.88 309 VAL B N 1
ATOM 5854 C CA . VAL B 1 309 ? -18.422 5.91 -11.641 1 98.88 309 VAL B CA 1
ATOM 5855 C C . VAL B 1 309 ? -18.344 4.383 -11.664 1 98.88 309 VAL B C 1
ATOM 5857 O O . VAL B 1 309 ? -17.766 3.803 -12.594 1 98.88 309 VAL B O 1
ATOM 5860 N N . TYR B 1 310 ? -18.953 3.75 -10.703 1 98.81 310 TYR B N 1
ATOM 5861 C CA . TYR B 1 310 ? -18.969 2.293 -10.625 1 98.81 310 TYR B CA 1
ATOM 5862 C C . TYR B 1 310 ? -19.609 1.689 -11.867 1 98.81 310 TYR B C 1
ATOM 5864 O O . TYR B 1 310 ? -19.047 0.794 -12.5 1 98.81 310 TYR B O 1
ATOM 5872 N N . ALA B 1 311 ? -20.766 2.16 -12.211 1 98.62 311 ALA B N 1
ATOM 5873 C CA . ALA B 1 311 ? -21.516 1.631 -13.344 1 98.62 311 ALA B CA 1
ATOM 5874 C C . ALA B 1 311 ? -20.75 1.839 -14.648 1 98.62 311 ALA B C 1
ATOM 5876 O O . ALA B 1 311 ? -20.75 0.97 -15.523 1 98.62 311 ALA B O 1
ATOM 5877 N N . GLY B 1 312 ? -20.141 3.023 -14.797 1 98.69 312 GLY B N 1
ATOM 5878 C CA . GLY B 1 312 ? -19.359 3.283 -15.984 1 98.69 312 GLY B CA 1
ATOM 5879 C C . GLY B 1 312 ? -18.219 2.291 -16.188 1 98.69 312 GLY B C 1
ATOM 5880 O O . GLY B 1 312 ? -17.938 1.885 -17.312 1 98.69 312 GLY B O 1
ATOM 5881 N N . ILE B 1 313 ? -17.578 1.865 -15.117 1 98.69 313 ILE B N 1
ATOM 5882 C CA . ILE B 1 313 ? -16.469 0.91 -15.18 1 98.69 313 ILE B CA 1
ATOM 5883 C C . ILE B 1 313 ? -17.031 -0.496 -15.414 1 98.69 313 ILE B C 1
ATOM 5885 O O . ILE B 1 313 ? -16.578 -1.2 -16.328 1 98.69 313 ILE B O 1
ATOM 5889 N N . ALA B 1 314 ? -18.031 -0.886 -14.617 1 98.12 314 ALA B N 1
ATOM 5890 C CA . ALA B 1 314 ? -18.594 -2.236 -14.625 1 98.12 314 ALA B CA 1
ATOM 5891 C C . ALA B 1 314 ? -19.25 -2.547 -15.961 1 98.12 314 ALA B C 1
ATOM 5893 O O . ALA B 1 314 ? -19.094 -3.648 -16.5 1 98.12 314 ALA B O 1
ATOM 5894 N N . ASP B 1 315 ? -19.969 -1.627 -16.562 1 97.81 315 ASP B N 1
ATOM 5895 C CA . ASP B 1 315 ? -20.734 -1.828 -17.781 1 97.81 315 ASP B CA 1
ATOM 5896 C C . ASP B 1 315 ? -19.844 -1.701 -19.016 1 97.81 315 ASP B C 1
ATOM 5898 O O . ASP B 1 315 ? -20.172 -2.23 -20.078 1 97.81 315 ASP B O 1
ATOM 5902 N N . GLY B 1 316 ? -18.781 -0.942 -18.875 1 96.69 316 GLY B N 1
ATOM 5903 C CA . GLY B 1 316 ? -17.922 -0.704 -20.016 1 96.69 316 GLY B CA 1
ATOM 5904 C C . GLY B 1 316 ? -16.922 -1.826 -20.266 1 96.69 316 GLY B C 1
ATOM 5905 O O . GLY B 1 316 ? -16.344 -1.919 -21.344 1 96.69 316 GLY B O 1
ATOM 5906 N N . ALA B 1 317 ? -16.75 -2.705 -19.312 1 94.56 317 ALA B N 1
ATOM 5907 C CA . ALA B 1 317 ? -15.852 -3.84 -19.469 1 94.56 317 ALA B CA 1
ATOM 5908 C C . ALA B 1 317 ? -16.531 -4.98 -20.219 1 94.56 317 ALA B C 1
ATOM 5910 O O . ALA B 1 317 ? -17.734 -5.176 -20.109 1 94.56 317 ALA B O 1
ATOM 5911 N N . PRO B 1 318 ? -15.727 -5.711 -21.078 1 94.5 318 PRO B N 1
ATOM 5912 C CA . PRO B 1 318 ? -16.328 -6.902 -21.672 1 94.5 318 PRO B CA 1
ATOM 5913 C C . PRO B 1 318 ? -16.906 -7.855 -20.641 1 94.5 318 PRO B C 1
ATOM 5915 O O . PRO B 1 318 ? -16.375 -7.98 -19.531 1 94.5 318 PRO B O 1
ATOM 5918 N N . LYS B 1 319 ? -18 -8.547 -21.078 1 91.88 319 LYS B N 1
ATOM 5919 C CA . LYS B 1 319 ? -18.656 -9.477 -20.172 1 91.88 319 LYS B CA 1
ATOM 5920 C C . LYS B 1 319 ? -17.672 -10.523 -19.656 1 91.88 319 LYS B C 1
ATOM 5922 O O . LYS B 1 319 ? -16.938 -11.141 -20.422 1 91.88 319 LYS B O 1
ATOM 5927 N N . GLY B 1 320 ? -17.641 -10.586 -18.359 1 93.12 320 GLY B N 1
ATOM 5928 C CA . GLY B 1 320 ? -16.828 -11.609 -17.734 1 93.12 320 GLY B CA 1
ATOM 5929 C C . GLY B 1 320 ? -15.383 -11.203 -17.562 1 93.12 320 GLY B C 1
ATOM 5930 O O . GLY B 1 320 ? -14.602 -11.922 -16.938 1 93.12 320 GLY B O 1
ATOM 5931 N N . ALA B 1 321 ? -14.961 -10.117 -18.078 1 95.06 321 ALA B N 1
ATOM 5932 C CA . ALA B 1 321 ? -13.57 -9.672 -17.969 1 95.06 321 ALA B CA 1
ATOM 5933 C C . ALA B 1 321 ? -13.312 -8.977 -16.641 1 95.06 321 ALA B C 1
ATOM 5935 O O . ALA B 1 321 ? -14.117 -8.148 -16.188 1 95.06 321 ALA B O 1
ATOM 5936 N N . PRO B 1 322 ? -12.273 -9.328 -15.953 1 97.31 322 PRO B N 1
ATOM 5937 C CA . PRO B 1 322 ? -11.969 -8.656 -14.688 1 97.31 322 PRO B CA 1
ATOM 5938 C C . PRO B 1 322 ? -11.484 -7.223 -14.883 1 97.31 322 PRO B C 1
ATOM 5940 O O . PRO B 1 322 ? -10.906 -6.895 -15.922 1 97.31 322 PRO B O 1
ATOM 5943 N N . ILE B 1 323 ? -11.773 -6.336 -13.93 1 98.31 323 ILE B N 1
ATOM 5944 C CA . ILE B 1 323 ? -11.102 -5.047 -13.805 1 98.31 323 ILE B CA 1
ATOM 5945 C C . ILE B 1 323 ? -9.75 -5.238 -13.109 1 98.31 323 ILE B C 1
ATOM 5947 O O . ILE B 1 323 ? -9.695 -5.672 -11.961 1 98.31 323 ILE B O 1
ATOM 5951 N N . GLY B 1 324 ? -8.688 -4.926 -13.781 1 97.94 324 GLY B N 1
ATOM 5952 C CA . GLY B 1 324 ? -7.348 -5.355 -13.406 1 97.94 324 GLY B CA 1
ATOM 5953 C C . GLY B 1 324 ? -6.707 -4.477 -12.352 1 97.94 324 GLY B C 1
ATOM 5954 O O . GLY B 1 324 ? -5.609 -3.955 -12.547 1 97.94 324 GLY B O 1
ATOM 5955 N N . HIS B 1 325 ? -7.344 -4.363 -11.195 1 98.31 325 HIS B N 1
ATOM 5956 C CA . HIS B 1 325 ? -6.781 -3.682 -10.031 1 98.31 325 HIS B CA 1
ATOM 5957 C C . HIS B 1 325 ? -7.023 -4.48 -8.758 1 98.31 325 HIS B C 1
ATOM 5959 O O . HIS B 1 325 ? -8.164 -4.863 -8.469 1 98.31 325 HIS B O 1
ATOM 5965 N N . GLY B 1 326 ? -5.957 -4.719 -8.055 1 97.69 326 GLY B N 1
ATOM 5966 C CA . GLY B 1 326 ? -6.113 -5.461 -6.82 1 97.69 326 GLY B CA 1
ATOM 5967 C C . GLY B 1 326 ? -4.797 -5.734 -6.117 1 97.69 326 GLY B C 1
ATOM 5968 O O . GLY B 1 326 ? -3.771 -5.953 -6.77 1 97.69 326 GLY B O 1
ATOM 5969 N N . ALA B 1 327 ? -4.824 -5.758 -4.793 1 97.5 327 ALA B N 1
ATOM 5970 C CA . ALA B 1 327 ? -3.672 -6.117 -3.971 1 97.5 327 ALA B CA 1
ATOM 5971 C C . ALA B 1 327 ? -3.932 -7.402 -3.191 1 97.5 327 ALA B C 1
ATOM 5973 O O . ALA B 1 327 ? -5.078 -7.715 -2.863 1 97.5 327 ALA B O 1
ATOM 5974 N N . THR B 1 328 ? -2.84 -8.07 -2.85 1 98.25 328 THR B N 1
ATOM 5975 C CA . THR B 1 328 ? -2.924 -9.305 -2.08 1 98.25 328 THR B CA 1
ATOM 5976 C C . THR B 1 328 ? -3.662 -9.078 -0.764 1 98.25 328 THR B C 1
ATOM 5978 O O . THR B 1 328 ? -4.5 -9.891 -0.365 1 98.25 328 THR B O 1
ATOM 5981 N N . TYR B 1 329 ? -3.443 -7.965 -0.136 1 98.56 329 TYR B N 1
ATOM 5982 C CA . TYR B 1 329 ? -3.963 -7.727 1.206 1 98.56 329 TYR B CA 1
ATOM 5983 C C . TYR B 1 329 ? -5.207 -6.844 1.158 1 98.56 329 TYR B C 1
ATOM 5985 O O . TYR B 1 329 ? -5.648 -6.324 2.188 1 98.56 329 TYR B O 1
ATOM 5993 N N . SER B 1 330 ? -5.766 -6.578 -0.06 1 98.06 330 SER B N 1
ATOM 5994 C CA . SER B 1 330 ? -7.02 -5.832 -0.131 1 98.06 330 SER B CA 1
ATOM 5995 C C . SER B 1 330 ? -8.102 -6.484 0.723 1 98.06 330 SER B C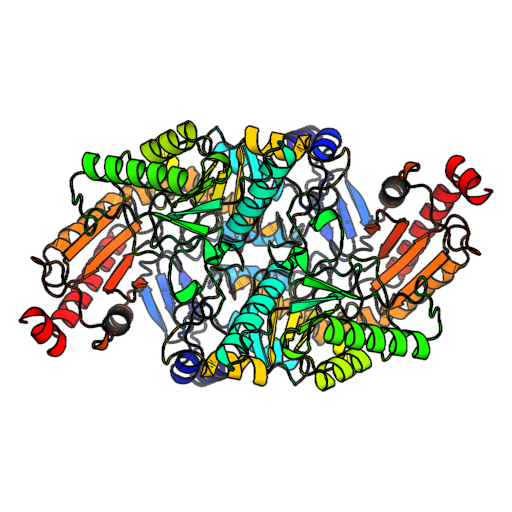 1
ATOM 5997 O O . SER B 1 330 ? -8.258 -7.707 0.702 1 98.06 330 SER B O 1
ATOM 5999 N N . ALA B 1 331 ? -8.797 -5.688 1.518 1 98.56 331 ALA B N 1
ATOM 6000 C CA . ALA B 1 331 ? -9.891 -6.156 2.375 1 98.56 331 ALA B CA 1
ATOM 6001 C C . ALA B 1 331 ? -9.391 -7.191 3.377 1 98.56 331 ALA B C 1
ATOM 6003 O O . ALA B 1 331 ? -10.086 -8.172 3.664 1 98.56 331 ALA B O 1
ATOM 6004 N N . HIS B 1 332 ? -8.172 -6.973 3.857 1 98.88 332 HIS B N 1
ATOM 6005 C CA . HIS B 1 332 ? -7.59 -7.871 4.848 1 98.88 332 HIS B CA 1
ATOM 6006 C C . HIS B 1 332 ? -8.523 -8.055 6.039 1 98.88 332 HIS B C 1
ATOM 6008 O O . HIS B 1 332 ? -8.945 -7.078 6.66 1 98.88 332 HIS B O 1
ATOM 6014 N N . PRO B 1 333 ? -8.836 -9.289 6.426 1 98.88 333 PRO B N 1
ATOM 6015 C CA . PRO B 1 333 ? -9.867 -9.531 7.441 1 98.88 333 PRO B CA 1
ATOM 6016 C C . PRO B 1 333 ? -9.516 -8.914 8.789 1 98.88 333 PRO B C 1
ATOM 6018 O O . PRO B 1 333 ? -10.383 -8.344 9.461 1 98.88 333 PRO B O 1
ATOM 6021 N N . VAL B 1 334 ? -8.281 -9 9.203 1 98.94 334 VAL B N 1
ATOM 6022 C CA . VAL B 1 334 ? -7.859 -8.477 10.5 1 98.94 334 VAL B CA 1
ATOM 6023 C C . VAL B 1 334 ? -7.938 -6.953 10.5 1 98.94 334 VAL B C 1
ATOM 6025 O O . VAL B 1 334 ? -8.422 -6.348 11.453 1 98.94 334 VAL B O 1
ATOM 6028 N N . SER B 1 335 ? -7.438 -6.309 9.438 1 98.94 335 SER B N 1
ATOM 6029 C CA . SER B 1 335 ? -7.539 -4.859 9.32 1 98.94 335 SER B CA 1
ATOM 6030 C C . SER B 1 335 ? -9 -4.406 9.328 1 98.94 335 SER B C 1
ATOM 6032 O O . SER B 1 335 ? -9.328 -3.367 9.906 1 98.94 335 SER B O 1
ATOM 6034 N N . ALA B 1 336 ? -9.836 -5.188 8.648 1 98.94 336 ALA B N 1
ATOM 6035 C CA . ALA B 1 336 ? -11.258 -4.852 8.602 1 98.94 336 ALA B CA 1
ATOM 6036 C C . ALA B 1 336 ? -11.891 -4.949 9.992 1 98.94 336 ALA B C 1
ATOM 6038 O O . ALA B 1 336 ? -12.711 -4.109 10.367 1 98.94 336 ALA B O 1
ATOM 6039 N N . ALA B 1 337 ? -11.539 -5.988 10.719 1 98.94 337 ALA B N 1
ATOM 6040 C CA . ALA B 1 337 ? -12.047 -6.137 12.086 1 98.94 337 ALA B CA 1
ATOM 6041 C C . ALA B 1 337 ? -11.602 -4.973 12.961 1 98.94 337 ALA B C 1
ATOM 6043 O O . ALA B 1 337 ? -12.383 -4.465 13.773 1 98.94 337 ALA B O 1
ATOM 6044 N N . VAL B 1 338 ? -10.367 -4.574 12.828 1 98.94 338 VAL B N 1
ATOM 6045 C CA . VAL B 1 338 ? -9.836 -3.424 13.555 1 98.94 338 VAL B CA 1
ATOM 6046 C C . VAL B 1 338 ? -10.625 -2.17 13.188 1 98.94 338 VAL B C 1
ATOM 6048 O O . VAL B 1 338 ? -11.047 -1.417 14.062 1 98.94 338 VAL B O 1
ATOM 6051 N N . ALA B 1 339 ? -10.836 -1.963 11.898 1 98.94 339 ALA B N 1
ATOM 6052 C CA . ALA B 1 339 ? -11.562 -0.789 11.422 1 98.94 339 ALA B CA 1
ATOM 6053 C C . ALA B 1 339 ? -12.969 -0.739 12.008 1 98.94 339 ALA B C 1
ATOM 6055 O O . ALA B 1 339 ? -13.438 0.321 12.438 1 98.94 339 ALA B O 1
ATOM 6056 N N . LEU B 1 340 ? -13.648 -1.894 12 1 98.94 340 LEU B N 1
ATOM 6057 C CA . LEU B 1 340 ? -15.008 -1.956 12.531 1 98.94 340 LEU B CA 1
ATOM 6058 C C . LEU B 1 340 ? -15.031 -1.574 14.008 1 98.94 340 LEU B C 1
ATOM 6060 O O . LEU B 1 340 ? -15.922 -0.842 14.445 1 98.94 340 LEU B O 1
ATOM 6064 N N . GLU B 1 341 ? -14.078 -2.082 14.781 1 98.94 341 GLU B N 1
ATOM 6065 C CA . GLU B 1 341 ? -14.039 -1.751 16.203 1 98.94 341 GLU B CA 1
ATOM 6066 C C . GLU B 1 341 ? -13.719 -0.274 16.422 1 98.94 341 GLU B C 1
ATOM 6068 O O . GLU B 1 341 ? -14.289 0.365 17.312 1 98.94 341 GLU B O 1
ATOM 6073 N N . VAL B 1 342 ? -12.836 0.275 15.648 1 98.94 342 VAL B N 1
ATOM 6074 C CA . VAL B 1 342 ? -12.492 1.689 15.734 1 98.94 342 VAL B CA 1
ATOM 6075 C C . VAL B 1 342 ? -13.711 2.543 15.406 1 98.94 342 VAL B C 1
ATOM 6077 O O . VAL B 1 342 ? -14 3.521 16.094 1 98.94 342 VAL B O 1
ATOM 6080 N N . LEU B 1 343 ? -14.414 2.156 14.359 1 98.94 343 LEU B N 1
ATOM 6081 C CA . LEU B 1 343 ? -15.625 2.877 13.984 1 98.94 343 LEU B CA 1
ATOM 6082 C C . LEU B 1 343 ? -16.656 2.83 15.102 1 98.94 343 LEU B C 1
ATOM 6084 O O . LEU B 1 343 ? -17.344 3.818 15.359 1 98.94 343 LEU B O 1
ATOM 6088 N N . ARG B 1 344 ? -16.781 1.659 15.727 1 98.88 344 ARG B N 1
ATOM 6089 C CA . ARG B 1 344 ? -17.672 1.549 16.875 1 98.88 344 ARG B CA 1
ATOM 6090 C C . ARG B 1 344 ? -17.281 2.52 17.984 1 98.88 344 ARG B C 1
ATOM 6092 O O . ARG B 1 344 ? -18.125 3.164 18.594 1 98.88 344 ARG B O 1
ATOM 6099 N N . LEU B 1 345 ? -15.969 2.654 18.25 1 98.88 345 LEU B N 1
ATOM 6100 C CA . LEU B 1 345 ? -15.461 3.535 19.297 1 98.88 345 LEU B CA 1
ATOM 6101 C C . LEU B 1 345 ? -15.797 4.992 19 1 98.88 345 LEU B C 1
ATOM 6103 O O . LEU B 1 345 ? -16.125 5.762 19.906 1 98.88 345 LEU B O 1
ATOM 6107 N N . TYR B 1 346 ? -15.703 5.398 17.688 1 98.81 346 TYR B N 1
ATOM 6108 C CA . TYR B 1 346 ? -16.047 6.762 17.312 1 98.81 346 TYR B CA 1
ATOM 6109 C C . TYR B 1 346 ? -17.484 7.078 17.703 1 98.81 346 TYR B C 1
ATOM 6111 O O . TYR B 1 346 ? -17.766 8.141 18.266 1 98.81 346 TYR B O 1
ATOM 6119 N N . GLU B 1 347 ? -18.391 6.176 17.391 1 97.88 347 GLU B N 1
ATOM 6120 C CA . GLU B 1 347 ? -19.828 6.426 17.547 1 97.88 347 GLU B CA 1
ATOM 6121 C C . GLU B 1 347 ? -20.312 6.008 18.922 1 97.88 347 GLU B C 1
ATOM 6123 O O . GLU B 1 347 ? -20.578 6.859 19.781 1 97.88 347 GLU B O 1
ATOM 6128 N N . GLU B 1 348 ? -20.297 4.715 19.281 1 97.56 348 GLU B N 1
ATOM 6129 C CA . GLU B 1 348 ? -20.859 4.156 20.5 1 97.56 348 GLU B CA 1
ATOM 6130 C C . GLU B 1 348 ? -19.938 4.398 21.688 1 97.56 348 GLU B C 1
ATOM 6132 O O . GLU B 1 348 ? -20.406 4.512 22.828 1 97.56 348 GLU B O 1
ATOM 6137 N N . GLY B 1 349 ? -18.656 4.52 21.406 1 96.75 349 GLY B N 1
ATOM 6138 C CA . GLY B 1 349 ? -17.703 4.727 22.484 1 96.75 349 GLY B CA 1
ATOM 6139 C C . GLY B 1 349 ? -17.609 6.172 22.938 1 96.75 349 GLY B C 1
ATOM 6140 O O . GLY B 1 349 ? -16.953 6.477 23.938 1 96.75 349 GLY B O 1
ATOM 6141 N N . GLY B 1 350 ? -18.219 7.055 22.156 1 98.25 350 GLY B N 1
ATOM 6142 C CA . GLY B 1 350 ? -18.312 8.453 22.547 1 98.25 350 GLY B CA 1
ATOM 6143 C C . GLY B 1 350 ? -17.078 9.25 22.156 1 98.25 350 GLY B C 1
ATOM 6144 O O . GLY B 1 350 ? -16.922 10.398 22.578 1 98.25 350 GLY B O 1
ATOM 6145 N N . ILE B 1 351 ? -16.219 8.719 21.422 1 98.69 351 ILE B N 1
ATOM 6146 C CA . ILE B 1 351 ? -14.945 9.367 21.109 1 98.69 351 ILE B CA 1
ATOM 6147 C C . ILE B 1 351 ? -15.172 10.539 20.172 1 98.69 351 ILE B C 1
ATOM 6149 O O . ILE B 1 351 ? -14.539 11.586 20.297 1 98.69 351 ILE B O 1
ATOM 6153 N N . LEU B 1 352 ? -16.047 10.328 19.156 1 98.75 352 LEU B N 1
ATOM 6154 C CA . LEU B 1 352 ? -16.391 11.43 18.266 1 98.75 352 LEU B CA 1
ATOM 6155 C C . LEU B 1 352 ? -16.938 12.617 19.031 1 98.75 352 LEU B C 1
ATOM 6157 O O . LEU B 1 352 ? -16.531 13.758 18.797 1 98.75 352 LEU B O 1
ATOM 6161 N N . ALA B 1 353 ? -17.859 12.383 19.922 1 98.69 353 ALA B N 1
ATOM 6162 C CA . ALA B 1 353 ? -18.453 13.43 20.75 1 98.69 353 ALA B CA 1
ATOM 6163 C C . ALA B 1 353 ? -17.375 14.125 21.594 1 98.69 353 ALA B C 1
ATOM 6165 O O . ALA B 1 353 ? -17.422 15.344 21.781 1 98.69 353 ALA B O 1
ATOM 6166 N N . ASN B 1 354 ? -16.484 13.359 22.156 1 98.75 354 ASN B N 1
ATOM 6167 C CA . ASN B 1 354 ? -15.391 13.938 22.938 1 98.75 354 ASN B CA 1
ATOM 6168 C C . ASN B 1 354 ? -14.531 14.867 22.094 1 98.75 354 ASN B C 1
ATOM 6170 O O . ASN B 1 354 ? -14.148 15.945 22.547 1 98.75 354 ASN B O 1
ATOM 6174 N N . GLY B 1 355 ? -14.188 14.391 20.875 1 98.69 355 GLY B N 1
ATOM 6175 C CA . GLY B 1 355 ? -13.43 15.242 19.969 1 98.69 355 GLY B CA 1
ATOM 6176 C C . GLY B 1 355 ? -14.133 16.547 19.641 1 98.69 355 GLY B C 1
ATOM 6177 O O . GLY B 1 355 ? -13.5 17.609 19.594 1 98.69 355 GLY B O 1
ATOM 6178 N N . GLN B 1 356 ? -15.422 16.484 19.453 1 98.56 356 GLN B N 1
ATOM 6179 C CA . GLN B 1 356 ? -16.219 17.672 19.172 1 98.56 356 GLN B CA 1
ATOM 6180 C C . GLN B 1 356 ? -16.234 18.625 20.359 1 98.56 356 GLN B C 1
ATOM 6182 O O . GLN B 1 356 ? -16.109 19.844 20.188 1 98.56 356 GLN B O 1
ATOM 6187 N N . HIS B 1 357 ? -16.328 18.094 21.5 1 98.44 357 HIS B N 1
ATOM 6188 C CA . HIS B 1 357 ? -16.281 18.891 22.719 1 98.44 357 HIS B CA 1
ATOM 6189 C C . HIS B 1 357 ? -14.906 19.547 22.891 1 98.44 357 HIS B C 1
ATOM 6191 O O . HIS B 1 357 ? -14.812 20.719 23.234 1 98.44 357 HIS B O 1
ATOM 6197 N N . GLY B 1 358 ? -13.875 18.781 22.703 1 98.5 358 GLY B N 1
ATOM 6198 C CA . GLY B 1 358 ? -12.508 19.25 22.875 1 98.5 358 GLY B CA 1
ATOM 6199 C C . GLY B 1 358 ? -12.117 20.328 21.875 1 98.5 358 GLY B C 1
ATOM 6200 O O . GLY B 1 358 ? -11.203 21.109 22.141 1 98.5 358 GLY B O 1
ATOM 6201 N N . ALA B 1 359 ? -12.836 20.375 20.75 1 98.56 359 ALA B N 1
ATOM 6202 C CA . ALA B 1 359 ? -12.523 21.312 19.672 1 98.56 359 ALA B CA 1
ATOM 6203 C C . ALA B 1 359 ? -12.539 22.75 20.172 1 98.56 359 ALA B C 1
ATOM 6205 O O . ALA B 1 359 ? -11.758 23.594 19.719 1 98.56 359 ALA B O 1
ATOM 6206 N N . ALA B 1 360 ? -13.406 23.047 21.094 1 98.25 360 ALA B N 1
ATOM 6207 C CA . ALA B 1 360 ? -13.508 24.406 21.641 1 98.25 360 ALA B CA 1
ATOM 6208 C C . ALA B 1 360 ? -12.242 24.766 22.406 1 98.25 360 ALA B C 1
ATOM 6210 O O . ALA B 1 360 ? -11.758 25.906 22.328 1 98.25 360 ALA B O 1
ATOM 6211 N N . HIS B 1 361 ? -11.742 23.844 23.25 1 98.38 361 HIS B N 1
ATOM 6212 C CA . HIS B 1 361 ? -10.508 24.078 24 1 98.38 361 HIS B CA 1
ATOM 6213 C C . HIS B 1 361 ? -9.312 24.219 23.047 1 98.38 361 HIS B C 1
ATOM 6215 O O . HIS B 1 361 ? -8.453 25.078 23.266 1 98.38 361 HIS B O 1
ATOM 6221 N N . PHE B 1 362 ? -9.328 23.438 22.094 1 98.75 362 PHE B N 1
ATOM 6222 C CA . PHE B 1 362 ? -8.266 23.453 21.094 1 98.75 362 PHE B CA 1
ATOM 6223 C C . PHE B 1 362 ? -8.234 24.781 20.359 1 98.75 362 PHE B C 1
ATOM 6225 O O . PHE B 1 362 ? -7.18 25.406 20.219 1 98.75 362 PHE B O 1
ATOM 6232 N N . ALA B 1 363 ? -9.375 25.141 19.844 1 98.62 363 ALA B N 1
ATOM 6233 C CA . ALA B 1 363 ? -9.523 26.406 19.125 1 98.62 363 ALA B CA 1
ATOM 6234 C C . ALA B 1 363 ? -9.094 27.578 20 1 98.62 363 ALA B C 1
ATOM 6236 O O . ALA B 1 363 ? -8.359 28.469 19.547 1 98.62 363 ALA B O 1
ATOM 6237 N N . ALA B 1 364 ? -9.539 27.609 21.203 1 98.56 364 ALA B N 1
ATOM 6238 C CA . ALA B 1 364 ? -9.219 28.703 22.125 1 98.56 364 ALA B CA 1
ATOM 6239 C C . ALA B 1 364 ? -7.715 28.781 22.375 1 98.56 364 ALA B C 1
ATOM 6241 O O . ALA B 1 364 ? -7.145 29.875 22.438 1 98.56 364 ALA B O 1
ATOM 6242 N N . GLY B 1 365 ? -7.09 27.625 22.578 1 98.62 365 GLY B N 1
ATOM 6243 C CA . GLY B 1 365 ? -5.652 27.578 22.797 1 98.62 365 GLY B CA 1
ATOM 6244 C C . GLY B 1 365 ? -4.852 28.125 21.641 1 98.62 365 GLY B C 1
ATOM 6245 O O . GLY B 1 365 ? -3.908 28.906 21.844 1 98.62 365 GLY B O 1
ATOM 6246 N N . LEU B 1 366 ? -5.219 27.719 20.406 1 98.75 366 LEU B N 1
ATOM 6247 C CA . LEU B 1 366 ? -4.52 28.219 19.219 1 98.75 366 LEU B CA 1
ATOM 6248 C C . LEU B 1 366 ? -4.754 29.703 19.031 1 98.75 366 LEU B C 1
ATOM 6250 O O . LEU B 1 366 ? -3.82 30.453 18.719 1 98.75 366 LEU B O 1
ATOM 6254 N N . ASP B 1 367 ? -5.977 30.141 19.219 1 98.44 367 ASP B N 1
ATOM 6255 C CA . ASP B 1 367 ? -6.332 31.547 19.016 1 98.44 367 ASP B CA 1
ATOM 6256 C C . ASP B 1 367 ? -5.609 32.438 20.031 1 98.44 367 ASP B C 1
ATOM 6258 O O . ASP B 1 367 ? -5.23 33.562 19.703 1 98.44 367 ASP B O 1
ATOM 6262 N N . MET B 1 368 ? -5.449 31.953 21.203 1 98.12 368 MET B N 1
ATOM 6263 C CA . MET B 1 368 ? -4.754 32.719 22.234 1 98.12 368 MET B CA 1
ATOM 6264 C C . MET B 1 368 ? -3.305 33 21.828 1 98.12 368 MET B C 1
ATOM 6266 O O . MET B 1 368 ? -2.738 34.031 22.172 1 98.12 368 MET B O 1
ATOM 6270 N N . LEU B 1 369 ? -2.73 32.094 21.078 1 98.38 369 LEU B N 1
ATOM 6271 C CA . LEU B 1 369 ? -1.324 32.219 20.703 1 98.38 369 LEU B CA 1
ATOM 6272 C C . LEU B 1 369 ? -1.141 33.156 19.531 1 98.38 369 LEU B C 1
ATOM 6274 O O . LEU B 1 369 ? -0.012 33.5 19.188 1 98.38 369 LEU B O 1
ATOM 6278 N N . ARG B 1 370 ? -2.252 33.656 18.922 1 96.44 370 ARG B N 1
ATOM 6279 C CA . ARG B 1 370 ? -2.172 34.656 17.859 1 96.44 370 ARG B CA 1
ATOM 6280 C C . ARG B 1 370 ? -1.44 35.906 18.344 1 96.44 370 ARG B C 1
ATOM 6282 O O . ARG B 1 370 ? -0.794 36.594 17.547 1 96.44 370 ARG B O 1
ATOM 6289 N N . GLY B 1 371 ? -1.557 36.125 19.625 1 96.38 371 GLY B N 1
ATOM 6290 C CA . GLY B 1 371 ? -0.95 37.312 20.203 1 96.38 371 GLY B CA 1
ATOM 6291 C C . GLY B 1 371 ? 0.545 37.188 20.422 1 96.38 371 GLY B C 1
ATOM 6292 O O . GLY B 1 371 ? 1.243 38.188 20.641 1 96.38 371 GLY B O 1
ATOM 6293 N N . HIS B 1 372 ? 1.061 36 20.359 1 98.06 372 HIS B N 1
ATOM 6294 C CA . HIS B 1 372 ? 2.49 35.781 20.547 1 98.06 372 HIS B CA 1
ATOM 6295 C C . HIS B 1 372 ? 3.303 36.469 19.438 1 98.06 372 HIS B C 1
ATOM 6297 O O . HIS B 1 372 ? 2.92 36.406 18.266 1 98.06 372 HIS B O 1
ATOM 6303 N N . PRO B 1 373 ? 4.461 37.031 19.719 1 97.5 373 PRO B N 1
ATOM 6304 C CA . PRO B 1 373 ? 5.234 37.781 18.734 1 97.5 373 PRO B CA 1
ATOM 6305 C C . PRO B 1 373 ? 5.656 36.969 17.531 1 97.5 373 PRO B C 1
ATOM 6307 O O . PRO B 1 373 ? 5.801 37.5 16.422 1 97.5 373 PRO B O 1
ATOM 6310 N N . LEU B 1 374 ? 5.789 35.656 17.688 1 98.31 374 LEU B N 1
ATOM 6311 C CA . LEU B 1 374 ? 6.289 34.812 16.625 1 98.31 374 LEU B CA 1
ATOM 6312 C C . LEU B 1 374 ? 5.156 34.375 15.703 1 98.31 374 LEU B C 1
ATOM 6314 O O . LEU B 1 374 ? 5.402 33.844 14.609 1 98.31 374 LEU B O 1
ATOM 6318 N N . VAL B 1 375 ? 3.906 34.5 16.125 1 98.69 375 VAL B N 1
ATOM 6319 C CA . VAL B 1 375 ? 2.795 33.844 15.438 1 98.69 375 VAL B CA 1
ATOM 6320 C C . VAL B 1 375 ? 2.092 34.844 14.516 1 98.69 375 VAL B C 1
ATOM 6322 O O . VAL B 1 375 ? 1.516 35.844 14.984 1 98.69 375 VAL B O 1
ATOM 6325 N N . GLY B 1 376 ? 2.166 34.562 13.227 1 98.19 376 GLY B N 1
ATOM 6326 C CA . GLY B 1 376 ? 1.459 35.406 12.25 1 98.19 376 GLY B CA 1
ATOM 6327 C C . GLY B 1 376 ? 0.018 34.969 12.047 1 98.19 376 GLY B C 1
ATOM 6328 O O . GLY B 1 376 ? -0.854 35.812 11.797 1 98.19 376 GLY B O 1
ATOM 6329 N N . ASP B 1 377 ? -0.193 33.656 12.117 1 98 377 ASP B N 1
ATOM 6330 C CA . ASP B 1 377 ? -1.526 33.125 11.867 1 98 377 ASP B CA 1
ATOM 6331 C C . ASP B 1 377 ? -1.783 31.891 12.734 1 98 377 ASP B C 1
ATOM 6333 O O . ASP B 1 377 ? -0.856 31.141 13.047 1 98 377 ASP B O 1
ATOM 6337 N N . ALA B 1 378 ? -2.953 31.781 13.25 1 98.38 378 ALA B N 1
ATOM 6338 C CA . ALA B 1 378 ? -3.5 30.594 13.891 1 98.38 378 ALA B CA 1
ATOM 6339 C C . ALA B 1 378 ? -4.777 30.141 13.195 1 98.38 378 ALA B C 1
ATOM 6341 O O . ALA B 1 378 ? -5.676 30.938 12.938 1 98.38 378 ALA B O 1
ATOM 6342 N N . ARG B 1 379 ? -4.855 28.906 12.805 1 98.19 379 ARG B N 1
ATOM 6343 C CA . ARG B 1 379 ? -6.02 28.391 12.094 1 98.19 379 ARG B CA 1
ATOM 6344 C C . ARG B 1 379 ? -6.375 27 12.578 1 98.19 379 ARG B C 1
ATOM 6346 O O . ARG B 1 379 ? -5.512 26.25 13.062 1 98.19 379 ARG B O 1
ATOM 6353 N N . HIS B 1 380 ? -7.598 26.672 12.477 1 98.25 380 HIS B N 1
ATOM 6354 C CA . HIS B 1 380 ? -8.062 25.375 12.984 1 98.25 380 HIS B CA 1
ATOM 6355 C C . HIS B 1 380 ? -9.453 25.047 12.453 1 98.25 380 HIS B C 1
ATOM 6357 O O . HIS B 1 380 ? -10.188 25.938 12.031 1 98.25 380 HIS B O 1
ATOM 6363 N N . ARG B 1 381 ? -9.797 23.828 12.352 1 98.44 381 ARG B N 1
ATOM 6364 C CA . ARG B 1 381 ? -11.109 23.203 12.227 1 98.44 381 ARG B CA 1
ATOM 6365 C C . ARG B 1 381 ? -11.172 21.875 12.969 1 98.44 381 ARG B C 1
ATOM 6367 O O . ARG B 1 381 ? -10.383 20.969 12.703 1 98.44 381 ARG B O 1
ATOM 6374 N N . GLY B 1 382 ? -12.164 21.734 13.969 1 98.5 382 GLY B N 1
ATOM 6375 C CA . GLY B 1 382 ? -12.133 20.562 14.82 1 98.5 382 GLY B CA 1
ATOM 6376 C C . GLY B 1 382 ? -10.82 20.406 15.57 1 98.5 382 GLY B C 1
ATOM 6377 O O . GLY B 1 382 ? -10.375 21.328 16.25 1 98.5 382 GLY B O 1
ATOM 6378 N N . LEU B 1 383 ? -10.164 19.25 15.469 1 98.88 383 LEU B N 1
ATOM 6379 C CA . LEU B 1 383 ? -8.891 18.984 16.125 1 98.88 383 LEU B CA 1
ATOM 6380 C C . LEU B 1 383 ? -7.762 18.906 15.109 1 98.88 383 LEU B C 1
ATOM 6382 O O . LEU B 1 383 ? -6.906 18.016 15.195 1 98.88 383 LEU B O 1
ATOM 6386 N N . LEU B 1 384 ? -7.867 19.75 14.125 1 98.88 384 LEU B N 1
ATOM 6387 C CA . LEU B 1 384 ? -6.82 20 13.141 1 98.88 384 LEU B CA 1
ATOM 6388 C C . LEU B 1 384 ? -6.477 21.484 13.094 1 98.88 384 LEU B C 1
ATOM 6390 O O . LEU B 1 384 ? -7.355 22.328 12.883 1 98.88 384 LEU B O 1
ATOM 6394 N N . GLY B 1 385 ? -5.219 21.797 13.383 1 98.81 385 GLY B N 1
ATOM 6395 C CA . GLY B 1 385 ? -4.863 23.203 13.414 1 98.81 385 GLY B CA 1
ATOM 6396 C C . GLY B 1 385 ? -3.379 23.453 13.234 1 98.81 385 GLY B C 1
ATOM 6397 O O . GLY B 1 385 ? -2.6 22.516 13.102 1 98.81 385 GLY B O 1
ATOM 6398 N N . ALA B 1 386 ? -3.02 24.75 13.141 1 98.81 386 ALA B N 1
ATOM 6399 C CA . ALA B 1 386 ? -1.621 25.109 12.93 1 98.81 386 ALA B CA 1
ATOM 6400 C C . ALA B 1 386 ? -1.346 26.531 13.398 1 98.81 386 ALA B C 1
ATOM 6402 O O . ALA B 1 386 ? -2.27 27.344 13.531 1 98.81 386 ALA B O 1
ATOM 6403 N N . LEU B 1 387 ? -0.126 26.812 13.758 1 98.81 387 LEU B N 1
ATOM 6404 C CA . LEU B 1 387 ? 0.456 28.141 13.898 1 98.81 387 LEU B CA 1
ATOM 6405 C C . LEU B 1 387 ? 1.455 28.422 12.781 1 98.81 387 LEU B C 1
ATOM 6407 O O . LEU B 1 387 ? 2.309 27.578 12.484 1 98.81 387 LEU B O 1
ATOM 6411 N N . GLU B 1 388 ? 1.287 29.484 12.094 1 98.62 388 GLU B N 1
ATOM 6412 C CA . GLU B 1 388 ? 2.305 29.922 11.148 1 98.62 388 GLU B CA 1
ATOM 6413 C C . GLU B 1 388 ? 3.176 31.031 11.742 1 98.62 388 GLU B C 1
ATOM 6415 O O . GLU B 1 388 ? 2.672 32.094 12.117 1 98.62 388 GLU B O 1
ATOM 6420 N N . LEU B 1 389 ? 4.457 30.75 11.836 1 98.56 389 LEU B N 1
ATOM 6421 C CA . LEU B 1 389 ? 5.402 31.703 12.406 1 98.56 389 LEU B CA 1
ATOM 6422 C C . LEU B 1 389 ? 5.965 32.625 11.328 1 98.56 389 LEU B C 1
ATOM 6424 O O . LEU B 1 389 ? 6.234 32.188 10.211 1 98.56 389 LEU B O 1
ATOM 6428 N N . VAL B 1 390 ? 6.078 33.875 11.68 1 98 390 VAL B N 1
ATOM 6429 C CA . VAL B 1 390 ? 6.613 34.875 10.758 1 98 390 VAL B CA 1
ATOM 6430 C C . VAL B 1 390 ? 7.621 35.75 11.492 1 98 390 VAL B C 1
ATOM 6432 O O . VAL B 1 390 ? 7.562 35.875 12.719 1 98 390 VAL B O 1
ATOM 6435 N N . SER B 1 391 ? 8.547 36.312 10.773 1 97.44 391 SER B N 1
ATOM 6436 C CA . SER B 1 391 ? 9.531 37.219 11.352 1 97.44 391 SER B CA 1
ATOM 6437 C C . SER B 1 391 ? 8.992 38.656 11.398 1 97.44 391 SER B C 1
ATOM 6439 O O . SER B 1 391 ? 9.547 39.5 12.102 1 97.44 391 SER B O 1
ATOM 6441 N N . ASP B 1 392 ? 7.91 38.875 10.648 1 97.31 392 ASP B N 1
ATOM 6442 C CA . ASP B 1 392 ? 7.223 40.188 10.625 1 97.31 392 ASP B CA 1
ATOM 6443 C C . ASP B 1 392 ? 5.723 40 10.43 1 97.31 392 ASP B C 1
ATOM 6445 O O . ASP B 1 392 ? 5.273 39.594 9.344 1 97.31 392 ASP B O 1
AT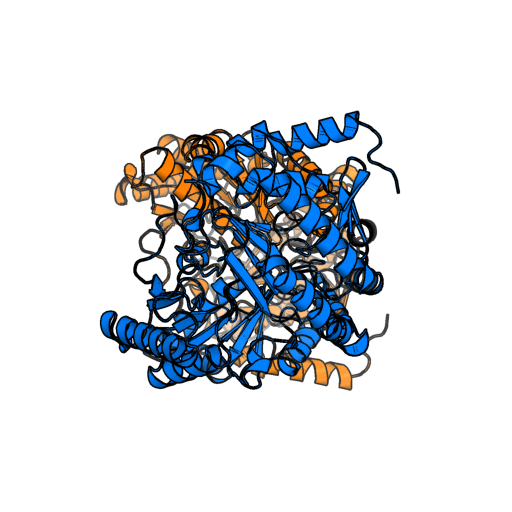OM 6449 N N . LYS B 1 393 ? 4.969 40.312 11.383 1 96 393 LYS B N 1
ATOM 6450 C CA . LYS B 1 393 ? 3.527 40.094 11.367 1 96 393 LYS B CA 1
ATOM 6451 C C . LYS B 1 393 ? 2.836 40.969 10.344 1 96 393 LYS B C 1
ATOM 6453 O O . LYS B 1 393 ? 1.862 40.562 9.703 1 96 393 LYS B O 1
ATOM 6458 N N . ALA B 1 394 ? 3.348 42.188 10.156 1 95.44 394 ALA B N 1
ATOM 6459 C CA . ALA B 1 394 ? 2.727 43.156 9.258 1 95.44 394 ALA B CA 1
ATOM 6460 C C . ALA B 1 394 ? 2.895 42.719 7.801 1 95.44 394 ALA B C 1
ATOM 6462 O O . ALA B 1 394 ? 1.952 42.812 7.008 1 95.44 394 ALA B O 1
ATOM 6463 N N . THR B 1 395 ? 4.043 42.25 7.441 1 96.44 395 THR B N 1
ATOM 6464 C CA . THR B 1 395 ? 4.332 41.906 6.059 1 96.44 395 THR B CA 1
ATOM 6465 C C . THR B 1 395 ? 4.145 40.406 5.84 1 96.44 395 THR B C 1
ATOM 6467 O O . THR B 1 395 ? 4.113 39.938 4.699 1 96.44 395 THR B O 1
ATOM 6470 N N . LYS B 1 396 ? 4.008 39.625 6.926 1 96.75 396 LYS B N 1
ATOM 6471 C CA . LYS B 1 396 ? 3.873 38.188 6.902 1 96.75 396 LYS B CA 1
ATOM 6472 C C . LYS B 1 396 ? 5.16 37.531 6.422 1 96.75 396 LYS B C 1
ATOM 6474 O O . LYS B 1 396 ? 5.137 36.406 5.922 1 96.75 396 LYS B O 1
ATOM 6479 N N . ARG B 1 397 ? 6.285 38.188 6.531 1 97.25 397 ARG B N 1
ATOM 6480 C CA . ARG B 1 397 ? 7.57 37.656 6.086 1 97.25 397 ARG B CA 1
ATOM 6481 C C . ARG B 1 397 ? 7.996 36.469 6.934 1 97.25 397 ARG B C 1
ATOM 6483 O O . ARG B 1 397 ? 7.934 36.531 8.164 1 97.25 397 ARG B O 1
ATOM 6490 N N . GLY B 1 398 ? 8.359 35.375 6.305 1 96.31 398 GLY B N 1
ATOM 6491 C CA . GLY B 1 398 ? 8.859 34.188 7.004 1 96.31 398 GLY B CA 1
ATOM 6492 C C . GLY B 1 398 ? 10.281 34.344 7.512 1 96.31 398 GLY B C 1
ATOM 6493 O O . GLY B 1 398 ? 10.906 35.406 7.289 1 96.31 398 GLY B O 1
ATOM 6494 N N . PHE B 1 399 ? 10.75 33.406 8.219 1 97.19 399 PHE B N 1
ATOM 6495 C CA . PHE B 1 399 ? 12.125 33.406 8.719 1 97.19 399 PHE B CA 1
ATOM 6496 C C . PHE B 1 399 ? 13.094 32.906 7.652 1 97.19 399 PHE B C 1
ATOM 6498 O O . PHE B 1 399 ? 12.711 32.156 6.766 1 97.19 399 PHE B O 1
ATOM 6505 N N . ASP B 1 400 ? 14.328 33.344 7.723 1 95.25 400 ASP B N 1
ATOM 6506 C CA . ASP B 1 400 ? 15.398 32.844 6.863 1 95.25 400 ASP B CA 1
ATOM 6507 C C . ASP B 1 400 ? 15.602 31.359 7.047 1 95.25 400 ASP B C 1
ATOM 6509 O O . ASP B 1 400 ? 15.812 30.891 8.172 1 95.25 400 ASP B O 1
ATOM 6513 N N . PRO B 1 401 ? 15.492 30.609 5.992 1 91.56 401 PRO B N 1
ATOM 6514 C CA . PRO B 1 401 ? 15.68 29.156 6.098 1 91.56 401 PRO B CA 1
ATOM 6515 C C . PRO B 1 401 ? 17.016 28.781 6.734 1 91.56 401 PRO B C 1
ATOM 6517 O O . PRO B 1 401 ? 17.141 27.719 7.355 1 91.56 401 PRO B O 1
ATOM 6520 N N . ALA B 1 402 ? 18 29.594 6.59 1 91.5 402 ALA B N 1
ATOM 6521 C CA . ALA B 1 402 ? 19.344 29.312 7.105 1 91.5 402 ALA B CA 1
ATOM 6522 C C . ALA B 1 402 ? 19.328 29.203 8.625 1 91.5 402 ALA B C 1
ATOM 6524 O O . ALA B 1 402 ? 20.25 28.625 9.219 1 91.5 402 ALA B O 1
ATOM 6525 N N . LEU B 1 403 ? 18.25 29.688 9.242 1 94.88 403 LEU B N 1
ATOM 6526 C CA . LEU B 1 403 ? 18.141 29.625 10.695 1 94.88 403 LEU B CA 1
ATOM 6527 C C . LEU B 1 403 ? 17.859 28.188 11.148 1 94.88 403 LEU B C 1
ATOM 6529 O O . LEU B 1 403 ? 18.031 27.875 12.328 1 94.88 403 LEU B O 1
ATOM 6533 N N . GLY B 1 404 ? 17.391 27.297 10.195 1 94.06 404 GLY B N 1
ATOM 6534 C CA . GLY B 1 404 ? 17.031 25.938 10.578 1 94.06 404 GLY B CA 1
ATOM 6535 C C . GLY B 1 404 ? 15.977 25.891 11.68 1 94.06 404 GLY B C 1
ATOM 6536 O O . GLY B 1 404 ? 16.031 25.016 12.539 1 94.06 404 GLY B O 1
ATOM 6537 N N . LEU B 1 405 ? 15.102 26.844 11.695 1 96.12 405 LEU B N 1
ATOM 6538 C CA . LEU B 1 405 ? 14.211 27.094 12.82 1 96.12 405 LEU B CA 1
ATOM 6539 C C . LEU B 1 405 ? 13.25 25.922 13.023 1 96.12 405 LEU B C 1
ATOM 6541 O O . LEU B 1 405 ? 12.898 25.594 14.156 1 96.12 405 LEU B O 1
ATOM 6545 N N . ALA B 1 406 ? 12.797 25.344 11.93 1 95.44 406 ALA B N 1
ATOM 6546 C CA . ALA B 1 406 ? 11.82 24.25 12.016 1 95.44 406 ALA B CA 1
ATOM 6547 C C . ALA B 1 406 ? 12.344 23.109 12.891 1 95.44 406 ALA B C 1
ATOM 6549 O O . ALA B 1 406 ? 11.656 22.641 13.789 1 95.44 406 ALA B O 1
ATOM 6550 N N . ASP B 1 407 ? 13.57 22.625 12.625 1 95.5 407 ASP B N 1
ATOM 6551 C CA . ASP B 1 407 ? 14.172 21.531 13.383 1 95.5 407 ASP B CA 1
ATOM 6552 C C . ASP B 1 407 ? 14.422 21.938 14.836 1 95.5 407 ASP B C 1
ATOM 6554 O O . ASP B 1 407 ? 14.242 21.141 15.75 1 95.5 407 ASP B O 1
ATOM 6558 N N . ARG B 1 408 ? 14.844 23.188 15.016 1 97.44 408 ARG B N 1
ATOM 6559 C CA . ARG B 1 408 ? 15.156 23.688 16.344 1 97.44 408 ARG B CA 1
ATOM 6560 C C . ARG B 1 408 ? 13.898 23.781 17.203 1 97.44 408 ARG B C 1
ATOM 6562 O O . ARG B 1 408 ? 13.922 23.438 18.391 1 97.44 408 ARG B O 1
ATOM 6569 N N . ILE B 1 409 ? 12.867 24.25 16.609 1 98.19 409 ILE B N 1
ATOM 6570 C CA . ILE B 1 409 ? 11.609 24.359 17.344 1 98.19 409 ILE B CA 1
ATOM 6571 C C . ILE B 1 409 ? 11.086 22.969 17.703 1 98.19 409 ILE B C 1
ATOM 6573 O O . ILE B 1 409 ? 10.57 22.766 18.797 1 98.19 409 ILE B O 1
ATOM 6577 N N . PHE B 1 410 ? 11.18 22.047 16.75 1 97.81 410 PHE B N 1
ATOM 6578 C CA . PHE B 1 410 ? 10.781 20.656 17.031 1 97.81 410 PHE B CA 1
ATOM 6579 C C . PHE B 1 410 ? 11.547 20.109 18.234 1 97.81 410 PHE B C 1
ATOM 6581 O O . PHE B 1 410 ? 10.953 19.516 19.141 1 97.81 410 PHE B O 1
ATOM 6588 N N . ALA B 1 411 ? 12.836 20.312 18.25 1 97.75 411 ALA B N 1
ATOM 6589 C CA . ALA B 1 411 ? 13.688 19.812 19.328 1 97.75 411 ALA B CA 1
ATOM 6590 C C . ALA B 1 411 ? 13.297 20.453 20.672 1 97.75 411 ALA B C 1
ATOM 6592 O O . ALA B 1 411 ? 13.289 19.781 21.703 1 97.75 411 ALA B O 1
ATOM 6593 N N . ALA B 1 412 ? 13.039 21.766 20.672 1 98.5 412 ALA B N 1
ATOM 6594 C CA . ALA B 1 412 ? 12.617 22.469 21.891 1 98.5 412 ALA B CA 1
ATOM 6595 C C . ALA B 1 412 ? 11.289 21.922 22.406 1 98.5 412 ALA B C 1
ATOM 6597 O O . ALA B 1 412 ? 11.133 21.688 23.609 1 98.5 412 ALA B O 1
ATOM 6598 N N . GLY B 1 413 ? 10.328 21.766 21.484 1 98.62 413 GLY B N 1
ATOM 6599 C CA . GLY B 1 413 ? 9.055 21.156 21.859 1 98.62 413 GLY B CA 1
ATOM 6600 C C . GLY B 1 413 ? 9.195 19.766 22.438 1 98.62 413 GLY B C 1
ATOM 6601 O O . GLY B 1 413 ? 8.562 19.438 23.438 1 98.62 413 GLY B O 1
ATOM 6602 N N . TYR B 1 414 ? 10.055 18.953 21.781 1 98.56 414 TYR B N 1
ATOM 6603 C CA . TYR B 1 414 ? 10.297 17.594 22.234 1 98.56 414 TYR B CA 1
ATOM 6604 C C . TYR B 1 414 ? 10.883 17.578 23.641 1 98.56 414 TYR B C 1
ATOM 6606 O O . TYR B 1 414 ? 10.453 16.797 24.5 1 98.56 414 TYR B O 1
ATOM 6614 N N . ARG B 1 415 ? 11.836 18.453 23.906 1 98.31 415 ARG B N 1
ATOM 6615 C CA . ARG B 1 415 ? 12.414 18.578 25.25 1 98.31 415 ARG B CA 1
ATOM 6616 C C . ARG B 1 415 ? 11.352 18.969 26.266 1 98.31 415 ARG B C 1
ATOM 6618 O O . ARG B 1 415 ? 11.383 18.516 27.406 1 98.31 415 ARG B O 1
ATOM 6625 N N . ASN B 1 416 ? 10.414 19.766 25.797 1 98.62 416 ASN B N 1
ATOM 6626 C CA . ASN B 1 416 ? 9.352 20.234 26.688 1 98.62 416 ASN B CA 1
ATOM 6627 C C . ASN B 1 416 ? 8.203 19.234 26.766 1 98.62 416 ASN B C 1
ATOM 6629 O O . ASN B 1 416 ? 7.156 19.547 27.344 1 98.62 416 ASN B O 1
ATOM 6633 N N . GLY B 1 417 ? 8.344 18.094 26.156 1 98.62 417 GLY B N 1
ATOM 6634 C CA . GLY B 1 417 ? 7.414 17 26.359 1 98.62 417 GLY B CA 1
ATOM 6635 C C . GLY B 1 417 ? 6.262 17.016 25.359 1 98.62 417 GLY B C 1
ATOM 6636 O O . GLY B 1 417 ? 5.184 16.484 25.656 1 98.62 417 GLY B O 1
ATOM 6637 N N . LEU B 1 418 ? 6.488 17.656 24.234 1 98.56 418 LEU B N 1
ATOM 6638 C CA . LEU B 1 418 ? 5.449 17.75 23.203 1 98.56 418 LEU B CA 1
ATOM 6639 C C . LEU B 1 418 ? 5.949 17.203 21.875 1 98.56 418 LEU B C 1
ATOM 6641 O O . LEU B 1 418 ? 7.094 17.438 21.484 1 98.56 418 LEU B O 1
ATOM 6645 N N . VAL B 1 419 ? 5.07 16.469 21.234 1 98.12 419 VAL B N 1
ATOM 6646 C CA . VAL B 1 419 ? 5.328 16.094 19.844 1 98.12 419 VAL B CA 1
ATOM 6647 C C . VAL B 1 419 ? 4.312 16.781 18.938 1 98.12 419 VAL B C 1
ATOM 6649 O O . VAL B 1 419 ? 3.104 16.703 19.172 1 98.12 419 VAL B O 1
ATOM 6652 N N . PHE B 1 420 ? 4.727 17.484 17.984 1 98.25 420 PHE B N 1
ATOM 6653 C CA . PHE B 1 420 ? 3.91 18.109 16.938 1 98.25 420 PHE B CA 1
ATOM 6654 C C . PHE B 1 420 ? 4.652 18.125 15.609 1 98.25 420 PHE B C 1
ATOM 6656 O O . PHE B 1 420 ? 5.801 17.672 15.531 1 98.25 420 PHE B O 1
ATOM 6663 N N . ARG B 1 421 ? 3.986 18.484 14.562 1 98 421 ARG B N 1
ATOM 6664 C CA . ARG B 1 421 ? 4.617 18.609 13.25 1 98 421 ARG B CA 1
ATOM 6665 C C . ARG B 1 421 ? 5.254 19.984 13.062 1 98 421 ARG B C 1
ATOM 6667 O O . ARG B 1 421 ? 4.586 21 13.211 1 98 421 ARG B O 1
ATOM 6674 N N . SER B 1 422 ? 6.523 20.016 12.867 1 97.69 422 SER B N 1
ATOM 6675 C CA . SER B 1 422 ? 7.234 21.234 12.516 1 97.69 422 SER B CA 1
ATOM 6676 C C . SER B 1 422 ? 7.605 21.25 11.031 1 97.69 422 SER B C 1
ATOM 6678 O O . SER B 1 422 ? 8.625 20.672 10.641 1 97.69 422 SER B O 1
ATOM 6680 N N . PHE B 1 423 ? 6.801 21.938 10.211 1 96.19 423 PHE B N 1
ATOM 6681 C CA . PHE B 1 423 ? 7.031 22.016 8.773 1 96.19 423 PHE B CA 1
ATOM 6682 C C . PHE B 1 423 ? 8.273 22.844 8.469 1 96.19 423 PHE B C 1
ATOM 6684 O O . PHE B 1 423 ? 8.625 23.75 9.227 1 96.19 423 PHE B O 1
ATOM 6691 N N . GLY B 1 424 ? 8.836 22.609 7.324 1 93.06 424 GLY B N 1
ATOM 6692 C CA . GLY B 1 424 ? 10.055 23.297 6.918 1 93.06 424 GLY B CA 1
ATOM 6693 C C . GLY B 1 424 ? 9.852 24.781 6.68 1 93.06 424 GLY B C 1
ATOM 6694 O O . GLY B 1 424 ? 10.812 25.547 6.703 1 93.06 424 GLY B O 1
ATOM 6695 N N . ASP B 1 425 ? 8.594 25.156 6.465 1 94.38 425 ASP B N 1
ATOM 6696 C CA . ASP B 1 425 ? 8.305 26.562 6.188 1 94.38 425 ASP B CA 1
ATOM 6697 C C . ASP B 1 425 ? 7.703 27.25 7.41 1 94.38 425 ASP B C 1
ATOM 6699 O O . ASP B 1 425 ? 6.891 28.172 7.277 1 94.38 425 ASP B O 1
ATOM 6703 N N . HIS B 1 426 ? 8.023 26.734 8.602 1 96.06 426 HIS B N 1
ATOM 6704 C CA . HIS B 1 426 ? 7.812 27.359 9.906 1 96.06 426 HIS B CA 1
ATOM 6705 C C . HIS B 1 426 ? 6.332 27.359 10.281 1 96.06 426 HIS B C 1
ATOM 6707 O O . HIS B 1 426 ? 5.855 28.281 10.945 1 96.06 426 HIS B O 1
ATOM 6713 N N . ILE B 1 427 ? 5.621 26.438 9.727 1 98.25 427 ILE B N 1
ATOM 6714 C CA . ILE B 1 427 ? 4.277 26.125 10.203 1 98.25 427 ILE B CA 1
ATOM 6715 C C . ILE B 1 427 ? 4.344 24.984 11.211 1 98.25 427 ILE B C 1
ATOM 6717 O O . ILE B 1 427 ? 5.07 24 11.008 1 98.25 427 ILE B O 1
ATOM 6721 N N . LEU B 1 428 ? 3.73 25.172 12.344 1 98.69 428 LEU B N 1
ATOM 6722 C CA . LEU B 1 428 ? 3.562 24.109 13.328 1 98.69 428 LEU B CA 1
ATOM 6723 C C . LEU B 1 428 ? 2.172 23.484 13.227 1 98.69 428 LEU B C 1
ATOM 6725 O O . LEU B 1 428 ? 1.165 24.188 13.336 1 98.69 428 LEU B O 1
ATOM 6729 N N . GLY B 1 429 ? 2.109 22.203 12.914 1 98.69 429 GLY B N 1
ATOM 6730 C CA . GLY B 1 429 ? 0.844 21.5 12.742 1 98.69 429 GLY B CA 1
ATOM 6731 C C . GLY B 1 429 ? 0.465 20.656 13.945 1 98.69 429 GLY B C 1
ATOM 6732 O O . GLY B 1 429 ? 1.328 20.047 14.578 1 98.69 429 GLY B O 1
ATOM 6733 N N . PHE B 1 430 ? -0.834 20.641 14.258 1 98.81 430 PHE B N 1
ATOM 6734 C CA . PHE B 1 430 ? -1.368 19.938 15.422 1 98.81 430 PHE B CA 1
ATOM 6735 C C . PHE B 1 430 ? -2.613 19.141 15.039 1 98.81 430 PHE B C 1
ATOM 6737 O O . PHE B 1 430 ? -3.434 19.609 14.242 1 98.81 430 PHE B O 1
ATOM 6744 N N . ALA B 1 431 ? -2.74 17.969 15.492 1 98.81 431 ALA B N 1
ATOM 6745 C CA . ALA B 1 431 ? -3.887 17.094 15.305 1 98.81 431 ALA B CA 1
ATOM 6746 C C . ALA B 1 431 ? -4.062 16.156 16.5 1 98.81 431 ALA B C 1
ATOM 6748 O O . ALA B 1 431 ? -4.004 14.938 16.359 1 98.81 431 ALA B O 1
ATOM 6749 N N . PRO B 1 432 ? -4.297 16.719 17.688 1 98.69 432 PRO B N 1
ATOM 6750 C CA . PRO B 1 432 ? -4.434 15.852 18.859 1 98.69 432 PRO B CA 1
ATOM 6751 C C . PRO B 1 432 ? -5.469 14.75 18.656 1 98.69 432 PRO B C 1
ATOM 6753 O O . PRO B 1 432 ? -6.465 14.945 17.953 1 98.69 432 PRO B O 1
ATOM 6756 N N . ALA B 1 433 ? -5.254 13.586 19.281 1 98.81 433 ALA B N 1
ATOM 6757 C CA . ALA B 1 433 ? -6.234 12.5 19.25 1 98.81 433 ALA B CA 1
ATOM 6758 C C . ALA B 1 433 ? -7.578 12.961 19.812 1 98.81 433 ALA B C 1
ATOM 6760 O O . ALA B 1 433 ? -7.637 13.867 20.641 1 98.81 433 ALA B O 1
ATOM 6761 N N . LEU B 1 434 ? -8.617 12.273 19.391 1 98.88 434 LEU B N 1
ATOM 6762 C CA . LEU B 1 434 ? -9.969 12.664 19.766 1 98.88 434 LEU B CA 1
ATOM 6763 C C . LEU B 1 434 ? -10.234 12.352 21.234 1 98.88 434 LEU B C 1
ATOM 6765 O O . LEU B 1 434 ? -11.203 12.852 21.812 1 98.88 434 LEU B O 1
ATOM 6769 N N . VAL B 1 435 ? -9.32 11.703 21.906 1 98.62 435 VAL B N 1
ATOM 6770 C CA . VAL B 1 435 ? -9.531 11.273 23.281 1 98.62 435 VAL B CA 1
ATOM 6771 C C . VAL B 1 435 ? -8.938 12.312 24.25 1 98.62 435 VAL B C 1
ATOM 6773 O O . VAL B 1 435 ? -9.016 12.156 25.469 1 98.62 435 VAL B O 1
ATOM 6776 N N . PHE B 1 436 ? -8.336 13.414 23.734 1 98.75 436 PHE B N 1
ATOM 6777 C CA . PHE B 1 436 ? -7.727 14.438 24.578 1 98.75 436 PHE B CA 1
ATOM 6778 C C . PHE B 1 436 ? -8.711 14.914 25.641 1 98.75 436 PHE B C 1
ATOM 6780 O O . PHE B 1 436 ? -9.883 15.141 25.359 1 98.75 436 PHE B O 1
ATOM 6787 N N . SER B 1 437 ? -8.234 15 26.844 1 98.25 437 SER B N 1
ATOM 6788 C CA . SER B 1 437 ? -9 15.625 27.922 1 98.25 437 SER B CA 1
ATOM 6789 C C . SER B 1 437 ? -8.75 17.125 27.984 1 98.25 437 SER B C 1
ATOM 6791 O O . SER B 1 437 ? -7.824 17.641 27.344 1 98.25 437 SER B O 1
ATOM 6793 N N . GLU B 1 438 ? -9.594 17.781 28.766 1 98.19 438 GLU B N 1
ATOM 6794 C CA . GLU B 1 438 ? -9.391 19.219 28.953 1 98.19 438 GLU B CA 1
ATOM 6795 C C . GLU B 1 438 ? -8.031 19.516 29.578 1 98.19 438 GLU B C 1
ATOM 6797 O O . GLU B 1 438 ? -7.375 20.484 29.203 1 98.19 438 GLU B O 1
ATOM 6802 N N . THR B 1 439 ? -7.656 18.656 30.484 1 98.44 439 THR B N 1
ATOM 6803 C CA . THR B 1 439 ? -6.359 18.828 31.125 1 98.44 439 THR B CA 1
ATOM 6804 C C . THR B 1 439 ? -5.227 18.656 30.125 1 98.44 439 THR B C 1
ATOM 6806 O O . THR B 1 439 ? -4.219 19.359 30.188 1 98.44 439 THR B O 1
ATOM 6809 N N . GLU B 1 440 ? -5.363 17.766 29.234 1 98.75 440 GLU B N 1
ATOM 6810 C CA . GLU B 1 440 ? -4.344 17.547 28.219 1 98.75 440 GLU B CA 1
ATOM 6811 C C . GLU B 1 440 ? -4.273 18.719 27.25 1 98.75 440 GLU B C 1
ATOM 6813 O O . GLU B 1 440 ? -3.188 19.094 26.781 1 98.75 440 GLU B O 1
ATOM 6818 N N . PHE B 1 441 ? -5.418 19.344 26.938 1 98.81 441 PHE B N 1
ATOM 6819 C CA . PHE B 1 441 ? -5.383 20.562 26.141 1 98.81 441 PHE B CA 1
ATOM 6820 C C . PHE B 1 441 ? -4.645 21.672 26.875 1 98.81 441 PHE B C 1
ATOM 6822 O O . PHE B 1 441 ? -3.85 22.406 26.281 1 98.81 441 PHE B O 1
ATOM 6829 N N . THR B 1 442 ? -4.945 21.797 28.172 1 98.5 442 THR B N 1
ATOM 6830 C CA . THR B 1 442 ? -4.258 22.797 28.984 1 98.5 442 THR B CA 1
ATOM 6831 C C . THR B 1 442 ? -2.746 22.578 28.938 1 98.5 442 THR B C 1
ATOM 6833 O O . THR B 1 442 ? -1.98 23.516 28.719 1 98.5 442 THR B O 1
ATOM 6836 N N . LEU B 1 443 ? -2.359 21.328 29.141 1 98.69 443 LEU B N 1
ATOM 6837 C CA . LEU B 1 443 ? -0.946 20.984 29.141 1 98.69 443 LEU B CA 1
ATOM 6838 C C . LEU B 1 443 ? -0.315 21.25 27.781 1 98.69 443 LEU B C 1
ATOM 6840 O O . LEU B 1 443 ? 0.821 21.719 27.703 1 98.69 443 LEU B O 1
ATOM 6844 N N . LEU B 1 444 ? -1.018 20.922 26.703 1 98.88 444 LEU B N 1
ATOM 6845 C CA . LEU B 1 444 ? -0.547 21.172 25.359 1 98.88 444 LEU B CA 1
ATOM 6846 C C . LEU B 1 444 ? -0.185 22.641 25.172 1 98.88 444 LEU B C 1
ATOM 6848 O O . LEU B 1 444 ? 0.932 22.953 24.75 1 98.88 444 LEU B O 1
ATOM 6852 N N . PHE B 1 445 ? -1.028 23.484 25.531 1 98.75 445 PHE B N 1
ATOM 6853 C CA . PHE B 1 445 ? -0.823 24.891 25.219 1 98.75 445 PHE B CA 1
ATOM 6854 C C . PHE B 1 445 ? 0.13 25.531 26.203 1 98.75 445 PHE B C 1
ATOM 6856 O O . PHE B 1 445 ? 0.834 26.484 25.875 1 98.75 445 PHE B O 1
ATOM 6863 N N . GLU B 1 446 ? 0.174 24.984 27.453 1 98.69 446 GLU B N 1
ATOM 6864 C CA . GLU B 1 446 ? 1.213 25.422 28.391 1 98.69 446 GLU B CA 1
ATOM 6865 C C . GLU B 1 446 ? 2.605 25.109 27.844 1 98.69 446 GLU B C 1
ATOM 6867 O O . GLU B 1 446 ? 3.479 25.984 27.828 1 98.69 446 GLU B O 1
ATOM 6872 N N . ARG B 1 447 ? 2.797 23.938 27.406 1 98.81 447 ARG B N 1
ATOM 6873 C CA . ARG B 1 447 ? 4.098 23.5 26.922 1 98.81 447 ARG B CA 1
ATOM 6874 C C . ARG B 1 447 ? 4.43 24.156 25.578 1 98.81 447 ARG B C 1
ATOM 6876 O O . ARG B 1 447 ? 5.594 24.453 25.312 1 98.81 447 ARG B O 1
ATOM 6883 N N . LEU B 1 448 ? 3.412 24.359 24.766 1 98.81 448 LEU B N 1
ATOM 6884 C CA . LEU B 1 448 ? 3.623 25.031 23.484 1 98.81 448 LEU B CA 1
ATOM 6885 C C . LEU B 1 448 ? 4.039 26.484 23.703 1 98.81 448 LEU B C 1
ATOM 6887 O O . LEU B 1 448 ? 4.957 26.969 23.047 1 98.81 448 LEU B O 1
ATOM 6891 N N . ARG B 1 449 ? 3.348 27.172 24.594 1 98.56 449 ARG B N 1
ATOM 6892 C CA . ARG B 1 449 ? 3.717 28.547 24.922 1 98.56 449 ARG B CA 1
ATOM 6893 C C . ARG B 1 449 ? 5.137 28.625 25.469 1 98.56 449 ARG B C 1
ATOM 6895 O O . ARG B 1 449 ? 5.918 29.484 25.078 1 98.56 449 ARG B O 1
ATOM 6902 N N . LYS B 1 450 ? 5.434 27.688 26.359 1 98.69 450 LYS B N 1
ATOM 6903 C CA . LYS B 1 450 ? 6.789 27.609 26.891 1 98.69 450 LYS B CA 1
ATOM 6904 C C . LYS B 1 450 ? 7.812 27.453 25.781 1 98.69 450 LYS B C 1
ATOM 6906 O O . LYS B 1 450 ? 8.859 28.109 25.781 1 98.69 450 LYS B O 1
ATOM 6911 N N . THR B 1 451 ? 7.543 26.594 24.812 1 98.75 451 THR B N 1
ATOM 6912 C CA . THR B 1 451 ? 8.422 26.344 23.672 1 98.75 451 THR B CA 1
ATOM 6913 C C . THR B 1 451 ? 8.586 27.609 22.828 1 98.75 451 THR B C 1
ATOM 6915 O O . THR B 1 451 ? 9.711 27.984 22.469 1 98.75 451 THR B O 1
ATOM 6918 N N . LEU B 1 452 ? 7.48 28.297 22.516 1 98.62 452 LEU B N 1
ATOM 6919 C CA . LEU B 1 452 ? 7.531 29.5 21.703 1 98.62 452 LEU B CA 1
ATOM 6920 C C . LEU B 1 452 ? 8.297 30.609 22.438 1 98.62 452 LEU B C 1
ATOM 6922 O O . LEU B 1 452 ? 9.047 31.359 21.812 1 98.62 452 LEU B O 1
ATOM 6926 N N . ASP B 1 453 ? 8.086 30.703 23.781 1 98.62 453 ASP B N 1
ATOM 6927 C CA . ASP B 1 453 ? 8.812 31.688 24.578 1 98.62 453 ASP B CA 1
ATOM 6928 C C . ASP B 1 453 ? 10.312 31.422 24.531 1 98.62 453 ASP B C 1
ATOM 6930 O O . ASP B 1 453 ? 11.109 32.375 24.422 1 98.62 453 ASP B O 1
ATOM 6934 N N . GLU B 1 454 ? 10.68 30.188 24.641 1 98.38 454 GLU B N 1
ATOM 6935 C CA . GLU B 1 454 ? 12.086 29.812 24.531 1 98.38 454 GLU B CA 1
ATOM 6936 C C . GLU B 1 454 ? 12.672 30.219 23.172 1 98.38 454 GLU B C 1
ATOM 6938 O O . GLU B 1 454 ? 13.766 30.781 23.109 1 98.38 454 GLU B O 1
ATOM 6943 N N . VAL B 1 455 ? 11.945 29.938 22.125 1 97.88 455 VAL B N 1
ATOM 6944 C CA . VAL B 1 455 ? 12.383 30.266 20.766 1 97.88 455 VAL B CA 1
ATOM 6945 C C . VAL B 1 455 ? 12.531 31.781 20.625 1 97.88 455 VAL B C 1
ATOM 6947 O O . VAL B 1 455 ? 13.492 32.281 20.031 1 97.88 455 VAL B O 1
ATOM 6950 N N . LEU B 1 456 ? 11.594 32.531 21.156 1 97.56 456 LEU B N 1
ATOM 6951 C CA . LEU B 1 456 ? 11.609 34 21.094 1 97.56 456 LEU B CA 1
ATOM 6952 C C . LEU B 1 456 ? 12.852 34.562 21.781 1 97.56 456 LEU B C 1
ATOM 6954 O O . LEU B 1 456 ? 13.367 35.594 21.375 1 97.56 456 LEU B O 1
ATOM 6958 N N . ASP B 1 457 ? 13.359 33.812 22.734 1 97.69 457 ASP B N 1
ATOM 6959 C CA . ASP B 1 457 ? 14.477 34.281 23.531 1 97.69 457 ASP B CA 1
ATOM 6960 C C . ASP B 1 457 ? 15.812 34 22.844 1 97.69 457 ASP B C 1
ATOM 6962 O O . ASP B 1 457 ? 16.844 34.531 23.266 1 97.69 457 ASP B O 1
ATOM 6966 N N . TRP B 1 458 ? 15.789 33.219 21.812 1 97.62 458 TRP B N 1
ATOM 6967 C CA . TRP B 1 458 ? 17.031 32.938 21.094 1 97.62 458 TRP B CA 1
ATOM 6968 C C . TRP B 1 458 ? 17.547 34.188 20.406 1 97.62 458 TRP B C 1
ATOM 6970 O O . TRP B 1 458 ? 16.797 34.875 19.688 1 97.62 458 TRP B O 1
ATOM 6980 N N . PRO B 1 459 ? 18.828 34.531 20.547 1 97.31 459 PRO B N 1
ATOM 6981 C CA . PRO B 1 459 ? 19.359 35.812 20.031 1 97.31 459 PRO B CA 1
ATOM 6982 C C . PRO B 1 459 ? 19.188 35.938 18.531 1 97.31 459 PRO B C 1
ATOM 6984 O O . PRO B 1 459 ? 18.875 37.031 18.031 1 97.31 459 PRO B O 1
ATOM 6987 N N . ASP B 1 460 ? 19.391 34.906 17.812 1 96.94 460 ASP B N 1
ATOM 6988 C CA . ASP B 1 460 ? 19.281 35 16.359 1 96.94 460 ASP B CA 1
ATOM 6989 C C . ASP B 1 460 ? 17.828 35.156 15.914 1 96.94 460 ASP B C 1
ATOM 6991 O O . ASP B 1 460 ? 17.562 35.75 14.867 1 96.94 460 ASP B O 1
ATOM 6995 N N . VAL B 1 461 ? 16.922 34.656 16.656 1 97.06 461 VAL B N 1
ATOM 6996 C CA . VAL B 1 461 ? 15.5 34.844 16.375 1 97.06 461 VAL B CA 1
ATOM 6997 C C . VAL B 1 461 ? 15.086 36.281 16.688 1 97.06 461 VAL B C 1
ATOM 6999 O O . VAL B 1 461 ? 14.375 36.906 15.891 1 97.06 461 VAL B O 1
ATOM 7002 N N . ARG B 1 462 ? 15.578 36.812 17.781 1 96.44 462 ARG B N 1
ATOM 7003 C CA . ARG B 1 462 ? 15.297 38.219 18.141 1 96.44 462 ARG B CA 1
ATOM 7004 C C . ARG B 1 462 ? 15.844 39.156 17.078 1 96.44 462 ARG B C 1
ATOM 7006 O O . ARG B 1 462 ? 15.211 40.188 16.75 1 96.44 462 ARG B O 1
ATOM 7013 N N . LYS B 1 463 ? 16.984 38.812 16.641 1 96.25 463 LYS B N 1
ATOM 7014 C CA . LYS B 1 463 ? 17.594 39.594 15.578 1 96.25 463 LYS B CA 1
ATOM 7015 C C . LYS B 1 463 ? 16.734 39.594 14.32 1 96.25 463 LYS B C 1
ATOM 7017 O O . LYS B 1 463 ? 16.578 40.625 13.648 1 96.25 463 LYS B O 1
ATOM 7022 N N . ALA B 1 464 ? 16.203 38.406 13.953 1 95.69 464 ALA B N 1
ATOM 7023 C CA . ALA B 1 464 ? 15.359 38.25 12.773 1 95.69 464 ALA B CA 1
ATOM 7024 C C . ALA B 1 464 ? 14.078 39.062 12.922 1 95.69 464 ALA B C 1
ATOM 7026 O O . ALA B 1 464 ? 13.555 39.594 11.938 1 95.69 464 ALA B O 1
ATOM 7027 N N . LEU B 1 465 ? 13.523 39.156 14.125 1 95.06 465 LEU B N 1
ATOM 7028 C CA . LEU B 1 465 ? 12.289 39.906 14.391 1 95.06 465 LEU B CA 1
ATOM 7029 C C . LEU B 1 465 ? 12.523 41.406 14.305 1 95.06 465 LEU B C 1
ATOM 7031 O O . LEU B 1 465 ? 11.602 42.156 13.992 1 95.06 465 LEU B O 1
ATOM 7035 N N . ALA B 1 466 ? 13.75 41.844 14.578 1 91.06 466 ALA B N 1
ATOM 7036 C CA . ALA B 1 466 ? 14.094 43.281 14.609 1 91.06 466 ALA B CA 1
ATOM 7037 C C . ALA B 1 466 ? 14.469 43.781 13.219 1 91.06 466 ALA B C 1
ATOM 7039 O O . ALA B 1 466 ? 14.562 45 12.992 1 91.06 466 ALA B O 1
ATOM 7040 N N . ALA B 1 467 ? 14.68 42.938 12.32 1 85 467 ALA B N 1
ATOM 7041 C CA . ALA B 1 467 ? 15.086 43.312 10.969 1 85 467 ALA B CA 1
ATOM 7042 C C . ALA B 1 467 ? 13.898 43.781 10.141 1 85 467 ALA B C 1
ATOM 7044 O O . ALA B 1 467 ? 12.766 43.344 10.359 1 85 467 ALA B O 1
#

Foldseek 3Di:
DPQLPPPVVVVVQQQCCLVPPDDPLDDNVVCNVVTDFAWDFWFFQWTATSNGFIFREQCLVPLFQFRTGDPVVLVVLLVVLCVVPQFWFPPPVTDDDLLVVLLVVCCVQDAVQFNAKWKDQAQLRQLVVVLLLLCLLCVLLVLNLQNAEEEEALAQRDQPLQRLQLRNDVSSCVPSVHDDPRHYYFYDLALCPDPLHVPQVSSLVVRLVRVVVVCVVCPLSRHAEYEYECFGASSQRGHHDQPNLVSNLVSCVVSVHFYEYEQANVACLQQQGNGPCVSNVHDGQKYKYFRNLLSPPGGMIMITGGPSSVCSNVVSDPPPDDDPDDDRCISRSSSSSSSVVSSCCCPVVCLSVLLNVCQVLLQVLQVVCCPPLQFLDWDGGRSKIKTAGALENVVRHFFDLVVVVQVVLQVLLVVLRYHWHRDSRRMTIGRGHSSDDSVSSVSVSVSNVVSSVVSCPDPVSVVSSVD/DPQLPPPVVVVVQQQCCLVPPDDPLDDNVVCNVVTDFAWDFWFFQWTATSNGFIFREQCLVPLFQFRTGDPVVLVVLLVVLCVVPQFWFPPPVTDDDLLVVLLVVCCVQDAVQFNAKWKDQAQLRQLVVVLLLLCLLCVLLVLNLQNAEEEEALAQRDQPLQRLQLRNDVSSCVPSVHDDPRHYYFYDLALCPDPLHVPQVSSLVVRLVRVVVVCVVCPLSRHAEYEYECFGASSQRGHHDQPNLVSNLVSCVVSVHFYEYEQANVACLQQQGNGPCVSNVHDGQKYKYFRNLLSPPGGMIMITGGPSSVCSNVVSDPPPDDDPDDDRCISRSSSSSSSVVSSCCCPVVCLSVLLNVCQVLLQVLQVVCCPPLQFLDWDGGRSKIKTAGALENVVRHFFDLVVVVQVVLQVLLVVLRYHWHRDSRRMTIGRGHSSDDSVSSVSVSVSNVVSSVVSCPDPVSVVSSVD

Sequence (934 aa):
MNQITDLSSLASLDAIDRAHLIHPVSPWRTHEERGPTVLSSGRGAWLTDARGHELLDAFAGLWCVNVGYGQESVVQAAAEQMRRLPYATGYFHFSSEPAIRLAEKLVQITPRSLNHVYLTLGGSDSVDAAVRFIVQYYNNTGRPSKKHFIALERGYHGSSSTGAGLTALPAFHRGFDLPLPTQHYIPSPNPYRHPAGADAQALIAASVADLRAKVAELGADNVAAFFCEPIQGSGGVIVPPAGWLKAMREAARELDILFVVDEVITGFGRTGPMFACDAEGVEPDIMTMAKGLTAGYAPMGATLLSDKVYAGIADGAPKGAPIGHGATYSAHPVSAAVALEVLRLYEEGGILANGQHGAAHFAAGLDMLRGHPLVGDARHRGLLGALELVSDKATKRGFDPALGLADRIFAAGYRNGLVFRSFGDHILGFAPALVFSETEFTLLFERLRKTLDEVLDWPDVRKALAAMNQITDLSSLASLDAIDRAHLIHPVSPWRTHEERGPTVLSSGRGAWLTDARGHELLDAFAGLWCVNVGYGQESVVQAAAEQMRRLPYATGYFHFSSEPAIRLAEKLVQITPRSLNHVYLTLGGSDSVDAAVRFIVQYYNNTGRPSKKHFIALERGYHGSSSTGAGLTALPAFHRGFDLPLPTQHYIPSPNPYRHPAGADAQALIAASVADLRAKVAELGADNVAAFFCEPIQGSGGVIVPPAGWLKAMREAARELDILFVVDEVITGFGRTGPMFACDAEGVEPDIMTMAKGLTAGYAPMGATLLSDKVYAGIADGAPKGAPIGHGATYSAHPVSAAVALEVLRLYEEGGILANGQHGAAHFAAGLDMLRGHPLVGDARHRGLLGALELVSDKATKRGFDPALGLADRIFAAGYRNGLVFRSFGDHILGFAPALVFSETEFTLLFERLRKTLDEVLDWPDVRKALAA